Protein 4I6Y (pdb70)

InterPro domains:
  IPR002202 Hydroxymethylglutaryl-CoA reductase, class I/II [PF00368] (16-386)
  IPR002202 Hydroxymethylglutaryl-CoA reductase, class I/II [PS50065] (2-385)
  IPR002202 Hydroxymethylglutaryl-CoA reductase, class I/II [PTHR10572] (40-388)
  IPR004553 Hydroxymethylglutaryl-CoA reductase, bacterial-type [TIGR00532] (4-386)
  IPR004553 Hydroxymethylglutaryl-CoA reductase, bacterial-type [cd00644] (8-426)
  IPR009023 Hydroxymethylglutaryl-CoA reductase, class I/II, NAD/NADP-binding domain superfamily [SSF55035] (111-219)
  IPR009029 Hydroxymethylglutaryl-CoA reductase, class I/II, substrate-binding domain superfamily [SSF56542] (7-427)
  IPR023074 Hydroxymethylglutaryl-CoA reductase, class I/II, catalytic domain superfamily [G3DSA:3.90.770.10] (4-127)
  IPR023074 Hydroxymethylglutaryl-CoA reductase, class I/II, catalytic domain superfamily [G3DSA:3.90.770.10] (128-375)
  IPR023076 Hydroxymethylglutaryl-CoA reductase, class I/II, conserved site [PS00066] (176-190)
  IPR023076 Hydroxymethylglutaryl-CoA reductase, class I/II, conserved site [PS00318] (325-332)
  IPR023076 Hydroxymethylglutaryl-CoA reductase, class I/II, conserved site [PS01192] (371-384)

Foldseek 3Di:
DAFLPPCLVVDDPLVNLVVLCVVLVPDPVLSVCVVDPCLPPPVLVCVQDDPDDDDDAFDWDWATLADEQRRGAIFIFTDHDPPLSVLLNVLSNQQVVVRGKYKDWFFQKWKKKWKWDDDLCQVVLQVLCVVCWVVLQVQLCVQCVPQVVVPKGFDTKHKAWDQDDPVHTMIMMITIIRRWFALCWVSQLSSQVRSQVVSCVRRVTHIDDTTIDLLGVNTKMKMKTKGALVSLDDPPDGSLQLLVLLQVLQVCQAPDVVSVVVLLVLLLSQQLRSCVQQQHDSVSVVVNAQCVCCPVVRRGHQKDWDADPVRMIMMMGMTHFRTHCDDRCSPSRPSSVVSCSSRVDDINSSSSNVSNSRSRSRSVSVSSCVSPDD/DAQLCPPLVPDDPLVNLVVLCVVQVDDPVLSVCPPDPDNAPPVQVCVQDDPDDDDDDFDKDWATQADEQRRGAIFIFTDHDPPLSVLLNVLSNQQVVVRGKYKDWFFQKWKKKKKFDDFPCQVVLQVLCVVCWVVLQCQLAPPCVVCVVVPKGFDTKHKDKDCDDPRGIMIMMITIIRRWFALCWVSQLVSLVRSRVVSCVSRVTHIDDTGIDLLGVNTKMKMKTKGALCRLDDPPGGSLQLLVLLQVLQVVQAPDVVSQVVLQVLLLSQQLRSCVQQQHDSVSVVVNAQCVCCPVVRRGHQKDWDADPVRMIMMMGMTHFRTHCDDRCSPNRSRSVSSCSSRVDDINNVSSNVSNSRSGSRSVSVSSCVSPDDDDD

Solvent-accessible surface area: 26356 Å² total; per-residue (Å²): 108,61,0,133,9,120,60,3,160,119,66,59,24,67,38,10,4,76,70,0,5,148,58,30,57,19,62,145,106,41,25,32,50,10,67,90,57,27,14,3,55,73,116,48,0,52,70,12,5,23,4,0,5,5,18,2,6,13,0,0,0,0,0,7,11,0,28,17,81,55,190,22,17,0,0,0,0,1,0,12,44,75,69,1,0,42,24,0,10,101,2,1,122,18,0,47,77,30,49,6,1,70,12,49,30,32,47,6,37,0,5,0,0,0,0,1,16,66,15,166,62,7,109,91,2,80,109,37,0,51,210,94,64,93,71,0,23,100,39,0,26,153,104,43,117,124,12,48,102,110,35,1,0,5,120,48,4,74,6,69,39,46,51,139,12,129,86,25,35,0,0,0,0,1,0,9,0,3,2,84,46,22,32,3,26,120,30,0,39,48,0,0,36,9,0,0,32,26,0,46,80,24,13,60,10,87,4,37,0,11,19,12,0,2,10,0,32,61,0,26,0,80,1,101,5,83,0,16,19,157,39,2,117,47,122,118,56,56,2,106,48,2,2,54,4,0,13,10,0,47,7,0,0,46,38,3,40,52,4,0,0,13,2,0,18,8,0,0,14,0,0,0,0,0,0,7,0,0,6,7,20,3,0,0,0,0,0,0,0,0,2,18,9,10,151,95,45,77,7,11,25,12,0,46,4,98,101,48,160,119,25,34,0,35,1,47,1,64,0,0,0,2,0,0,19,66,34,80,7,4,122,59,1,36,3,0,66,5,0,20,108,4,9,43,18,172,68,0,19,36,0,0,27,7,0,0,0,0,0,0,0,8,1,0,6,39,0,51,48,31,17,23,93,68,105,58,0,136,12,107,69,5,142,134,44,58,27,79,34,10,14,73,66,0,8,130,67,29,55,21,56,151,108,35,49,44,50,24,70,114,53,31,18,4,54,74,110,54,0,53,68,15,4,44,6,0,4,1,16,2,6,14,0,0,0,0,0,7,10,0,26,17,62,56,168,21,17,0,0,0,2,1,0,12,45,76,67,1,0,15,23,2,10,102,2,1,123,19,0,50,78,29,48,7,1,72,12,50,29,29,48,7,38,0,2,0,0,0,0,0,11,56,7,174,70,16,116,90,3,79,111,40,0,53,216,96,65,113,72,0,25,129,46,4,34,170,145,54,112,124,13,42,88,110,37,5,0,5,118,54,6,55,5,65,41,38,71,127,19,134,80,29,47,0,0,0,0,1,0,12,0,2,3,84,46,21,26,4,26,126,28,0,37,79,7,0,61,17,0,7,82,31,0,65,82,25,11,62,10,106,18,52,0,21,19,13,0,3,10,0,31,63,0,24,0,80,2,102,4,82,0,23,23,155,37,3,115,36,108,125,68,54,2,105,47,3,1,53,3,0,12,14,0,48,8,0,0,38,43,5,41,56,5,0,0,14,3,0,16,9,0,0,14,2,0,0,0,0,0,6,0,0,7,9,21,2,0,0,0,0,0,0,0,0,2,17,10,9,151,95,42,78,8,11,25,13,0,47,4,98,95,47,167,118,23,36,0,37,1,47,0,65,0,0,0,1,0,0,23,62,34,50,5,1,107,64,0,37,2,0,80,5,0,21,96,2,8,43,19,173,65,0,18,35,0,0,28,7,0,0,0,1,0,0,0,7,1,0,6,37,0,54,47,35,14,16,101,37,50,89,272

Radius of gyration: 25.45 Å; Cα contacts (8 Å, |Δi|>4): 1879; chains: 2; bounding box: 66×66×71 Å

Sequence (751 aa):
LDSRLPAFRNLSPAARLDDHIGQLLGLSHDDVSLLANAGALPMMDIANGMMIENVIGTFELPYAVASNFQINGRDVVLVPLVVEEPSSIVAAASYMAKLARANGGFTTSSSAPLMHAQVQIVGIQDPLNARLSLLRRKDEIIELANRKDQLLNSLGGGCRDIEEVHTFADTPRRGPMLLVAHLIVDVRDAMGANNTVNTMAEAVAPLMEAITGGQVRRLRILSNLADLRLARAQVRITPQQLETAEFSGEAVIEGILDAYAFAAVVDPYRAATHNKGIMNGIDPLIVATGNDWRAVEAGAHAYACCRSGHYGSLTTWEKDNNGHLVGTLEMPMPVGLVVGGATTKTTHPLAQLSLRILGVKTAQALAEIAVAVVGLAQNLGAMRALATEGLDSRLPAFRNLSPAARLDHIGQLLGLSHDDVSLLANAGALPMDIANGMMIENVIGTFELPYAVASNFQINGRDVVLVPLVVEEPSSIVAAASYMAKLARANGGFTTSSSSAPLMHAQVQIVGIQDPLNARLSLLRRKDEIIELANRKDQLLNSLGGGCRDIEVHTFADTPRGPMLVAHLIVDVRDAMGANTVNTMAEAVAPLMEAITGGQVRLRILSNLADLRLARAQVRITPQQLETAEFSGEAVIEGILDAYAFAAVVDPYRAATHNKGIMNGIDPLIVATGNDWRAVEAGAHAYACCRSGHYGSLTTWEKDNNGHLVGTLEMPMPVGLVGGATKTHPLAQLSLRILGVKTAQALAEIAVAVVGLAQNLGAMMRALATEGIQR

Secondary structure (DSSP, 8-state):
-----TTGGGS-HHHHHHHHHHHHT--HHHHHHHHSS-SS-HHHHHHHSSSEEEEEEEEEEEE---EETTEE--EEEE-S-TTHHHHHHHHHHHHHTTT-BEEEE---EEEEEEEEES-S-HHHHHHHHHHTHHHHHHHHHHT-HHHHHTT-EEEEEEEEEE---TT--EEEEEEEEE-TTB--HHHHHHHHHHHHHHHHHHHS-EEEEEEE-S--TTSEEEEEEEE-HHHH--SSS-HHHHHHHHHHHHHHHHH-HHHHHHHHHHHHHHHHHHHHHTT--HHHHHHHHHHHHTTTSS---SEEEEE-TTS-EEEEEEEE----SBSTTTTTSHHHHHHHHHHT--SHHHHHHHHHHHHHHHHHHHHHHHHH--/-----TTGGGS-HHHHHHHHHHHHT--HHHHHTTTSS--S-HHHHHHHSSSEEEEEEEEEEEE---EETTEE--EEEE-S-TTHHHHHHHHHHHHHTTT-BEEEE---EEEEEEEEE--S-HHHHHHHHHHTHHHHHHHHTSS-HHHHHTT-EEEEEEEEEE---TT--EEEEEEEEE-TTS--HHHHHHHHHHHHHHHHHHH-SEEEEEEE-S--TTSEEEEEEEE-HHHH--SSS-HHHHHHHHHHHHHHHHH-HHHHHHHHHHHHHHHHHHHHHTT--HHHHHHHHHHHHTTTSS---SEEEEE-TTS-EEEEEEEE----SSSTHHHH-HHHHHHHHHHT-SSHHHHHHHHHHHHHHHHHHHHHHHHHPPPP-

Organism: Pseudomonas mevalonii (NCBI:txid32044)

Structure (mmCIF, N/CA/C/O backbone):
data_4I6Y
#
_entry.id   4I6Y
#
_cell.length_a   225.806
_cell.length_b   225.806
_cell.length_c   225.806
_cell.angle_alpha   90.00
_cell.angle_beta   90.00
_cell.angle_gamma   90.00
#
_symmetry.space_group_name_H-M   'I 41 3 2'
#
loop_
_entity.id
_entity.type
_entity.pdbx_description
1 polymer '3-hydroxy-3-methylglutaryl-coenzyme A reductase'
2 non-polymer (R)-MEVALONATE
3 non-polymer GLYCEROL
4 non-polymer 'SULFATE ION'
5 non-polymer 'NITRITE ION'
6 water water
#
loop_
_atom_site.group_PDB
_atom_site.id
_atom_site.type_symbol
_atom_site.label_atom_id
_atom_site.label_alt_id
_atom_site.label_comp_id
_atom_site.label_asym_id
_atom_site.label_entity_id
_atom_site.label_seq_id
_atom_site.pdbx_PDB_ins_code
_atom_site.Cartn_x
_atom_site.Cartn_y
_atom_site.Cartn_z
_atom_site.occupancy
_atom_site.B_iso_or_equiv
_atom_site.auth_seq_id
_atom_site.auth_comp_id
_atom_site.auth_asym_id
_atom_site.auth_atom_id
_atom_site.pdbx_PDB_model_num
ATOM 1 N N . LEU A 1 3 ? 61.877 112.899 126.895 1.00 38.67 3 LEU A N 1
ATOM 2 C CA . LEU A 1 3 ? 62.038 114.055 125.987 1.00 32.24 3 LEU A CA 1
ATOM 3 C C . LEU A 1 3 ? 62.221 113.618 124.549 1.00 25.91 3 LEU A C 1
ATOM 4 O O . LEU A 1 3 ? 62.879 112.617 124.273 1.00 29.69 3 LEU A O 1
ATOM 9 N N . ASP A 1 4 ? 61.550 114.338 123.666 1.00 25.34 4 ASP A N 1
ATOM 10 C CA . ASP A 1 4 ? 61.669 114.152 122.209 1.00 28.41 4 ASP A CA 1
ATOM 11 C C . ASP A 1 4 ? 62.318 115.395 121.609 1.00 29.23 4 ASP A C 1
ATOM 12 O O . ASP A 1 4 ? 61.760 116.475 121.642 1.00 27.26 4 ASP A O 1
ATOM 17 N N . SER A 1 5 ? 63.557 115.264 121.125 1.00 22.78 5 SER A N 1
ATOM 18 C CA . SER A 1 5 ? 64.251 116.412 120.597 1.00 23.77 5 SER A CA 1
ATOM 19 C C . SER A 1 5 ? 64.039 116.701 119.102 1.00 20.85 5 SER A C 1
ATOM 20 O O . SER A 1 5 ? 64.684 117.588 118.552 1.00 22.15 5 SER A O 1
ATOM 23 N N . ARG A 1 6 ? 63.124 116.000 118.434 1.00 22.96 6 ARG A N 1
ATOM 24 C CA . ARG A 1 6 ? 62.999 116.179 116.967 1.00 26.92 6 ARG A CA 1
ATOM 25 C C . ARG A 1 6 ? 62.580 117.594 116.399 1.00 34.06 6 A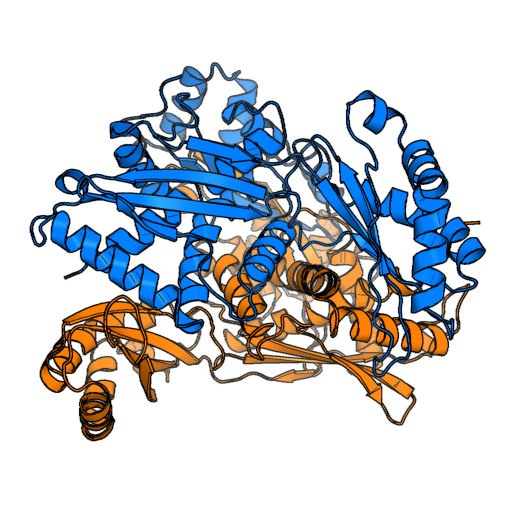RG A C 1
ATOM 26 O O . ARG A 1 6 ? 63.201 118.142 115.443 1.00 38.86 6 ARG A O 1
ATOM 34 N N . LEU A 1 7 ? 61.628 118.214 117.070 1.00 32.10 7 LEU A N 1
ATOM 35 C CA . LEU A 1 7 ? 61.166 119.573 116.757 1.00 29.47 7 LEU A CA 1
ATOM 36 C C . LEU A 1 7 ? 60.921 119.864 115.285 1.00 27.96 7 LEU A C 1
ATOM 37 O O . LEU A 1 7 ? 61.501 120.809 114.746 1.00 25.86 7 LEU A O 1
ATOM 42 N N . PRO A 1 8 ? 59.961 119.157 114.660 1.00 36.03 8 PRO A N 1
ATOM 43 C CA . PRO A 1 8 ? 59.681 119.389 113.229 1.00 38.36 8 PRO A CA 1
ATOM 44 C C . PRO A 1 8 ? 59.212 120.831 112.937 1.00 33.55 8 PRO A C 1
ATOM 45 O O . PRO A 1 8 ? 58.582 121.440 113.788 1.00 35.55 8 PRO A O 1
ATOM 49 N N . ALA A 1 9 ? 59.762 121.433 111.883 1.00 35.71 9 ALA A N 1
ATOM 50 C CA . ALA A 1 9 ? 59.444 122.832 111.520 1.00 39.69 9 ALA A CA 1
ATOM 51 C C . ALA A 1 9 ? 59.936 123.891 112.519 1.00 34.02 9 ALA A C 1
ATOM 52 O O . ALA A 1 9 ? 59.744 125.085 112.300 1.00 27.62 9 ALA A O 1
ATOM 54 N N . PHE A 1 10 ? 60.767 123.475 113.476 1.00 31.53 10 PHE A N 1
ATOM 55 C CA . PHE A 1 10 ? 61.388 124.413 114.413 1.00 30.67 10 PHE A CA 1
ATOM 56 C C . PHE A 1 10 ? 62.107 125.515 113.682 1.00 25.89 10 PHE A C 1
ATOM 57 O O . PHE A 1 10 ? 62.060 126.678 114.086 1.00 24.94 10 PHE A O 1
ATOM 65 N N . ARG A 1 11 ? 62.801 125.180 112.596 1.00 26.42 11 ARG A N 1
ATOM 66 C CA . ARG A 1 11 ? 63.633 126.154 111.954 1.00 26.02 11 ARG A CA 1
ATOM 67 C C . ARG A 1 11 ? 62.805 127.242 111.286 1.00 23.01 11 ARG A C 1
ATOM 68 O O . ARG A 1 11 ? 63.300 128.330 111.070 1.00 23.38 11 ARG A O 1
ATOM 76 N N . ASN A 1 12 ? 61.509 126.965 111.068 1.00 23.63 12 ASN A N 1
ATOM 77 C CA . ASN A 1 12 ? 60.649 127.942 110.435 1.00 22.78 12 ASN A CA 1
ATOM 78 C C . ASN A 1 12 ? 59.691 128.716 111.372 1.00 21.52 12 ASN A C 1
ATOM 79 O O . ASN A 1 12 ? 59.035 129.677 110.947 1.00 19.93 12 ASN A O 1
ATOM 84 N N . LEU A 1 13 ? 59.649 128.328 112.635 1.00 19.69 13 LEU A N 1
ATOM 85 C CA . LEU A 1 13 ? 58.945 129.093 113.651 1.00 20.16 13 LEU A CA 1
ATOM 86 C C . LEU A 1 13 ? 59.641 130.420 113.945 1.00 20.28 13 LEU A C 1
ATOM 87 O O . LEU A 1 13 ? 60.839 130.557 113.700 1.00 20.51 13 LEU A O 1
ATOM 92 N N . SER A 1 14 ? 58.915 131.424 114.452 1.00 18.30 14 SER A N 1
ATOM 93 C CA . SER A 1 14 ? 59.530 132.640 114.955 1.00 17.31 14 SER A CA 1
ATOM 94 C C . SER A 1 14 ? 60.333 132.321 116.213 1.00 16.41 14 SER A C 1
ATOM 95 O O . SER A 1 14 ? 60.086 131.317 116.872 1.00 18.34 14 SER A O 1
ATOM 98 N N . PRO A 1 15 ? 61.249 133.228 116.581 1.00 17.62 15 PRO A N 1
ATOM 99 C CA . PRO A 1 15 ? 61.958 133.053 117.846 1.00 17.36 15 PRO A CA 1
ATOM 100 C C . PRO A 1 15 ? 61.038 132.890 119.067 1.00 16.84 15 PRO A C 1
ATOM 101 O O . PRO A 1 15 ? 61.223 131.992 119.880 1.00 18.64 15 PRO A O 1
ATOM 105 N N . ALA A 1 16 ? 59.972 133.694 119.123 1.00 19.15 16 ALA A N 1
ATOM 106 C CA . ALA A 1 16 ? 59.018 133.563 120.199 1.00 20.52 16 ALA A CA 1
ATOM 107 C C . ALA A 1 16 ? 58.295 132.230 120.229 1.00 18.46 16 ALA A C 1
ATOM 108 O O . ALA A 1 16 ? 58.112 131.635 121.284 1.00 19.56 16 ALA A O 1
ATOM 110 N N . ALA A 1 17 ? 57.889 131.729 119.052 1.00 17.76 17 ALA A N 1
ATOM 111 C CA . ALA A 1 17 ? 57.213 130.434 118.978 1.00 18.00 17 ALA A CA 1
ATOM 112 C C . ALA A 1 17 ? 58.156 129.280 119.298 1.00 17.12 17 ALA A C 1
ATOM 113 O O . ALA A 1 17 ? 57.787 128.298 119.898 1.00 19.26 17 ALA A O 1
ATOM 115 N N . ARG A 1 18 ? 59.401 129.409 118.838 1.00 18.94 18 ARG A N 1
ATOM 116 C CA . ARG A 1 18 ? 60.405 128.385 119.174 1.00 18.76 18 ARG A CA 1
ATOM 117 C C . ARG A 1 18 ? 60.630 128.313 120.688 1.00 17.00 18 ARG A C 1
ATOM 118 O O . ARG A 1 18 ? 60.642 127.238 121.298 1.00 18.02 18 ARG A O 1
ATOM 126 N N . LEU A 1 19 ? 60.727 129.497 121.288 1.00 18.12 19 LEU A N 1
ATOM 127 C CA . LEU A 1 19 ? 60.962 129.569 122.710 1.00 19.54 19 LEU A CA 1
ATOM 128 C C . LEU A 1 19 ? 59.803 129.008 123.507 1.00 18.25 19 LEU A C 1
ATOM 129 O O . LEU A 1 19 ? 59.997 128.244 124.416 1.00 19.49 19 LEU A O 1
ATOM 134 N N A ASP A 1 20 ? 58.590 129.358 123.096 0.50 19.70 20 ASP A N 1
ATOM 135 N N B ASP A 1 20 ? 58.578 129.337 123.108 0.50 20.35 20 ASP A N 1
ATOM 136 C CA A ASP A 1 20 ? 57.406 128.825 123.755 0.50 23.47 20 ASP A CA 1
ATOM 137 C CA B ASP A 1 20 ? 57.413 128.748 123.775 0.50 23.86 20 ASP A CA 1
ATOM 138 C C A ASP A 1 20 ? 57.337 127.287 123.615 0.50 22.97 20 ASP A C 1
ATOM 139 C C B ASP A 1 20 ? 57.437 127.235 123.659 0.50 23.80 20 ASP A C 1
ATOM 140 O O A ASP A 1 20 ? 56.984 126.594 124.556 0.50 23.95 20 ASP A O 1
ATOM 141 O O B ASP A 1 20 ? 57.106 126.510 124.595 0.50 23.90 20 ASP A O 1
ATOM 150 N N . HIS A 1 21 ? 57.759 126.737 122.476 1.00 23.96 21 HIS A N 1
ATOM 151 C CA . HIS A 1 21 ? 57.775 125.303 122.296 1.00 22.09 21 HIS A CA 1
ATOM 152 C C . HIS A 1 21 ? 58.806 124.622 123.216 1.00 24.23 21 HIS A C 1
ATOM 153 O O . HIS A 1 21 ? 58.523 123.629 123.870 1.00 27.07 21 HIS A O 1
ATOM 160 N N . ILE A 1 22 ? 60.022 125.159 123.258 1.00 21.44 22 ILE A N 1
ATOM 161 C CA . ILE A 1 22 ? 61.037 124.677 124.187 1.00 25.36 22 ILE A CA 1
ATOM 162 C C . ILE A 1 22 ? 60.490 124.707 125.615 1.00 23.68 22 ILE A C 1
ATOM 163 O O . ILE A 1 22 ? 60.726 123.794 126.397 1.00 23.61 22 ILE A O 1
ATOM 168 N N . GLY A 1 23 ? 59.924 125.847 125.999 1.00 22.65 23 GLY A N 1
ATOM 169 C CA . GLY A 1 23 ? 59.411 125.994 127.352 1.00 24.92 23 GLY A CA 1
ATOM 170 C C . GLY A 1 23 ? 58.404 124.920 127.707 1.00 27.03 23 GLY A C 1
ATOM 171 O O . GLY A 1 23 ? 58.460 124.340 128.796 1.00 26.00 23 GLY A O 1
ATOM 172 N N . GLN A 1 24 ? 57.516 124.622 126.771 1.00 24.36 24 GLN A N 1
ATOM 173 C CA . GLN A 1 24 ? 56.494 123.602 127.007 1.00 26.69 24 GLN A CA 1
ATOM 174 C C . GLN A 1 24 ? 57.106 122.223 127.051 1.00 27.64 24 GLN A C 1
ATOM 175 O O . GLN A 1 24 ? 56.790 121.410 127.933 1.00 29.05 24 GLN A O 1
ATOM 181 N N . LEU A 1 25 ? 58.035 121.937 126.144 1.00 27.53 25 LEU A N 1
ATOM 182 C CA . LEU A 1 25 ? 58.740 120.644 126.161 1.00 27.40 25 LEU A CA 1
ATOM 183 C C . LEU A 1 25 ? 59.411 120.331 127.490 1.00 27.43 25 LEU A C 1
ATOM 184 O O . LEU A 1 25 ? 59.474 119.184 127.929 1.00 30.57 25 LEU A O 1
ATOM 189 N N . LEU A 1 26 ? 60.086 121.330 128.037 1.00 24.44 26 LEU A N 1
ATOM 190 C CA . LEU A 1 26 ? 60.952 121.140 129.182 1.00 26.40 26 LEU A CA 1
ATOM 191 C C . LEU A 1 26 ? 60.217 121.410 130.496 1.00 24.04 26 LEU A C 1
ATOM 192 O O . LEU A 1 26 ? 60.767 121.210 131.569 1.00 30.73 26 LEU A O 1
ATOM 197 N N . GLY A 1 27 ? 59.024 121.989 130.395 1.00 23.40 27 GLY A N 1
ATOM 198 C CA . GLY A 1 27 ? 58.327 122.497 131.568 1.00 26.38 27 GLY A CA 1
ATOM 199 C C . GLY A 1 27 ? 59.075 123.630 132.231 1.00 27.07 27 GLY A C 1
ATOM 200 O O . GLY A 1 27 ? 59.150 123.702 133.461 1.00 29.54 27 GLY A O 1
ATOM 201 N N . LEU A 1 28 ? 59.612 124.547 131.430 1.00 23.05 28 LEU A N 1
ATOM 202 C CA . LEU A 1 28 ? 60.205 125.744 131.993 1.00 23.53 28 LEU A CA 1
ATOM 203 C C . LEU A 1 28 ? 59.141 126.603 132.651 1.00 24.61 28 LEU A C 1
ATOM 204 O O . LEU A 1 28 ? 58.067 126.803 132.099 1.00 25.98 28 LEU A O 1
ATOM 209 N N . SER A 1 29 ? 59.569 127.316 133.680 1.00 30.66 29 SER A N 1
ATOM 210 C CA . SER A 1 29 ? 58.716 128.276 134.349 1.00 31.17 29 SER A CA 1
ATOM 211 C C . SER A 1 29 ? 58.522 129.497 133.468 1.00 34.66 29 SER A C 1
ATOM 212 O O . SER A 1 29 ? 59.364 129.775 132.596 1.00 26.26 29 SER A O 1
ATOM 215 N N . HIS A 1 30 ? 57.464 130.269 133.729 1.00 30.46 30 HIS A N 1
ATOM 216 C CA . HIS A 1 30 ? 57.292 131.553 133.064 1.00 33.10 30 HIS A CA 1
ATOM 217 C C . HIS A 1 30 ? 58.562 132.401 133.233 1.00 28.30 30 HIS A C 1
ATOM 218 O O . HIS A 1 30 ? 58.995 133.102 132.319 1.00 27.34 30 HIS A O 1
ATOM 225 N N . ASP A 1 31 ? 59.089 132.427 134.447 1.00 30.91 31 ASP A N 1
ATOM 226 C CA . ASP A 1 31 ? 60.211 133.296 134.745 1.00 31.07 31 ASP A CA 1
ATOM 227 C C . ASP A 1 31 ? 61.491 132.841 134.049 1.00 27.81 31 ASP A C 1
ATOM 228 O O . ASP A 1 31 ? 62.279 133.680 133.643 1.00 24.67 31 ASP A O 1
ATOM 233 N N . ASP A 1 32 ? 61.646 131.536 133.840 1.00 23.88 32 ASP A N 1
ATOM 234 C CA . ASP A 1 32 ? 62.755 131.041 133.030 1.00 25.31 32 ASP A CA 1
ATOM 235 C C . ASP A 1 32 ? 62.594 131.487 131.579 1.00 22.45 32 ASP A C 1
ATOM 236 O O . ASP A 1 32 ? 63.568 131.884 130.941 1.00 23.50 32 ASP A O 1
ATOM 241 N N . VAL A 1 33 ? 61.399 131.321 131.015 1.00 21.43 33 VAL A N 1
ATOM 242 C CA . VAL A 1 33 ? 61.163 131.724 129.647 1.00 23.74 33 VAL A CA 1
ATOM 243 C C . VAL A 1 33 ? 61.439 133.222 129.488 1.00 21.59 33 VAL A C 1
ATOM 244 O O . VAL A 1 33 ? 61.974 133.691 128.477 1.00 21.28 33 VAL A O 1
ATOM 248 N N . SER A 1 34 ? 61.052 134.008 130.496 1.00 20.43 34 SER A N 1
ATOM 249 C CA . SER A 1 34 ? 61.258 135.438 130.467 1.00 22.60 34 SER A CA 1
ATOM 250 C C . SER A 1 34 ? 62.735 135.819 130.328 1.00 18.91 34 SER A C 1
ATOM 251 O O . SER A 1 34 ? 63.055 136.851 129.743 1.00 20.52 34 SER A O 1
ATOM 254 N N . LEU A 1 35 ? 63.638 134.936 130.757 1.00 21.12 35 LEU A N 1
ATOM 255 C CA . LEU A 1 35 ? 65.073 135.212 130.612 1.00 21.53 35 LEU A CA 1
ATOM 256 C C . LEU A 1 35 ? 65.573 135.208 129.182 1.00 20.49 35 LEU A C 1
ATOM 257 O O . LEU A 1 35 ? 66.543 135.866 128.882 1.00 21.61 35 LEU A O 1
ATOM 262 N N . LEU A 1 36 ? 64.854 134.521 128.294 1.00 21.25 36 LEU A N 1
ATOM 263 C CA . LEU A 1 36 ? 65.155 134.554 126.880 1.00 20.66 36 LEU A CA 1
ATOM 264 C C . LEU A 1 36 ? 64.185 135.421 126.067 1.00 20.52 36 LEU A C 1
ATOM 265 O O . LEU A 1 36 ? 64.591 135.987 125.059 1.00 22.09 36 LEU A O 1
ATOM 270 N N . ALA A 1 37 ? 62.972 135.647 126.589 1.00 21.91 37 ALA A N 1
ATOM 271 C CA . ALA A 1 37 ? 61.966 136.414 125.859 1.00 24.18 37 ALA A CA 1
ATOM 272 C C . ALA A 1 37 ? 62.218 137.928 125.936 1.00 25.95 37 ALA A C 1
ATOM 273 O O . ALA A 1 37 ? 61.705 138.713 125.132 1.00 27.40 37 ALA A O 1
ATOM 275 N N . ASN A 1 38 ? 63.086 138.341 126.848 1.00 20.81 38 ASN A N 1
ATOM 276 C CA . ASN A 1 38 ? 63.420 139.723 127.036 1.00 19.00 38 ASN A CA 1
ATOM 277 C C . ASN A 1 38 ? 64.923 139.871 126.969 1.00 21.24 38 ASN A C 1
ATOM 278 O O . ASN A 1 38 ? 65.619 139.021 127.529 1.00 28.70 38 ASN A O 1
ATOM 283 N N . ALA A 1 39 ? 65.415 140.985 126.482 1.00 20.38 39 ALA A N 1
ATOM 284 C CA . ALA A 1 39 ? 66.839 141.282 126.520 1.00 24.23 39 ALA A CA 1
ATOM 285 C C . ALA A 1 39 ? 67.283 141.590 127.952 1.00 26.00 39 ALA A C 1
ATOM 286 O O . ALA A 1 39 ? 66.469 141.965 128.824 1.00 22.65 39 ALA A O 1
ATOM 288 N N . GLY A 1 40 ? 68.569 141.377 128.229 1.00 21.87 40 GLY A N 1
ATOM 289 C CA . GLY A 1 40 ? 69.158 141.816 129.486 1.00 18.89 40 GLY A CA 1
ATOM 290 C C . GLY A 1 40 ? 69.158 140.839 130.648 1.00 20.75 40 GLY A C 1
ATOM 291 O O . GLY A 1 40 ? 69.258 141.247 131.811 1.00 22.45 40 GLY A O 1
ATOM 292 N N . ALA A 1 41 ? 69.214 139.552 130.352 1.00 20.27 41 ALA A N 1
ATOM 293 C CA . ALA A 1 41 ? 69.356 138.546 131.380 1.00 19.65 41 ALA A CA 1
ATOM 294 C C . ALA A 1 41 ? 70.660 138.606 132.169 1.00 19.65 41 ALA A C 1
ATOM 295 O O . ALA A 1 41 ? 70.739 138.016 133.247 1.00 22.65 41 ALA A O 1
ATOM 297 N N . LEU A 1 42 ? 71.668 139.265 131.602 1.00 18.34 42 LEU A N 1
ATOM 298 C CA . LEU A 1 42 ? 72.885 139.536 132.328 1.00 16.94 42 LEU A CA 1
ATOM 299 C C . LEU A 1 42 ? 72.916 140.977 132.797 1.00 19.49 42 LEU A C 1
ATOM 300 O O . LEU A 1 42 ? 73.339 141.873 132.083 1.00 20.35 42 LEU A O 1
ATOM 305 N N . PRO A 1 43 ? 72.496 141.197 134.035 1.00 23.39 43 PRO A N 1
ATOM 306 C CA . PRO A 1 43 ? 72.416 142.603 134.397 1.00 25.52 43 PRO A CA 1
ATOM 307 C C . PRO A 1 43 ? 73.768 143.237 134.610 1.00 22.87 43 PRO A C 1
ATOM 308 O O . PRO A 1 43 ? 74.775 142.537 134.900 1.00 18.73 43 PRO A O 1
ATOM 312 N N . MET A 1 44 ? 73.803 144.551 134.523 1.00 21.21 44 MET A N 1
ATOM 313 C CA A MET A 1 44 ? 75.061 145.278 134.527 0.50 17.18 44 MET A CA 1
ATOM 314 C CA B MET A 1 44 ? 75.070 145.270 134.511 0.50 18.88 44 MET A CA 1
ATOM 315 C C . MET A 1 44 ? 75.853 145.083 135.809 1.00 21.18 44 MET A C 1
ATOM 316 O O . MET A 1 44 ? 77.080 145.056 135.800 1.00 22.33 44 MET A O 1
ATOM 325 N N . ASP A 1 45 ? 75.189 144.929 136.945 1.00 21.42 45 ASP A N 1
ATOM 326 C CA . ASP A 1 45 ? 75.989 144.757 138.155 1.00 22.85 45 ASP A CA 1
ATOM 327 C C . ASP A 1 45 ? 76.723 143.400 138.144 1.00 23.14 45 ASP A C 1
ATOM 328 O O . ASP A 1 45 ? 77.867 143.341 138.594 1.00 23.67 45 ASP A O 1
ATOM 333 N N . ILE A 1 46 ? 76.145 142.410 137.468 1.00 20.15 46 ILE A N 1
ATOM 334 C CA . ILE A 1 46 ? 76.855 141.121 137.281 1.00 18.32 46 ILE A CA 1
ATOM 335 C C . ILE A 1 46 ? 77.948 141.274 136.220 1.00 18.53 46 ILE A C 1
ATOM 336 O O . ILE A 1 46 ? 79.098 140.872 136.454 1.00 18.72 46 ILE A O 1
ATOM 341 N N . ALA A 1 47 ? 77.599 141.838 135.066 1.00 17.67 47 ALA A N 1
ATOM 342 C CA . ALA A 1 47 ? 78.595 142.030 134.005 1.00 17.89 47 ALA A CA 1
ATOM 343 C C . ALA A 1 47 ? 79.777 142.819 134.491 1.00 18.63 47 ALA A C 1
ATOM 344 O O . ALA A 1 47 ? 80.926 142.505 134.198 1.00 17.12 47 ALA A O 1
ATOM 346 N N . ASN A 1 48 ? 79.532 143.904 135.232 1.00 15.76 48 ASN A N 1
ATOM 347 C CA . ASN A 1 48 ? 80.604 144.748 135.717 1.00 15.79 48 ASN A CA 1
ATOM 348 C C . ASN A 1 48 ? 81.536 144.061 136.718 1.00 16.55 48 ASN A C 1
ATOM 349 O O . ASN A 1 48 ? 82.702 144.451 136.898 1.00 19.93 48 ASN A O 1
ATOM 354 N N . GLY A 1 49 ? 80.999 143.055 137.382 1.00 16.88 49 GLY A N 1
ATOM 355 C CA . GLY A 1 49 ? 81.810 142.296 138.314 1.00 18.29 49 GLY A CA 1
ATOM 356 C C . GLY A 1 49 ? 82.518 141.110 137.667 1.00 19.40 49 GLY A C 1
ATOM 357 O O . GLY A 1 49 ? 83.261 140.422 138.350 1.00 23.10 49 GLY A O 1
ATOM 358 N N A MET A 1 50 ? 82.201 140.823 136.400 0.50 18.78 50 MET A N 1
ATOM 359 N N B MET A 1 50 ? 82.184 140.765 136.440 0.50 16.73 50 MET A N 1
ATOM 360 C CA A MET A 1 50 ? 82.685 139.609 135.684 0.50 19.50 50 MET A CA 1
ATOM 361 C CA B MET A 1 50 ? 82.834 139.608 135.837 0.50 15.30 50 MET A CA 1
ATOM 362 C C A MET A 1 50 ? 84.067 139.844 135.061 0.50 20.31 50 MET A C 1
ATOM 363 C C B MET A 1 50 ? 84.203 139.983 135.295 0.50 17.86 50 MET A C 1
ATOM 364 O O A MET A 1 50 ? 84.932 138.944 135.050 0.50 16.86 50 MET A O 1
ATOM 365 O O B MET A 1 50 ? 85.196 139.258 135.524 0.50 16.34 50 MET A O 1
ATOM 374 N N . ILE A 1 51 ? 84.246 141.025 134.474 1.00 16.68 51 ILE A N 1
ATOM 375 C CA . ILE A 1 51 ? 85.490 141.449 133.850 1.00 17.16 51 ILE A CA 1
ATOM 376 C C . ILE A 1 51 ? 85.713 142.904 134.158 1.00 18.29 51 ILE A C 1
ATOM 377 O O . ILE A 1 51 ? 84.850 143.560 134.779 1.00 17.28 51 ILE A O 1
ATOM 382 N N . GLU A 1 52 ? 86.851 143.438 133.777 1.00 15.78 52 GLU A N 1
ATOM 383 C CA . GLU A 1 52 ? 87.238 144.801 134.120 1.00 15.71 52 GLU A CA 1
ATOM 384 C C . GLU A 1 52 ? 86.903 145.764 132.961 1.00 16.35 52 GLU A C 1
ATOM 385 O O . GLU A 1 52 ? 86.775 145.340 131.800 1.00 15.42 52 GLU A O 1
ATOM 391 N N . ASN A 1 53 ? 86.778 147.053 133.304 1.00 16.47 53 ASN A N 1
ATOM 392 C CA . ASN A 1 53 ? 86.585 148.124 132.338 1.00 14.96 53 ASN A CA 1
ATOM 393 C C . ASN A 1 53 ? 85.335 147.954 131.483 1.00 14.17 53 ASN A C 1
ATOM 394 O O . ASN A 1 53 ? 85.300 148.343 130.332 1.00 16.16 53 ASN A O 1
ATOM 399 N N . VAL A 1 54 ? 84.239 147.444 132.079 1.00 14.21 54 VAL A N 1
ATOM 400 C CA . VAL A 1 54 ? 83.000 147.191 131.386 1.00 14.54 54 VAL A CA 1
ATOM 401 C C . VAL A 1 54 ? 82.270 148.484 131.051 1.00 17.35 54 VAL A C 1
ATOM 402 O O . VAL A 1 54 ? 82.136 149.367 131.924 1.00 18.18 54 VAL A O 1
ATOM 406 N N . ILE A 1 55 ? 81.739 148.537 129.842 1.00 15.43 55 ILE A N 1
ATOM 407 C CA . ILE A 1 55 ? 80.926 149.655 129.367 1.00 15.50 55 ILE A CA 1
ATOM 408 C C . ILE A 1 55 ? 79.557 149.271 128.918 1.00 18.93 55 ILE A C 1
ATOM 409 O O . ILE A 1 55 ? 78.724 150.151 128.654 1.00 20.54 55 ILE A O 1
ATOM 414 N N . GLY A 1 56 ? 79.224 148.001 128.934 1.00 17.30 56 GLY A N 1
ATOM 415 C CA . GLY A 1 56 ? 77.975 147.498 128.425 1.00 17.11 56 GLY A CA 1
ATOM 416 C C . GLY A 1 56 ? 78.062 145.981 128.285 1.00 16.27 56 GLY A C 1
ATOM 417 O O . GLY A 1 56 ? 78.862 145.338 128.959 1.00 17.40 56 GLY A O 1
ATOM 418 N N . THR A 1 57 ? 77.092 145.434 127.574 1.00 16.74 57 THR A N 1
ATOM 419 C CA . THR A 1 57 ? 77.083 144.034 127.195 1.00 17.69 57 THR A CA 1
ATOM 420 C C . THR A 1 57 ? 77.032 143.914 125.691 1.00 19.59 57 THR A C 1
ATOM 421 O O . THR A 1 57 ? 76.627 144.839 124.974 1.00 18.65 57 THR A O 1
ATOM 425 N N . PHE A 1 58 ? 77.300 142.699 125.198 1.00 17.74 58 PHE A N 1
ATOM 426 C CA . PHE A 1 58 ? 77.323 142.399 123.777 1.00 17.78 58 PHE A CA 1
ATOM 427 C C . PHE A 1 58 ? 76.622 141.087 123.559 1.00 15.64 58 PHE A C 1
ATOM 428 O O . PHE A 1 58 ? 76.972 140.089 124.187 1.00 15.87 58 PHE A O 1
ATOM 436 N N . GLU A 1 59 ? 75.592 141.052 122.734 1.00 17.15 59 GLU A N 1
ATOM 437 C CA . GLU A 1 59 ? 74.799 139.890 122.490 1.00 14.75 59 GLU A CA 1
ATOM 438 C C . GLU A 1 59 ? 75.332 139.101 121.303 1.00 14.99 59 GLU A C 1
ATOM 439 O O . GLU A 1 59 ? 75.657 139.686 120.245 1.00 16.49 59 GLU A O 1
ATOM 445 N N . LEU A 1 60 ? 75.225 137.772 121.403 1.00 15.79 60 LEU A N 1
ATOM 446 C CA . LEU A 1 60 ? 75.117 136.921 120.242 1.00 16.17 60 LEU A CA 1
ATOM 447 C C . LEU A 1 60 ? 73.804 136.169 120.238 1.00 17.15 60 LEU A C 1
ATOM 448 O O . LEU A 1 60 ? 73.240 135.908 121.313 1.00 17.31 60 LEU A O 1
ATOM 453 N N . PRO A 1 61 ? 73.388 135.645 119.085 1.00 15.94 61 PRO A N 1
ATOM 454 C CA . PRO A 1 61 ? 72.190 134.822 119.077 1.00 16.36 61 PRO A CA 1
ATOM 455 C C . PRO A 1 61 ? 72.313 133.573 119.930 1.00 16.70 61 PRO A C 1
ATOM 456 O O . PRO A 1 61 ? 73.419 133.003 120.019 1.00 16.38 61 PRO A O 1
ATOM 460 N N . TYR A 1 62 ? 71.222 133.172 120.566 1.00 16.97 62 TYR A N 1
ATOM 461 C CA . TYR A 1 62 ? 71.087 131.967 121.367 1.00 16.31 62 TYR A CA 1
ATOM 462 C C . TYR A 1 62 ? 70.108 131.035 120.669 1.00 18.05 62 TYR A C 1
ATOM 463 O O . TYR A 1 62 ? 68.927 131.382 120.457 1.00 18.87 62 TYR A O 1
ATOM 472 N N . ALA A 1 63 ? 70.615 129.932 120.164 1.00 15.57 63 ALA A N 1
ATOM 473 C CA . ALA A 1 63 ? 69.877 128.960 119.404 1.00 16.19 63 ALA A CA 1
ATOM 474 C C . ALA A 1 63 ? 69.801 127.631 120.073 1.00 16.35 63 ALA A C 1
ATOM 475 O O . ALA A 1 63 ? 70.601 127.369 120.988 1.00 16.19 63 ALA A O 1
ATOM 477 N N . VAL A 1 64 ? 68.924 126.746 119.609 1.00 16.65 64 VAL A N 1
ATOM 478 C CA . VAL A 1 64 ? 68.855 125.367 120.060 1.00 17.05 64 VAL A CA 1
ATOM 479 C C . VAL A 1 64 ? 68.862 124.403 118.886 1.00 19.25 64 VAL A C 1
ATOM 480 O O . VAL A 1 64 ? 68.088 124.557 117.945 1.00 19.78 64 VAL A O 1
ATOM 484 N N . ALA A 1 65 ? 69.890 123.569 118.800 1.00 16.69 65 ALA A N 1
ATOM 485 C CA . ALA A 1 65 ? 69.919 122.491 117.843 1.00 16.78 65 ALA A CA 1
ATOM 486 C C . ALA A 1 65 ? 68.967 121.375 118.235 1.00 17.58 65 ALA A C 1
ATOM 487 O O . ALA A 1 65 ? 68.907 120.973 119.385 1.00 18.00 65 ALA A O 1
ATOM 489 N N . SER A 1 66 ? 68.314 120.795 117.226 1.00 18.23 66 SER A N 1
ATOM 490 C CA . SER A 1 66 ? 67.371 119.729 117.418 1.00 19.50 66 SER A CA 1
ATOM 491 C C . SER A 1 66 ? 67.931 118.366 117.047 1.00 20.33 66 SER A C 1
ATOM 492 O O . SER A 1 66 ? 69.044 118.279 116.561 1.00 19.74 66 SER A O 1
ATOM 495 N N . ASN A 1 67 ? 67.238 117.322 117.468 1.00 19.82 67 ASN A N 1
ATOM 496 C CA . ASN A 1 67 ? 67.436 115.921 117.015 1.00 19.18 67 ASN A CA 1
ATOM 497 C C . ASN A 1 67 ? 68.513 115.140 117.747 1.00 18.29 67 ASN A C 1
ATOM 498 O O . ASN A 1 67 ? 68.604 113.943 117.554 1.00 19.29 67 ASN A O 1
ATOM 503 N N . PHE A 1 68 ? 69.318 115.805 118.574 1.00 17.87 68 PHE A N 1
ATOM 504 C CA . PHE A 1 68 ? 70.405 115.104 119.260 1.00 15.62 68 PHE A CA 1
ATOM 505 C C . PHE A 1 68 ? 69.909 114.018 120.171 1.00 19.31 68 PHE A C 1
ATOM 506 O O . PHE A 1 68 ? 68.930 114.205 120.903 1.00 18.36 68 PHE A O 1
ATOM 514 N N . GLN A 1 69 ? 70.635 112.916 120.170 1.00 20.00 69 GLN A N 1
ATOM 515 C CA . GLN A 1 69 ? 70.387 111.787 121.037 1.00 21.44 69 GLN A CA 1
ATOM 516 C C . GLN A 1 69 ? 71.735 111.244 121.471 1.00 21.90 69 GLN A C 1
ATOM 517 O O . GLN A 1 69 ? 72.637 111.063 120.633 1.00 19.92 69 GLN A O 1
ATOM 523 N N . ILE A 1 70 ? 71.903 111.068 122.771 1.00 19.69 70 ILE A N 1
ATOM 524 C CA . ILE A 1 70 ? 73.184 110.711 123.382 1.00 19.27 70 ILE A CA 1
ATOM 525 C C . ILE A 1 70 ? 72.944 109.472 124.253 1.00 20.67 70 ILE A C 1
ATOM 526 O O . ILE A 1 70 ? 72.139 109.526 125.175 1.00 20.31 70 ILE A O 1
ATOM 531 N N . ASN A 1 71 ? 73.578 108.362 123.920 1.00 19.38 71 ASN A N 1
ATOM 532 C CA . ASN A 1 71 ? 73.381 107.079 124.606 1.00 19.92 71 ASN A CA 1
ATOM 533 C C . ASN A 1 71 ? 71.902 106.774 124.804 1.00 22.02 71 ASN A C 1
ATOM 534 O O . ASN A 1 71 ? 71.487 106.298 125.853 1.00 24.31 71 ASN A O 1
ATOM 539 N N . GLY A 1 72 ? 71.139 107.056 123.764 1.00 21.07 72 GLY A N 1
ATOM 540 C CA . GLY A 1 72 ? 69.719 106.693 123.679 1.00 22.24 72 GLY A CA 1
ATOM 541 C C . GLY A 1 72 ? 68.743 107.705 124.244 1.00 27.04 72 GLY A C 1
ATOM 542 O O . GLY A 1 72 ? 67.528 107.481 124.163 1.00 28.26 72 GLY A O 1
ATOM 543 N N . ARG A 1 73 ? 69.257 108.821 124.771 1.00 20.87 73 ARG A N 1
ATOM 544 C CA . ARG A 1 73 ? 68.435 109.847 125.440 1.00 22.08 73 ARG A CA 1
ATOM 545 C C . ARG A 1 73 ? 68.473 111.129 124.632 1.00 22.37 73 ARG A C 1
ATOM 546 O O . ARG A 1 73 ? 69.569 111.647 124.306 1.00 21.39 73 ARG A O 1
ATOM 554 N N . ASP A 1 74 ? 67.315 111.615 124.217 1.00 21.24 74 ASP A N 1
ATOM 555 C CA . ASP A 1 74 ? 67.226 112.846 123.467 1.00 21.79 74 ASP A CA 1
ATOM 556 C C . ASP A 1 74 ? 67.683 114.016 124.324 1.00 24.60 74 ASP A C 1
ATOM 557 O O . ASP A 1 74 ? 67.391 114.083 125.523 1.00 22.61 74 ASP A O 1
ATOM 562 N N A VAL A 1 75 ? 68.482 114.901 123.743 0.50 19.54 75 VAL A N 1
ATOM 563 N N B VAL A 1 75 ? 68.360 114.968 123.690 0.50 18.23 75 VAL A N 1
ATOM 564 C CA A VAL A 1 75 ? 68.849 116.142 124.420 0.50 19.80 75 VAL A CA 1
ATOM 565 C CA B VAL A 1 75 ? 68.901 116.134 124.385 0.50 17.87 75 VAL A CA 1
ATOM 566 C C A VAL A 1 75 ? 68.640 117.323 123.489 0.50 18.92 75 VAL A C 1
ATOM 567 C C B VAL A 1 75 ? 68.743 117.358 123.493 0.50 18.21 75 VAL A C 1
ATOM 568 O O A VAL A 1 75 ? 68.726 117.178 122.271 0.50 21.42 75 VAL A O 1
ATOM 569 O O B VAL A 1 75 ? 69.108 117.319 122.318 0.50 20.03 75 VAL A O 1
ATOM 576 N N . LEU A 1 76 ? 68.322 118.474 124.074 1.00 19.03 76 LEU A N 1
ATOM 577 C CA . LEU A 1 76 ? 68.328 119.766 123.360 1.00 19.09 76 LEU A CA 1
ATOM 578 C C . LEU A 1 76 ? 69.614 120.538 123.677 1.00 17.87 76 LEU A C 1
ATOM 579 O O . LEU A 1 76 ? 70.060 120.598 124.832 1.00 19.35 76 LEU A O 1
ATOM 584 N N . VAL A 1 77 ? 70.226 121.106 122.631 1.00 18.28 77 VAL A N 1
ATOM 585 C CA . VAL A 1 77 ? 71.545 121.702 122.732 1.00 17.38 77 VAL A CA 1
ATOM 586 C C . VAL A 1 77 ? 71.553 123.200 122.437 1.00 16.50 77 VAL A C 1
ATOM 587 O O . VAL A 1 77 ? 71.452 123.619 121.280 1.00 17.48 77 VAL A O 1
ATOM 591 N N . PRO A 1 78 ? 71.772 124.025 123.460 1.00 15.02 78 PRO A N 1
ATOM 592 C CA . PRO A 1 78 ? 71.913 125.439 123.233 1.00 14.46 78 PRO A CA 1
ATOM 593 C C . PRO A 1 78 ? 73.243 125.779 122.611 1.00 17.14 78 PRO A C 1
ATOM 594 O O . PRO A 1 78 ? 74.278 125.190 123.021 1.00 17.03 78 PRO A O 1
ATOM 598 N N . LEU A 1 79 ? 73.267 126.816 121.794 1.00 15.34 79 LEU A N 1
ATOM 599 C CA . LEU A 1 79 ? 74.413 127.184 121.007 1.00 13.59 79 LEU A CA 1
ATOM 600 C C . LEU A 1 79 ? 74.434 128.678 120.801 1.00 16.67 79 LEU A C 1
ATOM 601 O O . LEU A 1 79 ? 73.389 129.275 120.451 1.00 17.06 79 LEU A O 1
ATOM 606 N N . VAL A 1 80 ? 75.545 129.336 121.083 1.00 15.34 80 VAL A N 1
ATOM 607 C CA . VAL A 1 80 ? 75.698 130.756 120.959 1.00 14.47 80 VAL A CA 1
ATOM 608 C C . VAL A 1 80 ? 76.871 131.063 119.990 1.00 16.55 80 VAL A C 1
ATOM 609 O O . VAL A 1 80 ? 78.012 130.700 120.294 1.00 14.77 80 VAL A O 1
ATOM 613 N N . VAL A 1 81 ? 76.594 131.650 118.828 1.00 14.47 81 VAL A N 1
ATOM 614 C CA . VAL A 1 81 ? 77.603 131.872 117.788 1.00 14.71 81 VAL A CA 1
ATOM 615 C C . VAL A 1 81 ? 77.064 132.889 116.802 1.00 16.94 81 VAL A C 1
ATOM 616 O O . VAL A 1 81 ? 75.840 133.157 116.772 1.00 17.39 81 VAL A O 1
ATOM 620 N N . GLU A 1 82 ? 77.937 133.400 115.950 1.00 15.13 82 GLU A N 1
ATOM 621 C CA . GLU A 1 82 ? 77.584 134.446 114.978 1.00 14.96 82 GLU A CA 1
ATOM 622 C C . GLU A 1 82 ? 77.418 133.899 113.558 1.00 17.22 82 GLU A C 1
ATOM 623 O O . GLU A 1 82 ? 76.943 134.628 112.693 1.00 19.00 82 GLU A O 1
ATOM 629 N N . GLU A 1 83 ? 77.853 132.664 113.285 1.00 16.27 83 GLU A N 1
ATOM 630 C CA . GLU A 1 83 ? 78.032 132.197 111.921 1.00 16.54 83 GLU A CA 1
ATOM 631 C C . GLU A 1 83 ? 76.872 131.333 111.461 1.00 15.16 83 GLU A C 1
ATOM 632 O O . GLU A 1 83 ? 76.463 130.384 112.128 1.00 16.01 83 GLU A O 1
ATOM 638 N N . PRO A 1 84 ? 76.302 131.663 110.275 1.00 16.60 84 PRO A N 1
ATOM 639 C CA . PRO A 1 84 ? 75.263 130.811 109.734 1.00 17.54 84 PRO A CA 1
ATOM 640 C C . PRO A 1 84 ? 75.677 129.390 109.345 1.00 18.40 84 PRO A C 1
ATOM 641 O O . PRO A 1 84 ? 76.877 129.109 109.240 1.00 18.27 84 PRO A O 1
ATOM 645 N N A SER A 1 85 ? 74.699 128.494 109.245 0.50 19.50 85 SER A N 1
ATOM 646 N N B SER A 1 85 ? 74.688 128.500 109.281 0.50 19.47 85 SER A N 1
ATOM 647 C CA A SER A 1 85 ? 74.856 127.106 108.794 0.50 19.03 85 SER A CA 1
ATOM 648 C CA B SER A 1 85 ? 74.794 127.107 108.827 0.50 17.96 85 SER A CA 1
ATOM 649 C C A SER A 1 85 ? 75.235 126.102 109.884 0.50 18.05 85 SER A C 1
ATOM 650 C C B SER A 1 85 ? 75.192 126.104 109.911 0.50 17.67 85 SER A C 1
ATOM 651 O O A SER A 1 85 ? 74.885 124.933 109.784 0.50 19.58 85 SER A O 1
ATOM 652 O O B SER A 1 85 ? 74.852 124.933 109.816 0.50 19.47 85 SER A O 1
ATOM 657 N N . ILE A 1 86 ? 75.851 126.588 110.953 1.00 16.73 86 ILE A N 1
ATOM 658 C CA . ILE A 1 86 ? 76.279 125.727 112.055 1.00 16.26 86 ILE A CA 1
ATOM 659 C C . ILE A 1 86 ? 75.094 124.992 112.683 1.00 16.12 86 ILE A C 1
ATOM 660 O O . ILE A 1 86 ? 75.092 123.794 112.878 1.00 17.14 86 ILE A O 1
ATOM 665 N N . VAL A 1 87 ? 74.102 125.754 113.129 1.00 16.93 87 VAL A N 1
ATOM 666 C CA . VAL A 1 87 ? 73.031 125.151 113.919 1.00 15.42 87 VAL A CA 1
ATOM 667 C C . VAL A 1 87 ? 72.217 124.210 113.039 1.00 15.00 87 VAL A C 1
ATOM 668 O O . VAL A 1 87 ? 71.837 123.082 113.420 1.00 18.84 87 VAL A O 1
ATOM 672 N N . ALA A 1 88 ? 71.958 124.649 111.808 1.00 18.92 88 ALA A N 1
ATOM 673 C CA . ALA A 1 88 ? 71.251 123.781 110.844 1.00 18.42 88 ALA A CA 1
ATOM 674 C C . ALA A 1 88 ? 71.981 122.471 110.532 1.00 17.98 88 ALA A C 1
ATOM 675 O O . ALA A 1 88 ? 71.378 121.393 110.523 1.00 19.98 88 ALA A O 1
ATOM 677 N N . ALA A 1 89 ? 73.293 122.563 110.364 1.00 19.31 89 ALA A N 1
ATOM 678 C CA . ALA A 1 89 ? 74.083 121.376 110.069 1.00 19.94 89 ALA A CA 1
ATOM 679 C C . ALA A 1 89 ? 74.127 120.413 111.250 1.00 18.75 89 ALA A C 1
ATOM 680 O O . ALA A 1 89 ? 73.994 119.209 111.094 1.00 20.47 89 ALA A O 1
ATOM 682 N N . ALA A 1 90 ? 74.257 120.969 112.457 1.00 18.30 90 ALA A N 1
ATOM 683 C CA . ALA A 1 90 ? 74.229 120.178 113.663 1.00 19.02 90 ALA A CA 1
ATOM 684 C C . ALA A 1 90 ? 72.921 119.432 113.758 1.00 18.52 90 ALA A C 1
ATOM 685 O O . ALA A 1 90 ? 72.910 118.230 113.961 1.00 19.15 90 ALA A O 1
ATOM 687 N N . SER A 1 91 ? 71.818 120.147 113.517 1.00 18.25 91 SER A N 1
ATOM 688 C CA . SER A 1 91 ? 70.503 119.541 113.644 1.00 20.14 91 SER A CA 1
ATOM 689 C C . SER A 1 91 ? 70.247 118.457 112.582 1.00 16.36 91 SER A C 1
ATOM 690 O O . SER A 1 91 ? 69.662 117.413 112.876 1.00 19.47 91 SER A O 1
ATOM 693 N N . TYR A 1 92 ? 70.652 118.741 111.354 1.00 17.72 92 TYR A N 1
ATOM 694 C CA . TYR A 1 92 ? 70.445 117.804 110.258 1.00 19.57 92 TYR A CA 1
ATOM 695 C C . TYR A 1 92 ? 71.299 116.543 110.403 1.00 19.84 92 TYR A C 1
ATOM 696 O O . TYR A 1 92 ? 70.795 115.412 110.301 1.00 19.33 92 TYR A O 1
ATOM 705 N N . MET A 1 93 ? 72.548 116.692 110.840 1.00 19.16 93 MET A N 1
ATOM 706 C CA . MET A 1 93 ? 73.368 115.508 111.059 1.00 20.21 93 MET A CA 1
ATOM 707 C C . MET A 1 93 ? 72.911 114.708 112.257 1.00 19.20 93 MET A C 1
ATOM 708 O O . MET A 1 93 ? 72.940 113.483 112.232 1.00 19.09 93 MET A O 1
ATOM 713 N N . ALA A 1 94 ? 72.411 115.380 113.297 1.00 17.91 94 ALA A N 1
ATOM 714 C CA . ALA A 1 94 ? 71.807 114.668 114.381 1.00 17.99 94 ALA A CA 1
ATOM 715 C C . ALA A 1 94 ? 70.600 113.865 113.921 1.00 18.70 94 ALA A C 1
ATOM 716 O O . ALA A 1 94 ? 70.352 112.789 114.430 1.00 19.71 94 ALA A O 1
ATOM 718 N N . LYS A 1 95 ? 69.782 114.473 113.059 1.00 19.49 95 LYS A N 1
ATOM 719 C CA . LYS A 1 95 ? 68.637 113.755 112.480 1.00 20.17 95 LYS A CA 1
ATOM 720 C C . LYS A 1 95 ? 69.046 112.447 111.817 1.00 20.41 95 LYS A C 1
ATOM 721 O O . LYS A 1 95 ? 68.497 111.392 112.104 1.00 23.48 95 LYS A O 1
ATOM 727 N N . LEU A 1 96 ? 70.062 112.503 110.967 1.00 20.89 96 LEU A N 1
ATOM 728 C CA . LEU A 1 96 ? 70.548 111.279 110.325 1.00 19.48 96 LEU A CA 1
ATOM 729 C C . LEU A 1 96 ? 71.108 110.281 111.341 1.00 18.20 96 LEU A C 1
ATOM 730 O O . LEU A 1 96 ? 70.845 109.100 111.298 1.00 21.25 96 LEU A O 1
ATOM 735 N N . ALA A 1 97 ? 71.858 110.771 112.333 1.00 18.91 97 ALA A N 1
ATOM 736 C CA . ALA A 1 97 ? 72.396 109.879 113.341 1.00 19.25 97 ALA A CA 1
ATOM 737 C C . ALA A 1 97 ? 71.328 109.080 114.092 1.00 18.40 97 ALA A C 1
ATOM 738 O O . ALA A 1 97 ? 71.575 107.956 114.469 1.00 21.74 97 ALA A O 1
ATOM 740 N N . ARG A 1 98 ? 70.221 109.756 114.411 1.00 21.02 98 ARG A N 1
ATOM 741 C CA . ARG A 1 98 ? 69.139 109.152 115.218 1.00 22.76 98 ARG A CA 1
ATOM 742 C C . ARG A 1 98 ? 68.685 107.840 114.625 1.00 23.15 98 ARG A C 1
ATOM 743 O O . ARG A 1 98 ? 68.173 106.974 115.353 1.00 24.46 98 ARG A O 1
ATOM 751 N N . ALA A 1 99 ? 68.623 107.798 113.298 1.00 22.55 99 ALA A N 1
ATOM 752 C CA . ALA A 1 99 ? 68.136 106.611 112.567 1.00 24.30 99 ALA A CA 1
ATOM 753 C C . ALA A 1 99 ? 68.954 105.362 112.831 1.00 26.37 99 ALA A C 1
ATOM 754 O O . ALA A 1 99 ? 68.440 104.253 112.718 1.00 29.51 99 ALA A O 1
ATOM 756 N N . ASN A 1 100 ? 70.187 105.541 113.319 1.00 23.88 100 ASN A N 1
ATOM 757 C CA . ASN A 1 100 ? 71.101 104.457 113.542 1.00 24.36 100 ASN A CA 1
ATOM 758 C C . ASN A 1 100 ? 71.571 104.391 114.983 1.00 25.90 100 ASN A C 1
ATOM 759 O O . ASN A 1 100 ? 72.700 104.005 115.239 1.00 28.99 100 ASN A O 1
ATOM 764 N N . GLY A 1 101 ? 70.741 104.871 115.914 1.00 25.14 101 GLY A N 1
ATOM 765 C CA . GLY A 1 101 ? 71.053 104.741 117.323 1.00 24.77 101 GLY A CA 1
ATOM 766 C C . GLY A 1 101 ? 71.559 106.023 117.969 1.00 24.73 101 GLY A C 1
ATOM 767 O O . GLY A 1 101 ? 71.855 106.038 119.166 1.00 24.79 101 GLY A O 1
ATOM 768 N N . GLY A 1 102 ? 71.644 107.103 117.185 1.00 20.87 102 GLY A N 1
ATOM 769 C CA . GLY A 1 102 ? 72.137 108.391 117.701 1.00 20.96 102 GLY A CA 1
ATOM 770 C C . GLY A 1 102 ? 73.628 108.376 117.960 1.00 22.30 102 GLY A C 1
ATOM 771 O O . GLY A 1 102 ? 74.347 107.570 117.394 1.00 22.07 102 GLY A O 1
ATOM 772 N N . PHE A 1 103 ? 74.080 109.238 118.858 1.00 18.00 103 PHE A N 1
ATOM 773 C CA . PHE A 1 103 ? 75.516 109.324 119.207 1.00 18.84 103 PHE A CA 1
ATOM 774 C C . PHE A 1 103 ? 75.794 108.495 120.433 1.00 20.11 103 PHE A C 1
ATOM 775 O O . PHE A 1 103 ? 74.984 108.491 121.379 1.00 21.57 103 PHE A O 1
ATOM 783 N N . THR A 1 104 ? 76.871 107.725 120.409 1.00 17.73 104 THR A N 1
ATOM 784 C CA . THR A 1 104 ? 77.287 106.922 121.550 1.00 18.12 104 THR A CA 1
ATOM 785 C C . THR A 1 104 ? 78.537 107.564 122.133 1.00 18.18 104 THR A C 1
ATOM 786 O O . THR A 1 104 ? 79.502 107.850 121.392 1.00 18.54 104 THR A O 1
ATOM 790 N N . THR A 1 105 ? 78.515 107.858 123.422 1.00 18.83 105 THR A N 1
ATOM 791 C CA . THR A 1 105 ? 79.579 108.617 124.037 1.00 18.57 105 THR A CA 1
ATOM 792 C C . THR A 1 105 ? 80.126 107.948 125.280 1.00 20.41 105 THR A C 1
ATOM 793 O O . THR A 1 105 ? 79.443 107.148 125.937 1.00 19.98 105 THR A O 1
ATOM 797 N N . SER A 1 106 ? 81.354 108.312 125.639 1.00 18.38 106 SER A N 1
ATOM 798 C CA . SER A 1 106 ? 81.987 107.911 126.906 1.00 17.21 106 SER A CA 1
ATOM 799 C C . SER A 1 106 ? 82.975 109.016 127.258 1.00 17.60 106 SER A C 1
ATOM 800 O O . SER A 1 106 ? 83.265 109.902 126.439 1.00 17.75 106 SER A O 1
ATOM 803 N N . SER A 1 107 ? 83.551 108.943 128.455 1.00 18.56 107 SER A N 1
ATOM 804 C CA . SER A 1 107 ? 84.537 109.889 128.851 1.00 16.34 107 SER A CA 1
ATOM 805 C C . SER A 1 107 ? 85.386 109.359 129.979 1.00 18.25 107 SER A C 1
ATOM 806 O O . SER A 1 107 ? 84.960 108.471 130.740 1.00 20.46 107 SER A O 1
ATOM 809 N N . SER A 1 108 ? 86.582 109.923 130.103 1.00 17.79 108 SER A N 1
ATOM 810 C CA . SER A 1 108 ? 87.409 109.625 131.247 1.00 19.05 108 SER A CA 1
ATOM 811 C C . SER A 1 108 ? 86.941 110.365 132.501 1.00 16.70 108 SER A C 1
ATOM 812 O O . SER A 1 108 ? 86.044 111.189 132.473 1.00 18.18 108 SER A O 1
ATOM 815 N N . ALA A 1 109 ? 87.524 110.043 133.640 1.00 15.89 109 ALA A N 1
ATOM 816 C CA . ALA A 1 109 ? 87.418 110.868 134.810 1.00 15.09 109 ALA A CA 1
ATOM 817 C C . ALA A 1 109 ? 87.920 112.268 134.492 1.00 15.88 109 ALA A C 1
ATOM 818 O O . ALA A 1 109 ? 88.716 112.466 133.556 1.00 16.74 109 ALA A O 1
ATOM 820 N N . PRO A 1 110 ? 87.429 113.277 135.224 1.00 16.43 110 PRO A N 1
ATOM 821 C CA . PRO A 1 110 ? 87.765 114.647 134.938 1.00 17.02 110 PRO A CA 1
ATOM 822 C C . PRO A 1 110 ? 89.112 114.971 135.559 1.00 15.53 110 PRO A C 1
ATOM 823 O O . PRO A 1 110 ? 89.231 115.750 136.494 1.00 16.09 110 PRO A O 1
ATOM 827 N N . LEU A 1 111 ? 90.180 114.467 134.935 1.00 16.39 111 LEU A N 1
ATOM 828 C CA . LEU A 1 111 ? 91.543 114.629 135.468 1.00 15.42 111 LEU A CA 1
ATOM 829 C C . LEU A 1 111 ? 92.243 115.771 134.760 1.00 16.15 111 LEU A C 1
ATOM 830 O O . LEU A 1 111 ? 92.308 115.779 133.529 1.00 16.78 111 LEU A O 1
ATOM 835 N N . MET A 1 112 ? 92.805 116.674 135.540 1.00 14.53 112 MET A N 1
ATOM 836 C CA . MET A 1 112 ? 93.576 117.800 135.054 1.00 15.24 112 MET A CA 1
ATOM 837 C C . MET A 1 112 ? 94.986 117.807 135.590 1.00 15.85 112 MET A C 1
ATOM 838 O O . MET A 1 112 ? 95.255 117.292 136.689 1.00 16.78 112 MET A O 1
ATOM 843 N N . HIS A 1 113 ? 95.900 118.320 134.783 1.00 14.92 113 HIS A N 1
ATOM 844 C CA . HIS A 1 113 ? 97.298 118.498 135.165 1.00 14.47 113 HIS A CA 1
ATOM 845 C C . HIS A 1 113 ? 97.519 119.813 135.823 1.00 16.03 113 HIS A C 1
ATOM 846 O O . HIS A 1 113 ? 97.110 120.845 135.279 1.00 15.23 113 HIS A O 1
ATOM 853 N N . ALA A 1 114 ? 98.260 119.846 136.915 1.00 14.30 114 ALA A N 1
ATOM 854 C CA . ALA A 1 114 ? 98.813 121.052 137.488 1.00 15.82 114 ALA A CA 1
ATOM 855 C C . ALA A 1 114 ? 100.319 120.963 137.355 1.00 17.81 114 ALA A C 1
ATOM 856 O O . ALA A 1 114 ? 100.924 120.102 138.015 1.00 17.84 114 ALA A O 1
ATOM 858 N N . GLN A 1 115 ? 100.934 121.895 136.637 1.00 14.66 115 GLN A N 1
ATOM 859 C CA . GLN A 1 115 ? 102.381 121.900 136.471 1.00 14.69 115 GLN A CA 1
ATOM 860 C C . GLN A 1 115 ? 103.027 122.689 137.578 1.00 16.73 115 GLN A C 1
ATOM 861 O O . GLN A 1 115 ? 102.586 123.782 137.918 1.00 16.06 115 GLN A O 1
ATOM 867 N N . VAL A 1 116 ? 104.158 122.192 138.068 1.00 15.42 116 VAL A N 1
ATOM 868 C CA . VAL A 1 116 ? 105.017 122.909 138.983 1.00 16.29 116 VAL A CA 1
ATOM 869 C C . VAL A 1 116 ? 106.444 122.838 138.461 1.00 18.01 116 VAL A C 1
ATOM 870 O O . VAL A 1 116 ? 107.046 121.748 138.467 1.00 17.57 116 VAL A O 1
ATOM 874 N N . GLN A 1 117 ? 106.934 123.946 137.930 1.00 15.47 117 GLN A N 1
ATOM 875 C CA . GLN A 1 117 ? 108.223 124.042 137.259 1.00 16.06 117 GLN A CA 1
ATOM 876 C C . GLN A 1 117 ? 109.277 124.348 138.327 1.00 18.01 117 GLN A C 1
ATOM 877 O O . GLN A 1 117 ? 109.137 125.306 139.101 1.00 17.79 117 GLN A O 1
ATOM 883 N N . ILE A 1 118 ? 110.389 123.600 138.305 1.00 17.25 118 ILE A N 1
ATOM 884 C CA . ILE A 1 118 ? 111.472 123.737 139.274 1.00 17.38 118 ILE A CA 1
ATOM 885 C C . ILE A 1 118 ? 112.769 123.951 138.501 1.00 17.53 118 ILE A C 1
ATOM 886 O O . ILE A 1 118 ? 113.095 123.255 137.547 1.00 17.99 118 ILE A O 1
ATOM 891 N N . VAL A 1 119 ? 113.480 124.987 138.947 1.00 21.29 119 VAL A N 1
ATOM 892 C CA . VAL A 1 119 ? 114.790 125.353 138.428 1.00 23.54 119 VAL A CA 1
ATOM 893 C C . VAL A 1 119 ? 115.813 125.509 139.587 1.00 16.31 119 VAL A C 1
ATOM 894 O O . VAL A 1 119 ? 115.558 125.200 140.751 1.00 20.09 119 VAL A O 1
ATOM 898 N N . GLY A 1 120 ? 117.056 125.779 139.176 1.00 24.33 120 GLY A N 1
ATOM 899 C CA . GLY A 1 120 ? 118.117 126.099 140.117 1.00 25.00 120 GLY A CA 1
ATOM 900 C C . GLY A 1 120 ? 118.874 124.914 140.683 1.00 23.90 120 GLY A C 1
ATOM 901 O O . GLY A 1 120 ? 119.443 125.016 141.767 1.00 29.54 120 GLY A O 1
ATOM 902 N N . ILE A 1 121 ? 118.600 123.737 140.139 1.00 26.70 121 ILE A N 1
ATOM 903 C CA . ILE A 1 121 ? 119.362 122.579 140.574 1.00 23.84 121 ILE A CA 1
ATOM 904 C C . ILE A 1 121 ? 120.107 121.928 139.444 1.00 19.50 121 ILE A C 1
ATOM 905 O O . ILE A 1 121 ? 119.683 121.866 138.299 1.00 20.59 121 ILE A O 1
ATOM 910 N N . GLN A 1 122 ? 121.293 121.440 139.803 1.00 21.04 122 GLN A N 1
ATOM 911 C CA . GLN A 1 122 ? 122.198 120.877 138.826 1.00 22.18 122 GLN A CA 1
ATOM 912 C C . GLN A 1 122 ? 121.895 119.400 138.619 1.00 17.71 122 GLN A C 1
ATOM 913 O O . GLN A 1 122 ? 122.345 118.821 137.641 1.00 19.21 122 GLN A O 1
ATOM 919 N N . ASP A 1 123 ? 120.981 118.855 139.431 1.00 17.91 123 ASP A N 1
ATOM 920 C CA . ASP A 1 123 ? 120.633 117.428 139.374 1.00 18.07 123 ASP A CA 1
ATOM 921 C C . ASP A 1 123 ? 119.139 117.182 139.177 1.00 14.60 123 ASP A C 1
ATOM 922 O O . ASP A 1 123 ? 118.501 116.486 139.943 1.00 15.67 123 ASP A O 1
ATOM 927 N N . PRO A 1 124 ? 118.560 117.704 138.085 1.00 15.70 124 PRO A N 1
ATOM 928 C CA . PRO A 1 124 ? 117.128 117.512 137.895 1.00 17.14 124 PRO A CA 1
ATOM 929 C C . PRO A 1 124 ? 116.650 116.052 137.772 1.00 15.29 124 PRO A C 1
ATOM 930 O O . PRO A 1 124 ? 115.556 115.713 138.187 1.00 16.02 124 PRO A O 1
ATOM 934 N N . LEU A 1 125 ? 117.464 115.180 137.157 1.00 14.88 125 LEU A N 1
ATOM 935 C CA . LEU A 1 125 ? 117.059 113.806 136.976 1.00 15.02 125 LEU A CA 1
ATOM 936 C C . LEU A 1 125 ? 116.983 113.077 138.338 1.00 14.91 125 LEU A C 1
ATOM 937 O O . LEU A 1 125 ? 116.045 112.326 138.618 1.00 16.35 125 LEU A O 1
ATOM 942 N N . ASN A 1 126 ? 117.973 113.354 139.188 1.00 16.92 126 ASN A N 1
ATOM 943 C CA . ASN A 1 126 ? 117.961 112.860 140.570 1.00 16.33 126 ASN A CA 1
ATOM 944 C C . ASN A 1 126 ? 116.814 113.424 141.372 1.00 14.06 126 ASN A C 1
ATOM 945 O O . ASN A 1 126 ? 116.085 112.699 142.041 1.00 16.19 126 ASN A O 1
ATOM 950 N N . ALA A 1 127 ? 116.586 114.741 141.223 1.00 14.31 127 ALA A N 1
ATOM 951 C CA . ALA A 1 127 ? 115.531 115.379 141.990 1.00 15.16 127 ALA A CA 1
ATOM 952 C C . ALA A 1 127 ? 114.149 114.825 141.614 1.00 15.65 127 ALA A C 1
ATOM 953 O O . ALA A 1 127 ? 113.273 114.708 142.464 1.00 15.08 127 ALA A O 1
ATOM 955 N N . ARG A 1 128 ? 113.982 114.398 140.375 1.00 15.42 128 ARG A N 1
ATOM 956 C CA . ARG A 1 128 ? 112.757 113.758 139.956 1.00 15.36 128 ARG A CA 1
ATOM 957 C C . ARG A 1 128 ? 112.479 112.535 140.843 1.00 15.17 128 ARG A C 1
ATOM 958 O O . ARG A 1 128 ? 111.350 112.249 141.233 1.00 15.84 128 ARG A O 1
ATOM 966 N N . LEU A 1 129 ? 113.500 111.675 140.986 1.00 14.94 129 LEU A N 1
ATOM 967 C CA . LEU A 1 129 ? 113.308 110.483 141.779 1.00 15.86 129 LEU A CA 1
ATOM 968 C C . LEU A 1 129 ? 113.047 110.801 143.254 1.00 13.56 129 LEU A C 1
ATOM 969 O O . LEU A 1 129 ? 112.310 110.103 143.932 1.00 16.06 129 LEU A O 1
ATOM 974 N N . SER A 1 130 ? 113.639 111.876 143.742 1.00 14.45 130 SER A N 1
ATOM 975 C CA . SER A 1 130 ? 113.332 112.332 145.111 1.00 15.98 130 SER A CA 1
ATOM 976 C C . SER A 1 130 ? 111.863 112.672 145.293 1.00 16.94 130 SER A C 1
ATOM 977 O O . SER A 1 130 ? 111.252 112.305 146.287 1.00 18.36 130 SER A O 1
ATOM 980 N N . LEU A 1 131 ? 111.292 113.340 144.279 1.00 16.93 131 LEU A N 1
ATOM 981 C CA . LEU A 1 131 ? 109.871 113.647 144.299 1.00 17.06 131 LEU A CA 1
ATOM 982 C C . LEU A 1 131 ? 109.050 112.404 144.243 1.00 16.58 131 LEU A C 1
ATOM 983 O O . LEU A 1 131 ? 108.071 112.250 144.960 1.00 16.76 131 LEU A O 1
ATOM 988 N N . LEU A 1 132 ? 109.358 111.522 143.297 1.00 15.35 132 LEU A N 1
ATOM 989 C CA . LEU A 1 132 ? 108.591 110.291 143.188 1.00 15.41 132 LEU A CA 1
ATOM 990 C C . LEU A 1 132 ? 108.625 109.435 144.470 1.00 15.83 132 LEU A C 1
ATOM 991 O O . LEU A 1 132 ? 107.631 108.790 144.839 1.00 17.28 132 LEU A O 1
ATOM 996 N N . ARG A 1 133 ? 109.791 109.398 145.116 1.00 16.71 133 ARG A N 1
ATOM 997 C CA . ARG A 1 133 ? 109.926 108.641 146.382 1.00 16.44 133 ARG A CA 1
ATOM 998 C C . ARG A 1 133 ? 108.962 109.192 147.456 1.00 18.39 133 ARG A C 1
ATOM 999 O O . ARG A 1 133 ? 108.359 108.406 148.194 1.00 19.94 133 ARG A O 1
ATOM 1007 N N . ARG A 1 134 ? 108.674 110.491 147.395 1.00 17.96 134 ARG A N 1
ATOM 1008 C CA . ARG A 1 134 ? 107.823 111.154 148.396 1.00 18.03 134 ARG A CA 1
ATOM 1009 C C . ARG A 1 134 ? 106.485 111.565 147.782 1.00 17.35 134 ARG A C 1
ATOM 1010 O O . ARG A 1 134 ? 105.806 112.453 148.310 1.00 17.39 134 ARG A O 1
ATOM 1018 N N . LYS A 1 135 ? 106.008 110.802 146.817 1.00 16.71 135 LYS A N 1
ATOM 1019 C CA . LYS A 1 135 ? 104.811 111.221 146.118 1.00 17.75 135 LYS A CA 1
ATOM 1020 C C . LYS A 1 135 ? 103.601 111.206 147.059 1.00 19.28 135 LYS A C 1
ATOM 1021 O O . LYS A 1 135 ? 102.741 112.078 146.944 1.00 19.61 135 LYS A O 1
ATOM 1027 N N . ASP A 1 136 ? 103.490 110.235 147.961 1.00 19.62 136 ASP A N 1
ATOM 1028 C CA . ASP A 1 136 ? 102.313 110.176 148.831 1.00 21.87 136 ASP A CA 1
ATOM 1029 C C . ASP A 1 136 ? 102.225 111.391 149.727 1.00 21.40 136 ASP A C 1
ATOM 1030 O O . ASP A 1 136 ? 101.131 111.950 149.937 1.00 20.19 136 ASP A O 1
ATOM 1035 N N . GLU A 1 137 ? 103.342 111.867 150.222 1.00 19.83 137 GLU A N 1
ATOM 1036 C CA . GLU A 1 137 ? 103.400 113.082 151.007 1.00 21.63 137 GLU A CA 1
ATOM 1037 C C . GLU A 1 137 ? 102.931 114.318 150.210 1.00 23.33 137 GLU A C 1
ATOM 1038 O O . GLU A 1 137 ? 102.186 115.166 150.690 1.00 22.22 137 GLU A O 1
ATOM 1044 N N . ILE A 1 138 ? 103.341 114.394 148.968 1.00 18.18 138 ILE A N 1
ATOM 1045 C CA . ILE A 1 138 ? 102.933 115.474 148.088 1.00 19.53 138 ILE A CA 1
ATOM 1046 C C . ILE A 1 138 ? 101.448 115.416 147.800 1.00 18.89 138 ILE A C 1
ATOM 1047 O O . ILE A 1 138 ? 100.748 116.437 147.878 1.00 17.21 138 ILE A O 1
ATOM 1052 N N . ILE A 1 139 ? 100.957 114.233 147.475 1.00 17.29 139 ILE A N 1
ATOM 1053 C CA . ILE A 1 139 ? 99.541 114.023 147.176 1.00 17.61 139 ILE A CA 1
ATOM 1054 C C . ILE A 1 139 ? 98.714 114.399 148.423 1.00 18.19 139 ILE A C 1
ATOM 1055 O O . ILE A 1 139 ? 97.680 115.096 148.303 1.00 18.88 139 ILE A O 1
ATOM 1060 N N . GLU A 1 140 ? 99.119 113.938 149.597 1.00 18.76 140 GLU A N 1
ATOM 1061 C CA . GLU A 1 140 ? 98.337 114.230 150.803 1.00 19.11 140 GLU A CA 1
ATOM 1062 C C . GLU A 1 140 ? 98.325 115.734 151.063 1.00 20.05 140 GLU A C 1
ATOM 1063 O O . GLU A 1 140 ? 97.294 116.298 151.462 1.00 20.85 140 GLU A O 1
ATOM 1069 N N . LEU A 1 141 ? 99.417 116.426 150.810 1.00 17.25 141 LEU A N 1
ATOM 1070 C CA . LEU A 1 141 ? 99.457 117.873 151.017 1.00 18.55 141 LEU A CA 1
ATOM 1071 C C . LEU A 1 141 ? 98.525 118.609 150.032 1.00 21.81 141 LEU A C 1
ATOM 1072 O O . LEU A 1 141 ? 97.711 119.437 150.415 1.00 21.38 141 LEU A O 1
ATOM 1077 N N . ALA A 1 142 ? 98.517 118.163 148.783 1.00 19.76 142 ALA A N 1
ATOM 1078 C CA . ALA A 1 142 ? 97.613 118.706 147.801 1.00 20.21 142 ALA A CA 1
ATOM 1079 C C . ALA A 1 142 ? 96.160 118.551 148.239 1.00 21.32 142 ALA A C 1
ATOM 1080 O O . ALA A 1 142 ? 95.368 119.503 148.141 1.00 19.21 142 ALA A O 1
ATOM 1082 N N . ASN A 1 143 ? 95.827 117.399 148.782 1.00 18.10 143 ASN A N 1
ATOM 1083 C CA . ASN A 1 143 ? 94.469 117.070 149.202 1.00 17.94 143 ASN A CA 1
ATOM 1084 C C . ASN A 1 143 ? 94.056 117.687 150.532 1.00 20.27 143 ASN A C 1
ATOM 1085 O O . ASN A 1 143 ? 92.873 117.862 150.697 1.00 23.93 143 ASN A O 1
ATOM 1090 N N . ARG A 1 144 ? 94.984 118.287 151.261 1.00 22.71 144 ARG A N 1
ATOM 1091 C CA . ARG A 1 144 ? 94.623 118.950 152.538 1.00 24.03 144 ARG A CA 1
ATOM 1092 C C . ARG A 1 144 ? 93.981 120.267 152.240 1.00 26.88 144 ARG A C 1
ATOM 1093 O O . ARG A 1 144 ? 93.137 120.719 152.996 1.00 31.48 144 ARG A O 1
ATOM 1101 N N . LYS A 1 145 ? 94.277 120.774 151.048 1.00 32.32 145 LYS A N 1
ATOM 1102 C CA . LYS A 1 145 ? 93.951 122.101 150.607 1.00 36.40 145 LYS A CA 1
ATOM 1103 C C . LYS A 1 145 ? 92.520 122.196 150.050 1.00 40.00 145 LYS A C 1
ATOM 1104 O O . LYS A 1 145 ? 92.002 123.302 149.900 1.00 43.36 145 LYS A O 1
ATOM 1110 N N . ASP A 1 146 ? 91.859 121.056 149.802 1.00 27.88 146 ASP A N 1
ATOM 1111 C CA . ASP A 1 146 ? 90.488 121.044 149.304 1.00 28.11 146 ASP A CA 1
ATOM 1112 C C . ASP A 1 146 ? 89.747 119.785 149.803 1.00 23.19 146 ASP A C 1
ATOM 1113 O O . ASP A 1 146 ? 89.569 118.800 149.071 1.00 24.79 146 ASP A O 1
ATOM 1118 N N . GLN A 1 147 ? 89.401 119.812 151.084 1.00 26.95 147 GLN A N 1
ATOM 1119 C CA . GLN A 1 147 ? 88.678 118.721 151.720 1.00 28.87 147 GLN A CA 1
ATOM 1120 C C . GLN A 1 147 ? 87.329 118.517 151.094 1.00 22.08 147 GLN A C 1
ATOM 1121 O O . GLN A 1 147 ? 86.859 117.397 150.935 1.00 21.93 147 GLN A O 1
ATOM 1127 N N . LEU A 1 148 ? 86.648 119.613 150.755 1.00 21.99 148 LEU A N 1
ATOM 1128 C CA . LEU A 1 148 ? 85.369 119.484 150.100 1.00 20.19 148 LEU A CA 1
ATOM 1129 C C . LEU A 1 148 ? 85.465 118.689 148.808 1.00 20.10 148 LEU A C 1
ATOM 1130 O O . LEU A 1 148 ? 84.633 117.857 148.514 1.00 17.79 148 LEU A O 1
ATOM 1135 N N . LEU A 1 149 ? 86.420 119.061 147.955 1.00 19.89 149 LEU A N 1
ATOM 1136 C CA . LEU A 1 149 ? 86.607 118.325 146.712 1.00 19.27 149 LEU A CA 1
ATOM 1137 C C . LEU A 1 149 ? 86.810 116.836 146.943 1.00 16.48 149 LEU A C 1
ATOM 1138 O O . LEU A 1 149 ? 86.224 116.019 146.253 1.00 16.53 149 LEU A O 1
ATOM 1143 N N . ASN A 1 150 ? 87.587 116.501 147.963 1.00 18.22 150 ASN A N 1
ATOM 1144 C CA . ASN A 1 150 ? 87.799 115.089 148.262 1.00 18.19 150 ASN A CA 1
ATOM 1145 C C . ASN A 1 150 ? 86.546 114.387 148.744 1.00 20.23 150 ASN A C 1
ATOM 1146 O O . ASN A 1 150 ? 86.197 113.361 148.214 1.00 18.91 150 ASN A O 1
ATOM 1151 N N . SER A 1 151 ? 85.702 115.100 149.486 1.00 18.21 151 SER A N 1
ATOM 1152 C CA . SER A 1 151 ? 84.426 114.540 149.864 1.00 20.47 151 SER A CA 1
ATOM 1153 C C . SER A 1 151 ? 83.419 114.419 148.731 1.00 20.12 151 SER A C 1
ATOM 1154 O O . SER A 1 151 ? 82.568 113.511 148.718 1.00 22.40 151 SER A O 1
ATOM 1157 N N . LEU A 1 152 ? 83.579 115.275 147.709 1.00 20.05 152 LEU A N 1
ATOM 1158 C CA . LEU A 1 152 ? 82.755 115.196 146.497 1.00 21.94 152 LEU A CA 1
ATOM 1159 C C . LEU A 1 152 ? 83.234 114.114 145.530 1.00 22.38 152 LEU A C 1
ATOM 1160 O O . LEU A 1 152 ? 82.570 113.839 144.535 1.00 23.77 152 LEU A O 1
ATOM 1165 N N . GLY A 1 153 ? 84.351 113.450 145.859 1.00 18.65 153 GLY A N 1
ATOM 1166 C CA . GLY A 1 153 ? 84.847 112.350 145.056 1.00 20.03 153 GLY A CA 1
ATOM 1167 C C . GLY A 1 153 ? 85.948 112.759 144.082 1.00 19.70 153 GLY A C 1
ATOM 1168 O O . GLY A 1 153 ? 86.328 111.962 143.216 1.00 23.57 153 GLY A O 1
ATOM 1169 N N . GLY A 1 154 ? 86.532 113.920 144.289 1.00 18.28 154 GLY A N 1
ATOM 1170 C CA . GLY A 1 154 ? 87.693 114.342 143.519 1.00 19.12 154 GLY A CA 1
ATOM 1171 C C . GLY A 1 154 ? 88.937 114.342 144.363 1.00 17.26 154 GLY A C 1
ATOM 1172 O O . GLY A 1 154 ? 88.991 113.692 145.426 1.00 20.58 154 GLY A O 1
ATOM 1173 N N . GLY A 1 155 ? 89.954 115.035 143.885 1.00 17.57 155 GLY A N 1
ATOM 1174 C CA . GLY A 1 155 ? 91.210 115.238 144.592 1.00 16.96 155 GLY A CA 1
ATOM 1175 C C . GLY A 1 155 ? 92.410 114.822 143.744 1.00 15.89 155 GLY A C 1
ATOM 1176 O O . GLY A 1 155 ? 92.282 114.241 142.663 1.00 15.01 155 GLY A O 1
ATOM 1177 N N . CYS A 1 156 ? 93.576 115.143 144.269 1.00 16.13 156 CYS A N 1
ATOM 1178 C CA . CYS A 1 156 ? 94.827 114.741 143.653 1.00 14.82 156 CYS A CA 1
ATOM 1179 C C . CYS A 1 156 ? 95.004 113.216 143.756 1.00 16.73 156 CYS A C 1
ATOM 1180 O O . CYS A 1 156 ? 94.840 112.625 144.859 1.00 17.21 156 CYS A O 1
ATOM 1183 N N . ARG A 1 157 ? 95.127 112.547 142.598 1.00 16.19 157 ARG A N 1
ATOM 1184 C CA . ARG A 1 157 ? 95.215 111.119 142.496 1.00 17.79 157 ARG A CA 1
ATOM 1185 C C . ARG A 1 157 ? 96.645 110.625 142.411 1.00 18.55 157 ARG A C 1
ATOM 1186 O O . ARG A 1 157 ? 96.892 109.470 142.707 1.00 19.05 157 ARG A O 1
ATOM 1194 N N . ASP A 1 158 ? 97.504 111.394 141.772 1.00 17.02 158 ASP A N 1
ATOM 1195 C CA . ASP A 1 158 ? 98.841 110.906 141.396 1.00 17.60 158 ASP A CA 1
ATOM 1196 C C . ASP A 1 158 ? 99.709 112.091 141.053 1.00 19.05 158 ASP A C 1
ATOM 1197 O O . ASP A 1 158 ? 99.226 113.234 140.946 1.00 17.20 158 ASP A O 1
ATOM 1202 N N . ILE A 1 159 ? 100.996 111.845 140.904 1.00 16.56 159 ILE A N 1
ATOM 1203 C CA . ILE A 1 159 ? 101.916 112.793 140.305 1.00 15.01 159 ILE A CA 1
ATOM 1204 C C . ILE A 1 159 ? 102.721 112.114 139.217 1.00 18.14 159 ILE A C 1
ATOM 1205 O O . ILE A 1 159 ? 102.912 110.895 139.217 1.00 22.49 159 ILE A O 1
ATOM 1210 N N . GLU A 1 160 ? 103.117 112.902 138.248 1.00 15.65 160 GLU A N 1
ATOM 1211 C CA A GLU A 1 160 ? 104.091 112.486 137.241 0.50 16.60 160 GLU A CA 1
ATOM 1212 C CA B GLU A 1 160 ? 104.139 112.463 137.309 0.50 16.05 160 GLU A CA 1
ATOM 1213 C C . GLU A 1 160 ? 105.156 113.584 137.205 1.00 18.85 160 GLU A C 1
ATOM 1214 O O . GLU A 1 160 ? 104.916 114.714 137.665 1.00 19.16 160 GLU A O 1
ATOM 1225 N N . VAL A 1 161 ? 106.391 113.240 136.859 1.00 14.35 161 VAL A N 1
ATOM 1226 C CA . VAL A 1 161 ? 107.420 114.210 136.831 1.00 13.75 161 VAL A CA 1
ATOM 1227 C C . VAL A 1 161 ? 108.227 114.099 135.557 1.00 15.64 161 VAL A C 1
ATOM 1228 O O . VAL A 1 161 ? 108.595 112.999 135.146 1.00 16.89 161 VAL A O 1
ATOM 1232 N N . HIS A 1 162 ? 108.478 115.239 134.911 1.00 14.86 162 HIS A N 1
ATOM 1233 C CA . HIS A 1 162 ? 109.180 115.275 133.645 1.00 14.59 162 HIS A CA 1
ATOM 1234 C C . HIS A 1 162 ? 110.382 116.162 133.753 1.00 16.27 162 HIS A C 1
ATOM 1235 O O . HIS A 1 162 ? 110.395 117.094 134.520 1.00 17.80 162 HIS A O 1
ATOM 1242 N N . THR A 1 163 ? 111.438 115.858 132.998 1.00 16.88 163 THR A N 1
ATOM 1243 C CA . THR A 1 163 ? 112.656 116.644 133.054 1.00 17.23 163 THR A CA 1
ATOM 1244 C C . THR A 1 163 ? 113.002 117.208 131.679 1.00 18.59 163 THR A C 1
ATOM 1245 O O . THR A 1 163 ? 112.728 116.590 130.668 1.00 18.63 163 THR A O 1
ATOM 1249 N N . PHE A 1 164 ? 113.669 118.365 131.708 1.00 20.75 164 PHE A N 1
ATOM 1250 C CA . PHE A 1 164 ? 114.226 119.004 130.533 1.00 25.01 164 PHE A CA 1
ATOM 1251 C C . PHE A 1 164 ? 115.656 119.452 130.946 1.00 24.44 164 PHE A C 1
ATOM 1252 O O . PHE A 1 164 ? 115.861 120.551 131.445 1.00 25.19 164 PHE A O 1
ATOM 1260 N N . ALA A 1 165 ? 116.582 118.480 131.005 1.00 24.16 165 ALA A N 1
ATOM 1261 C CA . ALA A 1 165 ? 117.944 118.698 131.557 1.00 22.99 165 ALA A CA 1
ATOM 1262 C C . ALA A 1 165 ? 118.780 119.676 130.730 1.00 25.41 165 ALA A C 1
ATOM 1263 O O . ALA A 1 165 ? 119.680 120.323 131.272 1.00 31.27 165 ALA A O 1
ATOM 1265 N N . ASP A 1 166 ? 118.456 119.822 129.447 1.00 25.65 166 ASP A N 1
ATOM 1266 C CA . ASP A 1 166 ? 119.231 120.670 128.561 1.00 29.23 166 ASP A CA 1
ATOM 1267 C C . ASP A 1 166 ? 118.279 121.621 127.828 1.00 35.77 166 ASP A C 1
ATOM 1268 O O . ASP A 1 166 ? 117.551 121.177 126.943 1.00 38.23 166 ASP A O 1
ATOM 1273 N N . THR A 1 167 ? 118.088 122.824 128.382 1.00 31.35 167 THR A N 1
ATOM 1274 C CA . THR A 1 167 ? 117.366 123.916 127.659 1.00 27.43 167 THR A CA 1
ATOM 1275 C C . THR A 1 167 ? 118.343 125.068 127.492 1.00 24.93 167 THR A C 1
ATOM 1276 O O . THR A 1 167 ? 119.297 125.150 128.233 1.00 24.87 167 THR A O 1
ATOM 1280 N N . PRO A 1 168 ? 117.994 126.074 126.664 1.00 24.18 168 PRO A N 1
ATOM 1281 C CA . PRO A 1 168 ? 118.928 127.200 126.595 1.00 27.30 168 PRO A CA 1
ATOM 1282 C C . PRO A 1 168 ? 118.911 128.061 127.855 1.00 26.64 168 PRO A C 1
ATOM 1283 O O . PRO A 1 168 ? 119.768 128.935 128.029 1.00 26.70 168 PRO A O 1
ATOM 1287 N N A ARG A 1 169 ? 117.997 127.764 128.772 0.50 23.11 169 ARG A N 1
ATOM 1288 N N B ARG A 1 169 ? 118.024 127.731 128.785 0.50 27.87 169 ARG A N 1
ATOM 1289 C CA A ARG A 1 169 ? 117.908 128.486 130.036 0.50 18.18 169 ARG A CA 1
ATOM 1290 C CA B ARG A 1 169 ? 117.893 128.479 130.028 0.50 25.77 169 ARG A CA 1
ATOM 1291 C C A ARG A 1 169 ? 118.216 127.565 131.216 0.50 23.26 169 ARG A C 1
ATOM 1292 C C B ARG A 1 169 ? 118.370 127.650 131.217 0.50 28.96 169 ARG A C 1
ATOM 1293 O O A ARG A 1 169 ? 117.848 127.840 132.346 0.50 23.35 169 ARG A O 1
ATOM 1294 O O B ARG A 1 169 ? 118.288 128.085 132.364 0.50 24.67 169 ARG A O 1
ATOM 1309 N N . GLY A 1 170 ? 118.893 126.464 130.930 1.00 23.22 170 GLY A N 1
ATOM 1310 C CA . GLY A 1 170 ? 119.397 125.612 131.977 1.00 24.52 170 GLY A CA 1
ATOM 1311 C C . GLY A 1 170 ? 118.421 124.506 132.337 1.00 24.56 170 GLY A C 1
ATOM 1312 O O . GLY A 1 170 ? 117.384 124.320 131.662 1.00 24.31 170 GLY A O 1
ATOM 1313 N N . PRO A 1 171 ? 118.851 123.648 133.278 1.00 24.80 171 PRO A N 1
ATOM 1314 C CA . PRO A 1 171 ? 118.052 122.472 133.575 1.00 23.94 171 PRO A CA 1
ATOM 1315 C C . PRO A 1 171 ? 116.727 122.814 134.255 1.00 18.12 171 PRO A C 1
ATOM 1316 O O . PRO A 1 171 ? 116.659 123.694 135.090 1.00 22.14 171 PRO A O 1
ATOM 1320 N N . MET A 1 172 ? 115.696 122.073 133.873 1.00 22.10 172 MET A N 1
ATOM 1321 C CA . MET A 1 172 ? 114.350 122.232 134.481 1.00 21.51 172 MET A CA 1
ATOM 1322 C C . MET A 1 172 ? 113.793 120.877 134.814 1.00 20.17 172 MET A C 1
ATOM 1323 O O . MET A 1 172 ? 113.980 119.903 134.091 1.00 23.09 172 MET A O 1
ATOM 1328 N N . LEU A 1 173 ? 112.934 120.872 135.803 1.00 16.48 173 LEU A N 1
ATOM 1329 C CA A LEU A 1 173 ? 112.152 119.747 136.198 0.50 16.41 173 LEU A CA 1
ATOM 1330 C CA B LEU A 1 173 ? 112.046 119.756 135.895 0.50 17.39 173 LEU A CA 1
ATOM 1331 C C . LEU A 1 173 ? 110.672 120.232 136.264 1.00 16.18 173 LEU A C 1
ATOM 1332 O O . LEU A 1 173 ? 110.483 121.358 136.752 1.00 17.91 173 LEU A O 1
ATOM 1341 N N . VAL A 1 174 ? 109.713 119.432 135.857 1.00 15.06 174 VAL A N 1
ATOM 1342 C CA . VAL A 1 174 ? 108.309 119.850 135.910 1.00 15.73 174 VAL A CA 1
ATOM 1343 C C . VAL A 1 174 ? 107.503 118.723 136.509 1.00 14.61 174 VAL A C 1
ATOM 1344 O O . VAL A 1 174 ? 107.368 117.659 135.911 1.00 15.80 174 VAL A O 1
ATOM 1348 N N . ALA A 1 175 ? 106.949 118.961 137.675 1.00 14.83 175 ALA A N 1
ATOM 1349 C CA . ALA A 1 175 ? 106.058 118.001 138.290 1.00 15.24 175 ALA A CA 1
ATOM 1350 C C . ALA A 1 175 ? 104.662 118.274 137.791 1.00 16.08 175 ALA A C 1
ATOM 1351 O O . ALA A 1 175 ? 104.309 119.446 137.589 1.00 18.41 175 ALA A O 1
ATOM 1353 N N . HIS A 1 176 ? 103.872 117.234 137.633 1.00 15.01 176 HIS A N 1
ATOM 1354 C CA . HIS A 1 176 ? 102.437 117.385 137.333 1.00 14.12 176 HIS A CA 1
ATOM 1355 C C . HIS A 1 176 ? 101.680 116.744 138.461 1.00 16.63 176 HIS A C 1
ATOM 1356 O O . HIS A 1 176 ? 101.818 115.538 138.704 1.00 17.33 176 HIS A O 1
ATOM 1363 N N . LEU A 1 177 ? 100.821 117.499 139.130 1.00 15.57 177 LEU A N 1
ATOM 1364 C CA . LEU A 1 177 ? 99.773 116.881 139.907 1.00 14.74 177 LEU A CA 1
ATOM 1365 C C . LEU A 1 177 ? 98.668 116.425 138.973 1.00 15.02 177 LEU A C 1
ATOM 1366 O O . LEU A 1 177 ? 98.298 117.135 138.018 1.00 15.98 177 LEU A O 1
ATOM 1371 N N . ILE A 1 178 ? 98.110 115.272 139.212 1.00 15.17 178 ILE A N 1
ATOM 1372 C CA . ILE A 1 178 ? 97.020 114.743 138.447 1.00 15.47 178 ILE A CA 1
ATOM 1373 C C . ILE A 1 178 ? 95.797 114.784 139.349 1.00 17.47 178 ILE A C 1
ATOM 1374 O O . ILE A 1 178 ? 95.743 114.103 140.382 1.00 16.68 178 ILE A O 1
ATOM 1379 N N . VAL A 1 179 ? 94.822 115.625 139.021 1.00 15.41 179 VAL A N 1
ATOM 1380 C CA . VAL A 1 179 ? 93.759 115.986 139.949 1.00 14.14 179 VAL A CA 1
ATOM 1381 C C . VAL A 1 179 ? 92.402 115.742 139.327 1.00 14.70 179 VAL A C 1
ATOM 1382 O O . VAL A 1 179 ? 92.102 116.271 138.229 1.00 16.26 179 VAL A O 1
ATOM 1386 N N . ASP A 1 180 ? 91.552 114.977 140.007 1.00 15.78 180 ASP A N 1
ATOM 1387 C CA . ASP A 1 180 ? 90.142 114.840 139.645 1.00 15.43 180 ASP A CA 1
ATOM 1388 C C . ASP A 1 180 ? 89.357 116.038 140.176 1.00 17.14 180 ASP A C 1
ATOM 1389 O O . ASP A 1 180 ? 89.397 116.347 141.364 1.00 16.51 180 ASP A O 1
ATOM 1394 N N . VAL A 1 181 ? 88.831 116.835 139.241 1.00 15.37 181 VAL A N 1
ATOM 1395 C CA . VAL A 1 181 ? 88.214 118.101 139.574 1.00 16.23 181 VAL A CA 1
ATOM 1396 C C . VAL A 1 181 ? 86.679 118.052 139.526 1.00 16.48 181 VAL A C 1
ATOM 1397 O O . VAL A 1 181 ? 86.042 119.120 139.588 1.00 17.53 181 VAL A O 1
ATOM 1401 N N . ARG A 1 182 ? 86.116 116.859 139.469 1.00 15.98 182 ARG A N 1
ATOM 1402 C CA . ARG A 1 182 ? 84.671 116.654 139.520 1.00 17.28 182 ARG A CA 1
ATOM 1403 C C . ARG A 1 182 ? 83.954 117.527 138.483 1.00 17.53 182 ARG A C 1
ATOM 1404 O O . ARG A 1 182 ? 84.132 117.304 137.306 1.00 18.26 182 ARG A O 1
ATOM 1412 N N . ASP A 1 183 ? 83.118 118.468 138.917 1.00 16.65 183 ASP A N 1
ATOM 1413 C CA . ASP A 1 183 ? 82.290 119.230 137.987 1.00 15.41 183 ASP A CA 1
ATOM 1414 C C . ASP A 1 183 ? 82.834 120.599 137.605 1.00 15.86 183 ASP A C 1
ATOM 1415 O O . ASP A 1 183 ? 82.123 121.380 136.959 1.00 17.46 183 ASP A O 1
ATOM 1420 N N . ALA A 1 184 ? 84.081 120.930 137.928 1.00 16.72 184 ALA A N 1
ATOM 1421 C CA . ALA A 1 184 ? 84.748 122.130 137.501 1.00 15.58 184 ALA A CA 1
ATOM 1422 C C . ALA A 1 184 ? 85.566 121.915 136.258 1.00 17.24 184 ALA A C 1
ATOM 1423 O O . ALA A 1 184 ? 85.979 120.793 135.989 1.00 17.17 184 ALA A O 1
ATOM 1425 N N . MET A 1 185 ? 85.843 123.000 135.539 1.00 15.36 185 MET A N 1
ATOM 1426 C CA . MET A 1 185 ? 86.848 122.990 134.490 1.00 16.54 185 MET A CA 1
ATOM 1427 C C . MET A 1 185 ? 88.144 122.557 135.159 1.00 15.18 185 MET A C 1
ATOM 1428 O O . MET A 1 185 ? 88.767 121.576 134.753 1.00 16.08 185 MET A O 1
ATOM 1433 N N . GLY A 1 186 ? 88.535 123.286 136.202 1.00 18.44 186 GLY A N 1
ATOM 1434 C CA . GLY A 1 186 ? 89.596 122.822 137.097 1.00 16.25 186 GLY A CA 1
ATOM 1435 C C . GLY A 1 186 ? 90.735 123.790 137.291 1.00 19.59 186 GLY A C 1
ATOM 1436 O O . GLY A 1 186 ? 91.585 123.518 138.102 1.00 18.41 186 GLY A O 1
ATOM 1437 N N . ALA A 1 187 ? 90.795 124.912 136.583 1.00 16.33 187 ALA A N 1
ATOM 1438 C CA . ALA A 1 187 ? 91.933 125.821 136.679 1.00 16.90 187 ALA A CA 1
ATOM 1439 C C . ALA A 1 187 ? 92.191 126.277 138.093 1.00 17.96 187 ALA A C 1
ATOM 1440 O O . ALA A 1 187 ? 93.300 126.127 138.624 1.00 18.59 187 ALA A O 1
ATOM 1442 N N A ASN A 1 188 ? 91.208 126.903 138.721 0.50 18.16 188 ASN A N 1
ATOM 1443 N N B ASN A 1 188 ? 91.228 126.939 138.725 0.50 16.50 188 ASN A N 1
ATOM 1444 C CA A ASN A 1 188 ? 91.456 127.430 140.033 0.50 21.30 188 ASN A CA 1
ATOM 1445 C CA B ASN A 1 188 ? 91.504 127.468 140.043 0.50 17.13 188 ASN A CA 1
ATOM 1446 C C A ASN A 1 188 ? 91.752 126.312 141.010 0.50 19.63 188 ASN A C 1
ATOM 1447 C C B ASN A 1 188 ? 91.736 126.325 141.038 0.50 17.80 188 ASN A C 1
ATOM 1448 O O A ASN A 1 188 ? 92.617 126.454 141.855 0.50 18.03 188 ASN A O 1
ATOM 1449 O O B ASN A 1 188 ? 92.590 126.447 141.897 0.50 17.62 188 ASN A O 1
ATOM 1458 N N . THR A 1 189 ? 91.022 125.214 140.877 1.00 20.23 189 THR A N 1
ATOM 1459 C CA . THR A 1 189 ? 91.190 124.061 141.746 1.00 22.81 189 THR A CA 1
ATOM 1460 C C . THR A 1 189 ? 92.649 123.554 141.709 1.00 20.47 189 THR A C 1
ATOM 1461 O O . THR A 1 189 ? 93.296 123.332 142.744 1.00 22.26 189 THR A O 1
ATOM 1465 N N . VAL A 1 190 ? 93.180 123.309 140.521 1.00 18.59 190 VAL A N 1
ATOM 1466 C CA . VAL A 1 190 ? 94.507 122.741 140.434 1.00 17.74 190 VAL A CA 1
ATOM 1467 C C . VAL A 1 190 ? 95.601 123.748 140.665 1.00 17.99 190 VAL A C 1
ATOM 1468 O O . VAL A 1 190 ? 96.659 123.431 141.246 1.00 19.46 190 VAL A O 1
ATOM 1472 N N . ASN A 1 191 ? 95.364 125.019 140.340 1.00 17.00 191 ASN A N 1
ATOM 1473 C CA . ASN A 1 191 ? 96.343 126.035 140.583 1.00 16.07 191 ASN A CA 1
ATOM 1474 C C . ASN A 1 191 ? 96.617 126.127 142.090 1.00 15.69 191 ASN A C 1
ATOM 1475 O O . ASN A 1 191 ? 97.732 126.381 142.527 1.00 16.50 191 ASN A O 1
ATOM 1480 N N . THR A 1 192 ? 95.529 126.111 142.868 1.00 17.65 192 THR A N 1
ATOM 1481 C CA . THR A 1 192 ? 95.610 126.159 144.299 1.00 17.63 192 THR A CA 1
ATOM 1482 C C . THR A 1 192 ? 96.434 125.020 144.901 1.00 16.28 192 THR A C 1
ATOM 1483 O O . THR A 1 192 ? 97.285 125.267 145.773 1.00 18.18 192 THR A O 1
ATOM 1487 N N . MET A 1 193 ? 96.282 123.836 144.325 1.00 16.07 193 MET A N 1
ATOM 1488 C CA . MET A 1 193 ? 97.104 122.687 144.772 1.00 16.73 193 MET A CA 1
ATOM 1489 C C . MET A 1 193 ? 98.563 122.849 144.395 1.00 19.22 193 MET A C 1
ATOM 1490 O O . MET A 1 193 ? 99.481 122.480 145.167 1.00 18.24 193 MET A O 1
ATOM 1495 N N . ALA A 1 194 ? 98.824 123.368 143.211 1.00 15.87 194 ALA A N 1
ATOM 1496 C CA . ALA A 1 194 ? 100.151 123.611 142.761 1.00 16.24 194 ALA A CA 1
ATOM 1497 C C . ALA A 1 194 ? 100.872 124.582 143.650 1.00 18.57 194 ALA A C 1
ATOM 1498 O O . ALA A 1 194 ? 102.005 124.352 144.066 1.00 17.97 194 ALA A O 1
ATOM 1500 N N . GLU A 1 195 ? 100.155 125.612 144.105 1.00 16.46 195 GLU A N 1
ATOM 1501 C CA . GLU A 1 195 ? 100.749 126.536 145.045 1.00 17.79 195 GLU A CA 1
ATOM 1502 C C . GLU A 1 195 ? 101.070 125.904 146.381 1.00 16.85 195 GLU A C 1
ATOM 1503 O O . GLU A 1 195 ? 102.109 126.204 146.985 1.00 17.59 195 GLU A O 1
ATOM 1509 N N . ALA A 1 196 ? 100.157 125.078 146.857 1.00 16.89 196 ALA A N 1
ATOM 1510 C CA . ALA A 1 196 ? 100.282 124.460 148.155 1.00 19.07 196 ALA A CA 1
ATOM 1511 C C . ALA A 1 196 ? 101.483 123.510 148.212 1.00 20.42 196 ALA A C 1
ATOM 1512 O O . ALA A 1 196 ? 102.188 123.442 149.220 1.00 20.21 196 ALA A O 1
ATOM 1514 N N . VAL A 1 197 ? 101.755 122.791 147.116 1.00 18.21 197 VAL A N 1
ATOM 1515 C CA . VAL A 1 197 ? 102.819 121.770 147.190 1.00 17.61 197 VAL A CA 1
ATOM 1516 C C . VAL A 1 197 ? 104.178 122.376 146.897 1.00 18.21 197 VAL A C 1
ATOM 1517 O O . VAL A 1 197 ? 105.207 121.728 147.127 1.00 18.62 197 VAL A O 1
ATOM 1521 N N . ALA A 1 198 ? 104.240 123.585 146.358 1.00 17.21 198 ALA A N 1
ATOM 1522 C CA . ALA A 1 198 ? 105.471 124.190 145.914 1.00 17.39 198 ALA A CA 1
ATOM 1523 C C . ALA A 1 198 ? 106.560 124.257 147.016 1.00 20.48 198 ALA A C 1
ATOM 1524 O O . ALA A 1 198 ? 107.701 123.821 146.808 1.00 20.42 198 ALA A O 1
ATOM 1526 N N . PRO A 1 199 ? 106.202 124.641 148.254 1.00 19.30 199 PRO A N 1
ATOM 1527 C CA . PRO A 1 199 ? 107.284 124.679 149.246 1.00 19.36 199 PRO A CA 1
ATOM 1528 C C . PRO A 1 199 ? 107.844 123.298 149.547 1.00 20.59 199 PRO A C 1
ATOM 1529 O O . PRO A 1 199 ? 109.041 123.190 149.807 1.00 21.69 199 PRO A O 1
ATOM 1533 N N . LEU A 1 200 ? 106.981 122.290 149.589 1.00 19.46 200 LEU A N 1
ATOM 1534 C CA . LEU A 1 200 ? 107.447 120.942 149.831 1.00 17.06 200 LEU A CA 1
ATOM 1535 C C . LEU A 1 200 ? 108.347 120.429 148.692 1.00 22.33 200 LEU A C 1
ATOM 1536 O O . LEU A 1 200 ? 109.389 119.788 148.935 1.00 18.74 200 LEU A O 1
ATOM 1541 N N . MET A 1 201 ? 107.983 120.746 147.454 1.00 18.79 201 MET A N 1
ATOM 1542 C CA . MET A 1 201 ? 108.827 120.361 146.334 1.00 16.16 201 MET A CA 1
ATOM 1543 C C . MET A 1 201 ? 110.167 121.075 146.379 1.00 20.06 201 MET A C 1
ATOM 1544 O O . MET A 1 201 ? 111.177 120.475 146.039 1.00 19.72 201 MET A O 1
ATOM 1549 N N . GLU A 1 202 ? 110.235 122.315 146.857 1.00 19.42 202 GLU A N 1
ATOM 1550 C CA . GLU A 1 202 ? 111.518 123.011 147.036 1.00 19.91 202 GLU A CA 1
ATOM 1551 C C . GLU A 1 202 ? 112.337 122.281 148.083 1.00 20.69 202 GLU A C 1
ATOM 1552 O O . GLU A 1 202 ? 113.535 122.083 147.873 1.00 23.66 202 GLU A O 1
ATOM 1558 N N . ALA A 1 203 ? 111.696 121.844 149.163 1.00 21.21 203 ALA A N 1
ATOM 1559 C CA . ALA A 1 203 ? 112.411 121.211 150.288 1.00 23.48 203 ALA A CA 1
ATOM 1560 C C . ALA A 1 203 ? 113.001 119.877 149.816 1.00 28.95 203 ALA A C 1
ATOM 1561 O O . ALA A 1 203 ? 114.144 119.548 150.125 1.00 28.39 203 ALA A O 1
ATOM 1563 N N . ILE A 1 204 ? 112.250 119.158 148.991 1.00 21.67 204 ILE A N 1
ATOM 1564 C CA . ILE A 1 204 ? 112.662 117.845 148.524 1.00 22.82 204 ILE A CA 1
ATOM 1565 C C . ILE A 1 204 ? 113.805 117.935 147.524 1.00 26.00 204 ILE A C 1
ATOM 1566 O O . ILE A 1 204 ? 114.706 117.074 147.543 1.00 26.47 204 ILE A O 1
ATOM 1571 N N . THR A 1 205 ? 113.720 118.861 146.578 1.00 20.94 205 THR A N 1
ATOM 1572 C CA . THR A 1 205 ? 114.627 118.933 145.446 1.00 21.89 205 THR A CA 1
ATOM 1573 C C . THR A 1 205 ? 115.845 119.830 145.703 1.00 26.00 205 THR A C 1
ATOM 1574 O O . THR A 1 205 ? 116.873 119.716 145.019 1.00 26.45 205 THR A O 1
ATOM 1578 N N . GLY A 1 206 ? 115.705 120.774 146.626 1.00 21.80 206 GLY A N 1
ATOM 1579 C CA . GLY A 1 206 ? 116.674 121.830 146.767 1.00 24.27 206 GLY A CA 1
ATOM 1580 C C . GLY A 1 206 ? 116.598 122.915 145.738 1.00 22.90 206 GLY A C 1
ATOM 1581 O O . GLY A 1 206 ? 117.452 123.793 145.679 1.00 25.00 206 GLY A O 1
ATOM 1582 N N . GLY A 1 207 ? 115.560 122.859 144.893 1.00 24.41 207 GLY A N 1
ATOM 1583 C CA . GLY A 1 207 ? 115.415 123.779 143.802 1.00 22.50 207 GLY A CA 1
ATOM 1584 C C . GLY A 1 207 ? 114.433 124.911 144.122 1.00 21.40 207 GLY A C 1
ATOM 1585 O O . GLY A 1 207 ? 113.885 124.976 145.219 1.00 23.98 207 GLY A O 1
ATOM 1586 N N . GLN A 1 208 ? 114.283 125.785 143.148 1.00 20.40 208 GLN A N 1
ATOM 1587 C CA . GLN A 1 208 ? 113.374 126.962 143.194 1.00 22.51 208 GLN A CA 1
ATOM 1588 C C . GLN A 1 208 ? 112.186 126.710 142.259 1.00 20.90 208 GLN A C 1
ATOM 1589 O O . GLN A 1 208 ? 112.322 126.556 141.036 1.00 21.31 208 GLN A O 1
ATOM 1595 N N . VAL A 1 209 ? 111.009 126.776 142.857 1.00 19.32 209 VAL A N 1
ATOM 1596 C CA . VAL A 1 209 ? 109.766 126.722 142.080 1.00 18.00 209 VAL A CA 1
ATOM 1597 C C . VAL A 1 209 ? 109.488 128.026 141.352 1.00 18.49 209 VAL A C 1
ATOM 1598 O O . VAL A 1 209 ? 109.738 129.098 141.906 1.00 19.88 209 VAL A O 1
ATOM 1602 N N A ARG A 1 210 ? 109.248 127.926 140.047 0.50 18.70 210 ARG A N 1
ATOM 1603 N N B ARG A 1 210 ? 109.181 127.922 140.079 0.50 15.79 210 ARG A N 1
ATOM 1604 C CA A ARG A 1 210 ? 108.865 129.064 139.208 0.50 19.76 210 ARG A CA 1
ATOM 1605 C CA B ARG A 1 210 ? 108.790 129.060 139.290 0.50 15.09 210 ARG A CA 1
ATOM 1606 C C A ARG A 1 210 ? 107.364 129.016 138.923 0.50 19.74 210 ARG A C 1
ATOM 1607 C C B ARG A 1 210 ? 107.308 128.869 138.978 0.50 16.59 210 ARG A C 1
ATOM 1608 O O A ARG A 1 210 ? 106.577 129.442 139.772 0.50 19.24 210 ARG A O 1
ATOM 1609 O O B ARG A 1 210 ? 106.463 128.979 139.892 0.50 13.42 210 ARG A O 1
ATOM 1624 N N . LEU A 1 211 ? 106.956 128.530 137.750 1.00 16.96 211 LEU A N 1
ATOM 1625 C CA . LEU A 1 211 ? 105.542 128.437 137.402 1.00 16.73 211 LEU A CA 1
ATOM 1626 C C . LEU A 1 211 ? 104.780 127.376 138.171 1.00 15.90 211 LEU A C 1
ATOM 1627 O O . LEU A 1 211 ? 105.211 126.211 138.283 1.00 16.00 211 LEU A O 1
ATOM 1632 N N . ARG A 1 212 ? 103.614 127.766 138.677 1.00 14.82 212 ARG A N 1
ATOM 1633 C CA . ARG A 1 212 ? 102.627 126.838 139.222 1.00 15.82 212 ARG A CA 1
ATOM 1634 C C . ARG A 1 212 ? 101.338 127.128 138.467 1.00 14.28 212 ARG A C 1
ATOM 1635 O O . ARG A 1 212 ? 100.791 128.225 138.578 1.00 17.06 212 ARG A O 1
ATOM 1643 N N . ILE A 1 213 ? 100.860 126.170 137.676 1.00 14.46 213 ILE A N 1
ATOM 1644 C CA . ILE A 1 213 ? 99.860 126.503 136.661 1.00 14.57 213 ILE A CA 1
ATOM 1645 C C . ILE A 1 213 ? 99.295 125.258 136.024 1.00 15.35 213 ILE A C 1
ATOM 1646 O O . ILE A 1 213 ? 100.040 124.304 135.724 1.00 14.12 213 ILE A O 1
ATOM 1651 N N . LEU A 1 214 ? 97.991 125.196 135.784 1.00 14.49 214 LEU A N 1
ATOM 1652 C CA . LEU A 1 214 ? 97.393 124.115 135.046 1.00 14.78 214 LEU A CA 1
ATOM 1653 C C . LEU A 1 214 ? 98.025 123.996 133.679 1.00 13.45 214 LEU A C 1
ATOM 1654 O O . LEU A 1 214 ? 98.565 124.956 133.154 1.00 14.32 214 LEU A O 1
ATOM 1659 N N . SER A 1 215 ? 97.882 122.832 133.066 1.00 13.86 215 SER A N 1
ATOM 1660 C CA . SER A 1 215 ? 98.045 122.692 131.647 1.00 14.20 215 SER A CA 1
ATOM 1661 C C . SER A 1 215 ? 96.684 122.634 130.953 1.00 13.77 215 SER A C 1
ATOM 1662 O O . SER A 1 215 ? 95.811 121.859 131.340 1.00 14.49 215 SER A O 1
ATOM 1665 N N . ASN A 1 216 ? 96.537 123.414 129.882 1.00 14.67 216 ASN A N 1
ATOM 1666 C CA . ASN A 1 216 ? 95.414 123.290 129.018 1.00 14.90 216 ASN A CA 1
ATOM 1667 C C . ASN A 1 216 ? 95.454 122.090 128.081 1.00 15.34 216 ASN A C 1
ATOM 1668 O O . ASN A 1 216 ? 94.493 121.793 127.361 1.00 16.36 216 ASN A O 1
ATOM 1673 N N . LEU A 1 217 ? 96.595 121.409 128.017 1.00 14.89 217 LEU A N 1
ATOM 1674 C CA . LEU A 1 217 ? 96.664 120.200 127.185 1.00 16.35 217 LEU A CA 1
ATOM 1675 C C . LEU A 1 217 ? 96.126 119.044 128.020 1.00 14.75 217 LEU A C 1
ATOM 1676 O O . LEU A 1 217 ? 96.873 118.274 128.625 1.00 16.13 217 LEU A O 1
ATOM 1681 N N . ALA A 1 218 ? 94.808 118.961 128.111 1.00 15.15 218 ALA A N 1
ATOM 1682 C CA . ALA A 1 218 ? 94.110 118.169 129.118 1.00 14.65 218 ALA A CA 1
ATOM 1683 C C . ALA A 1 218 ? 93.860 116.762 128.638 1.00 15.12 218 ALA A C 1
ATOM 1684 O O . ALA A 1 218 ? 92.727 116.281 128.484 1.00 15.06 218 ALA A O 1
ATOM 1686 N N . ASP A 1 219 ? 94.994 116.082 128.342 1.00 14.84 219 ASP A N 1
ATOM 1687 C CA . ASP A 1 219 ? 94.928 114.811 127.676 1.00 14.75 219 ASP A CA 1
ATOM 1688 C C . ASP A 1 219 ? 94.651 113.605 128.578 1.00 14.48 219 ASP A C 1
ATOM 1689 O O . ASP A 1 219 ? 94.508 112.507 128.055 1.00 15.99 219 ASP A O 1
ATOM 1694 N N . LEU A 1 220 ? 94.329 113.889 129.844 1.00 14.32 220 LEU A N 1
ATOM 1695 C CA . LEU A 1 220 ? 93.767 112.904 130.754 1.00 15.08 220 LEU A CA 1
ATOM 1696 C C . LEU A 1 220 ? 92.295 113.193 131.056 1.00 17.08 220 LEU A C 1
ATOM 1697 O O . LEU A 1 220 ? 91.664 112.490 131.832 1.00 17.27 220 LEU A O 1
ATOM 1702 N N . ARG A 1 221 ? 91.713 114.144 130.325 1.00 15.12 221 ARG A N 1
ATOM 1703 C CA . ARG A 1 221 ? 90.301 114.467 130.473 1.00 16.53 221 ARG A CA 1
ATOM 1704 C C . ARG A 1 221 ? 89.618 114.341 129.106 1.00 15.27 221 ARG A C 1
ATOM 1705 O O . ARG A 1 221 ? 89.237 115.327 128.454 1.00 15.65 221 ARG A O 1
ATOM 1713 N N . LEU A 1 222 ? 89.541 113.125 128.596 1.00 16.02 222 LEU A N 1
ATOM 1714 C CA . LEU A 1 222 ? 89.066 112.881 127.250 1.00 15.77 222 LEU A CA 1
ATOM 1715 C C . LEU A 1 222 ? 87.584 112.598 127.215 1.00 17.94 222 LEU A C 1
ATOM 1716 O O . LEU A 1 222 ? 87.061 111.924 128.073 1.00 19.37 222 LEU A O 1
ATOM 1721 N N . ALA A 1 223 ? 86.910 113.086 126.183 1.00 15.56 223 ALA A N 1
ATOM 1722 C CA . ALA A 1 223 ? 85.542 112.686 125.901 1.00 15.91 223 ALA A CA 1
ATOM 1723 C C . ALA A 1 223 ? 85.499 112.124 124.510 1.00 15.80 223 ALA A C 1
ATOM 1724 O O . ALA A 1 223 ? 86.289 112.508 123.641 1.00 16.02 223 ALA A O 1
ATOM 1726 N N . ARG A 1 224 ? 84.609 111.157 124.326 1.00 15.54 224 ARG A N 1
ATOM 1727 C CA . ARG A 1 224 ? 84.559 110.361 123.118 1.00 16.74 224 ARG A CA 1
ATOM 1728 C C . ARG A 1 224 ? 83.136 110.331 122.575 1.00 16.90 224 ARG A C 1
ATOM 1729 O O . ARG A 1 224 ? 82.174 110.127 123.327 1.00 17.84 224 ARG A O 1
ATOM 1737 N N . ALA A 1 225 ? 82.994 110.426 121.258 1.00 15.42 225 ALA A N 1
ATOM 1738 C CA . ALA A 1 225 ? 81.726 110.200 120.571 1.00 16.43 225 ALA A CA 1
ATOM 1739 C C . ALA A 1 225 ? 81.898 109.333 119.324 1.00 16.64 225 ALA A C 1
ATOM 1740 O O . ALA A 1 225 ? 82.927 109.419 118.636 1.00 16.52 225 ALA A O 1
ATOM 1742 N N . GLN A 1 226 ? 80.865 108.550 119.041 1.00 17.11 226 GLN A N 1
ATOM 1743 C CA . GLN A 1 226 ? 80.725 107.740 117.838 1.00 16.63 226 GLN A CA 1
ATOM 1744 C C . GLN A 1 226 ? 79.426 108.066 117.131 1.00 18.03 226 GLN A C 1
ATOM 1745 O O . GLN A 1 226 ? 78.392 108.329 117.794 1.00 17.11 226 GLN A O 1
ATOM 1751 N N . VAL A 1 227 ? 79.460 107.992 115.811 1.00 17.74 227 VAL A N 1
ATOM 1752 C CA . VAL A 1 227 ? 78.270 108.120 114.959 1.00 17.47 227 VAL A CA 1
ATOM 1753 C C . VAL A 1 227 ? 78.341 107.128 113.802 1.00 19.25 227 VAL A C 1
ATOM 1754 O O . VAL A 1 227 ? 79.427 106.718 113.387 1.00 18.04 227 VAL A O 1
ATOM 1758 N N . ARG A 1 228 ? 77.188 106.759 113.280 1.00 19.19 228 ARG A N 1
ATOM 1759 C CA . ARG A 1 228 ? 77.078 105.869 112.126 1.00 18.27 228 ARG A CA 1
ATOM 1760 C C . ARG A 1 228 ? 76.021 106.423 111.185 1.00 19.69 228 ARG A C 1
ATOM 1761 O O . ARG A 1 228 ? 74.937 106.854 111.618 1.00 20.80 228 ARG A O 1
ATOM 1769 N N . ILE A 1 229 ? 76.314 106.337 109.905 1.00 19.80 229 ILE A N 1
ATOM 1770 C CA . ILE A 1 229 ? 75.481 106.846 108.841 1.00 18.50 229 ILE A CA 1
ATOM 1771 C C . ILE A 1 229 ? 75.507 105.813 107.712 1.00 23.03 229 ILE A C 1
ATOM 1772 O O . ILE A 1 229 ? 76.557 105.284 107.378 1.00 22.67 229 ILE A O 1
ATOM 1777 N N . THR A 1 230 ? 74.349 105.523 107.129 1.00 23.11 230 THR A N 1
ATOM 1778 C CA . THR A 1 230 ? 74.268 104.555 106.029 1.00 24.44 230 THR A CA 1
ATOM 1779 C C . THR A 1 230 ? 74.274 105.243 104.675 1.00 23.20 230 THR A C 1
ATOM 1780 O O . THR A 1 230 ? 73.895 106.400 104.548 1.00 21.76 230 THR A O 1
ATOM 1784 N N . PRO A 1 231 ? 74.560 104.477 103.612 1.00 24.72 231 PRO A N 1
ATOM 1785 C CA . PRO A 1 231 ? 74.648 105.142 102.323 1.00 27.34 231 PRO A CA 1
ATOM 1786 C C . PRO A 1 231 ? 73.298 105.654 101.833 1.00 24.75 231 PRO A C 1
ATOM 1787 O O . PRO A 1 231 ? 73.233 106.704 101.229 1.00 26.50 231 PRO A O 1
ATOM 1791 N N . GLN A 1 232 ? 72.209 104.963 102.164 1.00 27.46 232 GLN A N 1
ATOM 1792 C CA . GLN A 1 232 ? 70.891 105.431 101.761 1.00 28.56 232 GLN A CA 1
ATOM 1793 C C . GLN A 1 232 ? 70.614 106.835 102.276 1.00 28.26 232 GLN A C 1
ATOM 1794 O O . GLN A 1 232 ? 69.965 107.634 101.606 1.00 30.44 232 GLN A O 1
ATOM 1800 N N . GLN A 1 233 ? 71.163 107.174 103.447 1.00 24.95 233 GLN A N 1
ATOM 1801 C CA . GLN A 1 233 ? 70.900 108.490 104.034 1.00 23.62 233 GLN A CA 1
ATOM 1802 C C . GLN A 1 233 ? 71.629 109.624 103.334 1.00 24.59 233 GLN A C 1
ATOM 1803 O O . GLN A 1 233 ? 71.240 110.799 103.469 1.00 26.47 233 GLN A O 1
ATOM 1809 N N . LEU A 1 234 ? 72.708 109.276 102.633 1.00 24.45 234 LEU A N 1
ATOM 1810 C CA . LEU A 1 234 ? 73.609 110.253 102.039 1.00 25.47 234 LEU A CA 1
ATOM 1811 C C . LEU A 1 234 ? 73.411 110.415 100.533 1.00 25.92 234 LEU A C 1
ATOM 1812 O O . LEU A 1 234 ? 74.033 111.271 99.907 1.00 27.16 234 LEU A O 1
ATOM 1817 N N . GLU A 1 235 ? 72.567 109.562 99.955 1.00 26.58 235 GLU A N 1
ATOM 1818 C CA . GLU A 1 235 ? 72.224 109.655 98.541 1.00 31.85 235 GLU A CA 1
ATOM 1819 C C . GLU A 1 235 ? 71.657 111.026 98.226 1.00 30.69 235 GLU A C 1
ATOM 1820 O O . GLU A 1 235 ? 70.811 111.535 98.951 1.00 32.69 235 GLU A O 1
ATOM 1826 N N . THR A 1 236 ? 72.138 111.614 97.126 1.00 29.53 236 THR A N 1
ATOM 1827 C CA . THR A 1 236 ? 71.565 112.818 96.549 1.00 31.57 236 THR A CA 1
ATOM 1828 C C . THR A 1 236 ? 71.080 112.554 95.113 1.00 37.65 236 THR A C 1
ATOM 1829 O O . THR A 1 236 ? 71.147 111.423 94.627 1.00 35.23 236 THR A O 1
ATOM 1833 N N . ALA A 1 237 ? 70.504 113.578 94.497 1.00 39.09 237 ALA A N 1
ATOM 1834 C CA . ALA A 1 237 ? 70.026 113.469 93.126 1.00 51.51 237 ALA A CA 1
ATOM 1835 C C . ALA A 1 237 ? 71.205 113.288 92.179 1.00 48.22 237 ALA A C 1
ATOM 1836 O O . ALA A 1 237 ? 71.122 112.500 91.234 1.00 46.53 237 ALA A O 1
ATOM 1838 N N . GLU A 1 238 ? 72.337 113.905 92.520 1.00 36.47 238 GLU A N 1
ATOM 1839 C CA . GLU A 1 238 ? 73.557 113.766 91.730 1.00 35.18 238 GLU A CA 1
ATOM 1840 C C . GLU A 1 238 ? 74.411 112.544 92.121 1.00 40.52 238 GLU A C 1
ATOM 1841 O O . GLU A 1 238 ? 75.085 111.958 91.268 1.00 40.73 238 GLU A O 1
ATOM 1847 N N . PHE A 1 239 ? 74.361 112.115 93.386 1.00 33.17 239 PHE A N 1
ATOM 1848 C CA . PHE A 1 239 ? 75.337 111.142 93.883 1.00 32.42 239 PHE A CA 1
ATOM 1849 C C . PHE A 1 239 ? 74.708 109.978 94.621 1.00 31.90 239 PHE A C 1
ATOM 1850 O O . PHE A 1 239 ? 73.858 110.176 95.485 1.00 36.46 239 PHE A O 1
ATOM 1858 N N . SER A 1 240 ? 75.194 108.776 94.351 1.00 29.81 240 SER A N 1
ATOM 1859 C CA . SER A 1 240 ? 74.833 107.628 95.167 1.00 30.72 240 SER A CA 1
ATOM 1860 C C . SER A 1 240 ? 75.393 107.840 96.567 1.00 36.12 240 SER A C 1
ATOM 1861 O O . SER A 1 240 ? 76.366 108.552 96.733 1.00 28.16 240 SER A O 1
ATOM 1864 N N . GLY A 1 241 ? 74.761 107.255 97.574 1.00 29.09 241 GLY A N 1
ATOM 1865 C CA . GLY A 1 241 ? 75.239 107.440 98.962 1.00 30.90 241 GLY A CA 1
ATOM 1866 C C . GLY A 1 241 ? 76.572 106.738 99.166 1.00 30.20 241 GLY A C 1
ATOM 1867 O O . GLY A 1 241 ? 77.442 107.186 99.918 1.00 27.24 241 GLY A O 1
ATOM 1868 N N . GLU A 1 242 ? 76.799 105.686 98.396 1.00 28.27 242 GLU A N 1
ATOM 1869 C CA . GLU A 1 242 ? 78.074 104.992 98.419 1.00 28.18 242 GLU A CA 1
ATOM 1870 C C . GLU A 1 242 ? 79.186 105.899 97.918 1.00 27.27 242 GLU A C 1
ATOM 1871 O O . GLU A 1 242 ? 80.239 105.982 98.542 1.00 27.51 242 GLU A O 1
ATOM 1877 N N . ALA A 1 243 ? 78.861 106.719 96.926 1.00 28.63 243 ALA A N 1
ATOM 1878 C CA . ALA A 1 243 ? 79.836 107.625 96.315 1.00 30.76 243 ALA A CA 1
ATOM 1879 C C . ALA A 1 243 ? 80.135 108.746 97.303 1.00 32.13 243 ALA A C 1
ATOM 1880 O O . ALA A 1 243 ? 81.260 109.208 97.420 1.00 31.00 243 ALA A O 1
ATOM 1882 N N . VAL A 1 244 ? 79.101 109.224 97.974 1.00 26.73 244 VAL A N 1
ATOM 1883 C CA . VAL A 1 244 ? 79.302 110.233 99.005 1.00 27.35 244 VAL A CA 1
ATOM 1884 C C . VAL A 1 244 ? 80.187 109.712 100.140 1.00 26.63 244 VAL A C 1
ATOM 1885 O O . VAL A 1 244 ? 81.103 110.419 100.581 1.00 25.46 244 VAL A O 1
ATOM 1889 N N . ILE A 1 245 ? 79.932 108.511 100.629 1.00 24.14 245 ILE A N 1
ATOM 1890 C CA . ILE A 1 245 ? 80.783 107.916 101.643 1.00 22.04 245 ILE A CA 1
ATOM 1891 C C . ILE A 1 245 ? 82.252 107.861 101.197 1.00 28.31 245 ILE A C 1
ATOM 1892 O O . ILE A 1 245 ? 83.144 108.301 101.906 1.00 25.01 245 ILE A O 1
ATOM 1897 N N . GLU A 1 246 ? 82.507 107.400 99.977 1.00 26.71 246 GLU A N 1
ATOM 1898 C CA . GLU A 1 246 ? 83.873 107.431 99.474 1.00 26.56 246 GLU A CA 1
ATOM 1899 C C . GLU A 1 246 ? 84.463 108.850 99.433 1.00 26.01 246 GLU A C 1
ATOM 1900 O O . GLU A 1 246 ? 85.647 109.032 99.686 1.00 26.57 246 GLU A O 1
ATOM 1906 N N . GLY A 1 247 ? 83.670 109.814 99.000 1.00 25.52 247 GLY A N 1
ATOM 1907 C CA . GLY A 1 247 ? 84.052 111.217 98.975 1.00 25.36 247 GLY A CA 1
ATOM 1908 C C . GLY A 1 247 ? 84.398 111.780 100.354 1.00 27.97 247 GLY A C 1
ATOM 1909 O O . GLY A 1 247 ? 85.413 112.433 100.527 1.00 25.99 247 GLY A O 1
ATOM 1910 N N . ILE A 1 248 ? 83.635 111.385 101.365 1.00 23.41 248 ILE A N 1
ATOM 1911 C CA . ILE A 1 248 ? 83.955 111.770 102.746 1.00 22.19 248 ILE A CA 1
ATOM 1912 C C . ILE A 1 248 ? 85.248 111.115 103.243 1.00 22.63 248 ILE A C 1
ATOM 1913 O O . ILE A 1 248 ? 86.082 111.764 103.882 1.00 22.69 248 ILE A O 1
ATOM 1918 N N . LEU A 1 249 ? 85.477 109.849 102.897 1.00 21.95 249 LEU A N 1
ATOM 1919 C CA . LEU A 1 249 ? 86.717 109.159 103.241 1.00 20.89 249 LEU A CA 1
ATOM 1920 C C . LEU A 1 249 ? 87.942 109.823 102.566 1.00 21.62 249 LEU A C 1
ATOM 1921 O O . LEU A 1 249 ? 88.988 109.988 103.204 1.00 24.52 249 LEU A O 1
ATOM 1926 N N . ASP A 1 250 ? 87.744 110.306 101.344 1.00 24.57 250 ASP A N 1
ATOM 1927 C CA . ASP A 1 250 ? 88.791 111.042 100.617 1.00 26.71 250 ASP A CA 1
ATOM 1928 C C . ASP A 1 250 ? 89.092 112.348 101.335 1.00 24.90 250 ASP A C 1
ATOM 1929 O O . ASP A 1 250 ? 90.240 112.740 101.463 1.00 25.39 250 ASP A O 1
ATOM 1934 N N . ALA A 1 251 ? 88.045 113.033 101.756 1.00 22.39 251 ALA A N 1
ATOM 1935 C CA . ALA A 1 251 ? 88.182 114.288 102.485 1.00 22.69 251 ALA A CA 1
ATOM 1936 C C . ALA A 1 251 ? 88.917 114.078 103.803 1.00 19.50 251 ALA A C 1
ATOM 1937 O O . ALA A 1 251 ? 89.773 114.874 104.207 1.00 18.75 251 ALA A O 1
ATOM 1939 N N . TYR A 1 252 ? 88.592 112.990 104.486 1.00 21.39 252 TYR A N 1
ATOM 1940 C CA . TYR A 1 252 ? 89.282 112.661 105.714 1.00 18.02 252 TYR A CA 1
ATOM 1941 C C . TYR A 1 252 ? 90.772 112.413 105.530 1.00 18.97 252 TYR A C 1
ATOM 1942 O O . TYR A 1 252 ? 91.599 112.903 106.283 1.00 19.64 252 TYR A O 1
ATOM 1951 N N . ALA A 1 253 ? 91.108 111.564 104.557 1.00 20.13 253 ALA A N 1
ATOM 1952 C CA . ALA A 1 253 ? 92.496 111.271 104.261 1.00 18.73 253 ALA A CA 1
ATOM 1953 C C . ALA A 1 253 ? 93.293 112.523 103.913 1.00 17.55 253 ALA A C 1
ATOM 1954 O O . ALA A 1 253 ? 94.426 112.670 104.307 1.00 18.41 253 ALA A O 1
ATOM 1956 N N . PHE A 1 254 ? 92.649 113.449 103.221 1.00 19.89 254 PHE A N 1
ATOM 1957 C CA . PHE A 1 254 ? 93.238 114.748 102.905 1.00 18.82 254 PHE A CA 1
ATOM 1958 C C . PHE A 1 254 ? 93.547 115.528 104.188 1.00 19.66 254 PHE A C 1
ATOM 1959 O O . PHE A 1 254 ? 94.666 115.987 104.391 1.00 17.67 254 PHE A O 1
ATOM 1967 N N . ALA A 1 255 ? 92.596 115.560 105.127 1.00 17.32 255 ALA A N 1
ATOM 1968 C CA . ALA A 1 255 ? 92.863 116.200 106.416 1.00 16.98 255 ALA A CA 1
ATOM 1969 C C . ALA A 1 255 ? 93.999 115.515 107.171 1.00 17.63 255 ALA A C 1
ATOM 1970 O O . ALA A 1 255 ? 94.774 116.150 107.855 1.00 17.58 255 ALA A O 1
ATOM 1972 N N . ALA A 1 256 ? 94.088 114.198 107.046 1.00 16.00 256 ALA A N 1
ATOM 1973 C CA . ALA A 1 256 ? 95.073 113.449 107.809 1.00 19.44 256 ALA A CA 1
ATOM 1974 C C . ALA A 1 256 ? 96.523 113.670 107.341 1.00 17.12 256 ALA A C 1
ATOM 1975 O O . ALA A 1 256 ? 97.442 113.526 108.138 1.00 19.59 256 ALA A O 1
ATOM 1977 N N A VAL A 1 257 ? 96.684 114.074 106.073 0.50 17.38 257 VAL A N 1
ATOM 1978 N N B VAL A 1 257 ? 96.713 114.090 106.092 0.50 17.73 257 VAL A N 1
ATOM 1979 C CA A VAL A 1 257 ? 98.008 114.243 105.468 0.50 18.23 257 VAL A CA 1
ATOM 1980 C CA B VAL A 1 257 ? 98.066 114.282 105.594 0.50 18.49 257 VAL A CA 1
ATOM 1981 C C A VAL A 1 257 ? 98.447 115.703 105.325 0.50 19.05 257 VAL A C 1
ATOM 1982 C C B VAL A 1 257 ? 98.479 115.743 105.458 0.50 19.43 257 VAL A C 1
ATOM 1983 O O A VAL A 1 257 ? 99.628 115.986 105.257 0.50 19.47 257 VAL A O 1
ATOM 1984 O O B VAL A 1 257 ? 99.641 116.077 105.743 0.50 17.86 257 VAL A O 1
ATOM 1991 N N . ASP A 1 258 ? 97.492 116.626 105.245 1.00 16.83 258 ASP A N 1
ATOM 1992 C CA . ASP A 1 258 ? 97.810 118.001 104.946 1.00 16.60 258 ASP A CA 1
ATOM 1993 C C . ASP A 1 258 ? 97.340 118.946 106.057 1.00 16.07 258 ASP A C 1
ATOM 1994 O O . ASP A 1 258 ? 96.111 119.155 106.174 1.00 14.99 258 ASP A O 1
ATOM 1999 N N . PRO A 1 259 ? 98.254 119.541 106.806 1.00 15.72 259 PRO A N 1
ATOM 2000 C CA . PRO A 1 259 ? 97.855 120.460 107.879 1.00 16.51 259 PRO A CA 1
ATOM 2001 C C . PRO A 1 259 ? 97.025 121.623 107.370 1.00 15.56 259 PRO A C 1
ATOM 2002 O O . PRO A 1 259 ? 96.193 122.163 108.132 1.00 14.97 259 PRO A O 1
ATOM 2006 N N . TYR A 1 260 ? 97.206 122.055 106.135 1.00 15.65 260 TYR A N 1
ATOM 2007 C CA . TYR A 1 260 ? 96.384 123.164 105.592 1.00 15.43 260 TYR A CA 1
ATOM 2008 C C . TYR A 1 260 ? 94.938 122.765 105.585 1.00 17.86 260 TYR A C 1
ATOM 2009 O O . TYR A 1 260 ? 94.055 123.619 105.751 1.00 17.60 260 TYR A O 1
ATOM 2018 N N . ARG A 1 261 ? 94.692 121.473 105.391 1.00 15.99 261 ARG A N 1
ATOM 2019 C CA . ARG A 1 261 ? 93.340 120.936 105.371 1.00 15.15 261 ARG A CA 1
ATOM 2020 C C . ARG A 1 261 ? 92.878 120.580 106.778 1.00 16.86 261 ARG A C 1
ATOM 2021 O O . ARG A 1 261 ? 91.725 120.821 107.138 1.00 15.77 261 ARG A O 1
ATOM 2029 N N . ALA A 1 262 ? 93.776 120.008 107.575 1.00 16.14 262 ALA A N 1
ATOM 2030 C CA . ALA A 1 262 ? 93.424 119.645 108.951 1.00 16.34 262 ALA A CA 1
ATOM 2031 C C . ALA A 1 262 ? 92.981 120.855 109.775 1.00 14.57 262 ALA A C 1
ATOM 2032 O O . ALA A 1 262 ? 92.073 120.707 110.586 1.00 14.67 262 ALA A O 1
ATOM 2034 N N . ALA A 1 263 ? 93.653 121.993 109.633 1.00 14.67 263 ALA A N 1
ATOM 2035 C CA . ALA A 1 263 ? 93.308 123.194 110.419 1.00 14.20 263 ALA A CA 1
ATOM 2036 C C . ALA A 1 263 ? 91.845 123.558 110.149 1.00 15.97 263 ALA A C 1
ATOM 2037 O O . ALA A 1 263 ? 91.093 123.841 111.109 1.00 15.88 263 ALA A O 1
ATOM 2039 N N . THR A 1 264 ? 91.431 123.492 108.904 1.00 16.25 264 THR A N 1
ATOM 2040 C CA . THR A 1 264 ? 90.074 123.851 108.489 1.00 15.64 264 THR A CA 1
ATOM 2041 C C . THR A 1 264 ? 89.050 122.817 108.920 1.00 16.13 264 THR A C 1
ATOM 2042 O O . THR A 1 264 ? 87.927 123.135 109.387 1.00 15.81 264 THR A O 1
ATOM 2046 N N . HIS A 1 265 ? 89.403 121.563 108.760 1.00 15.32 265 HIS A N 1
ATOM 2047 C CA . HIS A 1 265 ? 88.624 120.432 109.170 1.00 13.59 265 HIS A CA 1
ATOM 2048 C C . HIS A 1 265 ? 88.351 120.501 110.683 1.00 16.18 265 HIS A C 1
ATOM 2049 O O . HIS A 1 265 ? 87.191 120.366 111.141 1.00 15.50 265 HIS A O 1
ATOM 2056 N N . ASN A 1 266 ? 89.386 120.750 111.460 1.00 14.28 266 ASN A N 1
ATOM 2057 C CA . ASN A 1 266 ? 89.224 120.893 112.892 1.00 15.78 266 ASN A CA 1
ATOM 2058 C C . ASN A 1 266 ? 88.483 122.163 113.285 1.00 14.49 266 ASN A C 1
ATOM 2059 O O . ASN A 1 266 ? 87.685 122.132 114.231 1.00 14.00 266 ASN A O 1
ATOM 2064 N N . LYS A 1 267 ? 88.641 123.209 112.502 1.00 13.08 267 LYS A N 1
ATOM 2065 C CA . LYS A 1 267 ? 87.857 124.440 112.711 1.00 13.74 267 LYS A CA 1
ATOM 2066 C C . LYS A 1 267 ? 86.377 124.091 112.636 1.00 14.33 267 LYS A C 1
ATOM 2067 O O . LYS A 1 267 ? 85.587 124.588 113.466 1.00 15.13 267 LYS A O 1
ATOM 2073 N N . GLY A 1 268 ? 85.943 123.244 111.708 1.00 14.66 268 GLY A N 1
ATOM 2074 C CA . GLY A 1 268 ? 84.552 122.852 111.587 1.00 15.35 268 GLY A CA 1
ATOM 2075 C C . GLY A 1 268 ? 84.081 122.131 112.810 1.00 17.50 268 GLY A C 1
ATOM 2076 O O . GLY A 1 268 ? 82.958 122.342 113.278 1.00 15.97 268 GLY A O 1
ATOM 2077 N N . ILE A 1 269 ? 84.938 121.330 113.431 1.00 14.60 269 ILE A N 1
ATOM 2078 C CA . ILE A 1 269 ? 84.584 120.662 114.677 1.00 14.63 269 ILE A CA 1
ATOM 2079 C C . ILE A 1 269 ? 84.328 121.706 115.773 1.00 13.59 269 ILE A C 1
ATOM 2080 O O . ILE A 1 269 ? 83.306 121.616 116.491 1.00 14.10 269 ILE A O 1
ATOM 2085 N N . MET A 1 270 ? 85.186 122.702 115.867 1.00 13.43 270 MET A N 1
ATOM 2086 C CA . MET A 1 270 ? 85.063 123.721 116.879 1.00 12.85 270 MET A CA 1
ATOM 2087 C C . MET A 1 270 ? 83.897 124.659 116.621 1.00 14.90 270 MET A C 1
ATOM 2088 O O . MET A 1 270 ? 83.354 125.210 117.591 1.00 14.92 270 MET A O 1
ATOM 2093 N N . ASN A 1 271 ? 83.463 124.800 115.374 1.00 14.99 271 ASN A N 1
ATOM 2094 C CA . ASN A 1 271 ? 82.172 125.486 115.102 1.00 14.06 271 ASN A CA 1
ATOM 2095 C C . ASN A 1 271 ? 81.056 124.814 115.871 1.00 15.69 271 ASN A C 1
ATOM 2096 O O . ASN A 1 271 ? 80.080 125.476 116.234 1.00 16.41 271 ASN A O 1
ATOM 2101 N N . GLY A 1 272 ? 81.084 123.512 116.015 1.00 13.77 272 GLY A N 1
ATOM 2102 C CA . GLY A 1 272 ? 80.048 122.815 116.740 1.00 16.53 272 GLY A CA 1
ATOM 2103 C C . GLY A 1 272 ? 80.230 122.899 118.225 1.00 18.01 272 GLY A C 1
ATOM 2104 O O . GLY A 1 272 ? 79.245 123.089 118.973 1.00 17.07 272 GLY A O 1
ATOM 2105 N N . ILE A 1 273 ? 81.476 122.810 118.690 1.00 15.01 273 ILE A N 1
ATOM 2106 C CA . ILE A 1 273 ? 81.762 122.772 120.118 1.00 14.75 273 ILE A CA 1
ATOM 2107 C C . ILE A 1 273 ? 81.737 124.125 120.808 1.00 13.28 273 ILE A C 1
ATOM 2108 O O . ILE A 1 273 ? 81.067 124.278 121.819 1.00 14.33 273 ILE A O 1
ATOM 2113 N N . ASP A 1 274 ? 82.440 125.130 120.289 1.00 14.03 274 ASP A N 1
ATOM 2114 C CA . ASP A 1 274 ? 82.635 126.375 121.012 1.00 13.12 274 ASP A CA 1
ATOM 2115 C C . ASP A 1 274 ? 81.267 127.039 121.336 1.00 14.72 274 ASP A C 1
ATOM 2116 O O . ASP A 1 274 ? 81.139 127.595 122.410 1.00 14.86 274 ASP A O 1
ATOM 2121 N N . PRO A 1 275 ? 80.284 126.959 120.427 1.00 14.63 275 PRO A N 1
ATOM 2122 C CA . PRO A 1 275 ? 79.012 127.642 120.786 1.00 14.39 275 PRO A CA 1
ATOM 2123 C C . PRO A 1 275 ? 78.328 127.037 121.992 1.00 13.72 275 PRO A C 1
ATOM 2124 O O . PRO A 1 275 ? 77.607 127.777 122.719 1.00 14.74 275 PRO A O 1
ATOM 2128 N N . LEU A 1 276 ? 78.503 125.753 122.265 1.00 13.88 276 LEU A N 1
ATOM 2129 C CA . LEU A 1 276 ? 77.952 125.111 123.458 1.00 13.46 276 LEU A CA 1
ATOM 2130 C C . LEU A 1 276 ? 78.763 125.533 124.685 1.00 16.44 276 LEU A C 1
ATOM 2131 O O . LEU A 1 276 ? 78.207 125.730 125.792 1.00 14.54 276 LEU A O 1
ATOM 2136 N N . ILE A 1 277 ? 80.080 125.713 124.518 1.00 13.98 277 ILE A N 1
ATOM 2137 C CA . ILE A 1 277 ? 80.936 126.201 125.577 1.00 14.04 277 ILE A CA 1
ATOM 2138 C C . ILE A 1 277 ? 80.527 127.617 125.971 1.00 14.10 277 ILE A C 1
ATOM 2139 O O . ILE A 1 277 ? 80.330 127.900 127.144 1.00 14.69 277 ILE A O 1
ATOM 2144 N N . VAL A 1 278 ? 80.305 128.494 124.991 1.00 14.48 278 VAL A N 1
ATOM 2145 C CA . VAL A 1 278 ? 79.800 129.840 125.291 1.00 13.83 278 VAL A CA 1
ATOM 2146 C C . VAL A 1 278 ? 78.429 129.786 125.965 1.00 12.92 278 VAL A C 1
ATOM 2147 O O . VAL A 1 278 ? 78.232 130.478 126.974 1.00 14.66 278 VAL A O 1
ATOM 2151 N N . ALA A 1 279 ? 77.527 128.956 125.439 1.00 15.19 279 ALA A N 1
ATOM 2152 C CA . ALA A 1 279 ? 76.157 128.908 125.974 1.00 14.65 279 ALA A CA 1
ATOM 2153 C C . ALA A 1 279 ? 76.129 128.519 127.436 1.00 16.96 279 ALA A C 1
ATOM 2154 O O . ALA A 1 279 ? 75.178 128.803 128.177 1.00 15.95 279 ALA A O 1
ATOM 2156 N N . THR A 1 280 ? 77.130 127.769 127.887 1.00 15.13 280 THR A N 1
ATOM 2157 C CA . THR A 1 280 ? 77.217 127.270 129.250 1.00 14.74 280 THR A CA 1
ATOM 2158 C C . THR A 1 280 ? 78.165 128.060 130.139 1.00 14.42 280 THR A C 1
ATOM 2159 O O . THR A 1 280 ? 78.512 127.579 131.224 1.00 16.15 280 THR A O 1
ATOM 2163 N N . GLY A 1 281 ? 78.603 129.219 129.677 1.00 15.21 281 GLY A N 1
ATOM 2164 C CA . GLY A 1 281 ? 79.437 130.086 130.461 1.00 15.59 281 GLY A CA 1
ATOM 2165 C C . GLY A 1 281 ? 80.859 129.558 130.677 1.00 15.20 281 GLY A C 1
ATOM 2166 O O . GLY A 1 281 ? 81.582 130.038 131.580 1.00 18.60 281 GLY A O 1
ATOM 2167 N N . ASN A 1 282 ? 81.257 128.622 129.830 1.00 14.54 282 ASN A N 1
ATOM 2168 C CA . ASN A 1 282 ? 82.591 128.023 129.938 1.00 15.24 282 ASN A CA 1
ATOM 2169 C C . ASN A 1 282 ? 83.615 128.793 129.099 1.00 14.55 282 ASN A C 1
ATOM 2170 O O . ASN A 1 282 ? 83.293 129.575 128.217 1.00 14.29 282 ASN A O 1
ATOM 2175 N N . ASP A 1 283 ? 84.874 128.501 129.363 1.00 13.98 283 ASP A N 1
ATOM 2176 C CA . ASP A 1 283 ? 86.028 129.180 128.745 1.00 12.64 283 ASP A CA 1
ATOM 2177 C C . ASP A 1 283 ? 86.390 128.490 127.424 1.00 13.70 283 ASP A C 1
ATOM 2178 O O . ASP A 1 283 ? 86.911 127.357 127.394 1.00 14.74 283 ASP A O 1
ATOM 2183 N N . TRP A 1 284 ? 86.065 129.140 126.306 1.00 13.38 284 TRP A N 1
ATOM 2184 C CA . TRP A 1 284 ? 86.241 128.550 125.002 1.00 14.38 284 TRP A CA 1
ATOM 2185 C C . TRP A 1 284 ? 87.717 128.630 124.580 1.00 11.90 284 TRP A C 1
ATOM 2186 O O . TRP A 1 284 ? 88.136 127.822 123.733 1.00 13.00 284 TRP A O 1
ATOM 2197 N N . ARG A 1 285 ? 88.512 129.533 125.129 1.00 12.85 285 ARG A N 1
ATOM 2198 C CA . ARG A 1 285 ? 89.954 129.558 124.763 1.00 13.18 285 ARG A CA 1
ATOM 2199 C C . ARG A 1 285 ? 90.596 128.292 125.299 1.00 13.74 285 ARG A C 1
ATOM 2200 O O . ARG A 1 285 ? 91.438 127.673 124.624 1.00 14.17 285 ARG A O 1
ATOM 2208 N N . ALA A 1 286 ? 90.176 127.829 126.470 1.00 12.75 286 ALA A N 1
ATOM 2209 C CA . ALA A 1 286 ? 90.787 126.632 127.075 1.00 13.76 286 ALA A CA 1
ATOM 2210 C C . ALA A 1 286 ? 90.447 125.443 126.225 1.00 14.18 286 ALA A C 1
ATOM 2211 O O . ALA A 1 286 ? 91.285 124.582 125.966 1.00 14.50 286 ALA A O 1
ATOM 2213 N N . VAL A 1 287 ? 89.216 125.324 125.765 1.00 12.16 287 VAL A N 1
ATOM 2214 C CA . VAL A 1 287 ? 88.779 124.193 124.977 1.00 12.12 287 VAL A CA 1
ATOM 2215 C C . VAL A 1 287 ? 89.514 124.183 123.648 1.00 14.02 287 VAL A C 1
ATOM 2216 O O . VAL A 1 287 ? 89.958 123.121 123.157 1.00 14.38 287 VAL A O 1
ATOM 2220 N N . GLU A 1 288 ? 89.662 125.341 123.023 1.00 12.91 288 GLU A N 1
ATOM 2221 C CA . GLU A 1 288 ? 90.360 125.460 121.762 1.00 14.42 288 GLU A CA 1
ATOM 2222 C C . GLU A 1 288 ? 91.807 125.026 121.915 1.00 13.68 288 GLU A C 1
ATOM 2223 O O . GLU A 1 288 ? 92.314 124.328 121.022 1.00 14.11 288 GLU A O 1
ATOM 2229 N N . ALA A 1 289 ? 92.493 125.507 122.925 1.00 14.37 289 ALA A N 1
ATOM 2230 C CA . ALA A 1 289 ? 93.903 125.184 123.106 1.00 14.13 289 ALA A CA 1
ATOM 2231 C C . ALA A 1 289 ? 94.078 123.678 123.284 1.00 15.76 289 ALA A C 1
ATOM 2232 O O . ALA A 1 289 ? 94.990 123.075 122.678 1.00 15.68 289 ALA A O 1
ATOM 2234 N N . GLY A 1 290 ? 93.257 123.058 124.114 1.00 15.24 290 GLY A N 1
ATOM 2235 C CA . GLY A 1 290 ? 93.346 121.616 124.329 1.00 14.76 290 GLY A CA 1
ATOM 2236 C C . GLY A 1 290 ? 93.092 120.846 123.075 1.00 15.47 290 GLY A C 1
ATOM 2237 O O . GLY A 1 290 ? 93.816 119.876 122.774 1.00 16.11 290 GLY A O 1
ATOM 2238 N N . ALA A 1 291 ? 92.165 121.308 122.246 1.00 14.54 291 ALA A N 1
ATOM 2239 C CA . ALA A 1 291 ? 91.759 120.600 121.056 1.00 14.43 291 ALA A CA 1
ATOM 2240 C C . ALA A 1 291 ? 92.907 120.623 120.052 1.00 14.90 291 ALA A C 1
ATOM 2241 O O . ALA A 1 291 ? 93.360 119.563 119.567 1.00 14.47 291 ALA A O 1
ATOM 2243 N N . HIS A 1 292 ? 93.412 121.808 119.735 1.00 13.76 292 HIS A N 1
ATOM 2244 C CA . HIS A 1 292 ? 94.402 121.933 118.668 1.00 13.44 292 HIS A CA 1
ATOM 2245 C C . HIS A 1 292 ? 95.771 121.393 119.116 1.00 15.95 292 HIS A C 1
ATOM 2246 O O . HIS A 1 292 ? 96.483 120.768 118.310 1.00 14.75 292 HIS A O 1
ATOM 2253 N N . ALA A 1 293 ? 96.130 121.574 120.375 1.00 14.41 293 ALA A N 1
ATOM 2254 C CA . ALA A 1 293 ? 97.405 120.997 120.863 1.00 14.46 293 ALA A CA 1
ATOM 2255 C C . ALA A 1 293 ? 97.326 119.464 120.844 1.00 15.25 293 ALA A C 1
ATOM 2256 O O . ALA A 1 293 ? 98.283 118.789 120.401 1.00 17.13 293 ALA A O 1
ATOM 2258 N N . TYR A 1 294 ? 96.181 118.871 121.161 1.00 14.86 294 TYR A N 1
ATOM 2259 C CA . TYR A 1 294 ? 96.013 117.447 121.079 1.00 15.28 294 TYR A CA 1
ATOM 2260 C C . TYR A 1 294 ? 96.116 116.922 119.652 1.00 16.86 294 TYR A C 1
ATOM 2261 O O . TYR A 1 294 ? 96.704 115.843 119.393 1.00 16.67 294 TYR A O 1
ATOM 2270 N N . ALA A 1 295 ? 95.649 117.696 118.691 1.00 14.72 295 ALA A N 1
ATOM 2271 C CA . ALA A 1 295 ? 95.643 117.273 117.317 1.00 15.20 295 ALA A CA 1
ATOM 2272 C C . ALA A 1 295 ? 97.077 117.117 116.797 1.00 15.25 295 ALA A C 1
ATOM 2273 O O . ALA A 1 295 ? 97.266 116.439 115.782 1.00 17.15 295 ALA A O 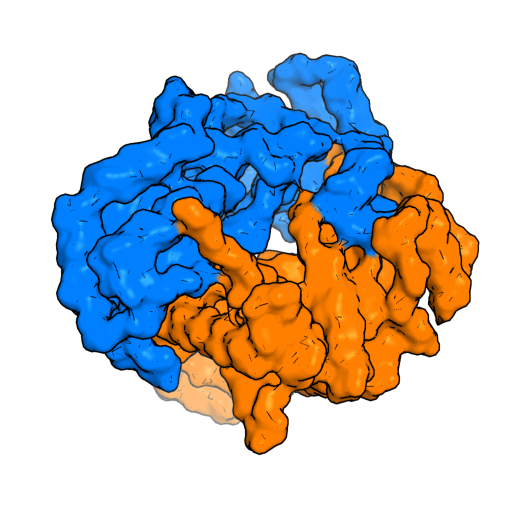1
ATOM 2275 N N . CYS A 1 296 ? 98.061 117.747 117.460 1.00 16.04 296 CYS A N 1
ATOM 2276 C CA A CYS A 1 296 ? 99.444 117.644 116.979 0.50 19.39 296 CYS A CA 1
ATOM 2277 C CA B CYS A 1 296 ? 99.491 117.715 117.015 0.50 19.62 296 CYS A CA 1
ATOM 2278 C C . CYS A 1 296 ? 100.365 116.926 117.953 1.00 25.06 296 CYS A C 1
ATOM 2279 O O . CYS A 1 296 ? 101.594 116.889 117.779 1.00 27.40 296 CYS A O 1
ATOM 2284 N N . ARG A 1 297 ? 99.787 116.087 118.781 1.00 21.86 297 ARG A N 1
ATOM 2285 C CA . ARG A 1 297 ? 100.653 115.428 119.738 1.00 23.26 297 ARG A CA 1
ATOM 2286 C C . ARG A 1 297 ? 101.538 114.344 119.092 1.00 28.99 297 ARG A C 1
ATOM 2287 O O . ARG A 1 297 ? 102.420 113.803 119.790 1.00 34.18 297 ARG A O 1
ATOM 2295 N N . SER A 1 298 ? 101.154 113.844 117.914 1.00 25.03 298 SER A N 1
ATOM 2296 C CA . SER A 1 298 ? 101.938 112.781 117.191 1.00 29.44 298 SER A CA 1
ATOM 2297 C C . SER A 1 298 ? 103.249 113.277 116.609 1.00 38.36 298 SER A C 1
ATOM 2298 O O . SER A 1 298 ? 104.006 112.481 116.021 1.00 31.57 298 SER A O 1
ATOM 2301 N N . GLY A 1 299 ? 103.415 114.589 116.564 1.00 26.90 299 GLY A N 1
ATOM 2302 C CA . GLY A 1 299 ? 104.431 115.223 115.727 1.00 34.74 299 GLY A CA 1
ATOM 2303 C C . GLY A 1 299 ? 103.947 115.738 114.379 1.00 31.90 299 GLY A C 1
ATOM 2304 O O . GLY A 1 299 ? 104.736 116.156 113.556 1.00 28.78 299 GLY A O 1
ATOM 2305 N N . HIS A 1 300 ? 102.647 115.673 114.135 1.00 25.39 300 HIS A N 1
ATOM 2306 C CA . HIS A 1 300 ? 102.063 116.069 112.870 1.00 21.98 300 HIS A CA 1
ATOM 2307 C C . HIS A 1 300 ? 100.645 116.542 113.197 1.00 19.74 300 HIS A C 1
ATOM 2308 O O . HIS A 1 300 ? 99.883 115.843 113.874 1.00 20.36 300 HIS A O 1
ATOM 2315 N N . TYR A 1 301 ? 100.306 117.721 112.733 1.00 17.93 301 TYR A N 1
ATOM 2316 C CA . TYR A 1 301 ? 98.960 118.298 113.040 1.00 17.68 301 TYR A CA 1
ATOM 2317 C C . TYR A 1 301 ? 97.931 117.659 112.128 1.00 17.10 301 TYR A C 1
ATOM 2318 O O . TYR A 1 301 ? 97.939 117.860 110.900 1.00 17.06 301 TYR A O 1
ATOM 2327 N N . GLY A 1 302 ? 97.035 116.855 112.718 1.00 15.08 302 GLY A N 1
ATOM 2328 C CA . GLY A 1 302 ? 96.093 116.042 111.986 1.00 16.02 302 GLY A CA 1
ATOM 2329 C C . GLY A 1 302 ? 94.648 116.310 112.389 1.00 16.76 302 GLY A C 1
ATOM 2330 O O . GLY A 1 302 ? 94.346 117.298 113.086 1.00 16.69 302 GLY A O 1
ATOM 2331 N N . SER A 1 303 ? 93.790 115.410 111.971 1.00 16.46 303 SER A N 1
ATOM 2332 C CA . SER A 1 303 ? 92.363 115.515 112.223 1.00 16.12 303 SER A CA 1
ATOM 2333 C C . SER A 1 303 ? 92.029 114.977 113.595 1.00 16.95 303 SER A C 1
ATOM 2334 O O . SER A 1 303 ? 92.382 113.824 113.952 1.00 17.16 303 SER A O 1
ATOM 2337 N N . LEU A 1 304 ? 91.165 115.710 114.310 1.00 14.76 304 LEU A N 1
ATOM 2338 C CA . LEU A 1 304 ? 90.642 115.205 115.561 1.00 15.32 304 LEU A CA 1
ATOM 2339 C C . LEU A 1 304 ? 89.647 114.081 115.404 1.00 14.39 304 LEU A C 1
ATOM 2340 O O . LEU A 1 304 ? 89.589 113.219 116.265 1.00 16.52 304 LEU A O 1
ATOM 2345 N N . THR A 1 305 ? 88.825 114.109 114.367 1.00 14.62 305 THR A N 1
ATOM 2346 C CA . THR A 1 305 ? 87.891 113.047 114.104 1.00 15.15 305 THR A CA 1
ATOM 2347 C C . THR A 1 305 ? 88.565 111.907 113.329 1.00 17.56 305 THR A C 1
ATOM 2348 O O . THR A 1 305 ? 89.652 112.110 112.735 1.00 17.39 305 THR A O 1
ATOM 2352 N N . THR A 1 306 ? 87.884 110.764 113.265 1.00 17.37 306 THR A N 1
ATOM 2353 C CA . THR A 1 306 ? 88.202 109.712 112.289 1.00 17.03 306 THR A CA 1
ATOM 2354 C C . THR A 1 306 ? 86.949 109.340 111.534 1.00 18.11 306 THR A C 1
ATOM 2355 O O . THR A 1 306 ? 85.844 109.436 112.062 1.00 18.61 306 THR A O 1
ATOM 2359 N N . TRP A 1 307 ? 87.127 108.912 110.286 1.00 17.20 307 TRP A N 1
ATOM 2360 C CA . TRP A 1 307 ? 86.049 108.468 109.427 1.00 16.88 307 TRP A CA 1
ATOM 2361 C C . TRP A 1 307 ? 86.499 107.236 108.702 1.00 19.59 307 TRP A C 1
ATOM 2362 O O . TRP A 1 307 ? 87.564 107.201 108.127 1.00 21.71 307 TRP A O 1
ATOM 2373 N N . GLU A 1 308 ? 85.628 106.244 108.716 1.00 18.60 308 GLU A N 1
ATOM 2374 C CA . GLU A 1 308 ? 85.924 104.907 108.193 1.00 19.76 308 GLU A CA 1
ATOM 2375 C C . GLU A 1 308 ? 84.642 104.310 107.659 1.00 20.65 308 GLU A C 1
ATOM 2376 O O . GLU A 1 308 ? 83.547 104.819 107.869 1.00 19.76 308 GLU A O 1
ATOM 2382 N N . LYS A 1 309 ? 84.767 103.193 106.941 1.00 23.17 309 LYS A N 1
ATOM 2383 C CA . LYS A 1 309 ? 83.612 102.436 106.493 1.00 24.14 309 LYS A CA 1
ATOM 2384 C C . LYS A 1 309 ? 83.674 101.093 107.196 1.00 25.26 309 LYS A C 1
ATOM 2385 O O . LYS A 1 309 ? 84.765 100.527 107.312 1.00 30.87 309 LYS A O 1
ATOM 2391 N N . ASP A 1 310 ? 82.597 100.697 107.876 1.00 24.36 310 ASP A N 1
ATOM 2392 C CA . ASP A 1 310 ? 82.590 99.422 108.586 1.00 24.80 310 ASP A CA 1
ATOM 2393 C C . ASP A 1 310 ? 82.295 98.267 107.608 1.00 28.12 310 ASP A C 1
ATOM 2394 O O . ASP A 1 310 ? 82.236 98.465 106.401 1.00 29.70 310 ASP A O 1
ATOM 2399 N N . ASN A 1 311 ? 82.136 97.075 108.160 1.00 34.92 311 ASN A N 1
ATOM 2400 C CA . ASN A 1 311 ? 82.056 95.875 107.337 1.00 36.53 311 ASN A CA 1
ATOM 2401 C C . ASN A 1 311 ? 80.668 95.698 106.753 1.00 43.92 311 ASN A C 1
ATOM 2402 O O . ASN A 1 311 ? 80.437 94.768 105.993 1.00 37.46 311 ASN A O 1
ATOM 2407 N N . ASN A 1 312 ? 79.756 96.616 107.058 1.00 32.33 312 ASN A N 1
ATOM 2408 C CA . ASN A 1 312 ? 78.494 96.702 106.343 1.00 31.87 312 ASN A CA 1
ATOM 2409 C C . ASN A 1 312 ? 78.445 97.795 105.279 1.00 29.75 312 ASN A C 1
ATOM 2410 O O . ASN A 1 312 ? 77.380 98.048 104.711 1.00 30.04 312 ASN A O 1
ATOM 2415 N N . GLY A 1 313 ? 79.542 98.543 105.108 1.00 27.39 313 GLY A N 1
ATOM 2416 C CA . GLY A 1 313 ? 79.538 99.659 104.182 1.00 25.00 313 GLY A CA 1
ATOM 2417 C C . GLY A 1 313 ? 79.054 100.977 104.785 1.00 24.52 313 GLY A C 1
ATOM 2418 O O . GLY A 1 313 ? 78.855 101.948 104.063 1.00 26.35 313 GLY A O 1
ATOM 2419 N N . HIS A 1 314 ? 78.819 100.983 106.096 1.00 27.53 314 HIS A N 1
ATOM 2420 C CA . HIS A 1 314 ? 78.359 102.189 106.760 1.00 25.04 314 HIS A CA 1
ATOM 2421 C C . HIS A 1 314 ? 79.527 103.088 107.101 1.00 19.83 314 HIS A C 1
ATOM 2422 O O . HIS A 1 314 ? 80.603 102.637 107.470 1.00 22.51 314 HIS A O 1
ATOM 2429 N N . LEU A 1 315 ? 79.233 104.372 107.045 1.00 19.79 315 LEU A N 1
ATOM 2430 C CA . LEU A 1 315 ? 80.161 105.419 107.468 1.00 19.86 315 LEU A CA 1
ATOM 2431 C C . LEU A 1 315 ? 80.148 105.573 108.993 1.00 22.08 315 LEU A C 1
ATOM 2432 O O . LEU A 1 315 ? 79.080 105.712 109.620 1.00 21.30 315 LEU A O 1
ATOM 2437 N N . VAL A 1 316 ? 81.304 105.378 109.594 1.00 18.56 316 VAL A N 1
ATOM 2438 C CA . VAL A 1 316 ? 81.465 105.471 111.049 1.00 18.46 316 VAL A CA 1
ATOM 2439 C C . VAL A 1 316 ? 82.505 106.509 111.414 1.00 17.85 316 VAL A C 1
ATOM 2440 O O . VAL A 1 316 ? 83.602 106.545 110.852 1.00 18.04 316 VAL A O 1
ATOM 2444 N N . GLY A 1 317 ? 82.106 107.404 112.305 1.00 17.83 317 GLY A N 1
ATOM 2445 C CA . GLY A 1 317 ? 82.957 108.494 112.733 1.00 18.47 317 GLY A CA 1
ATOM 2446 C C . GLY A 1 317 ? 83.210 108.469 114.223 1.00 16.92 317 GLY A C 1
ATOM 2447 O O . GLY A 1 317 ? 82.365 108.019 115.021 1.00 16.70 317 GLY A O 1
ATOM 2448 N N . THR A 1 318 ? 84.387 108.944 114.595 1.00 15.96 318 THR A N 1
ATOM 2449 C CA . THR A 1 318 ? 84.743 109.153 115.992 1.00 16.27 318 THR A CA 1
ATOM 2450 C C . THR A 1 318 ? 85.274 110.545 116.254 1.00 15.23 318 THR A C 1
ATOM 2451 O O . THR A 1 318 ? 85.838 111.183 115.379 1.00 15.98 318 THR A O 1
ATOM 2455 N N . LEU A 1 319 ? 85.145 110.976 117.496 1.00 16.25 319 LEU A N 1
ATOM 2456 C CA . LEU A 1 319 ? 85.844 112.118 118.017 1.00 14.79 319 LEU A CA 1
ATOM 2457 C C . LEU A 1 319 ? 86.242 111.797 119.445 1.00 16.74 319 LEU A C 1
ATOM 2458 O O . LEU A 1 319 ? 85.381 111.662 120.325 1.00 18.11 319 LEU A O 1
ATOM 2463 N N . GLU A 1 320 ? 87.538 111.783 119.707 1.00 16.23 320 GLU A N 1
ATOM 2464 C CA . GLU A 1 320 ? 88.086 111.683 121.037 1.00 15.59 320 GLU A CA 1
ATOM 2465 C C . GLU A 1 320 ? 89.027 112.838 121.236 1.00 16.06 320 GLU A C 1
ATOM 2466 O O . GLU A 1 320 ? 89.925 113.083 120.420 1.00 16.08 320 GLU A O 1
ATOM 2472 N N . MET A 1 321 ? 88.817 113.625 122.282 1.00 15.88 321 MET A N 1
ATOM 2473 C CA . MET A 1 321 ? 89.652 114.803 122.499 1.00 15.28 321 MET A CA 1
ATOM 2474 C C . MET A 1 321 ? 89.571 115.292 123.926 1.00 14.24 321 MET A C 1
ATOM 2475 O O . MET A 1 321 ? 88.614 114.932 124.645 1.00 14.69 321 MET A O 1
ATOM 2480 N N . PRO A 1 322 ? 90.511 116.132 124.352 1.00 13.79 322 PRO A N 1
ATOM 2481 C CA . PRO A 1 322 ? 90.373 116.802 125.625 1.00 12.57 322 PRO A CA 1
ATOM 2482 C C . PRO A 1 322 ? 89.125 117.638 125.671 1.00 14.77 322 PRO A C 1
ATOM 2483 O O . PRO A 1 322 ? 88.791 118.322 124.693 1.00 14.86 322 PRO A O 1
ATOM 2487 N N . MET A 1 323 ? 88.433 117.600 126.802 1.00 13.77 323 MET A N 1
ATOM 2488 C CA . MET A 1 323 ? 87.210 118.400 126.954 1.00 14.70 323 MET A CA 1
ATOM 2489 C C . MET A 1 323 ? 86.985 118.868 128.385 1.00 13.68 323 MET A C 1
ATOM 2490 O O . MET A 1 323 ? 86.168 118.298 129.147 1.00 16.53 323 MET A O 1
ATOM 2495 N N . PRO A 1 324 ? 87.749 119.875 128.818 1.00 13.63 324 PRO A N 1
ATOM 2496 C CA . PRO A 1 324 ? 87.635 120.432 130.153 1.00 14.74 324 PRO A CA 1
ATOM 2497 C C . PRO A 1 324 ? 86.528 121.474 130.204 1.00 16.09 324 PRO A C 1
ATOM 2498 O O . PRO A 1 324 ? 86.680 122.543 129.637 1.00 18.55 324 PRO A O 1
ATOM 2502 N N . VAL A 1 325 ? 85.435 121.132 130.895 1.00 15.56 325 VAL A N 1
ATOM 2503 C CA . VAL A 1 325 ? 84.311 122.068 131.030 1.00 15.83 325 VAL A CA 1
ATOM 2504 C C . VAL A 1 325 ? 83.745 121.924 132.438 1.00 17.51 325 VAL A C 1
ATOM 2505 O O . VAL A 1 325 ? 84.074 120.976 133.168 1.00 17.43 325 VAL A O 1
ATOM 2509 N N . GLY A 1 326 ? 82.971 122.917 132.874 1.00 16.60 326 GLY A N 1
ATOM 2510 C CA . GLY A 1 326 ? 82.401 122.871 134.203 1.00 16.04 326 GLY A CA 1
ATOM 2511 C C . GLY A 1 326 ? 80.907 123.076 134.210 1.00 16.61 326 GLY A C 1
ATOM 2512 O O . GLY A 1 326 ? 80.323 123.665 133.294 1.00 16.17 326 GLY A O 1
ATOM 2513 N N . LEU A 1 327 ? 80.296 122.568 135.278 1.00 15.83 327 LEU A N 1
ATOM 2514 C CA . LEU A 1 327 ? 78.961 123.028 135.741 1.00 15.21 327 LEU A CA 1
ATOM 2515 C C . LEU A 1 327 ? 79.051 124.076 136.819 1.00 19.49 327 LEU A C 1
ATOM 2516 O O . LEU A 1 327 ? 78.001 124.638 137.234 1.00 20.25 327 LEU A O 1
ATOM 2521 N N . VAL A 1 328 ? 80.243 124.217 137.389 1.00 17.36 328 VAL A N 1
ATOM 2522 C CA A VAL A 1 328 ? 80.520 125.098 138.512 0.50 21.41 328 VAL A CA 1
ATOM 2523 C CA B VAL A 1 328 ? 80.519 125.135 138.475 0.50 19.37 328 VAL A CA 1
ATOM 2524 C C . VAL A 1 328 ? 81.857 125.727 138.172 1.00 24.53 328 VAL A C 1
ATOM 2525 O O . VAL A 1 328 ? 82.660 125.120 137.406 1.00 23.93 328 VAL A O 1
ATOM 2532 N N . GLY A 1 329 ? 82.124 126.864 138.781 1.00 23.02 329 GLY A N 1
ATOM 2533 C CA . GLY A 1 329 ? 83.356 127.579 138.542 1.00 26.43 329 GLY A CA 1
ATOM 2534 C C . GLY A 1 329 ? 83.253 128.626 137.472 1.00 22.54 329 GLY A C 1
ATOM 2535 O O . GLY A 1 329 ? 82.398 128.559 136.556 1.00 23.04 329 GLY A O 1
ATOM 2536 N N . GLY A 1 330 ? 84.274 129.482 137.461 0.50 21.42 330 GLY A N 1
ATOM 2537 C CA . GLY A 1 330 ? 84.350 130.542 136.460 1.00 28.18 330 GLY A CA 1
ATOM 2538 C C . GLY A 1 330 ? 83.027 131.289 136.401 1.00 25.36 330 GLY A C 1
ATOM 2539 O O . GLY A 1 330 ? 82.505 131.585 137.449 1.00 30.18 330 GLY A O 1
ATOM 2540 N N . ALA A 1 331 ? 82.404 131.358 135.204 1.00 26.03 331 ALA A N 1
ATOM 2541 C CA . ALA A 1 331 ? 81.137 132.122 134.917 1.00 21.56 331 ALA A CA 1
ATOM 2542 C C . ALA A 1 331 ? 79.873 131.208 134.684 1.00 24.72 331 ALA A C 1
ATOM 2543 O O . ALA A 1 331 ? 78.774 131.636 134.287 1.00 26.20 331 ALA A O 1
ATOM 2545 N N . THR A 1 332 ? 80.077 129.924 134.873 1.00 26.20 332 THR A N 1
ATOM 2546 C CA A THR A 1 332 ? 79.077 128.853 134.648 0.50 22.90 332 THR A CA 1
ATOM 2547 C CA B THR A 1 332 ? 79.032 129.020 134.518 0.50 21.90 332 THR A CA 1
ATOM 2548 C C . THR A 1 332 ? 77.890 129.095 135.553 1.00 20.41 332 THR A C 1
ATOM 2549 O O . THR A 1 332 ? 76.722 128.783 135.218 1.00 18.81 332 THR A O 1
ATOM 2556 N N . LYS A 1 333 ? 78.192 129.630 136.724 1.00 21.02 333 LYS A N 1
ATOM 2557 C CA . LYS A 1 333 ? 77.174 129.853 137.729 1.00 21.01 333 LYS A CA 1
ATOM 2558 C C . LYS A 1 333 ? 76.698 131.294 137.762 1.00 19.52 333 LYS A C 1
ATOM 2559 O O . LYS A 1 333 ? 75.550 131.543 138.088 1.00 24.26 333 LYS A O 1
ATOM 2565 N N . THR A 1 334 ? 77.526 132.231 137.328 1.00 19.07 334 THR A N 1
ATOM 2566 C CA A THR A 1 334 ? 77.286 133.662 137.410 0.50 19.98 334 THR A CA 1
ATOM 2567 C CA B THR A 1 334 ? 77.119 133.638 137.480 0.50 18.38 334 THR A CA 1
ATOM 2568 C C . THR A 1 334 ? 76.265 134.138 136.344 1.00 19.87 334 THR A C 1
ATOM 2569 O O . THR A 1 334 ? 75.478 135.079 136.542 1.00 20.62 334 THR A O 1
ATOM 2576 N N . HIS A 1 335 ? 76.334 133.553 135.167 1.00 17.40 335 HIS A N 1
ATOM 2577 C CA . HIS A 1 335 ? 75.494 134.017 134.070 1.00 15.53 335 HIS A CA 1
ATOM 2578 C C . HIS A 1 335 ? 74.174 133.309 134.117 1.00 16.63 335 HIS A C 1
ATOM 2579 O O . HIS A 1 335 ? 74.091 132.085 134.005 1.00 17.14 335 HIS A O 1
ATOM 2586 N N . PRO A 1 336 ? 73.069 134.086 134.267 1.00 16.81 336 PRO A N 1
ATOM 2587 C CA . PRO A 1 336 ? 71.808 133.370 134.367 1.00 17.55 336 PRO A CA 1
ATOM 2588 C C . PRO A 1 336 ? 71.438 132.446 133.185 1.00 15.51 336 PRO A C 1
ATOM 2589 O O . PRO A 1 336 ? 70.714 131.457 133.348 1.00 18.60 336 PRO A O 1
ATOM 2593 N N . LEU A 1 337 ? 71.893 132.812 131.974 1.00 16.28 337 LEU A N 1
ATOM 2594 C CA . LEU A 1 337 ? 71.614 132.007 130.806 1.00 15.92 337 LEU A CA 1
ATOM 2595 C C . LEU A 1 337 ? 72.564 130.814 130.696 1.00 17.40 337 LEU A C 1
ATOM 2596 O O . LEU A 1 337 ? 72.178 129.809 130.114 1.00 16.50 337 LEU A O 1
ATOM 2601 N N . ALA A 1 338 ? 73.733 130.858 131.356 1.00 17.87 338 ALA A N 1
ATOM 2602 C CA . ALA A 1 338 ? 74.514 129.640 131.466 1.00 17.16 338 ALA A CA 1
ATOM 2603 C C . ALA A 1 338 ? 73.801 128.573 132.302 1.00 15.58 338 ALA A C 1
ATOM 2604 O O . ALA A 1 338 ? 73.696 127.394 131.951 1.00 16.29 338 ALA A O 1
ATOM 2606 N N . GLN A 1 339 ? 73.204 129.050 133.399 1.00 18.58 339 GLN A N 1
ATOM 2607 C CA . GLN A 1 339 ? 72.413 128.158 134.232 1.00 18.14 339 GLN A CA 1
ATOM 2608 C C . GLN A 1 339 ? 71.174 127.641 133.494 1.00 17.65 339 GLN A C 1
ATOM 2609 O O . GLN A 1 339 ? 70.848 126.476 133.574 1.00 18.17 339 GLN A O 1
ATOM 2615 N N . LEU A 1 340 ? 70.511 128.510 132.736 1.00 16.15 340 LEU A N 1
ATOM 2616 C CA . LEU A 1 340 ? 69.404 128.023 131.946 1.00 18.02 340 LEU A CA 1
ATOM 2617 C C . LEU A 1 340 ? 69.849 126.984 130.921 1.00 14.83 340 LEU A C 1
ATOM 2618 O O . LEU A 1 340 ? 69.166 126.004 130.690 1.00 17.20 340 LEU A O 1
ATOM 2623 N N . SER A 1 341 ? 70.979 127.245 130.248 1.00 15.97 341 SER A N 1
ATOM 2624 C CA . SER A 1 341 ? 71.502 126.268 129.280 1.00 15.46 341 SER A CA 1
ATOM 2625 C C . SER A 1 341 ? 71.681 124.909 129.917 1.00 15.51 341 SER A C 1
ATOM 2626 O O . SER A 1 341 ? 71.340 123.883 129.305 1.00 17.27 341 SER A O 1
ATOM 2629 N N . LEU A 1 342 ? 72.247 124.883 131.122 1.00 15.81 342 LEU A N 1
ATOM 2630 C CA . LEU A 1 342 ? 72.440 123.612 131.791 1.00 18.51 342 LEU A CA 1
ATOM 2631 C C . LEU A 1 342 ? 71.109 122.934 132.105 1.00 17.88 342 LEU A C 1
ATOM 2632 O O . LEU A 1 342 ? 70.982 121.733 132.035 1.00 21.15 342 LEU A O 1
ATOM 2637 N N . ARG A 1 343 ? 70.101 123.748 132.444 1.00 18.87 343 ARG A N 1
ATOM 2638 C CA . ARG A 1 343 ? 68.776 123.217 132.701 1.00 20.91 343 ARG A CA 1
ATOM 2639 C C . ARG A 1 343 ? 68.156 122.617 131.422 1.00 20.55 343 ARG A C 1
ATOM 2640 O O . ARG A 1 343 ? 67.613 121.514 131.441 1.00 23.88 343 ARG A O 1
ATOM 2648 N N . ILE A 1 344 ? 68.351 123.295 130.303 1.00 19.42 344 ILE A N 1
ATOM 2649 C CA . ILE A 1 344 ? 67.906 122.794 129.002 1.00 19.28 344 ILE A CA 1
ATOM 2650 C C . ILE A 1 344 ? 68.574 121.457 128.632 1.00 19.43 344 ILE A C 1
ATOM 2651 O O . ILE A 1 344 ? 67.909 120.530 128.132 1.00 22.29 344 ILE A O 1
ATOM 2656 N N . LEU A 1 345 ? 69.889 121.381 128.879 1.00 19.38 345 LEU A N 1
ATOM 2657 C CA . LEU A 1 345 ? 70.689 120.192 128.564 1.00 20.35 345 LEU A CA 1
ATOM 2658 C C . LEU A 1 345 ? 70.363 118.989 129.454 1.00 20.85 345 LEU A C 1
ATOM 2659 O O . LEU A 1 345 ? 70.474 117.842 129.040 1.00 21.96 345 LEU A O 1
ATOM 2664 N N . GLY A 1 346 ? 70.054 119.269 130.713 1.00 20.66 346 GLY A N 1
ATOM 2665 C CA . GLY A 1 346 ? 69.758 118.222 131.683 1.00 22.17 346 GLY A CA 1
ATOM 2666 C C . GLY A 1 346 ? 70.962 117.520 132.260 1.00 22.95 346 GLY A C 1
ATOM 2667 O O . GLY A 1 346 ? 70.817 116.521 132.975 1.00 24.70 346 GLY A O 1
ATOM 2668 N N . VAL A 1 347 ? 72.129 118.118 132.096 1.00 19.70 347 VAL A N 1
ATOM 2669 C CA . VAL A 1 347 ? 73.372 117.447 132.459 1.00 21.47 347 VAL A CA 1
ATOM 2670 C C . VAL A 1 347 ? 73.524 117.509 133.977 1.00 20.50 347 VAL A C 1
ATOM 2671 O O . VAL A 1 347 ? 73.252 118.552 134.581 1.00 23.72 347 VAL A O 1
ATOM 2675 N N . LYS A 1 348 ? 74.000 116.410 134.558 1.00 22.23 348 LYS A N 1
ATOM 2676 C CA . LYS A 1 348 ? 74.223 116.315 135.986 1.00 26.03 348 LYS A CA 1
ATOM 2677 C C . LYS A 1 348 ? 75.659 116.203 136.429 1.00 23.36 348 LYS A C 1
ATOM 2678 O O . LYS A 1 348 ? 75.945 116.495 137.587 1.00 23.11 348 LYS A O 1
ATOM 2684 N N . THR A 1 349 ? 76.591 116.087 135.468 1.00 20.08 349 THR A N 1
ATOM 2685 C CA . THR A 1 349 ? 78.010 116.124 135.755 1.00 19.74 349 THR A CA 1
ATOM 2686 C C . THR A 1 349 ? 78.682 116.886 134.616 1.00 17.02 349 THR A C 1
ATOM 2687 O O . THR A 1 349 ? 78.149 116.977 133.495 1.00 18.68 349 THR A O 1
ATOM 2691 N N . ALA A 1 350 ? 79.879 117.366 134.893 1.00 16.31 350 ALA A N 1
ATOM 2692 C CA . ALA A 1 350 ? 80.650 118.065 133.852 1.00 16.31 350 ALA A CA 1
ATOM 2693 C C . ALA A 1 350 ? 81.029 117.102 132.724 1.00 17.40 350 ALA A C 1
ATOM 2694 O O . ALA A 1 350 ? 81.039 117.479 131.559 1.00 16.73 350 ALA A O 1
ATOM 2696 N N . GLN A 1 351 ? 81.356 115.868 133.072 1.00 16.65 351 GLN A N 1
ATOM 2697 C CA . GLN A 1 351 ? 81.700 114.911 132.014 1.00 18.82 351 GLN A CA 1
ATOM 2698 C C . GLN A 1 351 ? 80.518 114.600 131.065 1.00 19.97 351 GLN A C 1
ATOM 2699 O O . GLN A 1 351 ? 80.708 114.382 129.855 1.00 18.29 351 GLN A O 1
ATOM 2705 N N . ALA A 1 352 ? 79.282 114.658 131.568 1.00 17.92 352 ALA A N 1
ATOM 2706 C CA . ALA A 1 352 ? 78.129 114.514 130.706 1.00 17.95 352 ALA A CA 1
ATOM 2707 C C . ALA A 1 352 ? 78.038 115.650 129.693 1.00 18.59 352 ALA A C 1
ATOM 2708 O O . ALA A 1 352 ? 77.705 115.447 128.534 1.00 18.18 352 ALA A O 1
ATOM 2710 N N . LEU A 1 353 ? 78.320 116.867 130.138 1.00 16.61 353 LEU A N 1
ATOM 2711 C CA . LEU A 1 353 ? 78.400 118.008 129.246 1.00 14.76 353 LEU A CA 1
ATOM 2712 C C . LEU A 1 353 ? 79.504 117.795 128.209 1.00 14.33 353 LEU A C 1
ATOM 2713 O O . LEU A 1 353 ? 79.308 118.088 127.039 1.00 16.17 353 LEU A O 1
ATOM 2718 N N . ALA A 1 354 ? 80.673 117.366 128.674 1.00 15.59 354 ALA A N 1
ATOM 2719 C CA . ALA A 1 354 ? 81.774 117.065 127.748 1.00 16.34 354 ALA A CA 1
ATOM 2720 C C . ALA A 1 354 ? 81.380 116.083 126.670 1.00 16.32 354 ALA A C 1
ATOM 2721 O O . ALA A 1 354 ? 81.801 116.217 125.513 1.00 15.96 354 ALA A O 1
ATOM 2723 N N . GLU A 1 355 ? 80.606 115.070 127.025 1.00 15.56 355 GLU A N 1
ATOM 2724 C CA . GLU A 1 355 ? 80.172 114.077 126.081 1.00 14.66 355 GLU A CA 1
ATOM 2725 C C . GLU A 1 355 ? 79.238 114.686 125.012 1.00 16.46 355 GLU A C 1
ATOM 2726 O O . GLU A 1 355 ? 79.311 114.318 123.843 1.00 16.39 355 GLU A O 1
ATOM 2732 N N . ILE A 1 356 ? 78.308 115.548 125.428 1.00 16.55 356 ILE A N 1
ATOM 2733 C CA . ILE A 1 356 ? 77.494 116.266 124.467 1.00 15.00 356 ILE A CA 1
ATOM 2734 C C . ILE A 1 356 ? 78.361 117.111 123.552 1.00 16.28 356 ILE A C 1
ATOM 2735 O O . ILE A 1 356 ? 78.117 117.177 122.367 1.00 17.30 356 ILE A O 1
ATOM 2740 N N . ALA A 1 357 ? 79.342 117.790 124.107 1.00 14.21 357 ALA A N 1
ATOM 2741 C CA . ALA A 1 357 ? 80.215 118.646 123.322 1.00 14.80 357 ALA A CA 1
ATOM 2742 C C . ALA A 1 357 ? 80.871 117.844 122.186 1.00 14.44 357 ALA A C 1
ATOM 2743 O O . ALA A 1 357 ? 80.895 118.300 121.048 1.00 14.98 357 ALA A O 1
ATOM 2745 N N . VAL A 1 358 ? 81.472 116.695 122.497 1.00 15.85 358 VAL A N 1
ATOM 2746 C CA . VAL A 1 358 ? 82.099 115.922 121.419 1.00 15.15 358 VAL A CA 1
ATOM 2747 C C . VAL A 1 358 ? 81.083 115.389 120.422 1.00 16.05 358 VAL A C 1
ATOM 2748 O O . VAL A 1 358 ? 81.388 115.252 119.234 1.00 16.80 358 VAL A O 1
ATOM 2752 N N . ALA A 1 359 ? 79.889 115.029 120.881 1.00 16.08 359 ALA A N 1
ATOM 2753 C CA . ALA A 1 359 ? 78.856 114.611 119.921 1.00 14.39 359 ALA A CA 1
ATOM 2754 C C . ALA A 1 359 ? 78.549 115.742 118.922 1.00 16.19 359 ALA A C 1
ATOM 2755 O O . ALA A 1 359 ? 78.421 115.503 117.712 1.00 16.31 359 ALA A O 1
ATOM 2757 N N . VAL A 1 360 ? 78.390 116.972 119.407 1.00 13.89 360 VAL A N 1
ATOM 2758 C CA A VAL A 1 360 ? 78.073 118.113 118.566 0.50 16.24 360 VAL A CA 1
ATOM 2759 C CA B VAL A 1 360 ? 78.058 118.054 118.507 0.50 16.05 360 VAL A CA 1
ATOM 2760 C C . VAL A 1 360 ? 79.245 118.425 117.617 1.00 15.47 360 VAL A C 1
ATOM 2761 O O . VAL A 1 360 ? 79.051 118.755 116.444 1.00 16.52 360 VAL A O 1
ATOM 2768 N N . GLY A 1 361 ? 80.478 118.346 118.134 1.00 14.65 361 GLY A N 1
ATOM 2769 C CA . GLY A 1 361 ? 81.649 118.523 117.268 1.00 14.76 361 GLY A CA 1
ATOM 2770 C C . GLY A 1 361 ? 81.750 117.509 116.135 1.00 14.42 361 GLY A C 1
ATOM 2771 O O . GLY A 1 361 ? 82.016 117.889 114.981 1.00 15.02 361 GLY A O 1
ATOM 2772 N N . LEU A 1 362 ? 81.459 116.262 116.461 1.00 14.99 362 LEU A N 1
ATOM 2773 C CA . LEU A 1 362 ? 81.429 115.171 115.475 1.00 14.84 362 LEU A CA 1
ATOM 2774 C C . LEU A 1 362 ? 80.342 115.388 114.424 1.00 17.23 362 LEU A C 1
ATOM 2775 O O . LEU A 1 362 ? 80.618 115.303 113.222 1.00 16.83 362 LEU A O 1
ATOM 2780 N N . ALA A 1 363 ? 79.132 115.744 114.870 1.00 16.12 363 ALA A N 1
ATOM 2781 C CA . ALA A 1 363 ? 78.057 116.103 113.953 1.00 16.59 363 ALA A CA 1
ATOM 2782 C C . ALA A 1 363 ? 78.430 117.252 113.047 1.00 16.19 363 ALA A C 1
ATOM 2783 O O . ALA A 1 363 ? 78.091 117.237 111.863 1.00 16.44 363 ALA A O 1
ATOM 2785 N N . GLN A 1 364 ? 79.074 118.299 113.590 1.00 15.76 364 GLN A N 1
ATOM 2786 C CA . GLN A 1 364 ? 79.401 119.453 112.782 1.00 16.39 364 GLN A CA 1
ATOM 2787 C C . GLN A 1 364 ? 80.386 119.093 111.660 1.00 16.16 364 GLN A C 1
ATOM 2788 O O . GLN A 1 364 ? 80.257 119.519 110.520 1.00 16.93 364 GLN A O 1
ATOM 2794 N N . ASN A 1 365 ? 81.426 118.360 112.030 1.00 15.66 365 ASN A N 1
ATOM 2795 C CA . ASN A 1 365 ? 82.427 117.910 111.039 1.00 15.46 365 ASN A CA 1
ATOM 2796 C C . ASN A 1 365 ? 81.772 117.041 109.961 1.00 16.38 365 ASN A C 1
ATOM 2797 O O . ASN A 1 365 ? 82.019 117.251 108.781 1.00 17.86 365 ASN A O 1
ATOM 2802 N N . LEU A 1 366 ? 80.892 116.148 110.368 1.00 16.02 366 LEU A N 1
ATOM 2803 C CA . LEU A 1 366 ? 80.145 115.369 109.395 1.00 17.93 366 LEU A CA 1
ATOM 2804 C C . LEU A 1 366 ? 79.375 116.265 108.437 1.00 18.34 366 LEU A C 1
ATOM 2805 O O . LEU A 1 366 ? 79.400 116.091 107.217 1.00 19.40 366 LEU A O 1
ATOM 2810 N N . GLY A 1 367 ? 78.699 117.257 108.982 1.00 17.26 367 GLY A N 1
ATOM 2811 C CA . GLY A 1 367 ? 77.881 118.131 108.154 1.00 18.15 367 GLY A CA 1
ATOM 2812 C C . GLY A 1 367 ? 78.736 118.878 107.158 1.00 18.51 367 GLY A C 1
ATOM 2813 O O . GLY A 1 367 ? 78.366 119.035 106.008 1.00 19.49 367 GLY A O 1
ATOM 2814 N N . ALA A 1 368 ? 79.870 119.429 107.610 1.00 16.19 368 ALA A N 1
ATOM 2815 C CA . ALA A 1 368 ? 80.788 120.142 106.748 1.00 16.70 368 ALA A CA 1
ATOM 2816 C C . ALA A 1 368 ? 81.305 119.247 105.634 1.00 17.89 368 ALA A C 1
ATOM 2817 O O . ALA A 1 368 ? 81.256 119.631 104.458 1.00 19.72 368 ALA A O 1
ATOM 2819 N N . MET A 1 369 ? 81.771 118.065 105.988 1.00 19.39 369 MET A N 1
ATOM 2820 C CA . MET A 1 369 ? 82.345 117.153 104.985 1.00 19.94 369 MET A CA 1
ATOM 2821 C C . MET A 1 369 ? 81.278 116.698 103.993 1.00 22.21 369 MET A C 1
ATOM 2822 O O . MET A 1 369 ? 81.563 116.608 102.799 1.00 24.45 369 MET A O 1
ATOM 2827 N N . ARG A 1 370 ? 80.066 116.447 104.474 1.00 20.21 370 ARG A N 1
ATOM 2828 C CA . ARG A 1 370 ? 78.979 115.984 103.596 1.00 21.62 370 ARG A CA 1
ATOM 2829 C C . ARG A 1 370 ? 78.680 117.047 102.548 1.00 24.35 370 ARG A C 1
ATOM 2830 O O . ARG A 1 370 ? 78.511 116.731 101.367 1.00 23.39 370 ARG A O 1
ATOM 2838 N N . ALA A 1 371 ? 78.638 118.309 102.959 1.00 21.99 371 ALA A N 1
ATOM 2839 C CA . ALA A 1 371 ? 78.370 119.417 102.044 1.00 21.22 371 ALA A CA 1
ATOM 2840 C C . ALA A 1 371 ? 79.513 119.546 101.029 1.00 24.83 371 ALA A C 1
ATOM 2841 O O . ALA A 1 371 ? 79.293 119.615 99.815 1.00 23.44 371 ALA A O 1
ATOM 2843 N N . LEU A 1 372 ? 80.743 119.436 101.513 1.00 20.90 372 LEU A N 1
ATOM 2844 C CA . LEU A 1 372 ? 81.919 119.538 100.635 1.00 23.05 372 LEU A CA 1
ATOM 2845 C C . LEU A 1 372 ? 82.027 118.340 99.662 1.00 24.13 372 LEU A C 1
ATOM 2846 O O . LEU A 1 372 ? 82.498 118.499 98.528 1.00 30.18 372 LEU A O 1
ATOM 2851 N N . ALA A 1 373 ? 81.516 117.189 100.062 1.00 24.64 373 ALA A N 1
ATOM 2852 C CA . ALA A 1 373 ? 81.601 115.972 99.237 1.00 26.50 373 ALA A CA 1
ATOM 2853 C C . ALA A 1 373 ? 80.465 115.879 98.213 1.00 33.75 373 ALA A C 1
ATOM 2854 O O . ALA A 1 373 ? 80.459 114.961 97.397 1.00 35.80 373 ALA A O 1
ATOM 2856 N N . THR A 1 374 ? 79.442 116.713 98.347 1.00 28.60 374 THR A N 1
ATOM 2857 C CA . THR A 1 374 ? 78.243 116.573 97.526 1.00 29.82 374 THR A CA 1
ATOM 2858 C C . THR A 1 374 ? 77.989 117.815 96.685 1.00 35.62 374 THR A C 1
ATOM 2859 O O . THR A 1 374 ? 76.938 117.948 96.058 1.00 45.79 374 THR A O 1
ATOM 2863 N N . GLU A 1 375 ? 78.907 118.763 96.717 1.00 37.98 375 GLU A N 1
ATOM 2864 C CA . GLU A 1 375 ? 78.741 119.967 95.932 1.00 42.09 375 GLU A CA 1
ATOM 2865 C C . GLU A 1 375 ? 79.211 119.698 94.488 1.00 49.31 375 GLU A C 1
ATOM 2866 O O . GLU A 1 375 ? 80.362 119.336 94.258 1.00 52.31 375 GLU A O 1
ATOM 2872 N N . GLY A 1 376 ? 78.281 119.748 93.537 1.00 51.10 376 GLY A N 1
ATOM 2873 C CA . GLY A 1 376 ? 78.607 119.457 92.137 1.00 49.66 376 GLY A CA 1
ATOM 2874 C C . GLY A 1 376 ? 79.774 120.296 91.649 1.00 44.39 376 GLY A C 1
ATOM 2875 O O . GLY A 1 376 ? 79.860 121.485 91.978 1.00 46.09 376 GLY A O 1
ATOM 2876 N N . LEU B 1 3 ? 94.101 161.246 119.739 1.00 37.52 503 LEU B N 1
ATOM 2877 C CA . LEU B 1 3 ? 93.428 160.430 120.789 1.00 32.87 503 LEU B CA 1
ATOM 2878 C C . LEU B 1 3 ? 94.426 160.056 121.876 1.00 25.89 503 LEU B C 1
ATOM 2879 O O . LEU B 1 3 ? 95.574 159.715 121.587 1.00 27.36 503 LEU B O 1
ATOM 2884 N N . ASP B 1 4 ? 93.981 160.131 123.124 1.00 25.89 504 ASP B N 1
ATOM 2885 C CA . ASP B 1 4 ? 94.772 159.744 124.284 1.00 24.76 504 ASP B CA 1
ATOM 2886 C C . ASP B 1 4 ? 94.072 158.548 124.917 1.00 26.40 504 ASP B C 1
ATOM 2887 O O . ASP B 1 4 ? 92.938 158.662 125.370 1.00 24.46 504 ASP B O 1
ATOM 2892 N N . SER B 1 5 ? 94.704 157.369 124.854 1.00 23.86 505 SER B N 1
ATOM 2893 C CA . SER B 1 5 ? 94.060 156.147 125.336 1.00 22.85 505 SER B CA 1
ATOM 2894 C C . SER B 1 5 ? 94.331 155.840 126.807 1.00 18.65 505 SER B C 1
ATOM 2895 O O . SER B 1 5 ? 93.964 154.759 127.270 1.00 20.29 505 SER B O 1
ATOM 2898 N N . ARG B 1 6 ? 95.005 156.729 127.535 1.00 19.40 506 ARG B N 1
ATOM 2899 C CA . ARG B 1 6 ? 95.426 156.407 128.916 1.00 22.08 506 ARG B CA 1
ATOM 2900 C C . ARG B 1 6 ? 94.263 156.141 129.903 1.00 23.92 506 ARG B C 1
ATOM 2901 O O . ARG B 1 6 ? 94.333 155.244 130.776 1.00 25.66 506 ARG B O 1
ATOM 2909 N N . LEU B 1 7 ? 93.156 156.839 129.696 1.00 24.78 507 LEU B N 1
ATOM 2910 C CA . LEU B 1 7 ? 91.929 156.626 130.506 1.00 23.28 507 LEU B CA 1
ATOM 2911 C C . LEU B 1 7 ? 92.226 156.494 131.994 1.00 22.57 507 LEU B C 1
ATOM 2912 O O . LEU B 1 7 ? 91.915 155.456 132.611 1.00 24.48 507 LEU B O 1
ATOM 2917 N N . PRO B 1 8 ? 92.685 157.595 132.614 1.00 26.06 508 PRO B N 1
ATOM 2918 C CA . PRO B 1 8 ? 92.975 157.592 134.038 1.00 29.97 508 PRO B CA 1
ATOM 2919 C C . PRO B 1 8 ? 91.765 157.201 134.872 1.00 30.25 508 PRO B C 1
ATOM 2920 O O . PRO B 1 8 ? 90.622 157.568 134.546 1.00 29.46 508 PRO B O 1
ATOM 2924 N N . ALA B 1 9 ? 92.010 156.248 135.754 1.00 25.78 509 ALA B N 1
ATOM 2925 C CA . ALA B 1 9 ? 91.013 155.823 136.725 1.00 31.03 509 ALA B CA 1
ATOM 2926 C C . ALA B 1 9 ? 89.891 154.976 136.145 1.00 29.93 509 ALA B C 1
ATOM 2927 O O . ALA B 1 9 ? 88.960 154.631 136.861 1.00 27.27 509 ALA B O 1
ATOM 2929 N N . PHE B 1 10 ? 90.054 154.500 134.909 1.00 25.92 510 PHE B N 1
ATOM 2930 C CA . PHE B 1 10 ? 88.960 153.866 134.165 1.00 24.36 510 PHE B CA 1
ATOM 2931 C C . PHE B 1 10 ? 88.421 152.657 134.925 1.00 22.43 510 PHE B C 1
ATOM 2932 O O . PHE B 1 10 ? 87.218 152.448 135.039 1.00 22.97 510 PHE B O 1
ATOM 2940 N N . ARG B 1 11 ? 89.317 151.846 135.458 1.00 23.27 511 ARG B N 1
ATOM 2941 C CA . ARG B 1 11 ? 88.938 150.597 136.067 1.00 23.65 511 ARG B CA 1
ATOM 2942 C C . ARG B 1 11 ? 87.983 150.835 137.243 1.00 21.43 511 ARG B C 1
ATOM 2943 O O . ARG B 1 11 ? 87.172 149.970 137.523 1.00 22.02 511 ARG B O 1
ATOM 2951 N N . ASN B 1 12 ? 88.045 152.019 137.853 1.00 24.38 512 ASN B N 1
ATOM 2952 C CA . ASN B 1 12 ? 87.241 152.319 139.038 1.00 26.23 512 ASN B CA 1
ATOM 2953 C C . ASN B 1 12 ? 86.019 153.228 138.824 1.00 26.25 512 ASN B C 1
ATOM 2954 O O . ASN B 1 12 ? 85.241 153.447 139.755 1.00 24.46 512 ASN B O 1
ATOM 2959 N N . LEU B 1 13 ? 85.790 153.654 137.590 1.00 21.08 513 LEU B N 1
ATOM 2960 C CA . LEU B 1 13 ? 84.598 154.402 137.208 1.00 20.34 513 LEU B CA 1
ATOM 2961 C C . LEU B 1 13 ? 83.418 153.474 137.035 1.00 20.38 513 LEU B C 1
ATOM 2962 O O . LEU B 1 13 ? 83.579 152.275 136.807 1.00 20.95 513 LEU B O 1
ATOM 2967 N N . SER B 1 14 ? 82.199 154.004 137.103 1.00 18.05 514 SER B N 1
ATOM 2968 C CA . SER B 1 14 ? 81.010 153.249 136.750 1.00 17.69 514 SER B CA 1
ATOM 2969 C C . SER B 1 14 ? 81.022 152.880 135.267 1.00 16.19 514 SER B C 1
ATOM 2970 O O . SER B 1 14 ? 81.610 153.620 134.474 1.00 17.00 514 SER B O 1
ATOM 2973 N N . PRO B 1 15 ? 80.220 151.887 134.876 1.00 17.92 515 PRO B N 1
ATOM 2974 C CA . PRO B 1 15 ? 80.070 151.643 133.442 1.00 20.39 515 PRO B CA 1
ATOM 2975 C C . PRO B 1 15 ? 79.532 152.813 132.642 1.00 20.58 515 PRO B C 1
ATOM 2976 O O . PRO B 1 15 ? 80.092 153.148 131.611 1.00 20.51 515 PRO B O 1
ATOM 2980 N N . ALA B 1 16 ? 78.637 153.605 133.257 1.00 19.67 516 ALA B N 1
ATOM 2981 C CA . ALA B 1 16 ? 78.120 154.809 132.596 1.00 20.71 516 ALA B CA 1
ATOM 2982 C C . ALA B 1 16 ? 79.188 155.861 132.432 1.00 18.87 516 ALA B C 1
ATOM 2983 O O . ALA B 1 16 ? 79.289 156.481 131.358 1.00 22.48 516 ALA B O 1
ATOM 2985 N N . ALA B 1 17 ? 80.000 156.089 133.469 1.00 18.77 517 ALA B N 1
ATOM 2986 C CA . ALA B 1 17 ? 81.079 157.045 133.375 1.00 18.91 517 ALA B CA 1
ATOM 2987 C C . ALA B 1 17 ? 82.164 156.646 132.399 1.00 20.91 517 ALA B C 1
ATOM 2988 O O . ALA B 1 17 ? 82.756 157.486 131.708 1.00 22.91 517 ALA B O 1
ATOM 2990 N N . ARG B 1 18 ? 82.469 155.352 132.377 1.00 20.10 518 ARG B N 1
ATOM 2991 C CA . ARG B 1 18 ? 83.429 154.843 131.424 1.00 20.29 518 ARG B CA 1
ATOM 2992 C C . ARG B 1 18 ? 82.946 155.115 129.997 1.00 19.70 518 ARG B C 1
ATOM 2993 O O . ARG B 1 18 ? 83.711 155.615 129.179 1.00 23.16 518 ARG B O 1
ATOM 3001 N N . LEU B 1 19 ? 81.694 154.807 129.731 1.00 21.07 519 LEU B N 1
ATOM 3002 C CA . LEU B 1 19 ? 81.113 155.036 128.421 1.00 22.30 519 LEU B CA 1
ATOM 3003 C C . LEU B 1 19 ? 81.097 156.521 128.055 1.00 26.60 519 LEU B C 1
ATOM 3004 O O . LEU B 1 19 ? 81.412 156.883 126.939 1.00 26.24 519 LEU B O 1
ATOM 3009 N N . ASP B 1 20 ? 80.786 157.400 129.011 1.00 24.60 520 ASP B N 1
ATOM 3010 C CA . ASP B 1 20 ? 81.008 158.849 128.797 1.00 25.57 520 ASP B CA 1
ATOM 3011 C C . ASP B 1 20 ? 82.417 159.231 128.395 1.00 26.23 520 ASP B C 1
ATOM 3012 O O . ASP B 1 20 ? 82.596 160.081 127.520 1.00 28.31 520 ASP B O 1
ATOM 3017 N N . HIS B 1 21 ? 83.414 158.779 129.146 1.00 23.56 521 HIS B N 1
ATOM 3018 C CA . HIS B 1 21 ? 84.776 159.186 128.929 1.00 24.04 521 HIS B CA 1
ATOM 3019 C C . HIS B 1 21 ? 85.207 158.702 127.530 1.00 29.37 521 HIS B C 1
ATOM 3020 O O . HIS B 1 21 ? 85.876 159.451 126.832 1.00 29.42 521 HIS B O 1
ATOM 3027 N N . ILE B 1 22 ? 84.778 157.497 127.129 1.00 25.23 522 ILE B N 1
ATOM 3028 C CA . ILE B 1 22 ? 85.010 156.955 125.753 1.00 29.67 522 ILE B CA 1
ATOM 3029 C C . ILE B 1 22 ? 84.362 157.875 124.700 1.00 29.59 522 ILE B C 1
ATOM 3030 O O . ILE B 1 22 ? 84.985 158.236 123.687 1.00 26.54 522 ILE B O 1
ATOM 3035 N N . GLY B 1 23 ? 83.073 158.138 124.883 1.00 28.78 523 GLY B N 1
ATOM 3036 C CA . GLY B 1 23 ? 82.334 159.075 124.031 1.00 31.07 523 GLY B CA 1
ATOM 3037 C C . GLY B 1 23 ? 83.060 160.393 123.817 1.00 28.16 523 GLY B C 1
ATOM 3038 O O . GLY B 1 23 ? 83.115 160.882 122.687 1.00 29.97 523 GLY B O 1
ATOM 3039 N N . GLN B 1 24 ? 83.505 161.048 124.888 1.00 31.88 524 GLN B N 1
ATOM 3040 C CA . GLN B 1 24 ? 84.250 162.311 124.753 1.00 30.87 524 GLN B CA 1
ATOM 3041 C C . GLN B 1 24 ? 85.498 162.169 123.907 1.00 31.00 524 GLN B C 1
ATOM 3042 O O . GLN B 1 24 ? 85.791 163.034 123.089 1.00 34.44 524 GLN B O 1
ATOM 3048 N N . LEU B 1 25 ? 86.325 161.170 124.201 1.00 26.17 525 LEU B N 1
ATOM 3049 C CA . LEU B 1 25 ? 87.594 161.037 123.505 1.00 32.15 525 LEU B CA 1
ATOM 3050 C C . LEU B 1 25 ? 87.349 160.895 122.016 1.00 24.70 525 LEU B C 1
ATOM 3051 O O . LEU B 1 25 ? 88.186 161.310 121.225 1.00 30.82 525 LEU B O 1
ATOM 3056 N N . LEU B 1 26 ? 86.361 160.066 121.680 1.00 24.44 526 LEU B N 1
ATOM 3057 C CA . LEU B 1 26 ? 86.094 159.644 120.295 1.00 24.50 526 LEU B CA 1
ATOM 3058 C C . LEU B 1 26 ? 85.193 160.628 119.542 1.00 30.13 526 LEU B C 1
ATOM 3059 O O . LEU B 1 26 ? 85.046 160.532 118.319 1.00 29.60 526 LEU B O 1
ATOM 3064 N N . GLY B 1 27 ? 84.427 161.437 120.268 1.00 28.71 527 GLY B N 1
ATOM 3065 C CA . GLY B 1 27 ? 83.348 162.169 119.615 1.00 26.59 527 GLY B CA 1
ATOM 3066 C C . GLY B 1 27 ? 82.232 161.266 119.144 1.00 29.01 527 GLY B C 1
ATOM 3067 O O . GLY B 1 27 ? 81.683 161.438 118.068 1.00 30.33 527 GLY B O 1
ATOM 3068 N N . LEU B 1 28 ? 81.879 160.268 119.943 1.00 24.98 528 LEU B N 1
ATOM 3069 C CA . LEU B 1 28 ? 80.789 159.395 119.576 1.00 26.08 528 LEU B CA 1
ATOM 3070 C C . LEU B 1 28 ? 79.490 160.171 119.510 1.00 28.09 528 LEU B C 1
ATOM 3071 O O . LEU B 1 28 ? 79.212 161.017 120.358 1.00 29.86 528 LEU B O 1
ATOM 3076 N N . SER B 1 29 ? 78.660 159.795 118.557 1.00 24.91 529 SER B N 1
ATOM 3077 C CA . SER B 1 29 ? 77.335 160.372 118.411 1.00 31.27 529 SER B CA 1
ATOM 3078 C C . SER B 1 29 ? 76.393 159.921 119.521 1.00 36.18 529 SER B C 1
ATOM 3079 O O . SER B 1 29 ? 76.623 158.921 120.222 1.00 30.43 529 SER B O 1
ATOM 3082 N N . HIS B 1 30 ? 75.311 160.663 119.690 1.00 31.29 530 HIS B N 1
ATOM 3083 C CA . HIS B 1 30 ? 74.264 160.252 120.608 1.00 31.36 530 HIS B CA 1
ATOM 3084 C C . HIS B 1 30 ? 73.770 158.827 120.320 1.00 31.91 530 HIS B C 1
ATOM 3085 O O . HIS B 1 30 ? 73.533 158.022 121.226 1.00 33.32 530 HIS B O 1
ATOM 3092 N N . ASP B 1 31 ? 73.504 158.556 119.054 1.00 30.18 531 ASP B N 1
ATOM 3093 C CA . ASP B 1 31 ? 73.012 157.262 118.634 1.00 29.69 531 ASP B CA 1
ATOM 3094 C C . ASP B 1 31 ? 74.032 156.166 119.024 1.00 24.75 531 ASP B C 1
ATOM 3095 O O . ASP B 1 31 ? 73.642 155.101 119.508 1.00 27.58 531 ASP B O 1
ATOM 3100 N N . ASP B 1 32 ? 75.308 156.456 118.806 1.00 26.63 532 ASP B N 1
ATOM 3101 C CA . ASP B 1 32 ? 76.357 155.457 119.112 1.00 26.66 532 ASP B CA 1
ATOM 3102 C C . ASP B 1 32 ? 76.411 155.104 120.589 1.00 28.24 532 ASP B C 1
ATOM 3103 O O . ASP B 1 32 ? 76.297 153.927 120.967 1.00 26.11 532 ASP B O 1
ATOM 3108 N N . VAL B 1 33 ? 76.371 156.127 121.440 1.00 25.97 533 VAL B N 1
ATOM 3109 C CA . VAL B 1 33 ? 76.331 155.909 122.872 1.00 27.21 533 VAL B CA 1
ATOM 3110 C C . VAL B 1 33 ? 75.073 155.178 123.294 1.00 27.01 533 VAL B C 1
ATOM 3111 O O . VAL B 1 33 ? 75.106 154.335 124.206 1.00 27.13 533 VAL B O 1
ATOM 3115 N N . SER B 1 34 ? 73.953 155.494 122.650 1.00 27.72 534 SER B N 1
ATOM 3116 C CA . SER B 1 34 ? 72.676 154.891 123.010 1.00 31.21 534 SER B CA 1
ATOM 3117 C C . SER B 1 34 ? 72.613 153.393 122.755 1.00 32.69 534 SER B C 1
ATOM 3118 O O . SER B 1 34 ? 71.817 152.691 123.381 1.00 34.32 534 SER B O 1
ATOM 3121 N N . LEU B 1 35 ? 73.491 152.880 121.891 1.00 25.81 535 LEU B N 1
ATOM 3122 C CA . LEU B 1 35 ? 73.554 151.453 121.664 1.00 26.50 535 LEU B CA 1
ATOM 3123 C C . LEU B 1 35 ? 73.863 150.703 122.955 1.00 32.39 535 LEU B C 1
ATOM 3124 O O . LEU B 1 35 ? 73.444 149.557 123.103 1.00 32.85 535 LEU B O 1
ATOM 3129 N N . LEU B 1 36 ? 74.415 151.428 123.934 1.00 34.39 536 LEU B N 1
ATOM 3130 C CA . LEU B 1 36 ? 74.700 150.899 125.294 1.00 35.29 536 LEU B CA 1
ATOM 3131 C C . LEU B 1 36 ? 73.926 151.611 126.410 1.00 33.38 536 LEU B C 1
ATOM 3132 O O . LEU B 1 36 ? 74.192 151.425 127.612 1.00 37.61 536 LEU B O 1
ATOM 3137 N N . ALA B 1 37 ? 72.834 152.262 126.062 1.00 41.49 537 ALA B N 1
ATOM 3138 C CA . ALA B 1 37 ? 72.000 152.820 127.099 1.00 43.10 537 ALA B CA 1
ATOM 3139 C C . ALA B 1 37 ? 71.235 151.670 127.716 1.00 45.87 537 ALA B C 1
ATOM 3140 O O . ALA B 1 37 ? 71.011 151.634 128.928 1.00 49.62 537 ALA B O 1
ATOM 3142 N N . ASN B 1 38 ? 70.839 150.722 126.874 1.00 32.50 538 ASN B N 1
ATOM 3143 C CA . ASN B 1 38 ? 69.982 149.645 127.330 1.00 34.97 538 ASN B CA 1
ATOM 3144 C C . ASN B 1 38 ? 70.388 148.310 126.696 1.00 24.00 538 ASN B C 1
ATOM 3145 O O . ASN B 1 38 ? 70.890 148.287 125.578 1.00 29.04 538 ASN B O 1
ATOM 3150 N N . ALA B 1 39 ? 69.931 147.237 127.328 1.00 30.72 539 ALA B N 1
ATOM 3151 C CA . ALA B 1 39 ? 70.127 145.914 126.802 1.00 24.06 539 ALA B CA 1
ATOM 3152 C C . ALA B 1 39 ? 69.375 145.782 125.494 1.00 30.44 539 ALA B C 1
ATOM 3153 O O . ALA B 1 39 ? 68.383 146.489 125.246 1.00 26.95 539 ALA B O 1
ATOM 3155 N N . GLY B 1 40 ? 69.846 144.897 124.637 1.00 22.94 540 GLY B N 1
ATOM 3156 C CA . GLY B 1 40 ? 69.138 144.550 123.438 1.00 20.25 540 GLY B CA 1
ATOM 3157 C C . GLY B 1 40 ? 69.513 145.361 122.215 1.00 21.89 540 GLY B C 1
ATOM 3158 O O . GLY B 1 40 ? 68.702 145.466 121.297 1.00 26.21 540 GLY B O 1
ATOM 3159 N N . ALA B 1 41 ? 70.804 145.674 122.062 1.00 23.17 541 ALA B N 1
ATOM 3160 C CA . ALA B 1 41 ? 71.304 146.369 120.881 1.00 21.79 541 ALA B CA 1
ATOM 3161 C C . ALA B 1 41 ? 71.267 145.526 119.597 1.00 20.69 541 ALA B C 1
ATOM 3162 O O . ALA B 1 41 ? 71.392 146.072 118.496 1.00 24.45 541 ALA B O 1
ATOM 3164 N N . LEU B 1 42 ? 71.260 144.204 119.736 1.00 19.29 542 LEU B N 1
ATOM 3165 C CA . LEU B 1 42 ? 71.109 143.331 118.593 1.00 19.53 542 LEU B CA 1
ATOM 3166 C C . LEU B 1 42 ? 69.622 143.028 118.414 1.00 19.56 542 LEU B C 1
ATOM 3167 O O . LEU B 1 42 ? 69.054 142.218 119.125 1.00 21.06 542 LEU B O 1
ATOM 3172 N N . PRO B 1 43 ? 69.006 143.653 117.385 1.00 22.74 543 PRO B N 1
ATOM 3173 C CA . PRO B 1 43 ? 67.593 143.369 117.178 1.00 24.18 543 PRO B CA 1
ATOM 3174 C C . PRO B 1 43 ? 67.346 141.915 116.911 1.00 24.20 543 PRO B C 1
ATOM 3175 O O . PRO B 1 43 ? 68.081 141.283 116.149 1.00 22.92 543 PRO B O 1
ATOM 3179 N N . MET B 1 44 ? 66.247 141.409 117.424 1.00 21.65 544 MET B N 1
ATOM 3180 C CA . MET B 1 44 ? 65.888 1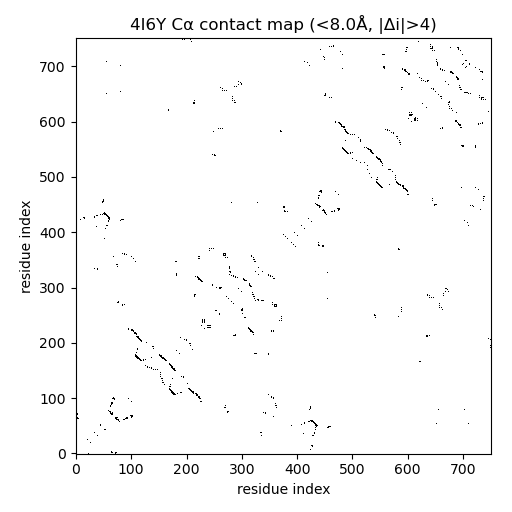40.021 117.219 1.00 24.19 544 MET B CA 1
ATOM 3181 C C . MET B 1 44 ? 65.733 139.662 115.752 1.00 23.92 544 MET B C 1
ATOM 3182 O O . MET B 1 44 ? 66.021 138.540 115.371 1.00 23.50 544 MET B O 1
ATOM 3187 N N . ASP B 1 45 ? 65.262 140.587 114.913 1.00 24.49 545 ASP B N 1
ATOM 3188 C CA . ASP B 1 45 ? 65.168 140.302 113.491 1.00 25.87 545 ASP B CA 1
ATOM 3189 C C . ASP B 1 45 ? 66.544 140.087 112.855 1.00 22.83 545 ASP B C 1
ATOM 3190 O O . ASP B 1 45 ? 66.722 139.164 112.049 1.00 25.79 545 ASP B O 1
ATOM 3195 N N . ILE B 1 46 ? 67.545 140.738 113.416 1.00 22.45 546 ILE B N 1
ATOM 3196 C CA . ILE B 1 46 ? 68.908 140.554 112.914 1.00 25.55 546 ILE B CA 1
ATOM 3197 C C . ILE B 1 46 ? 69.511 139.268 113.495 1.00 19.98 546 ILE B C 1
ATOM 3198 O O . ILE B 1 46 ? 69.981 138.410 112.752 1.00 20.28 546 ILE B O 1
ATOM 3203 N N . ALA B 1 47 ? 69.281 139.032 114.779 1.00 20.53 547 ALA B N 1
ATOM 3204 C CA . ALA B 1 47 ? 69.740 137.784 115.416 1.00 18.67 547 ALA B CA 1
ATOM 3205 C C . ALA B 1 47 ? 69.132 136.593 114.717 1.00 20.06 547 ALA B C 1
ATOM 3206 O O . ALA B 1 47 ? 69.811 135.593 114.397 1.00 19.31 547 ALA B O 1
ATOM 3208 N N . ASN B 1 48 ? 67.821 136.659 114.443 1.00 18.32 548 ASN B N 1
ATOM 3209 C CA . ASN B 1 48 ? 67.153 135.571 113.777 1.00 18.11 548 ASN B CA 1
ATOM 3210 C C . ASN B 1 48 ? 67.624 135.282 112.347 1.00 17.32 548 ASN B C 1
ATOM 3211 O O . ASN B 1 48 ? 67.533 134.153 111.894 1.00 22.27 548 ASN B O 1
ATOM 3216 N N . GLY B 1 49 ? 68.144 136.308 111.690 1.00 21.19 549 GLY B N 1
ATOM 3217 C CA . GLY B 1 49 ? 68.718 136.168 110.360 1.00 22.90 549 GLY B CA 1
ATOM 3218 C C . GLY B 1 49 ? 70.171 135.742 110.368 1.00 22.98 549 GLY B C 1
ATOM 3219 O O . GLY B 1 49 ? 70.720 135.405 109.316 1.00 24.99 549 GLY B O 1
ATOM 3220 N N A MET B 1 50 ? 70.831 135.845 111.514 0.50 22.53 550 MET B N 1
ATOM 3221 N N B MET B 1 50 ? 70.780 135.770 111.549 0.50 20.06 550 MET B N 1
ATOM 3222 C CA A MET B 1 50 ? 72.255 135.508 111.579 0.50 21.83 550 MET B CA 1
ATOM 3223 C CA B MET B 1 50 ? 72.225 135.601 111.653 0.50 18.34 550 MET B CA 1
ATOM 3224 C C A MET B 1 50 ? 72.504 134.005 111.585 0.50 23.32 550 MET B C 1
ATOM 3225 C C B MET B 1 50 ? 72.649 134.135 111.776 0.50 17.37 550 MET B C 1
ATOM 3226 O O A MET B 1 50 ? 73.328 133.473 110.814 0.50 20.47 550 MET B O 1
ATOM 3227 O O B MET B 1 50 ? 73.606 133.745 111.093 0.50 18.40 550 MET B O 1
ATOM 3236 N N . ILE B 1 51 ? 71.894 133.328 112.544 1.00 18.72 551 ILE B N 1
ATOM 3237 C CA . ILE B 1 51 ? 72.037 131.880 112.652 1.00 17.60 551 ILE B CA 1
ATOM 3238 C C . ILE B 1 51 ? 70.663 131.222 112.717 1.00 20.02 551 ILE B C 1
ATOM 3239 O O . ILE B 1 51 ? 69.663 131.950 112.679 1.00 19.43 551 ILE B O 1
ATOM 3244 N N . GLU B 1 52 ? 70.598 129.909 112.691 1.00 16.78 552 GLU B N 1
ATOM 3245 C CA . GLU B 1 52 ? 69.345 129.170 112.648 1.00 16.85 552 GLU B CA 1
ATOM 3246 C C . GLU B 1 52 ? 68.832 128.796 114.031 1.00 19.55 552 GLU B C 1
ATOM 3247 O O . GLU B 1 52 ? 69.599 128.729 115.003 1.00 17.51 552 GLU B O 1
ATOM 3253 N N . ASN B 1 53 ? 67.516 128.578 114.146 1.00 17.58 553 ASN B N 1
ATOM 3254 C CA . ASN B 1 53 ? 66.890 128.056 115.343 1.00 16.29 553 ASN B CA 1
ATOM 3255 C C . ASN B 1 53 ? 67.060 128.994 116.548 1.00 15.83 553 ASN B C 1
ATOM 3256 O O . ASN B 1 53 ? 67.174 128.520 117.698 1.00 16.30 553 ASN B O 1
ATOM 3261 N N . VAL B 1 54 ? 67.032 130.301 116.292 1.00 15.75 554 VAL B N 1
ATOM 3262 C CA . VAL B 1 54 ? 67.220 131.311 117.312 1.00 15.41 554 VAL B CA 1
ATOM 3263 C C . VAL B 1 54 ? 66.044 131.388 118.268 1.00 16.44 554 VAL B C 1
ATOM 3264 O O . VAL B 1 54 ? 64.875 131.489 117.820 1.00 18.20 554 VAL B O 1
ATOM 3268 N N . ILE B 1 55 ? 66.320 131.441 119.552 1.00 16.38 555 ILE B N 1
ATOM 3269 C CA . ILE B 1 55 ? 65.247 131.601 120.559 1.00 17.19 555 ILE B CA 1
ATOM 3270 C C . ILE B 1 55 ? 65.441 132.788 121.466 1.00 18.96 555 ILE B C 1
ATOM 3271 O O . ILE B 1 55 ? 64.571 133.091 122.290 1.00 20.34 555 ILE B O 1
ATOM 3276 N N . GLY B 1 56 ? 66.497 133.545 121.259 1.00 17.59 556 GLY B N 1
ATOM 3277 C CA . GLY B 1 56 ? 66.847 134.646 122.088 1.00 18.48 556 GLY B CA 1
ATOM 3278 C C . GLY B 1 56 ? 68.273 135.086 121.811 1.00 17.77 556 GLY B C 1
ATOM 3279 O O . GLY B 1 56 ? 68.823 134.822 120.726 1.00 17.74 556 GLY B O 1
ATOM 3280 N N . THR B 1 57 ? 68.822 135.875 122.720 1.00 17.63 557 THR B N 1
ATOM 3281 C CA . THR B 1 57 ? 70.197 136.302 122.642 1.00 18.83 557 THR B CA 1
ATOM 3282 C C . THR B 1 57 ? 70.895 135.981 123.949 1.00 18.86 557 THR B C 1
ATOM 3283 O O . THR B 1 57 ? 70.256 135.699 124.956 1.00 17.46 557 THR B O 1
ATOM 3287 N N . PHE B 1 58 ? 72.231 136.024 123.895 1.00 17.82 558 PHE B N 1
ATOM 3288 C CA . PHE B 1 58 ? 73.092 135.739 125.050 1.00 15.71 558 PHE B CA 1
ATOM 3289 C C . PHE B 1 58 ? 74.146 136.830 125.168 1.00 15.71 558 PHE B C 1
ATOM 3290 O O . PHE B 1 58 ? 74.889 137.098 124.210 1.00 15.97 558 PHE B O 1
ATOM 3298 N N . GLU B 1 59 ? 74.223 137.493 126.308 1.00 15.46 559 GLU B N 1
ATOM 3299 C CA . GLU B 1 59 ? 75.131 138.584 126.529 1.00 15.03 559 GLU B CA 1
ATOM 3300 C C . GLU B 1 59 ? 76.449 138.132 127.156 1.00 13.37 559 GLU B C 1
ATOM 3301 O O . GLU B 1 59 ? 76.467 137.309 128.059 1.00 15.28 559 GLU B O 1
ATOM 3307 N N . LEU B 1 60 ? 77.535 138.753 126.727 1.00 14.16 560 LEU B N 1
ATOM 3308 C CA . LEU B 1 60 ? 78.759 138.811 127.522 1.00 15.27 560 LEU B CA 1
ATOM 3309 C C . LEU B 1 60 ? 79.146 140.228 127.809 1.00 16.67 560 LEU B C 1
ATOM 3310 O O . LEU B 1 60 ? 78.763 141.141 127.055 1.00 16.70 560 LEU B O 1
ATOM 3315 N N . PRO B 1 61 ? 79.934 140.458 128.845 1.00 15.01 561 PRO B N 1
ATOM 3316 C CA . PRO B 1 61 ? 80.377 141.824 129.100 1.00 17.26 561 PRO B CA 1
ATOM 3317 C C . PRO B 1 61 ? 81.183 142.428 127.986 1.00 17.68 561 PRO B C 1
ATOM 3318 O O . PRO B 1 61 ? 81.894 141.685 127.269 1.00 16.57 561 PRO B O 1
ATOM 3322 N N . TYR B 1 62 ? 81.006 143.730 127.787 1.00 17.67 562 TYR B N 1
ATOM 3323 C CA . TYR B 1 62 ? 81.672 144.474 126.732 1.00 15.38 562 TYR B CA 1
ATOM 3324 C C . TYR B 1 62 ? 82.525 145.539 127.392 1.00 18.97 562 TYR B C 1
ATOM 3325 O O . TYR B 1 62 ? 82.016 146.433 128.068 1.00 18.14 562 TYR B O 1
ATOM 3334 N N . ALA B 1 63 ? 83.830 145.426 127.200 1.00 16.20 563 ALA B N 1
ATOM 3335 C CA . ALA B 1 63 ? 84.776 146.230 127.912 1.00 14.07 563 ALA B CA 1
ATOM 3336 C C . ALA B 1 63 ? 85.698 146.960 126.941 1.00 13.95 563 ALA B C 1
ATOM 3337 O O . ALA B 1 63 ? 85.761 146.577 125.765 1.00 16.09 563 ALA B O 1
ATOM 3339 N N . VAL B 1 64 ? 86.481 147.880 127.449 1.00 16.04 564 VAL B N 1
ATOM 3340 C CA . VAL B 1 64 ? 87.525 148.555 126.665 1.00 15.66 564 VAL B CA 1
ATOM 3341 C C . VAL B 1 64 ? 88.823 148.571 127.419 1.00 17.17 564 VAL B C 1
ATOM 3342 O O . VAL B 1 64 ? 88.907 148.990 128.586 1.00 18.39 564 VAL B O 1
ATOM 3346 N N . ALA B 1 65 ? 89.868 147.987 126.802 1.00 14.78 565 ALA B N 1
ATOM 3347 C CA . ALA B 1 65 ? 91.179 148.047 127.358 1.00 15.55 565 ALA B CA 1
ATOM 3348 C C . ALA B 1 65 ? 91.797 149.397 127.038 1.00 16.15 565 ALA B C 1
ATOM 3349 O O . ALA B 1 65 ? 91.614 149.913 125.922 1.00 17.16 565 ALA B O 1
ATOM 3351 N N . SER B 1 66 ? 92.519 149.928 128.010 1.00 16.94 566 SER B N 1
ATOM 3352 C CA . SER B 1 66 ? 93.146 151.209 127.906 1.00 17.22 566 SER B CA 1
ATOM 3353 C C . SER B 1 66 ? 94.609 151.099 127.560 1.00 18.88 566 SER B C 1
ATOM 3354 O O . SER B 1 66 ? 95.192 150.021 127.643 1.00 17.82 566 SER B O 1
ATOM 3357 N N . ASN B 1 67 ? 95.208 152.250 127.257 1.00 17.24 567 ASN B N 1
ATOM 3358 C CA . ASN B 1 67 ? 96.662 152.449 127.115 1.00 17.36 567 ASN B CA 1
ATOM 3359 C C . ASN B 1 67 ? 97.326 151.955 125.831 1.00 15.99 567 ASN B C 1
ATOM 3360 O O . ASN B 1 67 ? 98.466 152.337 125.597 1.00 17.61 567 ASN B O 1
ATOM 3365 N N . PHE B 1 68 ? 96.591 151.285 124.971 1.00 15.54 568 PHE B N 1
ATOM 3366 C CA . PHE B 1 68 ? 97.214 150.742 123.767 1.00 16.16 568 PHE B CA 1
ATOM 3367 C C . PHE B 1 68 ? 97.702 151.865 122.888 1.00 19.17 568 PHE B C 1
ATOM 3368 O O . PHE B 1 68 ? 97.011 152.874 122.665 1.00 18.54 568 PHE B O 1
ATOM 3376 N N . GLN B 1 69 ? 98.844 151.605 122.257 1.00 18.36 569 GLN B N 1
ATOM 3377 C CA . GLN B 1 69 ? 99.449 152.505 121.263 1.00 17.97 569 GLN B CA 1
ATOM 3378 C C . GLN B 1 69 ? 100.089 151.613 120.187 1.00 19.28 569 GLN B C 1
ATOM 3379 O O . GLN B 1 69 ? 100.760 150.605 120.515 1.00 19.59 569 GLN B O 1
ATOM 3385 N N . ILE B 1 70 ? 99.730 151.872 118.937 1.00 16.43 570 ILE B N 1
ATOM 3386 C CA . ILE B 1 70 ? 100.141 151.082 117.748 1.00 17.42 570 ILE B CA 1
ATOM 3387 C C . ILE B 1 70 ? 100.880 152.011 116.793 1.00 18.72 570 ILE B C 1
ATOM 3388 O O . ILE B 1 70 ? 100.296 152.987 116.290 1.00 18.18 570 ILE B O 1
ATOM 3393 N N . ASN B 1 71 ? 102.172 151.769 116.616 1.00 18.81 571 ASN B N 1
ATOM 3394 C CA . ASN B 1 71 ? 103.035 152.573 115.708 1.00 18.48 571 ASN B CA 1
ATOM 3395 C C . ASN B 1 71 ? 102.865 154.048 116.019 1.00 21.57 571 ASN B C 1
ATOM 3396 O O . ASN B 1 71 ? 102.741 154.877 115.111 1.00 21.62 571 ASN B O 1
ATOM 3401 N N . GLY B 1 72 ? 102.826 154.340 117.309 1.00 21.18 572 GLY B N 1
ATOM 3402 C CA . GLY B 1 72 ? 102.804 155.717 117.827 1.00 19.90 572 GLY B CA 1
ATOM 3403 C C . GLY B 1 72 ? 101.432 156.313 118.041 1.00 22.50 572 GLY B C 1
ATOM 3404 O O . GLY B 1 72 ? 101.350 157.473 118.474 1.00 27.72 572 GLY B O 1
ATOM 3405 N N . ARG B 1 73 ? 100.388 155.639 117.582 1.00 19.99 573 ARG B N 1
ATOM 3406 C CA . ARG B 1 73 ? 99.012 156.187 117.626 1.00 20.55 573 ARG B CA 1
ATOM 3407 C C . ARG B 1 73 ? 98.216 155.445 118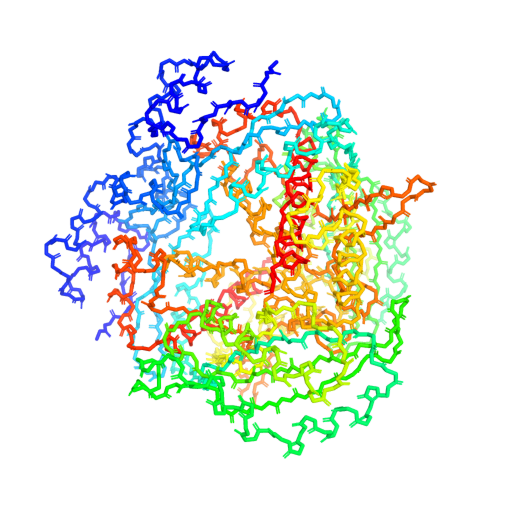.701 1.00 22.33 573 ARG B C 1
ATOM 3408 O O . ARG B 1 73 ? 98.136 154.196 118.711 1.00 21.39 573 ARG B O 1
ATOM 3416 N N . ASP B 1 74 ? 97.607 156.201 119.616 1.00 20.09 574 ASP B N 1
ATOM 3417 C CA . ASP B 1 74 ? 96.782 155.591 120.647 1.00 19.46 574 ASP B CA 1
ATOM 3418 C C . ASP B 1 74 ? 95.529 155.001 120.051 1.00 18.94 574 ASP B C 1
ATOM 3419 O O . ASP B 1 74 ? 94.927 155.554 119.125 1.00 21.35 574 ASP B O 1
ATOM 3424 N N . VAL B 1 75 ? 95.116 153.855 120.592 1.00 17.05 575 VAL B N 1
ATOM 3425 C CA A VAL B 1 75 ? 93.892 153.224 120.175 0.50 16.17 575 VAL B CA 1
ATOM 3426 C CA B VAL B 1 75 ? 93.949 153.148 120.146 0.50 16.69 575 VAL B CA 1
ATOM 3427 C C . VAL B 1 75 ? 93.171 152.654 121.384 1.00 19.00 575 VAL B C 1
ATOM 3428 O O . VAL B 1 75 ? 93.791 152.295 122.360 1.00 22.05 575 VAL B O 1
ATOM 3435 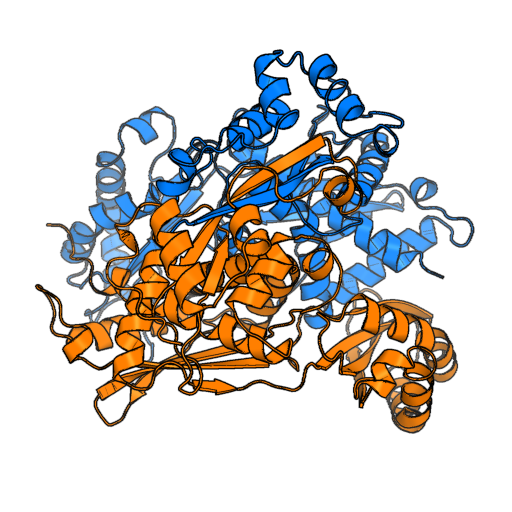N N . LEU B 1 76 ? 91.845 152.634 121.304 1.00 18.68 576 LEU B N 1
ATOM 3436 C CA . LEU B 1 76 ? 90.995 152.026 122.329 1.00 18.15 576 LEU B CA 1
ATOM 3437 C C . LEU B 1 76 ? 90.530 150.673 121.817 1.00 16.79 576 LEU B C 1
ATOM 3438 O O . LEU B 1 76 ? 90.111 150.536 120.677 1.00 17.92 576 LEU B O 1
ATOM 3443 N N . VAL B 1 77 ? 90.596 149.644 122.681 1.00 16.39 577 VAL B N 1
ATOM 3444 C CA . VAL B 1 77 ? 90.323 148.295 122.233 1.00 16.91 577 VAL B CA 1
ATOM 3445 C C . VAL B 1 77 ? 89.102 147.652 122.907 1.00 14.76 577 VAL B C 1
ATOM 3446 O O . VAL B 1 77 ? 89.169 147.317 124.103 1.00 16.44 577 VAL B O 1
ATOM 3450 N N . PRO B 1 78 ? 88.024 147.429 122.145 1.00 14.98 578 PRO B N 1
ATOM 3451 C CA . PRO B 1 78 ? 86.857 146.769 122.705 1.00 16.05 578 PRO B CA 1
ATOM 3452 C C . PRO B 1 78 ? 87.135 145.258 122.835 1.00 16.44 578 PRO B C 1
ATOM 3453 O O . PRO B 1 78 ? 87.705 144.660 121.910 1.00 16.11 578 PRO B O 1
ATOM 3457 N N . LEU B 1 79 ? 86.524 144.618 123.831 1.00 15.20 579 LEU B N 1
ATOM 3458 C CA . LEU B 1 79 ? 86.784 143.226 124.197 1.00 14.98 579 LEU B CA 1
ATOM 3459 C C . LEU B 1 79 ? 85.520 142.639 124.769 1.00 16.09 579 LEU B C 1
ATOM 3460 O O . LEU B 1 79 ? 84.895 143.271 125.634 1.00 16.48 579 LEU B O 1
ATOM 3465 N N . VAL B 1 80 ? 85.137 141.461 124.353 1.00 14.19 580 VAL B N 1
ATOM 3466 C CA . VAL B 1 80 ? 84.002 140.723 124.862 1.00 15.03 580 VAL B CA 1
ATOM 3467 C C . VAL B 1 80 ? 84.415 139.335 125.350 1.00 16.02 580 VAL B C 1
ATOM 3468 O O . VAL B 1 80 ? 84.913 138.528 124.545 1.00 14.62 580 VAL B O 1
ATOM 3472 N N . VAL B 1 81 ? 84.285 139.061 126.641 1.00 14.83 581 VAL B N 1
ATOM 3473 C CA . VAL B 1 81 ? 84.754 137.789 127.221 1.00 13.45 581 VAL B CA 1
ATOM 3474 C C . VAL B 1 81 ? 84.082 137.643 128.594 1.00 15.49 581 VAL B C 1
ATOM 3475 O O . VAL B 1 81 ? 83.641 138.643 129.176 1.00 15.36 581 VAL B O 1
ATOM 3479 N N . GLU B 1 82 ? 84.179 136.449 129.172 1.00 15.40 582 GLU B N 1
ATOM 3480 C CA . GLU B 1 82 ? 83.557 136.123 130.455 1.00 14.89 582 GLU B CA 1
ATOM 3481 C C . GLU B 1 82 ? 84.538 136.069 131.632 1.00 17.39 582 GLU B C 1
ATOM 3482 O O . GLU B 1 82 ? 84.115 136.006 132.777 1.00 17.69 582 GLU B O 1
ATOM 3488 N N . GLU B 1 83 ? 85.838 136.041 131.345 1.00 15.30 583 GLU B N 1
ATOM 3489 C CA . GLU B 1 83 ? 86.845 135.693 132.351 1.00 14.50 583 GLU B CA 1
ATOM 3490 C C . GLU B 1 83 ? 87.505 136.941 132.930 1.00 13.06 583 GLU B C 1
ATOM 3491 O O . GLU B 1 83 ? 87.988 137.804 132.185 1.00 14.46 583 GLU B O 1
ATOM 3497 N N . PRO B 1 84 ? 87.674 137.009 134.245 1.00 14.76 584 PRO B N 1
ATOM 3498 C CA . PRO B 1 84 ? 88.353 138.124 134.873 1.00 15.86 584 PRO B CA 1
ATOM 3499 C C . PRO B 1 84 ? 89.835 138.183 134.596 1.00 15.66 584 PRO B C 1
ATOM 3500 O O . PRO B 1 84 ? 90.414 137.179 134.106 1.00 17.33 584 PRO B O 1
ATOM 3504 N N A SER B 1 85 ? 90.443 139.312 134.915 0.50 16.56 585 SER B N 1
ATOM 3505 N N B SER B 1 85 ? 90.425 139.333 134.892 0.50 16.90 585 SER B N 1
ATOM 3506 C CA A SER B 1 85 ? 91.884 139.559 134.835 0.50 16.00 585 SER B CA 1
ATOM 3507 C CA B SER B 1 85 ? 91.864 139.640 134.817 0.50 15.22 585 SER B CA 1
ATOM 3508 C C A SER B 1 85 ? 92.380 139.940 133.429 0.50 16.09 585 SER B C 1
ATOM 3509 C C B SER B 1 85 ? 92.408 139.906 133.419 0.50 15.77 585 SER B C 1
ATOM 3510 O O A SER B 1 85 ? 93.305 140.745 133.304 0.50 19.30 585 SER B O 1
ATOM 3511 O O B SER B 1 85 ? 93.494 140.457 133.287 0.50 17.15 585 SER B O 1
ATOM 3516 N N . ILE B 1 86 ? 91.715 139.463 132.385 1.00 14.77 586 ILE B N 1
ATOM 3517 C CA . ILE B 1 86 ? 92.175 139.670 131.003 1.00 15.61 586 ILE B CA 1
ATOM 3518 C C . ILE B 1 86 ? 92.241 141.149 130.641 1.00 15.58 586 ILE B C 1
ATOM 3519 O O . ILE B 1 86 ? 93.238 141.664 130.165 1.00 14.89 586 ILE B O 1
ATOM 3524 N N . VAL B 1 87 ? 91.146 141.892 130.839 1.00 15.53 587 VAL B N 1
ATOM 3525 C CA . VAL B 1 87 ? 91.125 143.263 130.382 1.00 15.63 587 VAL B CA 1
ATOM 3526 C C . VAL B 1 87 ? 92.056 144.125 131.208 1.00 15.40 587 VAL B C 1
ATOM 3527 O O . VAL B 1 87 ? 92.793 144.967 130.663 1.00 17.06 587 VAL B O 1
ATOM 3531 N N . ALA B 1 88 ? 92.141 143.875 132.520 1.00 16.74 588 ALA B N 1
ATOM 3532 C CA . ALA B 1 88 ? 93.105 144.556 133.374 1.00 16.39 588 ALA B CA 1
ATOM 3533 C C . ALA B 1 88 ? 94.539 144.327 132.885 1.00 18.10 588 ALA B C 1
ATOM 3534 O O . ALA B 1 88 ? 95.381 145.235 132.926 1.00 18.40 588 ALA B O 1
ATOM 3536 N N . ALA B 1 89 ? 94.866 143.068 132.691 1.00 17.72 589 ALA B N 1
ATOM 3537 C CA . ALA B 1 89 ? 96.242 142.712 132.320 1.00 18.48 589 ALA B CA 1
ATOM 3538 C C . ALA B 1 89 ? 96.634 143.375 131.011 1.00 18.27 589 ALA B C 1
ATOM 3539 O O . ALA B 1 89 ? 97.731 143.887 130.876 1.00 19.26 589 ALA B O 1
ATOM 3541 N N . ALA B 1 90 ? 95.720 143.362 130.054 1.00 15.72 590 ALA B N 1
ATOM 3542 C CA . ALA B 1 90 ? 95.960 143.982 128.777 1.00 17.14 590 ALA B CA 1
ATOM 3543 C C . ALA B 1 90 ? 96.262 145.469 128.971 1.00 19.47 590 ALA B C 1
ATOM 3544 O O . ALA B 1 90 ? 97.254 145.989 128.460 1.00 17.64 590 ALA B O 1
ATOM 3546 N N . SER B 1 91 ? 95.425 146.129 129.777 1.00 16.56 591 SER B N 1
ATOM 3547 C CA . SER B 1 91 ? 95.541 147.537 130.014 1.00 17.35 591 SER B CA 1
ATOM 3548 C C . SER B 1 91 ? 96.825 147.919 130.723 1.00 15.48 591 SER B C 1
ATOM 3549 O O . SER B 1 91 ? 97.468 148.884 130.365 1.00 17.77 591 SER B O 1
ATOM 3552 N N . TYR B 1 92 ? 97.206 147.138 131.740 1.00 16.01 592 TYR B N 1
ATOM 3553 C CA . TYR B 1 92 ? 98.387 147.403 132.510 1.00 17.93 592 TYR B CA 1
ATOM 3554 C C . TYR B 1 92 ? 99.653 147.158 131.671 1.00 18.05 592 TYR B C 1
ATOM 3555 O O . TYR B 1 92 ? 100.582 147.972 131.700 1.00 18.18 592 TYR B O 1
ATOM 3564 N N . MET B 1 93 ? 99.715 146.029 130.974 1.00 17.43 593 MET B N 1
ATOM 3565 C CA . MET B 1 93 ? 100.880 145.804 130.107 1.00 15.96 593 MET B CA 1
ATOM 3566 C C . MET B 1 93 ? 100.963 146.871 129.010 1.00 16.10 593 MET B C 1
ATOM 3567 O O . MET B 1 93 ? 102.069 147.312 128.666 1.00 16.46 593 MET B O 1
ATOM 3572 N N . ALA B 1 94 ? 99.832 147.286 128.429 1.00 15.21 594 ALA B N 1
ATOM 3573 C CA . ALA B 1 94 ? 99.878 148.385 127.466 1.00 15.99 594 ALA B CA 1
ATOM 3574 C C . ALA B 1 94 ? 100.444 149.676 128.090 1.00 17.87 594 ALA B C 1
ATOM 3575 O O . ALA B 1 94 ? 101.185 150.441 127.448 1.00 17.22 594 ALA B O 1
ATOM 3577 N N . LYS B 1 95 ? 100.055 149.944 129.340 1.00 16.04 595 LYS B N 1
ATOM 3578 C CA . LYS B 1 95 ? 100.574 151.088 130.072 1.00 16.95 595 LYS B CA 1
ATOM 3579 C C . LYS B 1 95 ? 102.100 151.029 130.131 1.00 18.11 595 LYS B C 1
ATOM 3580 O O . LYS B 1 95 ? 102.792 152.001 129.862 1.00 18.69 595 LYS B O 1
ATOM 3586 N N . LEU B 1 96 ? 102.654 149.876 130.479 1.00 17.93 596 LEU B N 1
ATOM 3587 C CA . LEU B 1 96 ? 104.090 149.766 130.580 1.00 17.81 596 LEU B CA 1
ATOM 3588 C C . LEU B 1 96 ? 104.717 149.930 129.196 1.00 16.77 596 LEU B C 1
ATOM 3589 O O . LEU B 1 96 ? 105.731 150.613 129.061 1.00 18.99 596 LEU B O 1
ATOM 3594 N N . ALA B 1 97 ? 104.103 149.328 128.187 1.00 17.83 597 ALA B N 1
ATOM 3595 C CA . ALA B 1 97 ? 104.618 149.394 126.828 1.00 18.92 597 ALA B CA 1
ATOM 3596 C C . ALA B 1 97 ? 104.775 150.806 126.319 1.00 20.88 597 ALA B C 1
ATOM 3597 O O . ALA B 1 97 ? 105.723 151.109 125.597 1.00 19.96 597 ALA B O 1
ATOM 3599 N N . ARG B 1 98 ? 103.845 151.686 126.710 1.00 19.07 598 ARG B N 1
ATOM 3600 C CA . ARG B 1 98 ? 103.815 153.082 126.237 1.00 19.81 598 ARG B CA 1
ATOM 3601 C C . ARG B 1 98 ? 105.095 153.793 126.526 1.00 22.72 598 ARG B C 1
ATOM 3602 O O . ARG B 1 98 ? 105.428 154.744 125.818 1.00 23.98 598 ARG B O 1
ATOM 3610 N N . ALA B 1 99 ? 105.703 153.487 127.663 1.00 20.18 599 ALA B N 1
ATOM 3611 C CA . ALA B 1 99 ? 106.867 154.222 128.117 1.00 23.78 599 ALA B CA 1
ATOM 3612 C C . ALA B 1 99 ? 108.025 154.010 127.174 1.00 24.40 599 ALA B C 1
ATOM 3613 O O . ALA B 1 99 ? 108.975 154.787 127.183 1.00 25.23 599 ALA B O 1
ATOM 3615 N N . ASN B 1 100 ? 107.996 152.905 126.424 1.00 23.04 600 ASN B N 1
ATOM 3616 C CA . ASN B 1 100 ? 109.065 152.554 125.505 1.00 23.45 600 ASN B CA 1
ATOM 3617 C C . ASN B 1 100 ? 108.647 152.545 124.038 1.00 22.82 600 ASN B C 1
ATOM 3618 O O . ASN B 1 100 ? 109.221 151.812 123.221 1.00 28.51 600 ASN B O 1
ATOM 3623 N N . GLY B 1 101 ? 107.653 153.361 123.686 1.00 23.35 601 GLY B N 1
ATOM 3624 C CA . GLY B 1 101 ? 107.265 153.498 122.286 1.00 25.30 601 GLY B CA 1
ATOM 3625 C C . GLY B 1 101 ? 105.999 152.759 121.887 1.00 21.22 601 GLY B C 1
ATOM 3626 O O . GLY B 1 101 ? 105.561 152.853 120.750 1.00 23.10 601 GLY B O 1
ATOM 3627 N N . GLY B 1 102 ? 105.357 152.123 122.862 1.00 19.11 602 GLY B N 1
ATOM 3628 C CA . GLY B 1 102 ? 104.179 151.338 122.627 1.00 18.01 602 GLY B CA 1
ATOM 3629 C C . GLY B 1 102 ? 104.457 150.098 121.801 1.00 17.17 602 GLY B C 1
ATOM 3630 O O . GLY B 1 102 ? 105.564 149.590 121.816 1.00 21.63 602 GLY B O 1
ATOM 3631 N N . PHE B 1 103 ? 103.445 149.607 121.132 1.00 16.42 603 PHE B N 1
ATOM 3632 C CA . PHE B 1 103 ? 103.567 148.412 120.279 1.00 17.69 603 PHE B CA 1
ATOM 3633 C C . PHE B 1 103 ? 103.927 148.822 118.858 1.00 18.99 603 PHE B C 1
ATOM 3634 O O . PHE B 1 103 ? 103.392 149.793 118.328 1.00 18.63 603 PHE B O 1
ATOM 3642 N N . THR B 1 104 ? 104.850 148.098 118.231 1.00 16.28 604 THR B N 1
ATOM 3643 C CA . THR B 1 104 ? 105.173 148.332 116.810 1.00 15.87 604 THR B CA 1
ATOM 3644 C C . THR B 1 104 ? 104.689 147.144 116.008 1.00 16.06 604 THR B C 1
ATOM 3645 O O . THR B 1 104 ? 104.892 145.999 116.437 1.00 18.00 604 THR B O 1
ATOM 3649 N N . THR B 1 105 ? 103.957 147.369 114.936 1.00 15.48 605 THR B N 1
ATOM 3650 C CA . THR B 1 105 ? 103.262 146.334 114.254 1.00 16.64 605 THR B CA 1
ATOM 3651 C C . THR B 1 105 ? 103.492 146.429 112.754 1.00 18.43 605 THR B C 1
ATOM 3652 O O . THR B 1 105 ? 103.776 147.503 112.206 1.00 18.08 605 THR B O 1
ATOM 3656 N N . SER B 1 106 ? 103.359 145.295 112.101 1.00 17.04 606 SER B N 1
ATOM 3657 C CA . SER B 1 106 ? 103.311 145.202 110.647 1.00 17.10 606 SER B CA 1
ATOM 3658 C C . SER B 1 106 ? 102.503 144.009 110.244 1.00 16.18 606 SER B C 1
ATOM 3659 O O . SER B 1 106 ? 102.065 143.213 111.109 1.00 16.16 606 SER B O 1
ATOM 3662 N N . SER B 1 107 ? 102.189 143.862 108.981 1.00 15.79 607 SER B N 1
ATOM 3663 C CA . SER B 1 107 ? 101.427 142.745 108.529 1.00 16.61 607 SER B CA 1
ATOM 3664 C C . SER B 1 107 ? 101.638 142.504 107.050 1.00 19.23 607 SER B C 1
ATOM 3665 O O . SER B 1 107 ? 102.007 143.423 106.305 1.00 18.68 607 SER B O 1
ATOM 3668 N N A SER B 1 108 ? 101.457 141.250 106.651 0.50 17.66 608 SER B N 1
ATOM 3669 N N B SER B 1 108 ? 101.292 141.313 106.614 0.50 17.86 608 SER B N 1
ATOM 3670 C CA A SER B 1 108 ? 101.298 140.828 105.242 0.50 18.30 608 SER B CA 1
ATOM 3671 C CA B SER B 1 108 ? 101.327 141.021 105.205 0.50 19.66 608 SER B CA 1
ATOM 3672 C C A SER B 1 108 ? 100.179 141.597 104.536 0.50 16.87 608 SER B C 1
ATOM 3673 C C B SER B 1 108 ? 100.041 141.468 104.512 0.50 16.96 608 SER B C 1
ATOM 3674 O O A SER B 1 108 ? 99.443 142.318 105.200 0.50 17.76 608 SER B O 1
ATOM 3675 O O B SER B 1 108 ? 99.002 141.774 105.113 0.50 14.74 608 SER B O 1
ATOM 3680 N N . ALA B 1 109 ? 100.081 141.450 103.196 1.00 18.39 609 ALA B N 1
ATOM 3681 C CA . ALA B 1 109 ? 98.847 141.575 102.469 1.00 17.82 609 ALA B CA 1
ATOM 3682 C C . ALA B 1 109 ? 97.829 140.533 102.932 1.00 18.40 609 ALA B C 1
ATOM 3683 O O . ALA B 1 109 ? 98.191 139.484 103.486 1.00 20.00 609 ALA B O 1
ATOM 3685 N N . PRO B 1 110 ? 96.537 140.806 102.729 1.00 17.78 610 PRO B N 1
ATOM 3686 C CA . PRO B 1 110 ? 95.494 139.890 103.192 1.00 19.12 610 PRO B CA 1
ATOM 3687 C C . PRO B 1 110 ? 95.310 138.713 102.266 1.00 17.87 610 PRO B C 1
ATOM 3688 O O . PRO B 1 110 ? 94.298 138.583 101.563 1.00 19.92 610 PRO B O 1
ATOM 3692 N N . LEU B 1 111 ? 96.313 137.835 102.257 1.00 18.19 611 LEU B N 1
ATOM 3693 C CA . LEU B 1 111 ? 96.334 136.703 101.348 1.00 17.97 611 LEU B CA 1
ATOM 3694 C C . LEU B 1 111 ? 95.787 135.446 102.016 1.00 16.11 611 LEU B C 1
ATOM 3695 O O . LEU B 1 111 ? 96.327 135.000 103.049 1.00 19.91 611 LEU B O 1
ATOM 3700 N N . MET B 1 112 ? 94.865 134.788 101.347 1.00 18.10 612 MET B N 1
ATOM 3701 C CA . MET B 1 112 ? 94.270 133.553 101.786 1.00 17.03 612 MET B CA 1
ATOM 3702 C C . MET B 1 112 ? 94.454 132.454 100.764 1.00 22.44 612 MET B C 1
ATOM 3703 O O . MET B 1 112 ? 94.498 132.710 99.558 1.00 20.73 612 MET B O 1
ATOM 3708 N N . HIS B 1 113 ? 94.560 131.214 101.238 1.00 18.19 613 HIS B N 1
ATOM 3709 C CA . HIS B 1 113 ? 94.627 130.029 100.397 1.00 18.32 613 HIS B CA 1
ATOM 3710 C C . HIS B 1 113 ? 93.242 129.517 100.127 1.00 18.17 613 HIS B C 1
ATOM 3711 O O . HIS B 1 113 ? 92.483 129.258 101.057 1.00 17.90 613 HIS B O 1
ATOM 3718 N N . ALA B 1 114 ? 92.981 129.129 98.883 1.00 18.98 614 ALA B N 1
ATOM 3719 C CA . ALA B 1 114 ? 91.894 128.285 98.536 1.00 20.41 614 ALA B CA 1
ATOM 3720 C C . ALA B 1 114 ? 92.446 126.964 98.024 1.00 20.05 614 ALA B C 1
ATOM 3721 O O . ALA B 1 114 ? 93.136 126.969 96.987 1.00 21.43 614 ALA B O 1
ATOM 3723 N N . GLN B 1 115 ? 92.015 125.857 98.622 1.00 17.33 615 GLN B N 1
ATOM 3724 C CA . GLN B 1 115 ? 92.465 124.532 98.225 1.00 17.29 615 GLN B CA 1
ATOM 3725 C C . GLN B 1 115 ? 91.508 123.919 97.254 1.00 19.37 615 GLN B C 1
ATOM 3726 O O . GLN B 1 115 ? 90.276 123.971 97.423 1.00 21.53 615 GLN B O 1
ATOM 3732 N N . VAL B 1 116 ? 92.069 123.268 96.233 1.00 17.53 616 VAL B N 1
ATOM 3733 C CA . VAL B 1 116 ? 91.323 122.407 95.338 1.00 21.48 616 VAL B CA 1
ATOM 3734 C C . VAL B 1 116 ? 92.007 121.055 95.316 1.00 19.76 616 VAL B C 1
ATOM 3735 O O . VAL B 1 116 ? 93.131 120.918 94.810 1.00 21.87 616 VAL B O 1
ATOM 3739 N N . GLN B 1 117 ? 91.314 120.053 95.837 1.00 19.36 617 GLN B N 1
ATOM 3740 C CA . GLN B 1 117 ? 91.823 118.701 96.011 1.00 20.12 617 GLN B CA 1
ATOM 3741 C C . GLN B 1 117 ? 91.408 117.894 94.794 1.00 22.36 617 GLN B C 1
ATOM 3742 O O . GLN B 1 117 ? 90.238 117.870 94.411 1.00 22.23 617 GLN B O 1
ATOM 3748 N N . ILE B 1 118 ? 92.354 117.146 94.245 1.00 21.18 618 ILE B N 1
ATOM 3749 C CA . ILE B 1 118 ? 92.086 116.370 93.035 1.00 24.63 618 ILE B CA 1
ATOM 3750 C C . ILE B 1 118 ? 92.599 114.976 93.229 1.00 23.60 618 ILE B C 1
ATOM 3751 O O . ILE B 1 118 ? 93.777 114.785 93.508 1.00 21.36 618 ILE B O 1
ATOM 3756 N N . VAL B 1 119 ? 91.682 114.024 93.198 1.00 26.41 619 VAL B N 1
ATOM 3757 C CA . VAL B 1 119 ? 91.999 112.617 93.333 1.00 28.58 619 VAL B CA 1
ATOM 3758 C C . VAL B 1 119 ? 91.965 111.878 92.003 1.00 28.19 619 VAL B C 1
ATOM 3759 O O . VAL B 1 119 ? 91.537 112.411 90.998 1.00 24.46 619 VAL B O 1
ATOM 3763 N N . GLY B 1 120 ? 92.471 110.651 92.023 1.00 28.83 620 GLY B N 1
ATOM 3764 C CA . GLY B 1 120 ? 92.334 109.742 90.892 1.00 33.42 620 GLY B CA 1
ATOM 3765 C C . GLY B 1 120 ? 93.175 110.083 89.673 1.00 33.63 620 GLY B C 1
ATOM 3766 O O . GLY B 1 120 ? 92.891 109.645 88.576 1.00 31.46 620 GLY B O 1
ATOM 3767 N N . ILE B 1 121 ? 94.215 110.880 89.861 1.00 25.82 621 ILE B N 1
ATOM 3768 C CA . ILE B 1 121 ? 95.127 111.186 88.767 1.00 25.51 621 ILE B CA 1
ATOM 3769 C C . ILE B 1 121 ? 96.185 110.083 88.776 1.00 20.34 621 ILE B C 1
ATOM 3770 O O . ILE B 1 121 ? 96.792 109.844 89.796 1.00 20.37 621 ILE B O 1
ATOM 3775 N N . GLN B 1 122 ? 96.479 109.467 87.626 1.00 21.84 622 GLN B N 1
ATOM 3776 C CA . GLN B 1 122 ? 97.527 108.464 87.531 1.00 26.16 622 GLN B CA 1
ATOM 3777 C C . GLN B 1 122 ? 98.945 109.046 87.607 1.00 23.85 622 GLN B C 1
ATOM 3778 O O . GLN B 1 122 ? 99.868 108.436 88.145 1.00 23.15 622 GLN B O 1
ATOM 3784 N N . ASP B 1 123 ? 99.064 110.285 87.140 1.00 19.64 623 ASP B N 1
ATOM 3785 C CA . ASP B 1 123 ? 100.359 110.968 87.025 1.00 18.62 623 ASP B CA 1
ATOM 3786 C C . ASP B 1 123 ? 100.308 112.337 87.688 1.00 19.07 623 ASP B C 1
ATOM 3787 O O . ASP B 1 123 ? 100.392 113.359 87.021 1.00 18.97 623 ASP B O 1
ATOM 3792 N N . PRO B 1 124 ? 100.120 112.373 89.028 1.00 19.16 624 PRO B N 1
ATOM 3793 C CA . PRO B 1 124 ? 99.922 113.625 89.736 1.00 17.05 624 PRO B CA 1
ATOM 3794 C C . PRO B 1 124 ? 101.110 114.604 89.648 1.00 18.79 624 PRO B C 1
ATOM 3795 O O . PRO B 1 124 ? 100.915 115.810 89.609 1.00 18.55 624 PRO B O 1
ATOM 3799 N N . LEU B 1 125 ? 102.323 114.073 89.613 1.00 18.82 625 LEU B N 1
ATOM 3800 C CA . LEU B 1 125 ? 103.521 114.927 89.625 1.00 17.69 625 LEU B CA 1
ATOM 3801 C C . LEU B 1 125 ? 103.640 115.634 88.263 1.00 17.07 625 LEU B C 1
ATOM 3802 O O . LEU B 1 125 ? 103.910 116.836 88.202 1.00 19.04 625 LEU B O 1
ATOM 3807 N N . ASN B 1 126 ? 103.321 114.896 87.212 1.00 17.78 626 ASN B N 1
ATOM 3808 C CA . ASN B 1 126 ? 103.249 115.476 85.863 1.00 16.98 626 ASN B CA 1
ATOM 3809 C C . ASN B 1 126 ? 102.094 116.464 85.721 1.00 16.63 626 ASN B C 1
ATOM 3810 O O . ASN B 1 126 ? 102.244 117.580 85.233 1.00 18.14 626 ASN B O 1
ATOM 3815 N N . ALA B 1 127 ? 100.948 116.111 86.289 1.00 17.50 627 ALA B N 1
ATOM 3816 C CA . ALA B 1 127 ? 99.801 116.985 86.226 1.00 16.41 627 ALA B CA 1
ATOM 3817 C C . ALA B 1 127 ? 100.053 118.322 86.927 1.00 16.94 627 ALA B C 1
ATOM 3818 O O . ALA B 1 127 ? 99.490 119.341 86.548 1.00 18.38 627 ALA B O 1
ATOM 3820 N N . ARG B 1 128 ? 100.803 118.286 88.038 1.00 16.51 628 ARG B N 1
ATOM 3821 C CA . ARG B 1 128 ? 101.172 119.480 88.738 1.00 17.09 628 ARG B CA 1
ATOM 3822 C C . ARG B 1 128 ? 101.893 120.474 87.793 1.00 16.69 628 ARG B C 1
ATOM 3823 O O . ARG B 1 128 ? 101.555 121.638 87.752 1.00 18.26 628 ARG B O 1
ATOM 3831 N N . LEU B 1 129 ? 102.816 119.959 86.979 1.00 17.42 629 LEU B N 1
ATOM 3832 C CA . LEU B 1 129 ? 103.507 120.831 86.027 1.00 17.27 629 LEU B CA 1
ATOM 3833 C C . LEU B 1 129 ? 102.579 121.318 84.923 1.00 17.92 629 LEU B C 1
ATOM 3834 O O . LEU B 1 129 ? 102.741 122.440 84.466 1.00 19.27 629 LEU B O 1
ATOM 3839 N N . SER B 1 130 ? 101.637 120.492 84.515 1.00 17.45 630 SER B N 1
ATOM 3840 C CA . SER B 1 130 ? 100.627 120.948 83.551 1.00 18.56 630 SER B CA 1
ATOM 3841 C C . SER B 1 130 ? 99.797 122.091 84.097 1.00 22.80 630 SER B C 1
ATOM 3842 O O . SER B 1 130 ? 99.528 123.055 83.391 1.00 21.83 630 SER B O 1
ATOM 3845 N N . LEU B 1 131 ? 99.452 122.055 85.383 1.00 18.27 631 LEU B N 1
ATOM 3846 C CA . LEU B 1 131 ? 98.776 123.197 86.000 1.00 21.23 631 LEU B CA 1
ATOM 3847 C C . LEU B 1 131 ? 99.652 124.421 86.082 1.00 21.53 631 LEU B C 1
ATOM 3848 O O . LEU B 1 131 ? 99.204 125.534 85.774 1.00 23.51 631 LEU B O 1
ATOM 3853 N N . LEU B 1 132 ? 100.881 124.266 86.553 1.00 20.22 632 LEU B N 1
ATOM 3854 C CA . LEU B 1 132 ? 101.797 125.377 86.666 1.00 21.79 632 LEU B CA 1
ATOM 3855 C C . LEU B 1 132 ? 102.113 126.038 85.309 1.00 24.13 632 LEU B C 1
ATOM 3856 O O . LEU B 1 132 ? 102.202 127.260 85.227 1.00 25.32 632 LEU B O 1
ATOM 3861 N N . ARG B 1 133 ? 102.216 125.241 84.255 1.00 24.12 633 ARG B N 1
ATOM 3862 C CA . ARG B 1 133 ? 102.362 125.805 82.915 1.00 23.09 633 ARG B CA 1
ATOM 3863 C C . ARG B 1 133 ? 101.164 126.680 82.560 1.00 23.84 633 ARG B C 1
ATOM 3864 O O . ARG B 1 133 ? 101.328 127.721 81.892 1.00 27.45 633 ARG B O 1
ATOM 3872 N N . ARG B 1 134 ? 99.986 126.319 83.042 1.00 22.77 634 ARG B N 1
ATOM 3873 C CA . ARG B 1 134 ? 98.764 127.036 82.693 1.00 24.60 634 ARG B CA 1
ATOM 3874 C C . ARG B 1 134 ? 98.261 127.972 83.808 1.00 22.58 634 ARG B C 1
ATOM 3875 O O . ARG B 1 134 ? 97.115 128.333 83.836 1.00 25.29 634 ARG B O 1
ATOM 3883 N N . LYS B 1 135 ? 99.181 128.439 84.636 1.00 25.49 635 LYS B N 1
ATOM 3884 C CA . LYS B 1 135 ? 98.844 129.234 85.819 1.00 28.45 635 LYS B CA 1
ATOM 3885 C C . LYS B 1 135 ? 98.059 130.514 85.488 1.00 32.53 635 LYS B C 1
ATOM 3886 O O . LYS B 1 135 ? 97.046 130.805 86.117 1.00 27.06 635 LYS B O 1
ATOM 3892 N N . ASP B 1 136 ? 98.504 131.241 84.461 1.00 29.32 636 ASP B N 1
ATOM 3893 C CA . ASP B 1 136 ? 97.878 132.514 84.101 1.00 30.26 636 ASP B CA 1
ATOM 3894 C C . ASP B 1 136 ? 96.438 132.355 83.671 1.00 27.55 636 ASP B C 1
ATOM 3895 O O . ASP B 1 136 ? 95.570 133.114 84.068 1.00 30.43 636 ASP B O 1
ATOM 3900 N N . GLU B 1 137 ? 96.146 131.266 82.990 1.00 25.68 637 GLU B N 1
ATOM 3901 C CA . GLU B 1 137 ? 94.796 130.942 82.613 1.00 28.19 637 GLU B CA 1
ATOM 3902 C C . GLU B 1 137 ? 93.908 130.657 83.826 1.00 30.65 637 GLU B C 1
ATOM 3903 O O . GLU B 1 137 ? 92.744 131.055 83.876 1.00 28.07 637 GLU B O 1
ATOM 3909 N N . ILE B 1 138 ? 94.456 129.941 84.800 1.00 30.18 638 ILE B N 1
ATOM 3910 C CA . ILE B 1 138 ? 93.696 129.599 86.007 1.00 27.45 638 ILE B CA 1
ATOM 3911 C C . ILE B 1 138 ? 93.379 130.864 86.839 1.00 23.13 638 ILE B C 1
ATOM 3912 O O . ILE B 1 138 ? 92.255 131.075 87.272 1.00 25.54 638 ILE B O 1
ATOM 3917 N N . ILE B 1 139 ? 94.367 131.727 86.963 1.00 23.12 639 ILE B N 1
ATOM 3918 C CA . ILE B 1 139 ? 94.245 132.955 87.753 1.00 26.00 639 ILE B CA 1
ATOM 3919 C C . ILE B 1 139 ? 93.247 133.909 87.078 1.00 31.93 639 ILE B C 1
ATOM 3920 O O . ILE B 1 139 ? 92.296 134.399 87.701 1.00 27.18 639 ILE B O 1
ATOM 3925 N N . GLU B 1 140 ? 93.281 133.937 85.749 1.00 29.43 640 GLU B N 1
ATOM 3926 C CA . GLU B 1 140 ? 92.305 134.758 85.020 1.00 28.83 640 GLU B CA 1
ATOM 3927 C C . GLU B 1 140 ? 90.888 134.291 85.243 1.00 29.23 640 GLU B C 1
ATOM 3928 O O . GLU B 1 140 ? 89.976 135.102 85.427 1.00 33.21 640 GLU B O 1
ATOM 3934 N N . LEU B 1 141 ? 90.680 132.984 85.192 1.00 27.84 641 LEU B N 1
ATOM 3935 C CA . LEU B 1 141 ? 89.381 132.418 85.442 1.00 25.80 641 LEU B CA 1
ATOM 3936 C C . LEU B 1 141 ? 88.929 132.747 86.869 1.00 34.90 641 LEU B C 1
ATOM 3937 O O . LEU B 1 141 ? 87.763 133.092 87.096 1.00 32.02 641 LEU B O 1
ATOM 3942 N N . ALA B 1 142 ? 89.838 132.579 87.826 1.00 28.80 642 ALA B N 1
ATOM 3943 C CA . ALA B 1 142 ? 89.527 132.864 89.224 1.00 28.62 642 ALA B CA 1
ATOM 3944 C C . ALA B 1 142 ? 89.023 134.292 89.374 1.00 28.87 642 ALA B C 1
ATOM 3945 O O . ALA B 1 142 ? 88.129 134.547 90.180 1.00 26.84 642 ALA B O 1
ATOM 3947 N N . ASN B 1 143 ? 89.579 135.196 88.564 1.00 27.67 643 ASN B N 1
ATOM 3948 C CA . ASN B 1 143 ? 89.334 136.635 88.703 1.00 27.25 643 ASN B CA 1
ATOM 3949 C C . ASN B 1 143 ? 88.226 137.175 87.788 1.00 31.32 643 ASN B C 1
ATOM 3950 O O . ASN B 1 143 ? 87.931 138.381 87.841 1.00 31.08 643 ASN B O 1
ATOM 3955 N N . ARG B 1 144 ? 87.467 136.273 87.171 1.00 32.23 644 ARG B N 1
ATOM 3956 C CA . ARG B 1 144 ? 86.446 136.668 86.182 1.00 35.38 644 ARG B CA 1
ATOM 3957 C C . ARG B 1 144 ? 85.300 137.385 86.887 1.00 45.94 644 ARG B C 1
ATOM 3958 O O . ARG B 1 144 ? 84.829 138.439 86.438 1.00 40.37 644 ARG B O 1
ATOM 3966 N N . LYS B 1 145 ? 84.795 136.770 87.950 1.00 38.89 645 LYS B N 1
ATOM 3967 C CA . LYS B 1 145 ? 83.446 137.055 88.400 1.00 35.47 645 LYS B CA 1
ATOM 3968 C C . LYS B 1 145 ? 83.360 138.214 89.389 1.00 46.94 645 LYS B C 1
ATOM 3969 O O . LYS B 1 145 ? 82.432 139.018 89.318 1.00 35.88 645 LYS B O 1
ATOM 3975 N N . ASP B 1 146 ? 84.264 138.259 90.364 1.00 36.33 646 ASP B N 1
ATOM 3976 C CA . ASP B 1 146 ? 84.128 139.211 91.480 1.00 40.37 646 ASP B CA 1
ATOM 3977 C C . ASP B 1 146 ? 84.726 140.560 91.100 1.00 38.42 646 ASP B C 1
ATOM 3978 O O . ASP B 1 146 ? 85.861 140.874 91.444 1.00 31.74 646 ASP B O 1
ATOM 3983 N N . GLN B 1 147 ? 83.960 141.396 90.401 1.00 39.10 647 GLN B N 1
ATOM 3984 C CA . GLN B 1 147 ? 84.562 142.602 89.846 1.00 40.41 647 GLN B CA 1
ATOM 3985 C C . GLN B 1 147 ? 84.743 143.703 90.901 1.00 28.28 647 GLN B C 1
ATOM 3986 O O . GLN B 1 147 ? 85.688 144.488 90.820 1.00 32.50 647 GLN B O 1
ATOM 3992 N N . LEU B 1 148 ? 83.933 143.651 91.951 1.00 34.04 648 LEU B N 1
ATOM 3993 C CA . LEU B 1 148 ? 84.101 144.566 93.093 1.00 36.73 648 LEU B CA 1
ATOM 3994 C C . LEU B 1 148 ? 85.448 144.341 93.824 1.00 26.85 648 LEU B C 1
ATOM 3995 O O . LEU B 1 148 ? 86.293 145.271 93.913 1.00 32.27 648 LEU B O 1
ATOM 4000 N N . LEU B 1 149 ? 85.732 143.072 94.124 1.00 34.64 649 LEU B N 1
ATOM 4001 C CA . LEU B 1 149 ? 87.038 142.697 94.685 1.00 32.30 649 LEU B CA 1
ATOM 4002 C C . LEU B 1 149 ? 88.180 143.166 93.793 1.00 27.21 649 LEU B C 1
ATOM 4003 O O . LEU B 1 149 ? 89.123 143.807 94.247 1.00 28.10 649 LEU B O 1
ATOM 4008 N N . ASN B 1 150 ? 88.090 142.886 92.496 1.00 28.27 650 ASN B N 1
ATOM 4009 C CA . ASN B 1 150 ? 89.151 143.325 91.587 1.00 30.87 650 ASN B CA 1
ATOM 4010 C C . ASN B 1 150 ? 89.287 144.862 91.566 1.00 33.30 650 ASN B C 1
ATOM 4011 O O . ASN B 1 150 ? 90.395 145.399 91.661 1.00 32.85 650 ASN B O 1
ATOM 4016 N N . SER B 1 151 ? 88.143 145.540 91.617 1.00 40.54 651 SER B N 1
ATOM 4017 C CA . SER B 1 151 ? 88.096 146.997 91.511 1.00 45.64 651 SER B CA 1
ATOM 4018 C C . SER B 1 151 ? 88.663 147.618 92.771 1.00 49.19 651 SER B C 1
ATOM 4019 O O . SER B 1 151 ? 89.336 148.644 92.710 1.00 46.26 651 SER B O 1
ATOM 4022 N N . LEU B 1 152 ? 88.564 146.878 93.875 1.00 35.40 652 LEU B N 1
ATOM 4023 C CA . LEU B 1 152 ? 89.128 147.333 95.144 1.00 40.09 652 LEU B CA 1
ATOM 4024 C C . LEU B 1 152 ? 90.607 146.966 95.346 1.00 40.66 652 LEU B C 1
ATOM 4025 O O . LEU B 1 152 ? 91.188 147.310 96.371 1.00 37.94 652 LEU B O 1
ATOM 4030 N N . GLY B 1 153 ? 91.205 146.264 94.383 1.00 31.60 653 GLY B N 1
ATOM 4031 C CA . GLY B 1 153 ? 92.642 145.966 94.406 1.00 30.38 653 GLY B CA 1
ATOM 4032 C C . GLY B 1 153 ? 92.956 144.584 94.999 1.00 27.27 653 GLY B C 1
ATOM 4033 O O . GLY B 1 153 ? 94.053 144.355 95.472 1.00 32.04 653 GLY B O 1
ATOM 4034 N N . GLY B 1 154 ? 91.954 143.724 95.061 1.00 25.29 654 GLY B N 1
ATOM 4035 C CA . GLY B 1 154 ? 92.183 142.340 95.491 1.00 25.74 654 GLY B CA 1
ATOM 4036 C C . GLY B 1 154 ? 92.170 141.361 94.334 1.00 30.01 654 GLY B C 1
ATOM 4037 O O . GLY B 1 154 ? 92.151 141.763 93.150 1.00 28.97 654 GLY B O 1
ATOM 4038 N N . GLY B 1 155 ? 92.035 140.081 94.664 1.00 25.65 655 GLY B N 1
ATOM 4039 C CA . GLY B 1 155 ? 91.887 139.048 93.656 1.00 23.04 655 GLY B CA 1
ATOM 4040 C C . GLY B 1 155 ? 92.940 137.973 93.805 1.00 22.05 655 GLY B C 1
ATOM 4041 O O . GLY B 1 155 ? 93.910 138.101 94.565 1.00 23.01 655 GLY B O 1
ATOM 4042 N N . CYS B 1 156 ? 92.799 136.963 92.957 1.00 23.36 656 CYS B N 1
ATOM 4043 C CA . CYS B 1 156 ? 93.771 135.880 92.883 1.00 22.84 656 CYS B CA 1
ATOM 4044 C C . CYS B 1 156 ? 95.073 136.368 92.296 1.00 25.85 656 CYS B C 1
ATOM 4045 O O . CYS B 1 156 ? 95.084 137.036 91.245 1.00 26.59 656 CYS B O 1
ATOM 4048 N N . ARG B 1 157 ? 96.152 136.177 93.036 1.00 23.99 657 ARG B N 1
ATOM 4049 C CA . ARG B 1 157 ? 97.455 136.666 92.663 1.00 24.31 657 ARG B CA 1
ATOM 4050 C C . ARG B 1 157 ? 98.322 135.575 92.007 1.00 25.34 657 ARG B C 1
ATOM 4051 O O . ARG B 1 157 ? 99.373 135.902 91.425 1.00 25.73 657 ARG B O 1
ATOM 4059 N N . ASP B 1 158 ? 98.140 134.337 92.483 1.00 22.92 658 ASP B N 1
ATOM 4060 C CA . ASP B 1 158 ? 99.100 133.273 92.207 1.00 22.48 658 ASP B CA 1
ATOM 4061 C C . ASP B 1 158 ? 98.473 131.919 92.503 1.00 20.67 658 ASP B C 1
ATOM 4062 O O . ASP B 1 158 ? 97.376 131.840 93.071 1.00 21.21 658 ASP B O 1
ATOM 4067 N N . ILE B 1 159 ? 99.130 130.857 92.053 1.00 21.00 659 ILE B N 1
ATOM 4068 C CA . ILE B 1 159 ? 98.769 129.510 92.463 1.00 22.40 659 ILE B CA 1
ATOM 4069 C C . ILE B 1 159 ? 100.023 128.759 92.889 1.00 25.58 659 ILE B C 1
ATOM 4070 O O . ILE B 1 159 ? 101.126 129.008 92.406 1.00 26.08 659 ILE B O 1
ATOM 4075 N N . GLU B 1 160 ? 99.866 127.874 93.845 1.00 20.82 660 GLU B N 1
ATOM 4076 C CA . GLU B 1 160 ? 100.865 126.867 94.086 1.00 19.93 660 GLU B CA 1
ATOM 4077 C C . GLU B 1 160 ? 100.171 125.520 94.056 1.00 19.14 660 GLU B C 1
ATOM 4078 O O . GLU B 1 160 ? 98.940 125.407 94.056 1.00 20.61 660 GLU B O 1
ATOM 4084 N N . VAL B 1 161 ? 100.954 124.487 93.789 1.00 18.92 661 VAL B N 1
ATOM 4085 C CA . VAL B 1 161 ? 100.401 123.155 93.694 1.00 18.28 661 VAL B CA 1
ATOM 4086 C C . VAL B 1 161 ? 101.270 122.206 94.516 1.00 16.15 661 VAL B C 1
ATOM 4087 O O . VAL B 1 161 ? 102.498 122.207 94.395 1.00 18.42 661 VAL B O 1
ATOM 4091 N N . HIS B 1 162 ? 100.609 121.422 95.362 1.00 17.35 662 HIS B N 1
ATOM 4092 C CA . HIS B 1 162 ? 101.266 120.451 96.219 1.00 17.14 662 HIS B CA 1
ATOM 4093 C C . HIS B 1 162 ? 100.767 119.053 95.888 1.00 18.71 662 HIS B C 1
ATOM 4094 O O . HIS B 1 162 ? 99.636 118.886 95.474 1.00 20.87 662 HIS B O 1
ATOM 4101 N N . THR B 1 163 ? 101.612 118.045 96.085 1.00 20.91 663 THR B N 1
ATOM 4102 C CA . THR B 1 163 ? 101.185 116.661 95.920 1.00 23.29 663 THR B CA 1
ATOM 4103 C C . THR B 1 163 ? 101.472 115.845 97.179 1.00 19.22 663 THR B C 1
ATOM 4104 O O . THR B 1 163 ? 102.390 116.129 97.940 1.00 21.32 663 THR B O 1
ATOM 4108 N N . PHE B 1 164 ? 100.609 114.869 97.400 1.00 22.95 664 PHE B N 1
ATOM 4109 C CA . PHE B 1 164 ? 100.694 114.024 98.576 1.00 28.21 664 PHE B CA 1
ATOM 4110 C C . PHE B 1 164 ? 100.643 112.625 98.058 1.00 28.47 664 PHE B C 1
ATOM 4111 O O . PHE B 1 164 ? 99.617 112.157 97.533 1.00 27.72 664 PHE B O 1
ATOM 4119 N N . ALA B 1 165 ? 101.842 112.062 97.983 1.00 35.31 665 ALA B N 1
ATOM 4120 C CA . ALA B 1 165 ? 102.060 110.872 97.186 1.00 41.34 665 ALA B CA 1
ATOM 4121 C C . ALA B 1 165 ? 101.460 109.705 97.934 1.00 31.81 665 ALA B C 1
ATOM 4122 O O . ALA B 1 165 ? 100.987 108.763 97.328 1.00 30.63 665 ALA B O 1
ATOM 4124 N N . ASP B 1 166 ? 101.449 109.823 99.265 1.00 42.58 666 ASP B N 1
ATOM 4125 C CA . ASP B 1 166 ? 101.384 108.695 100.179 1.00 44.88 666 ASP B CA 1
ATOM 4126 C C . ASP B 1 166 ? 100.155 108.854 101.029 1.00 49.00 666 ASP B C 1
ATOM 4127 O O . ASP B 1 166 ? 100.165 109.495 102.097 1.00 45.26 666 ASP B O 1
ATOM 4132 N N . THR B 1 167 ? 99.098 108.230 100.549 1.00 45.17 667 THR B N 1
ATOM 4133 C CA . THR B 1 167 ? 97.795 108.433 101.078 1.00 33.03 667 THR B CA 1
ATOM 4134 C C . THR B 1 167 ? 97.103 107.082 100.950 1.00 37.20 667 THR B C 1
ATOM 4135 O O . THR B 1 167 ? 97.160 106.434 99.902 1.00 30.12 667 THR B O 1
ATOM 4139 N N . PRO B 1 168 ? 96.463 106.635 102.023 1.00 34.13 668 PRO B N 1
ATOM 4140 C CA . PRO B 1 168 ? 95.687 105.411 101.921 1.00 31.04 668 PRO B CA 1
ATOM 4141 C C . PRO B 1 168 ? 94.598 105.461 100.868 1.00 32.55 668 PRO B C 1
ATOM 4142 O O . PRO B 1 168 ? 94.036 104.430 100.512 1.00 36.25 668 PRO B O 1
ATOM 4146 N N . ARG B 1 169 ? 94.269 106.659 100.400 1.00 28.78 669 ARG B N 1
ATOM 4147 C CA . ARG B 1 169 ? 93.237 106.834 99.406 1.00 24.98 669 ARG B CA 1
ATOM 4148 C C . ARG B 1 169 ? 93.783 107.231 98.021 1.00 28.30 669 ARG B C 1
ATOM 4149 O O . ARG B 1 169 ? 93.014 107.572 97.119 1.00 30.84 669 ARG B O 1
ATOM 4157 N N . GLY B 1 170 ? 95.040 106.884 97.787 1.00 25.05 670 GLY B N 1
ATOM 4158 C CA . GLY B 1 170 ? 95.723 107.148 96.507 1.00 26.74 670 GLY B CA 1
ATOM 4159 C C . GLY B 1 170 ? 96.406 108.497 96.509 1.00 30.58 670 GLY B C 1
ATOM 4160 O O . GLY B 1 170 ? 96.310 109.250 97.462 1.00 27.12 670 GLY B O 1
ATOM 4161 N N . PRO B 1 171 ? 97.185 108.787 95.463 1.00 33.64 671 PRO B N 1
ATOM 4162 C CA . PRO B 1 171 ? 97.840 110.088 95.466 1.00 27.50 671 PRO B CA 1
ATOM 4163 C C . PRO B 1 171 ? 96.843 111.223 95.254 1.00 26.97 671 PRO B C 1
ATOM 4164 O O . PRO B 1 171 ? 95.807 111.050 94.611 1.00 24.24 671 PRO B O 1
ATOM 4168 N N . MET B 1 172 ? 97.149 112.356 95.874 1.00 24.27 672 MET B N 1
ATOM 4169 C CA . MET B 1 172 ? 96.309 113.524 95.746 1.00 25.57 672 MET B CA 1
ATOM 4170 C C . MET B 1 172 ? 97.155 114.666 95.250 1.00 22.29 672 MET B C 1
ATOM 4171 O O . MET B 1 172 ? 98.309 114.823 95.645 1.00 25.31 672 MET B O 1
ATOM 4176 N N . LEU B 1 173 ? 96.523 115.520 94.464 1.00 18.90 673 LEU B N 1
ATOM 4177 C CA . LEU B 1 173 ? 97.104 116.774 94.109 1.00 17.49 673 LEU B CA 1
ATOM 4178 C C . LEU B 1 173 ? 96.223 117.876 94.702 1.00 18.69 673 LEU B C 1
ATOM 4179 O O . LEU B 1 173 ? 95.004 117.738 94.704 1.00 20.71 673 LEU B O 1
ATOM 4184 N N . VAL B 1 174 ? 96.867 118.888 95.267 1.00 17.72 674 VAL B N 1
ATOM 4185 C CA . VAL B 1 174 ? 96.156 119.973 95.929 1.00 20.01 674 VAL B CA 1
ATOM 4186 C C . VAL B 1 174 ? 96.668 121.292 95.387 1.00 18.54 674 VAL B C 1
ATOM 4187 O O . VAL B 1 174 ? 97.774 121.733 95.715 1.00 18.24 674 VAL B O 1
ATOM 4191 N N . ALA B 1 175 ? 95.824 121.975 94.623 1.00 18.38 675 ALA B N 1
ATOM 4192 C CA . ALA B 1 175 ? 96.162 123.305 94.151 1.00 18.93 675 ALA B CA 1
ATOM 4193 C C . ALA B 1 175 ? 95.729 124.322 95.189 1.00 21.38 675 ALA B C 1
ATOM 4194 O O . ALA B 1 175 ? 94.710 124.102 95.844 1.00 23.01 675 ALA B O 1
ATOM 4196 N N . HIS B 1 176 ? 96.534 125.351 95.406 1.00 18.65 676 HIS B N 1
ATOM 4197 C CA . HIS B 1 176 ? 96.146 126.490 96.225 1.00 18.56 676 HIS B CA 1
ATOM 4198 C C . HIS B 1 176 ? 96.062 127.723 95.336 1.00 19.92 676 HIS B C 1
ATOM 4199 O O . HIS B 1 176 ? 97.063 128.142 94.781 1.00 21.51 676 HIS B O 1
ATOM 4206 N N . LEU B 1 177 ? 94.909 128.359 95.318 1.00 19.69 677 LEU B N 1
ATOM 4207 C CA . LEU B 1 177 ? 94.819 129.719 94.820 1.00 20.68 677 LEU B CA 1
ATOM 4208 C C . LEU B 1 177 ? 95.223 130.634 95.941 1.00 19.34 677 LEU B C 1
ATOM 4209 O O . LEU B 1 177 ? 94.824 130.405 97.098 1.00 20.10 677 LEU B O 1
ATOM 4214 N N . ILE B 1 178 ? 96.070 131.601 95.644 1.00 17.81 678 ILE B N 1
ATOM 4215 C CA . ILE B 1 178 ? 96.516 132.598 96.602 1.00 17.01 678 ILE B CA 1
ATOM 4216 C C . ILE B 1 178 ? 95.759 133.868 96.284 1.00 21.37 678 ILE B C 1
ATOM 4217 O O . ILE B 1 178 ? 95.979 134.467 95.226 1.00 22.30 678 ILE B O 1
ATOM 4222 N N . VAL B 1 179 ? 94.930 134.336 97.202 1.00 19.20 679 VAL B N 1
ATOM 4223 C CA . VAL B 1 179 ? 93.916 135.360 96.890 1.00 18.64 679 VAL B CA 1
ATOM 4224 C C . VAL B 1 179 ? 94.042 136.502 97.883 1.00 22.82 679 VAL B C 1
ATOM 4225 O O . VAL B 1 179 ? 93.980 136.309 99.134 1.00 19.73 679 VAL B O 1
ATOM 4229 N N . ASP B 1 180 ? 94.082 137.723 97.354 1.00 21.65 680 ASP B N 1
ATOM 4230 C CA . ASP B 1 180 ? 94.047 138.898 98.201 1.00 19.41 680 ASP B CA 1
ATOM 4231 C C . ASP B 1 180 ? 92.613 139.309 98.403 1.00 22.55 680 ASP B C 1
ATOM 4232 O O . ASP B 1 180 ? 91.856 139.463 97.431 1.00 20.67 680 ASP B O 1
ATOM 4237 N N . VAL B 1 181 ? 92.154 139.210 99.659 1.00 19.07 681 VAL B N 1
ATOM 4238 C CA . VAL B 1 181 ? 90.752 139.359 99.970 1.00 19.99 681 VAL B CA 1
ATOM 4239 C C . VAL B 1 181 ? 90.401 140.730 100.576 1.00 19.70 681 VAL B C 1
ATOM 4240 O O . VAL B 1 181 ? 89.284 140.905 101.096 1.00 20.92 681 VAL B O 1
ATOM 4244 N N . ARG B 1 182 ? 91.350 141.647 100.546 1.00 19.00 682 ARG B N 1
ATOM 4245 C CA . ARG B 1 182 ? 91.135 143.026 100.971 1.00 21.89 682 ARG B CA 1
ATOM 4246 C C . ARG B 1 182 ? 90.597 143.057 102.402 1.00 20.83 682 ARG B C 1
ATOM 4247 O O . ARG B 1 182 ? 91.330 142.661 103.303 1.00 20.17 682 ARG B O 1
ATOM 4255 N N . ASP B 1 183 ? 89.391 143.570 102.649 1.00 20.14 683 ASP B N 1
ATOM 4256 C CA . ASP B 1 183 ? 88.936 143.758 104.022 1.00 17.91 683 ASP B CA 1
ATOM 4257 C C . ASP B 1 183 ? 88.025 142.668 104.561 1.00 19.89 683 ASP B C 1
ATOM 4258 O O . ASP B 1 183 ? 87.395 142.844 105.612 1.00 20.45 683 ASP B O 1
ATOM 4263 N N . ALA B 1 184 ? 87.937 141.552 103.855 1.00 19.25 684 ALA B N 1
ATOM 4264 C CA . ALA B 1 184 ? 87.161 140.420 104.275 1.00 18.93 684 ALA B CA 1
ATOM 4265 C C . ALA B 1 184 ? 88.052 139.391 105.007 1.00 18.15 684 ALA B C 1
ATOM 4266 O O . ALA B 1 184 ? 89.243 139.366 104.782 1.00 19.35 684 ALA B O 1
ATOM 4268 N N . MET B 1 185 ? 87.431 138.540 105.818 1.00 18.30 685 MET B N 1
ATOM 4269 C CA . MET B 1 185 ? 88.102 137.371 106.361 1.00 18.50 685 MET B CA 1
ATOM 4270 C C . MET B 1 185 ? 88.550 136.531 105.173 1.00 20.87 685 MET B C 1
ATOM 4271 O O . MET B 1 185 ? 89.714 136.139 105.080 1.00 21.30 685 MET B O 1
ATOM 4276 N N . GLY B 1 186 ? 87.621 136.273 104.256 1.00 19.88 686 GLY B N 1
ATOM 4277 C CA . GLY B 1 186 ? 87.972 135.649 102.951 1.00 19.03 686 GLY B CA 1
ATOM 4278 C C . GLY B 1 186 ? 87.241 134.408 102.535 1.00 19.86 686 GLY B C 1
ATOM 4279 O O . GLY B 1 186 ? 87.411 133.933 101.403 1.00 20.69 686 GLY B O 1
ATOM 4280 N N . ALA B 1 187 ? 86.587 133.727 103.469 1.00 18.89 687 ALA B N 1
ATOM 4281 C CA . ALA B 1 187 ? 86.026 132.401 103.209 1.00 21.94 687 ALA B CA 1
ATOM 4282 C C . ALA B 1 187 ? 85.106 132.338 101.992 1.00 26.50 687 ALA B C 1
ATOM 4283 O O . ALA B 1 187 ? 85.346 131.585 101.047 1.00 24.11 687 ALA B O 1
ATOM 4285 N N . ASN B 1 188 ? 84.105 133.196 101.938 1.00 24.45 688 ASN B N 1
ATOM 4286 C CA . ASN B 1 188 ? 83.210 133.136 100.810 1.00 25.58 688 ASN B CA 1
ATOM 4287 C C . ASN B 1 188 ? 83.902 133.544 99.518 1.00 21.32 688 ASN B C 1
ATOM 4288 O O . ASN B 1 188 ? 83.687 132.910 98.473 1.00 24.24 688 ASN B O 1
ATOM 4293 N N . THR B 1 189 ? 84.775 134.541 99.586 1.00 21.89 689 THR B N 1
ATOM 4294 C CA . THR B 1 189 ? 85.507 134.967 98.433 1.00 24.97 689 THR B CA 1
ATOM 4295 C C . THR B 1 189 ? 86.286 133.790 97.816 1.00 28.78 689 THR B C 1
ATOM 4296 O O . THR B 1 189 ? 86.197 133.521 96.605 1.00 28.45 689 THR B O 1
ATOM 4300 N N . VAL B 1 190 ? 87.128 133.140 98.623 1.00 23.14 690 VAL B N 1
ATOM 4301 C CA . VAL B 1 190 ? 88.019 132.140 98.046 1.00 22.46 690 VAL B CA 1
ATOM 4302 C C . VAL B 1 190 ? 87.330 130.829 97.752 1.00 23.95 690 VAL B C 1
ATOM 4303 O O . VAL B 1 190 ? 87.696 130.151 96.792 1.00 22.27 690 VAL B O 1
ATOM 4307 N N . ASN B 1 191 ? 86.301 130.481 98.501 1.00 19.24 691 ASN B N 1
ATOM 4308 C CA . ASN B 1 191 ? 85.532 129.293 98.210 1.00 19.94 691 ASN B CA 1
ATOM 4309 C C . ASN B 1 191 ? 84.900 129.408 96.806 1.00 21.67 691 ASN B C 1
ATOM 4310 O O . ASN B 1 191 ? 84.775 128.422 96.078 1.00 23.88 691 ASN B O 1
ATOM 4315 N N . THR B 1 192 ? 84.331 130.574 96.547 1.00 25.06 692 THR B N 1
ATOM 4316 C CA . THR B 1 192 ? 83.704 130.851 95.258 1.00 25.14 692 THR B CA 1
ATOM 4317 C C . THR B 1 192 ? 84.687 130.709 94.108 1.00 22.47 692 THR B C 1
ATOM 4318 O O . THR B 1 192 ? 84.423 129.984 93.132 1.00 24.87 692 THR B O 1
ATOM 4322 N N . MET B 1 193 ? 85.873 131.266 94.266 1.00 22.96 693 MET B N 1
ATOM 4323 C CA . MET B 1 193 ? 86.946 131.034 93.295 1.00 24.92 693 MET B CA 1
ATOM 4324 C C . MET B 1 193 ? 87.336 129.577 93.125 1.00 26.92 693 MET B C 1
ATOM 4325 O O . MET B 1 193 ? 87.569 129.101 91.992 1.00 23.81 693 MET B O 1
ATOM 4330 N N . ALA B 1 194 ? 87.492 128.861 94.231 1.00 23.00 694 ALA B N 1
ATOM 4331 C CA . ALA B 1 194 ? 87.886 127.471 94.151 1.00 23.13 694 ALA B CA 1
ATOM 4332 C C . ALA B 1 194 ? 86.859 126.697 93.317 1.00 27.63 694 ALA B C 1
ATOM 4333 O O . ALA B 1 194 ? 87.187 125.823 92.517 1.00 22.20 694 ALA B O 1
ATOM 4335 N N . GLU B 1 195 ? 85.592 126.948 93.589 1.00 23.71 695 GLU B N 1
ATOM 4336 C CA . GLU B 1 195 ? 84.514 126.375 92.786 1.00 27.52 695 GLU B CA 1
ATOM 4337 C C . GLU B 1 195 ? 84.669 126.680 91.306 1.00 27.12 695 GLU B C 1
ATOM 4338 O O . GLU B 1 195 ? 84.385 125.819 90.452 1.00 30.38 695 GLU B O 1
ATOM 4344 N N . ALA B 1 196 ? 85.011 127.920 90.983 1.00 26.35 696 ALA B N 1
ATOM 4345 C CA . ALA B 1 196 ? 84.963 128.363 89.595 1.00 31.59 696 ALA B CA 1
ATOM 4346 C C . ALA B 1 196 ? 86.064 127.689 88.796 1.00 35.69 696 ALA B C 1
ATOM 4347 O O . ALA B 1 196 ? 85.931 127.506 87.592 1.00 28.35 696 ALA B O 1
ATOM 4349 N N . VAL B 1 197 ? 87.239 127.577 89.399 1.00 26.63 697 VAL B N 1
ATOM 4350 C CA . VAL B 1 197 ? 88.377 127.029 88.686 1.00 24.70 697 VAL B CA 1
ATOM 4351 C C . VAL B 1 197 ? 88.374 125.505 88.620 1.00 22.65 697 VAL B C 1
ATOM 4352 O O . VAL B 1 197 ? 89.144 124.912 87.852 1.00 25.11 697 VAL B O 1
ATOM 4356 N N . ALA B 1 198 ? 87.558 124.831 89.408 1.00 24.18 698 ALA B N 1
ATOM 4357 C CA . ALA B 1 198 ? 87.657 123.388 89.519 1.00 27.07 698 ALA B CA 1
ATOM 4358 C C . ALA B 1 198 ? 87.498 122.661 88.171 1.00 30.22 698 ALA B C 1
ATOM 4359 O O . ALA B 1 198 ? 88.233 121.718 87.910 1.00 26.99 698 ALA B O 1
ATOM 4361 N N . PRO B 1 199 ? 86.456 122.994 87.390 1.00 29.02 699 PRO B N 1
ATOM 4362 C CA . PRO B 1 199 ? 86.294 122.303 86.102 1.00 29.79 699 PRO B CA 1
ATOM 4363 C C . PRO B 1 199 ? 87.531 122.393 85.220 1.00 27.61 699 PRO B C 1
ATOM 4364 O O . PRO B 1 199 ? 87.887 121.391 84.566 1.00 27.42 699 PRO B O 1
ATOM 4368 N N . LEU B 1 200 ? 88.128 123.578 85.135 1.00 24.13 700 LEU B N 1
ATOM 4369 C CA . LEU B 1 200 ? 89.343 123.774 84.355 1.00 25.76 700 LEU B CA 1
ATOM 4370 C C . LEU B 1 200 ? 90.483 122.926 84.891 1.00 25.44 700 LEU B C 1
ATOM 4371 O O . LEU B 1 200 ? 91.257 122.345 84.119 1.00 25.50 700 LEU B O 1
ATOM 4376 N N . MET B 1 201 ? 90.661 122.906 86.206 1.00 25.48 701 MET B N 1
ATOM 4377 C CA . MET B 1 201 ? 91.712 122.055 86.769 1.00 24.86 701 MET B CA 1
ATOM 4378 C C . MET B 1 201 ? 91.485 120.601 86.402 1.00 24.65 701 MET B C 1
ATOM 4379 O O . MET B 1 201 ? 92.433 119.891 86.097 1.00 24.13 701 MET B O 1
ATOM 4384 N N . GLU B 1 202 ? 90.242 120.145 86.481 1.00 26.88 702 GLU B N 1
ATOM 4385 C CA . GLU B 1 202 ? 89.885 118.763 86.142 1.00 30.06 702 GLU B CA 1
ATOM 4386 C C . GLU B 1 202 ? 90.271 118.435 84.705 1.00 30.05 702 GLU B C 1
ATOM 4387 O O . GLU B 1 202 ? 90.754 117.337 84.403 1.00 28.65 702 GLU B O 1
ATOM 4393 N N . ALA B 1 203 ? 90.022 119.395 83.823 1.00 28.21 703 ALA B N 1
ATOM 4394 C CA . ALA B 1 203 ? 90.325 119.242 82.412 1.00 33.99 703 ALA B CA 1
ATOM 4395 C C . ALA B 1 203 ? 91.815 119.066 82.236 1.00 35.33 703 ALA B C 1
ATOM 4396 O O . ALA B 1 203 ? 92.250 118.301 81.400 1.00 30.59 703 ALA B O 1
ATOM 4398 N N . ILE B 1 204 ? 92.597 119.872 82.945 1.00 28.83 704 ILE B N 1
ATOM 4399 C CA . ILE B 1 204 ? 94.040 119.889 82.762 1.00 28.73 704 ILE B CA 1
ATOM 4400 C C . ILE B 1 204 ? 94.667 118.642 83.351 1.00 25.84 704 ILE B C 1
ATOM 4401 O O . ILE B 1 204 ? 95.550 118.017 82.730 1.00 27.81 704 ILE B O 1
ATOM 4406 N N . THR B 1 205 ? 94.149 118.173 84.477 1.00 27.88 705 THR B N 1
ATOM 4407 C CA . THR B 1 205 ? 94.792 117.075 85.191 1.00 25.95 705 THR B CA 1
ATOM 4408 C C . THR B 1 205 ? 94.218 115.697 84.860 1.00 29.37 705 THR B C 1
ATOM 4409 O O . THR B 1 205 ? 94.855 114.681 85.137 1.00 28.26 705 THR B O 1
ATOM 4413 N N . GLY B 1 206 ? 92.939 115.670 84.501 1.00 35.46 706 GLY B N 1
ATOM 4414 C CA . GLY B 1 206 ? 92.203 114.432 84.317 1.00 32.33 706 GLY B CA 1
ATOM 4415 C C . GLY B 1 206 ? 91.821 113.728 85.595 1.00 42.17 706 GLY B C 1
ATOM 4416 O O . GLY B 1 206 ? 91.352 112.589 85.550 1.00 42.56 706 GLY B O 1
ATOM 4417 N N . GLY B 1 207 ? 91.901 114.428 86.725 1.00 28.13 707 GLY B N 1
ATOM 4418 C CA . GLY B 1 207 ? 91.488 113.841 87.995 1.00 41.62 707 GLY B CA 1
ATOM 4419 C C . GLY B 1 207 ? 90.048 114.201 88.321 1.00 35.46 707 GLY B C 1
ATOM 4420 O O . GLY B 1 207 ? 89.411 114.923 87.555 1.00 36.03 707 GLY B O 1
ATOM 4421 N N . GLN B 1 208 ? 89.548 113.718 89.465 1.00 31.31 708 GLN B N 1
ATOM 4422 C CA . GLN B 1 208 ? 88.272 114.210 89.977 1.00 30.70 708 GLN B CA 1
ATOM 4423 C C . GLN B 1 208 ? 88.573 115.284 91.043 1.00 25.00 708 GLN B C 1
ATOM 4424 O O . GLN B 1 208 ? 89.125 114.965 92.102 1.00 29.49 708 GLN B O 1
ATOM 4430 N N . VAL B 1 209 ? 87.974 116.452 90.876 1.00 32.12 709 VAL B N 1
ATOM 4431 C CA . VAL B 1 209 ? 88.001 117.437 91.959 1.00 30.02 709 VAL B CA 1
ATOM 4432 C C . VAL B 1 209 ? 87.078 117.020 93.110 1.00 31.84 709 VAL B C 1
ATOM 4433 O O . VAL B 1 209 ? 85.988 116.503 92.891 1.00 30.85 709 VAL B O 1
ATOM 4437 N N . ARG B 1 210 ? 87.602 117.064 94.321 1.00 25.35 710 ARG B N 1
ATOM 4438 C CA . ARG B 1 210 ? 86.804 116.789 95.497 1.00 24.04 710 ARG B CA 1
ATOM 4439 C C . ARG B 1 210 ? 86.613 118.120 96.249 1.00 23.91 710 ARG B C 1
ATOM 4440 O O . ARG B 1 210 ? 85.862 118.989 95.790 1.00 24.53 710 ARG B O 1
ATOM 4448 N N . LEU B 1 211 ? 87.384 118.340 97.316 1.00 21.81 711 LEU B N 1
ATOM 4449 C CA . LEU B 1 211 ? 87.166 119.532 98.133 1.00 20.48 711 LEU B CA 1
ATOM 4450 C C . LEU B 1 211 ? 87.591 120.791 97.411 1.00 20.90 711 LEU B C 1
ATOM 4451 O O . LEU B 1 211 ? 88.681 120.862 96.808 1.00 20.84 711 LEU B O 1
ATOM 4456 N N . ARG B 1 212 ? 86.739 121.814 97.520 1.00 20.67 712 ARG B N 1
ATOM 4457 C CA . ARG B 1 212 ? 87.022 123.162 97.091 1.00 19.49 712 ARG B CA 1
ATOM 4458 C C . ARG B 1 212 ? 86.768 124.105 98.260 1.00 20.96 712 ARG B C 1
ATOM 4459 O O . ARG B 1 212 ? 85.606 124.234 98.669 1.00 21.21 712 ARG B O 1
ATOM 4467 N N . ILE B 1 213 ? 87.825 124.550 98.945 1.00 19.26 713 ILE B N 1
ATOM 4468 C CA . ILE B 1 213 ? 87.641 125.081 100.303 1.00 19.93 713 ILE B CA 1
ATOM 4469 C C . ILE B 1 213 ? 88.830 125.902 100.753 1.00 19.07 713 ILE B C 1
ATOM 4470 O O . ILE B 1 213 ? 89.979 125.535 100.503 1.00 18.04 713 ILE B O 1
ATOM 4475 N N . LEU B 1 214 ? 88.605 126.997 101.464 1.00 16.07 714 LEU B N 1
ATOM 4476 C CA . LEU B 1 214 ? 89.684 127.740 102.045 1.00 16.67 714 LEU B CA 1
ATOM 4477 C C . LEU B 1 214 ? 90.551 126.857 102.982 1.00 16.39 714 LEU B C 1
ATOM 4478 O O . LEU B 1 214 ? 90.040 125.882 103.546 1.00 17.50 714 LEU B O 1
ATOM 4483 N N . SER B 1 215 ? 91.776 127.306 103.251 1.00 16.25 715 SER B N 1
ATOM 4484 C CA . SER B 1 215 ? 92.529 126.836 104.422 1.00 16.08 715 SER B CA 1
ATOM 4485 C C . SER B 1 215 ? 92.503 127.888 105.518 1.00 17.13 715 SER B C 1
ATOM 4486 O O . SER B 1 215 ? 92.830 129.065 105.313 1.00 16.47 715 SER B O 1
ATOM 4489 N N . ASN B 1 216 ? 92.205 127.418 106.729 1.00 16.33 716 ASN B N 1
ATOM 4490 C CA . ASN B 1 216 ? 92.369 128.252 107.889 1.00 16.20 716 ASN B CA 1
ATOM 4491 C C . ASN B 1 216 ? 93.791 128.404 108.384 1.00 16.40 716 ASN B C 1
ATOM 4492 O O . ASN B 1 216 ? 94.058 129.163 109.298 1.00 17.80 716 ASN B O 1
ATOM 4497 N N . LEU B 1 217 ? 94.737 127.633 107.815 1.00 16.30 717 LEU B N 1
ATOM 4498 C CA . LEU B 1 217 ? 96.111 127.825 108.163 1.00 16.89 717 LEU B CA 1
ATOM 4499 C C . LEU B 1 217 ? 96.633 128.970 107.286 1.00 17.07 717 LEU B C 1
ATOM 4500 O O . LEU B 1 217 ? 97.304 128.760 106.268 1.00 16.29 717 LEU B O 1
ATOM 4505 N N . ALA B 1 218 ? 96.320 130.187 107.714 1.00 16.06 718 ALA B N 1
ATOM 4506 C CA . ALA B 1 218 ? 96.434 131.365 106.867 1.00 15.65 718 ALA B CA 1
ATOM 4507 C C . ALA B 1 218 ? 97.815 131.983 107.029 1.00 16.19 718 ALA B C 1
ATOM 4508 O O . ALA B 1 218 ? 98.035 133.095 107.456 1.00 16.04 718 ALA B O 1
ATOM 4510 N N . ASP B 1 219 ? 98.817 131.191 106.642 1.00 14.50 719 ASP B N 1
ATOM 4511 C CA . ASP B 1 219 ? 100.199 131.570 106.837 1.00 14.41 719 ASP B CA 1
ATOM 4512 C C . ASP B 1 219 ? 100.840 132.512 105.813 1.00 13.79 719 ASP B C 1
ATOM 4513 O O . ASP B 1 219 ? 101.984 132.934 106.010 1.00 17.16 719 ASP B O 1
ATOM 4518 N N . LEU B 1 220 ? 99.997 132.999 104.899 1.00 15.73 720 LEU B N 1
ATOM 4519 C CA . LEU B 1 220 ? 100.370 134.134 104.064 1.00 17.28 720 LEU B CA 1
ATOM 4520 C C . LEU B 1 220 ? 99.661 135.395 104.524 1.00 18.67 720 LEU B C 1
ATOM 4521 O O . LEU B 1 220 ? 99.743 136.429 103.854 1.00 19.79 720 LEU B O 1
ATOM 4526 N N . ARG B 1 221 ? 98.895 135.287 105.619 1.00 17.49 721 ARG B N 1
ATOM 4527 C CA . ARG B 1 221 ? 98.183 136.458 106.178 1.00 16.86 721 ARG B CA 1
ATOM 4528 C C . ARG B 1 221 ? 98.644 136.701 107.607 1.00 16.68 721 ARG B C 1
ATOM 4529 O O . ARG B 1 221 ? 97.871 136.555 108.560 1.00 18.19 721 ARG B O 1
ATOM 4537 N N . LEU B 1 222 ? 99.902 137.054 107.739 1.00 16.94 722 LEU B N 1
ATOM 4538 C CA . LEU B 1 222 ? 100.536 137.167 109.013 1.00 16.62 722 LEU B CA 1
ATOM 4539 C C . LEU B 1 222 ? 100.391 138.588 109.526 1.00 18.06 722 LEU B C 1
ATOM 4540 O O . LEU B 1 222 ? 100.519 139.577 108.771 1.00 19.06 722 LEU B O 1
ATOM 4545 N N . ALA B 1 223 ? 100.252 138.720 110.831 1.00 16.64 723 ALA B N 1
ATOM 4546 C CA . ALA B 1 223 ? 100.389 140.012 111.489 1.00 14.08 723 ALA B CA 1
ATOM 4547 C C . ALA B 1 223 ? 101.421 139.889 112.590 1.00 13.94 723 ALA B C 1
ATOM 4548 O O . ALA B 1 223 ? 101.605 138.781 113.162 1.00 15.27 723 ALA B O 1
ATOM 4550 N N . ARG B 1 224 ? 102.098 140.989 112.882 1.00 14.67 724 ARG B N 1
ATOM 4551 C CA . ARG B 1 224 ? 103.285 141.042 113.698 1.00 13.39 724 ARG B CA 1
ATOM 4552 C C . ARG B 1 224 ? 103.204 142.174 114.716 1.00 15.39 724 ARG B C 1
ATOM 4553 O O . ARG B 1 224 ? 102.841 143.284 114.345 1.00 16.12 724 ARG B O 1
ATOM 4561 N N . ALA B 1 225 ? 103.614 141.887 115.949 1.00 15.81 725 ALA B N 1
ATOM 4562 C CA . ALA B 1 225 ? 103.745 142.877 116.981 1.00 15.19 725 ALA B CA 1
ATOM 4563 C C . ALA B 1 225 ? 105.012 142.715 117.749 1.00 14.02 725 ALA B C 1
ATOM 4564 O O . ALA B 1 225 ? 105.438 141.574 118.010 1.00 15.48 725 ALA B O 1
ATOM 4566 N N . GLN B 1 226 ? 105.546 143.837 118.226 1.00 13.91 726 GLN B N 1
ATOM 4567 C CA . GLN B 1 226 ? 106.687 143.967 119.106 1.00 13.84 726 GLN B CA 1
ATOM 4568 C C . GLN B 1 226 ? 106.350 144.805 120.329 1.00 14.94 726 GLN B C 1
ATOM 4569 O O . GLN B 1 226 ? 105.633 145.815 120.208 1.00 17.03 726 GLN B O 1
ATOM 4575 N N . VAL B 1 227 ? 107.004 144.482 121.437 1.00 14.81 727 VAL B N 1
ATOM 4576 C CA . VAL B 1 227 ? 106.884 145.237 122.692 1.00 14.72 727 VAL B CA 1
ATOM 4577 C C . VAL B 1 227 ? 108.237 145.224 123.369 1.00 18.77 727 VAL B C 1
ATOM 4578 O O . VAL B 1 227 ? 109.013 144.273 123.243 1.00 17.07 727 VAL B O 1
ATOM 4582 N N . ARG B 1 228 ? 108.511 146.265 124.137 1.00 16.26 728 ARG B N 1
ATOM 4583 C CA . ARG B 1 228 ? 109.676 146.388 124.952 1.00 16.80 728 ARG B CA 1
ATOM 4584 C C . ARG B 1 228 ? 109.341 146.913 126.347 1.00 16.74 728 ARG B C 1
ATOM 4585 O O . ARG B 1 228 ? 108.529 147.861 126.498 1.00 17.66 728 ARG B O 1
ATOM 4593 N N . ILE B 1 229 ? 109.990 146.307 127.332 1.00 17.77 729 ILE B N 1
ATOM 4594 C CA . ILE B 1 229 ? 109.751 146.580 128.749 1.00 17.29 729 ILE B CA 1
ATOM 4595 C C . ILE B 1 229 ? 111.115 146.652 129.404 1.00 19.41 729 ILE B C 1
ATOM 4596 O O . ILE B 1 229 ? 111.966 145.827 129.133 1.00 19.01 729 ILE B O 1
ATOM 4601 N N . THR B 1 230 ? 111.319 147.632 130.282 1.00 18.35 730 THR B N 1
ATOM 4602 C CA . THR B 1 230 ? 112.590 147.772 130.998 1.00 20.85 730 THR B CA 1
ATOM 4603 C C . THR B 1 230 ? 112.552 147.195 132.416 1.00 20.62 730 THR B C 1
ATOM 4604 O O . THR B 1 230 ? 111.468 146.960 132.980 1.00 20.29 730 THR B O 1
ATOM 4608 N N . PRO B 1 231 ? 113.711 146.802 132.954 1.00 20.20 731 PRO B N 1
ATOM 4609 C CA . PRO B 1 231 ? 113.683 146.143 134.269 1.00 18.40 731 PRO B CA 1
ATOM 4610 C C . PRO B 1 231 ? 113.078 147.033 135.348 1.00 21.36 731 PRO B C 1
ATOM 4611 O O . PRO B 1 231 ? 112.323 146.530 136.179 1.00 20.60 731 PRO B O 1
ATOM 4615 N N . GLN B 1 232 ? 113.279 148.349 135.262 1.00 23.23 732 GLN B N 1
ATOM 4616 C CA . GLN B 1 232 ? 112.747 149.241 136.278 1.00 23.71 732 GLN B CA 1
ATOM 4617 C C . GLN B 1 232 ? 111.223 149.115 136.345 1.00 22.00 732 GLN B C 1
ATOM 4618 O O . GLN B 1 232 ? 110.629 149.114 137.426 1.00 24.57 732 GLN B O 1
ATOM 4624 N N . GLN B 1 233 ? 110.595 148.842 135.209 1.00 19.85 733 GLN B N 1
ATOM 4625 C CA . GLN B 1 233 ? 109.146 148.747 135.145 1.00 20.42 733 GLN B CA 1
ATOM 4626 C C . GLN B 1 233 ? 108.623 147.473 135.774 1.00 20.72 733 GLN B C 1
ATOM 4627 O O . GLN B 1 233 ? 107.464 147.404 136.132 1.00 22.90 733 GLN B O 1
ATOM 4633 N N . LEU B 1 234 ? 109.475 146.473 135.904 1.00 19.69 734 LEU B N 1
ATOM 4634 C CA . LEU B 1 234 ? 109.047 145.151 136.349 1.00 20.12 734 LEU B CA 1
ATOM 4635 C C . LEU B 1 234 ? 109.424 144.822 137.781 1.00 20.48 734 LEU B C 1
ATOM 4636 O O . LEU B 1 234 ? 109.049 143.762 138.298 1.00 21.01 734 LEU B O 1
ATOM 4641 N N . GLU B 1 235 ? 110.140 145.729 138.443 1.00 22.79 735 GLU B N 1
ATOM 4642 C CA . GLU B 1 235 ? 110.513 145.518 139.842 1.00 23.32 735 GLU B CA 1
ATOM 4643 C C . GLU B 1 235 ? 109.253 145.330 140.692 1.00 21.83 735 GLU B C 1
ATOM 4644 O O . GLU B 1 235 ? 108.261 146.035 140.518 1.00 24.23 735 GLU B O 1
ATOM 4650 N N . THR B 1 236 ? 109.312 144.389 141.630 1.00 22.51 736 THR B N 1
ATOM 4651 C CA . THR B 1 236 ? 108.246 144.205 142.642 1.00 21.10 736 THR B CA 1
ATOM 4652 C C . THR B 1 236 ? 108.808 144.342 144.054 1.00 22.75 736 THR B C 1
ATOM 4653 O O . THR B 1 236 ? 109.976 144.598 144.214 1.00 24.90 736 THR B O 1
ATOM 4657 N N . ALA B 1 237 ? 107.935 144.230 145.066 1.00 26.55 737 ALA B N 1
ATOM 4658 C CA . ALA B 1 237 ? 108.378 144.316 146.454 1.00 29.32 737 ALA B CA 1
ATOM 4659 C C . ALA B 1 237 ? 109.397 143.220 146.748 1.00 30.61 737 ALA B C 1
ATOM 4660 O O . ALA B 1 237 ? 110.277 143.394 147.597 1.00 32.34 737 ALA B O 1
ATOM 4662 N N . GLU B 1 238 ? 109.249 142.073 146.089 1.00 26.06 738 GLU B N 1
ATOM 4663 C CA . GLU B 1 238 ? 110.155 140.950 146.317 1.00 26.23 738 GLU B CA 1
ATOM 4664 C C . GLU B 1 238 ? 111.353 140.865 145.372 1.00 32.66 738 GLU B C 1
ATOM 4665 O O . GLU B 1 238 ? 112.385 140.324 145.760 1.00 30.21 738 GLU B O 1
ATOM 4671 N N . PHE B 1 239 ? 111.195 141.271 144.110 1.00 24.73 739 PHE B N 1
ATOM 4672 C CA . PHE B 1 239 ? 112.171 140.899 143.079 1.00 26.03 739 PHE B CA 1
ATOM 4673 C C . PHE B 1 239 ? 112.654 142.136 142.355 1.00 24.07 739 PHE B C 1
ATOM 4674 O O . PHE B 1 239 ? 111.854 143.010 142.020 1.00 24.53 739 PHE B O 1
ATOM 4682 N N . SER B 1 240 ? 113.926 142.162 141.988 1.00 24.94 740 SER B N 1
ATOM 4683 C CA . SER B 1 240 ? 114.415 143.203 141.075 1.00 23.06 740 SER B CA 1
ATOM 4684 C C . SER B 1 240 ? 113.765 143.025 139.705 1.00 21.40 740 SER B C 1
ATOM 4685 O O . SER B 1 240 ? 113.349 141.930 139.349 1.00 22.93 740 SER B O 1
ATOM 4688 N N . GLY B 1 241 ? 113.644 144.099 138.942 1.00 22.16 741 GLY B N 1
ATOM 4689 C CA . GLY B 1 241 ? 113.142 143.953 137.580 1.00 19.92 741 GLY B CA 1
ATOM 4690 C C . GLY B 1 241 ? 114.029 143.062 136.742 1.00 20.61 741 GLY B C 1
ATOM 4691 O O . GLY B 1 241 ? 113.551 142.379 135.859 1.00 19.61 741 GLY B O 1
ATOM 4692 N N . GLU B 1 242 ? 115.330 143.099 136.981 1.00 23.63 742 GLU B N 1
ATOM 4693 C CA . GLU B 1 242 ? 116.239 142.219 136.276 1.00 20.74 742 GLU B CA 1
ATOM 4694 C C . GLU B 1 242 ? 115.900 140.771 136.534 1.00 21.48 742 GLU B C 1
ATOM 4695 O O . GLU B 1 242 ? 115.894 139.928 135.609 1.00 22.01 742 GLU B O 1
ATOM 4701 N N . ALA B 1 243 ? 115.604 140.446 137.791 1.00 20.19 743 ALA B N 1
ATOM 4702 C CA . ALA B 1 243 ? 115.265 139.085 138.134 1.00 22.26 743 ALA B CA 1
ATOM 4703 C C . ALA B 1 243 ? 113.920 138.680 137.528 1.00 22.01 743 ALA B C 1
ATOM 4704 O O . ALA B 1 243 ? 113.789 137.569 137.013 1.00 22.90 743 ALA B O 1
ATOM 4706 N N . VAL B 1 244 ? 112.979 139.624 137.452 1.00 19.75 744 VAL B N 1
ATOM 4707 C CA . VAL B 1 244 ? 111.707 139.317 136.817 1.00 21.41 744 VAL B CA 1
ATOM 4708 C C . VAL B 1 244 ? 111.872 139.003 135.316 1.00 18.63 744 VAL B C 1
ATOM 4709 O O . VAL B 1 244 ? 111.248 138.072 134.796 1.00 19.71 744 VAL B O 1
ATOM 4713 N N . ILE B 1 245 ? 112.714 139.782 134.639 1.00 19.15 745 ILE B N 1
ATOM 4714 C CA . ILE B 1 245 ? 113.050 139.529 133.252 1.00 19.74 745 ILE B CA 1
ATOM 4715 C C . ILE B 1 245 ? 113.622 138.125 133.082 1.00 19.63 745 ILE B C 1
ATOM 4716 O O . ILE B 1 245 ? 113.169 137.391 132.204 1.00 19.47 745 ILE B O 1
ATOM 4721 N N . GLU B 1 246 ? 114.528 137.706 133.964 1.00 21.38 746 GLU B N 1
ATOM 4722 C CA . GLU B 1 246 ? 115.108 136.381 133.824 1.00 23.56 746 GLU B CA 1
ATOM 4723 C C . GLU B 1 246 ? 114.054 135.303 134.067 1.00 19.56 746 GLU B C 1
ATOM 4724 O O . GLU B 1 246 ? 114.053 134.255 133.397 1.00 23.98 746 GLU B O 1
ATOM 4730 N N . GLY B 1 247 ? 113.129 135.554 134.989 1.00 20.92 747 GLY B N 1
ATOM 4731 C CA . GLY B 1 247 ? 111.996 134.678 135.264 1.00 22.17 747 GLY B CA 1
ATOM 4732 C C . GLY B 1 247 ? 111.045 134.525 134.082 1.00 22.54 747 GLY B C 1
ATOM 4733 O O . GLY B 1 247 ? 110.618 133.415 133.753 1.00 24.34 747 GLY B O 1
ATOM 4734 N N . ILE B 1 248 ? 110.780 135.633 133.389 1.00 20.96 748 ILE B N 1
ATOM 4735 C CA . ILE B 1 248 ? 109.989 135.604 132.152 1.00 20.38 748 ILE B CA 1
ATOM 4736 C C . ILE B 1 248 ? 110.676 134.839 131.039 1.00 19.15 748 ILE B C 1
ATOM 4737 O O . ILE B 1 248 ? 110.038 134.025 130.345 1.00 19.64 748 ILE B O 1
ATOM 4742 N N . LEU B 1 249 ? 111.989 135.016 130.873 1.00 19.54 749 LEU B N 1
ATOM 4743 C CA . LEU B 1 249 ? 112.713 134.233 129.879 1.00 20.79 749 LEU B CA 1
ATOM 4744 C C . LEU B 1 249 ? 112.667 132.746 130.229 1.00 20.89 749 LEU B C 1
ATOM 4745 O O . LEU B 1 249 ? 112.597 131.907 129.336 1.00 20.95 749 LEU B O 1
ATOM 4750 N N . ASP B 1 250 ? 112.818 132.417 131.506 1.00 24.04 750 ASP B N 1
ATOM 4751 C CA . ASP B 1 250 ? 112.726 131.014 131.932 1.00 25.35 750 ASP B CA 1
ATOM 4752 C C . ASP B 1 250 ? 111.331 130.413 131.598 1.00 20.91 750 ASP B C 1
ATOM 4753 O O . ASP B 1 250 ? 111.235 129.314 131.021 1.00 24.30 750 ASP B O 1
ATOM 4758 N N . ALA B 1 251 ? 110.265 131.193 131.807 1.00 21.68 751 ALA B N 1
ATOM 4759 C CA . ALA B 1 251 ? 108.905 130.761 131.509 1.00 19.36 751 ALA B CA 1
ATOM 4760 C C . ALA B 1 251 ? 108.672 130.590 130.014 1.00 17.70 751 ALA B C 1
ATOM 4761 O O . ALA B 1 251 ? 108.040 129.648 129.573 1.00 16.58 751 ALA B O 1
ATOM 4763 N N . TYR B 1 252 ? 109.297 131.459 129.216 1.00 18.49 752 TYR B N 1
ATOM 4764 C CA . TYR B 1 252 ? 109.239 131.319 127.763 1.00 18.22 752 TYR B CA 1
ATOM 4765 C C . TYR B 1 252 ? 109.941 130.040 127.315 1.00 16.63 752 TYR B C 1
ATOM 4766 O O . TYR B 1 252 ? 109.428 129.285 126.501 1.00 16.35 752 TYR B O 1
ATOM 4775 N N . ALA B 1 253 ? 111.145 129.782 127.865 1.00 17.72 753 ALA B N 1
ATOM 4776 C CA . ALA B 1 253 ? 111.884 128.555 127.505 1.00 17.54 753 ALA B CA 1
ATOM 4777 C C . ALA B 1 253 ? 111.135 127.274 127.844 1.00 15.38 753 ALA B C 1
ATOM 4778 O O . ALA B 1 253 ? 111.102 126.307 127.101 1.00 17.09 753 ALA B O 1
ATOM 4780 N N . PHE B 1 254 ? 110.405 127.326 128.958 1.00 17.51 754 PHE B N 1
ATOM 4781 C CA . PHE B 1 254 ? 109.554 126.239 129.410 1.00 17.74 754 PHE B CA 1
ATOM 4782 C C . PHE B 1 254 ? 108.443 126.004 128.392 1.00 14.37 754 PHE B C 1
ATOM 4783 O O . PHE B 1 254 ? 108.254 124.883 127.901 1.00 16.21 754 PHE B O 1
ATOM 4791 N N . ALA B 1 255 ? 107.765 127.079 127.942 1.00 15.11 755 ALA B N 1
ATOM 4792 C CA . ALA B 1 255 ? 106.800 126.925 126.870 1.00 14.89 755 ALA B CA 1
ATOM 4793 C C . ALA B 1 255 ? 107.406 126.343 125.581 1.00 15.65 755 ALA B C 1
ATOM 4794 O O . ALA B 1 255 ? 106.728 125.611 124.840 1.00 16.05 755 ALA B O 1
ATOM 4796 N N . ALA B 1 256 ? 108.602 126.825 125.247 1.00 16.34 756 ALA B N 1
ATOM 4797 C CA . ALA B 1 256 ? 109.220 126.439 124.000 1.00 17.03 756 ALA B CA 1
ATOM 4798 C C . ALA B 1 256 ? 109.608 124.975 123.925 1.00 17.50 756 ALA B C 1
ATOM 4799 O O . ALA B 1 256 ? 109.622 124.414 122.843 1.00 19.38 756 ALA B O 1
ATOM 4801 N N A VAL B 1 257 ? 109.819 124.341 125.074 0.50 17.32 757 VAL B N 1
ATOM 4802 N N B VAL B 1 257 ? 109.829 124.351 125.081 0.50 16.90 757 VAL B N 1
ATOM 4803 C CA A VAL B 1 257 ? 110.202 122.930 125.079 0.50 17.84 757 VAL B CA 1
ATOM 4804 C CA B VAL B 1 257 ? 110.218 122.941 125.108 0.50 17.54 757 VAL B CA 1
ATOM 4805 C C A VAL B 1 257 ? 109.061 121.956 125.410 0.50 16.97 757 VAL B C 1
ATOM 4806 C C B VAL B 1 257 ? 109.127 121.948 125.521 0.50 16.86 757 VAL B C 1
ATOM 4807 O O A VAL B 1 257 ? 108.982 120.853 124.821 0.50 16.01 757 VAL B O 1
ATOM 4808 O O B VAL B 1 257 ? 109.246 120.755 125.272 0.50 19.90 757 VAL B O 1
ATOM 4815 N N . ASP B 1 258 ? 108.090 122.424 126.208 1.00 15.67 758 ASP B N 1
ATOM 4816 C CA . ASP B 1 258 ? 107.063 121.528 126.739 1.00 16.12 758 ASP B CA 1
ATOM 4817 C C . ASP B 1 258 ? 105.698 121.885 126.161 1.00 14.34 758 ASP B C 1
ATOM 4818 O O . ASP B 1 258 ? 105.101 122.889 126.630 1.00 15.09 758 ASP B O 1
ATOM 4823 N N . PRO B 1 259 ? 105.101 121.055 125.314 1.00 14.08 759 PRO B N 1
ATOM 4824 C CA . PRO B 1 259 ? 103.774 121.325 124.818 1.00 14.71 759 PRO B CA 1
ATOM 4825 C C . PRO B 1 259 ? 102.711 121.495 125.904 1.00 14.29 759 PRO B C 1
ATOM 4826 O O . PRO B 1 259 ? 101.723 122.216 125.696 1.00 14.48 759 PRO B O 1
ATOM 4830 N N . TYR B 1 260 ? 102.855 120.818 127.028 1.00 14.81 760 TYR B N 1
ATOM 4831 C CA . TYR B 1 260 ? 101.865 120.982 128.114 1.00 13.23 760 TYR B CA 1
ATOM 4832 C C . TYR B 1 260 ? 101.903 122.388 128.633 1.00 15.12 760 TYR B C 1
ATOM 4833 O O . TYR B 1 260 ? 100.843 122.926 128.999 1.00 17.52 760 TYR B O 1
ATOM 4842 N N . ARG B 1 261 ? 103.067 123.028 128.568 1.00 14.03 761 ARG B N 1
ATOM 4843 C CA . ARG B 1 261 ? 103.189 124.440 128.918 1.00 13.60 761 ARG B CA 1
ATOM 4844 C C . ARG B 1 261 ? 102.789 125.377 127.768 1.00 14.98 761 ARG B C 1
ATOM 4845 O O . ARG B 1 261 ? 102.151 126.405 127.995 1.00 14.32 761 ARG B O 1
ATOM 4853 N N . ALA B 1 262 ? 103.168 125.023 126.541 1.00 14.13 762 ALA B N 1
ATOM 4854 C CA . ALA B 1 262 ? 102.898 125.871 125.361 1.00 13.56 762 ALA B CA 1
ATOM 4855 C C . ALA B 1 262 ? 101.391 126.014 125.149 1.00 13.37 762 ALA B C 1
ATOM 4856 O O . ALA B 1 262 ? 100.955 127.087 124.726 1.00 14.53 762 ALA B O 1
ATOM 4858 N N . ALA B 1 263 ? 100.603 124.960 125.350 1.00 14.25 763 ALA B N 1
ATOM 4859 C CA . ALA B 1 263 ? 99.155 125.033 125.094 1.00 14.50 763 ALA B CA 1
ATOM 4860 C C . ALA B 1 263 ? 98.563 126.118 125.974 1.00 14.07 763 ALA B C 1
ATOM 4861 O O . ALA B 1 263 ? 97.727 126.895 125.506 1.00 14.52 763 ALA B O 1
ATOM 4863 N N . THR B 1 264 ? 99.001 126.187 127.228 1.00 12.90 764 THR B N 1
ATOM 4864 C CA . THR B 1 264 ? 98.459 127.117 128.239 1.00 12.29 764 THR B CA 1
ATOM 4865 C C . THR B 1 264 ? 98.974 128.520 127.981 1.00 14.87 764 THR B C 1
ATOM 4866 O O . THR B 1 264 ? 98.236 129.530 128.047 1.00 13.60 764 THR B O 1
ATOM 4870 N N . HIS B 1 265 ? 100.232 128.641 127.636 1.00 13.65 765 HIS B N 1
ATOM 4871 C CA . HIS B 1 265 ? 100.890 129.873 127.248 1.00 12.98 765 HIS B CA 1
ATOM 4872 C C . HIS B 1 265 ? 100.148 130.485 126.044 1.00 13.11 765 HIS B C 1
ATOM 4873 O O . HIS B 1 265 ? 99.789 131.696 126.050 1.00 13.04 765 HIS B O 1
ATOM 4880 N N . ASN B 1 266 ? 99.874 129.676 125.030 1.00 11.64 766 ASN B N 1
ATOM 4881 C CA . ASN B 1 266 ? 99.167 130.149 123.850 1.00 12.48 766 ASN B CA 1
ATOM 4882 C C . ASN B 1 266 ? 97.708 130.459 124.141 1.00 13.74 766 ASN B C 1
ATOM 4883 O O . ASN B 1 266 ? 97.166 131.421 123.570 1.00 14.32 766 ASN B O 1
ATOM 4888 N N . LYS B 1 267 ? 97.109 129.718 125.064 1.00 13.36 767 LYS B N 1
ATOM 4889 C CA . LYS B 1 267 ? 95.737 130.003 125.510 1.00 13.11 767 LYS B CA 1
ATOM 4890 C C . LYS B 1 267 ? 95.725 131.404 126.057 1.00 12.04 767 LYS B C 1
ATOM 4891 O O . LYS B 1 267 ? 94.759 132.158 125.765 1.00 13.26 767 LYS B O 1
ATOM 4897 N N . GLY B 1 268 ? 96.727 131.831 126.794 1.00 13.67 768 GLY B N 1
ATOM 4898 C CA . GLY B 1 268 ? 96.753 133.182 127.339 1.00 12.92 768 GLY B CA 1
ATOM 4899 C C . GLY B 1 268 ? 96.846 134.245 126.239 1.00 13.63 768 GLY B C 1
ATOM 4900 O O . GLY B 1 268 ? 96.194 135.296 126.332 1.00 13.83 768 GLY B O 1
ATOM 4901 N N . ILE B 1 269 ? 97.566 134.005 125.146 1.00 13.03 769 ILE B N 1
ATOM 4902 C CA . ILE B 1 269 ? 97.532 134.876 123.975 1.00 13.64 769 ILE B CA 1
ATOM 4903 C C . ILE B 1 269 ? 96.126 135.011 123.468 1.00 12.94 769 ILE B C 1
ATOM 4904 O O . ILE B 1 269 ? 95.652 136.142 123.194 1.00 13.75 769 ILE B O 1
ATOM 4909 N N . MET B 1 270 ? 95.404 133.902 123.348 1.00 12.11 770 MET B N 1
ATOM 4910 C CA . MET B 1 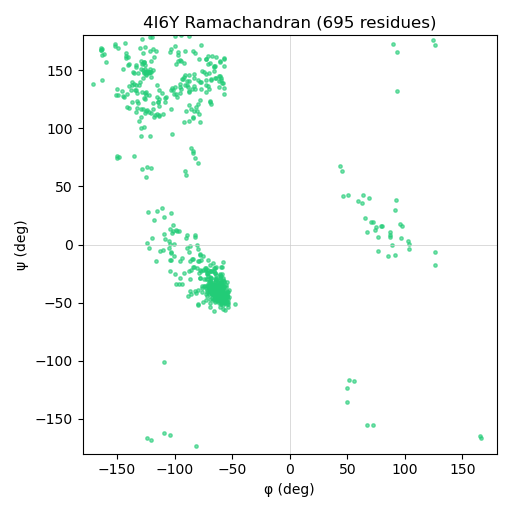270 ? 94.090 133.881 122.771 1.00 12.51 770 MET B CA 1
ATOM 4911 C C . MET B 1 270 ? 93.044 134.510 123.709 1.00 13.05 770 MET B C 1
ATOM 4912 O O . MET B 1 270 ? 92.059 135.057 123.218 1.00 14.26 770 MET B O 1
ATOM 4917 N N . ASN B 1 271 ? 93.332 134.563 124.992 1.00 12.98 771 ASN B N 1
ATOM 4918 C CA . ASN B 1 271 ? 92.491 135.330 125.923 1.00 11.96 771 ASN B CA 1
ATOM 4919 C C . ASN B 1 271 ? 92.508 136.800 125.477 1.00 16.04 771 ASN B C 1
ATOM 4920 O O . ASN B 1 271 ? 91.545 137.529 125.744 1.00 13.94 771 ASN B O 1
ATOM 4925 N N . GLY B 1 272 ? 93.630 137.293 124.970 1.00 14.02 772 GLY B N 1
ATOM 4926 C CA . GLY B 1 272 ? 93.755 138.671 124.484 1.00 14.11 772 GLY B CA 1
ATOM 4927 C C . GLY B 1 272 ? 93.035 138.870 123.176 1.00 16.36 772 GLY B C 1
ATOM 4928 O O . GLY B 1 272 ? 92.356 139.881 122.956 1.00 16.66 772 GLY B O 1
ATOM 4929 N N . ILE B 1 273 ? 93.259 137.955 122.248 1.00 14.44 773 ILE B N 1
ATOM 4930 C CA . ILE B 1 273 ? 92.840 138.118 120.865 1.00 13.99 773 ILE B CA 1
ATOM 4931 C C . ILE B 1 273 ? 91.370 137.803 120.676 1.00 13.76 773 ILE B C 1
ATOM 4932 O O . ILE B 1 273 ? 90.619 138.580 120.043 1.00 14.45 773 ILE B O 1
ATOM 4937 N N . ASP B 1 274 ? 90.895 136.646 121.129 1.00 13.33 774 ASP B N 1
ATOM 4938 C CA . ASP B 1 274 ? 89.559 136.199 120.785 1.00 14.10 774 ASP B CA 1
ATOM 4939 C C . ASP B 1 274 ? 88.501 137.270 121.212 1.00 14.37 774 ASP B C 1
ATOM 4940 O O . ASP B 1 274 ? 87.528 137.430 120.509 1.00 13.25 774 ASP B O 1
ATOM 4945 N N . PRO B 1 275 ? 88.670 137.908 122.367 1.00 13.08 775 PRO B N 1
ATOM 4946 C CA . PRO B 1 275 ? 87.582 138.856 122.758 1.00 14.55 775 PRO B CA 1
ATOM 4947 C C . PRO B 1 275 ? 87.499 140.064 121.843 1.00 15.00 775 PRO B C 1
ATOM 4948 O O . PRO B 1 275 ? 86.405 140.632 121.709 1.00 14.91 775 PRO B O 1
ATOM 4952 N N . LEU B 1 276 ? 88.555 140.415 121.144 1.00 13.81 776 LEU B N 1
ATOM 4953 C CA . LEU B 1 276 ? 88.521 141.454 120.116 1.00 14.24 776 LEU B CA 1
ATOM 4954 C C . LEU B 1 276 ? 87.865 140.937 118.845 1.00 16.36 776 LEU B C 1
ATOM 4955 O O . LEU B 1 276 ? 87.116 141.643 118.145 1.00 15.59 776 LEU B O 1
ATOM 4960 N N . ILE B 1 277 ? 88.078 139.673 118.518 1.00 13.46 777 ILE B N 1
ATOM 4961 C CA . ILE B 1 277 ? 87.412 139.034 117.405 1.00 13.97 777 ILE B CA 1
ATOM 4962 C C . ILE B 1 277 ? 85.901 139.013 117.654 1.00 14.79 777 ILE B C 1
ATOM 4963 O O . ILE B 1 277 ? 85.128 139.365 116.761 1.00 15.09 777 ILE B O 1
ATOM 4968 N N . VAL B 1 278 ? 85.475 138.592 118.839 1.00 15.22 778 VAL B N 1
ATOM 4969 C CA . VAL B 1 278 ? 84.055 138.618 119.181 1.00 15.84 778 VAL B CA 1
ATOM 4970 C C . VAL B 1 278 ? 83.480 140.045 119.140 1.00 14.12 778 VAL B C 1
ATOM 4971 O O . VAL B 1 278 ? 82.429 140.241 118.507 1.00 15.28 778 VAL B O 1
ATOM 4975 N N . ALA B 1 279 ? 84.189 141.003 119.682 1.00 14.13 779 ALA B N 1
ATOM 4976 C CA . ALA B 1 279 ? 83.702 142.409 119.728 1.00 14.23 779 ALA B CA 1
ATOM 4977 C C . ALA B 1 279 ? 83.475 142.947 118.339 1.00 16.13 779 ALA B C 1
ATOM 4978 O O . ALA B 1 279 ? 82.670 143.891 118.172 1.00 16.97 779 ALA B O 1
ATOM 4980 N N . THR B 1 280 ? 84.208 142.461 117.336 1.00 15.70 780 THR B N 1
ATOM 4981 C CA . THR B 1 280 ? 84.085 142.929 115.964 1.00 15.76 780 THR B CA 1
ATOM 4982 C C . THR B 1 280 ? 83.273 141.999 115.073 1.00 14.27 780 THR B C 1
ATOM 4983 O O . THR B 1 280 ? 83.266 142.199 113.863 1.00 17.07 780 THR B O 1
ATOM 4987 N N . GLY B 1 281 ? 82.495 141.091 115.639 1.00 14.39 781 GLY B N 1
ATOM 4988 C CA . GLY B 1 281 ? 81.623 140.21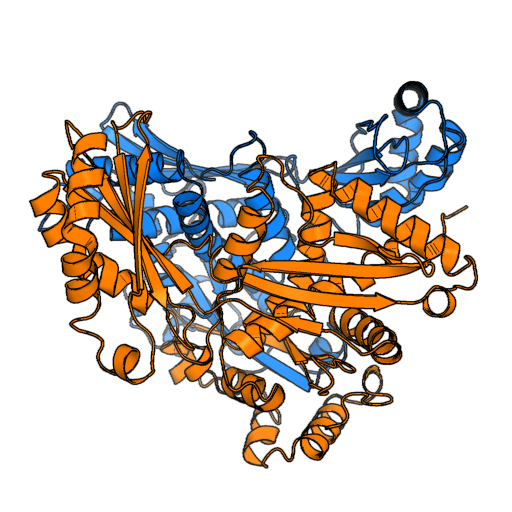6 114.900 1.00 16.24 781 GLY B CA 1
ATOM 4989 C C . GLY B 1 281 ? 82.320 139.224 113.991 1.00 15.71 781 GLY B C 1
ATOM 4990 O O . GLY B 1 281 ? 81.636 138.511 113.255 1.00 17.77 781 GLY B O 1
ATOM 4991 N N . ASN B 1 282 ? 83.589 138.949 114.314 1.00 16.42 782 ASN B N 1
ATOM 4992 C CA . ASN B 1 282 ? 84.404 138.065 113.489 1.00 16.29 782 ASN B CA 1
ATOM 4993 C C . ASN B 1 282 ? 84.411 136.639 114.069 1.00 15.42 782 ASN B C 1
ATOM 4994 O O . ASN B 1 282 ? 83.988 136.380 115.168 1.00 15.73 782 ASN B O 1
ATOM 4999 N N . ASP B 1 283 ? 84.880 135.721 113.231 1.00 16.19 783 ASP B N 1
ATOM 5000 C CA . ASP B 1 283 ? 84.879 134.279 113.495 1.00 14.26 783 ASP B CA 1
ATOM 5001 C C . ASP B 1 283 ? 86.108 133.908 114.326 1.00 14.71 783 ASP B C 1
ATOM 5002 O O . ASP B 1 283 ? 87.225 133.860 113.835 1.00 15.82 783 ASP B O 1
ATOM 5007 N N . TRP B 1 284 ? 85.890 133.579 115.588 1.00 14.04 784 TRP B N 1
ATOM 5008 C CA . TRP B 1 284 ? 86.989 133.291 116.476 1.00 13.98 784 TRP B CA 1
ATOM 5009 C C . TRP B 1 284 ? 87.426 131.836 116.303 1.00 14.60 784 TRP B C 1
ATOM 5010 O O . TRP B 1 284 ? 88.587 131.533 116.640 1.00 14.68 784 TRP B O 1
ATOM 5021 N N . ARG B 1 285 ? 86.611 130.939 115.748 1.00 14.14 785 ARG B N 1
ATOM 5022 C CA . ARG B 1 285 ? 87.094 129.556 115.498 1.00 13.50 785 ARG B CA 1
ATOM 5023 C C . ARG B 1 285 ? 88.177 129.622 114.410 1.00 14.31 785 ARG B C 1
ATOM 5024 O O . ARG B 1 285 ? 89.204 128.919 114.513 1.00 14.43 785 ARG B O 1
ATOM 5032 N N . ALA B 1 286 ? 87.998 130.478 113.413 1.00 13.05 786 ALA B N 1
ATOM 5033 C CA . ALA B 1 286 ? 89.001 130.583 112.340 1.00 13.45 786 ALA B CA 1
ATOM 5034 C C . ALA B 1 286 ? 90.304 131.078 112.914 1.00 14.58 786 ALA B C 1
ATOM 5035 O O . ALA B 1 286 ? 91.383 130.588 112.537 1.00 15.50 786 ALA B O 1
ATOM 5037 N N . VAL B 1 287 ? 90.284 132.109 113.722 1.00 13.27 787 VAL B N 1
ATOM 5038 C CA . VAL B 1 287 ? 91.468 132.696 114.290 1.00 13.93 787 VAL B CA 1
ATOM 5039 C C . VAL B 1 287 ? 92.186 131.676 115.191 1.00 14.22 787 VAL B C 1
ATOM 5040 O O . VAL B 1 287 ? 93.405 131.515 115.150 1.00 15.29 787 VAL B O 1
ATOM 5044 N N . GLU B 1 288 ? 91.424 130.941 115.984 1.00 14.04 788 GLU B N 1
ATOM 5045 C CA . GLU B 1 288 ? 91.972 129.905 116.844 1.00 13.93 788 GLU B CA 1
ATOM 5046 C C . GLU B 1 288 ? 92.688 128.861 116.020 1.00 13.50 788 GLU B C 1
ATOM 5047 O O . GLU B 1 288 ? 93.753 128.360 116.452 1.00 14.55 788 GLU B O 1
ATOM 5053 N N . ALA B 1 289 ? 92.008 128.349 115.010 1.00 14.35 789 ALA B N 1
ATOM 5054 C CA . ALA B 1 289 ? 92.610 127.254 114.216 1.00 13.43 789 ALA B CA 1
ATOM 5055 C C . ALA B 1 289 ? 93.907 127.693 113.578 1.00 15.46 789 ALA B C 1
ATOM 5056 O O . ALA B 1 289 ? 94.909 126.933 113.549 1.00 15.88 789 ALA B O 1
ATOM 5058 N N . GLY B 1 290 ? 93.883 128.851 112.956 1.00 14.81 790 GLY B N 1
ATOM 5059 C CA . GLY B 1 290 ? 95.085 129.408 112.365 1.00 15.95 790 GLY B CA 1
ATOM 5060 C C . GLY B 1 290 ? 96.215 129.505 113.375 1.00 16.37 790 GLY B C 1
ATOM 5061 O O . GLY B 1 290 ? 97.371 129.173 113.083 1.00 16.42 790 GLY B O 1
ATOM 5062 N N . ALA B 1 291 ? 95.916 129.962 114.570 1.00 15.04 791 ALA B N 1
ATOM 5063 C CA . ALA B 1 291 ? 96.904 130.239 115.582 1.00 13.61 791 ALA B CA 1
ATOM 5064 C C . ALA B 1 291 ? 97.577 128.936 116.005 1.00 14.21 791 ALA B C 1
ATOM 5065 O O . ALA B 1 291 ? 98.815 128.832 116.042 1.00 15.18 791 ALA B O 1
ATOM 5067 N N . HIS B 1 292 ? 96.760 127.997 116.457 1.00 14.18 792 HIS B N 1
ATOM 5068 C CA . HIS B 1 292 ? 97.324 126.776 117.019 1.00 13.93 792 HIS B CA 1
ATOM 5069 C C . HIS B 1 292 ? 97.979 125.889 115.958 1.00 15.47 792 HIS B C 1
ATOM 5070 O O . HIS B 1 292 ? 98.978 125.225 116.260 1.00 15.33 792 HIS B O 1
ATOM 5077 N N . ALA B 1 293 ? 97.421 125.809 114.772 1.00 14.18 793 ALA B N 1
ATOM 5078 C CA . ALA B 1 293 ? 98.088 125.032 113.710 1.00 15.35 793 ALA B CA 1
ATOM 5079 C C . ALA B 1 293 ? 99.417 125.675 113.325 1.00 18.58 793 ALA B C 1
ATOM 5080 O O . ALA B 1 293 ? 100.445 124.976 113.140 1.00 17.39 793 ALA B O 1
ATOM 5082 N N . TYR B 1 294 ? 99.475 126.997 113.303 1.00 14.88 794 TYR B N 1
ATOM 5083 C CA . TYR B 1 294 ? 100.747 127.662 113.021 1.00 15.41 794 TYR B CA 1
ATOM 5084 C C . TYR B 1 294 ? 101.781 127.356 114.091 1.00 16.50 794 TYR B C 1
ATOM 5085 O O . TYR B 1 294 ? 102.978 127.171 113.781 1.00 16.42 794 TYR B O 1
ATOM 5094 N N . ALA B 1 295 ? 101.348 127.253 115.342 1.00 16.04 795 ALA B N 1
ATOM 5095 C CA . ALA B 1 295 ? 102.245 127.013 116.451 1.00 14.79 795 ALA B CA 1
ATOM 5096 C C . ALA B 1 295 ? 103.003 125.683 116.301 1.00 14.71 795 ALA B C 1
ATOM 5097 O O . ALA B 1 295 ? 104.005 125.513 117.009 1.00 16.99 795 ALA B O 1
ATOM 5099 N N . CYS B 1 296 ? 102.419 124.742 115.572 1.00 15.58 796 CYS B N 1
ATOM 5100 C CA A CYS B 1 296 ? 103.025 123.426 115.411 0.50 18.67 796 CYS B CA 1
ATOM 5101 C CA B CYS B 1 296 ? 102.983 123.374 115.390 0.50 19.30 796 CYS B CA 1
ATOM 5102 C C . CYS B 1 296 ? 103.486 123.145 113.985 1.00 25.72 796 CYS B C 1
ATOM 5103 O O . CYS B 1 296 ? 103.815 122.014 113.623 1.00 27.67 796 CYS B O 1
ATOM 5108 N N . ARG B 1 297 ? 103.774 124.194 113.253 1.00 21.67 797 ARG B N 1
ATOM 5109 C CA . ARG B 1 297 ? 104.154 123.953 111.863 1.00 27.72 797 ARG B CA 1
ATOM 5110 C C . ARG B 1 297 ? 105.542 123.307 111.745 1.00 29.96 797 ARG B C 1
ATOM 5111 O O . ARG B 1 297 ? 105.857 122.729 110.696 1.00 34.52 797 ARG B O 1
ATOM 5119 N N . SER B 1 298 ? 106.371 123.461 112.783 1.00 26.40 798 SER B N 1
ATOM 5120 C CA . SER B 1 298 ? 107.785 123.011 112.771 1.00 35.60 798 SER B CA 1
ATOM 5121 C C . SER B 1 298 ? 107.900 121.527 112.954 1.00 35.81 798 SER B C 1
ATOM 5122 O O . SER B 1 298 ? 109.024 121.002 112.950 1.00 36.04 798 SER B O 1
ATOM 5125 N N . GLY B 1 299 ? 106.808 120.908 113.371 1.00 26.12 799 GLY B N 1
ATOM 5126 C CA . GLY B 1 299 ? 106.839 119.559 113.896 1.00 36.72 799 GLY B CA 1
ATOM 5127 C C . GLY B 1 299 ? 106.722 119.445 115.411 1.00 35.86 799 GLY B C 1
ATOM 5128 O O . GLY B 1 299 ? 106.853 118.377 115.950 1.00 31.81 799 GLY B O 1
ATOM 5129 N N . HIS B 1 300 ? 106.685 120.566 116.106 1.00 22.67 800 HIS B N 1
ATOM 5130 C CA . HIS B 1 300 ? 106.669 120.571 117.559 1.00 20.68 800 HIS B CA 1
ATOM 5131 C C . HIS B 1 300 ? 105.776 121.751 117.992 1.00 19.30 800 HIS B C 1
ATOM 5132 O O . HIS B 1 300 ? 105.978 122.860 117.517 1.00 19.93 800 HIS B O 1
ATOM 5139 N N . TYR B 1 301 ? 104.809 121.476 118.847 1.00 17.88 801 TYR B N 1
ATOM 5140 C CA . TYR B 1 301 ? 103.820 122.532 119.267 1.00 14.93 801 TYR B CA 1
ATOM 5141 C C . TYR B 1 301 ? 104.463 123.438 120.294 1.00 13.87 801 TYR B C 1
ATOM 5142 O O . TYR B 1 301 ? 104.809 122.994 121.399 1.00 16.37 801 TYR B O 1
ATOM 5151 N N . GLY B 1 302 ? 104.817 124.660 119.868 1.00 14.78 802 GLY B N 1
ATOM 5152 C CA . GLY B 1 302 ? 105.541 125.611 120.657 1.00 13.76 802 GLY B CA 1
ATOM 5153 C C . GLY B 1 302 ? 104.790 126.927 120.873 1.00 15.28 802 GLY B C 1
ATOM 5154 O O . GLY B 1 302 ? 103.594 126.990 120.668 1.00 16.32 802 GLY B O 1
ATOM 5155 N N . SER B 1 303 ? 105.538 127.891 121.391 1.00 14.85 803 SER B N 1
ATOM 5156 C CA . SER B 1 303 ? 105.015 129.212 121.716 1.00 14.02 803 SER B CA 1
ATOM 5157 C C . SER B 1 303 ? 104.841 130.063 120.483 1.00 14.87 803 SER B C 1
ATOM 5158 O O . SER B 1 303 ? 105.794 130.271 119.713 1.00 15.88 803 SER B O 1
ATOM 5161 N N . LEU B 1 304 ? 103.689 130.730 120.362 1.00 13.92 804 LEU B N 1
ATOM 5162 C CA . LEU B 1 304 ? 103.530 131.727 119.327 1.00 14.22 804 LEU B CA 1
ATOM 5163 C C . LEU B 1 304 ? 104.320 133.003 119.529 1.00 13.64 804 LEU B C 1
ATOM 5164 O O . LEU B 1 304 ? 104.737 133.641 118.555 1.00 15.00 804 LEU B O 1
ATOM 5169 N N . THR B 1 305 ? 104.461 133.428 120.772 1.00 13.27 805 THR B N 1
ATOM 5170 C CA . THR B 1 305 ? 105.282 134.558 121.080 1.00 12.94 805 THR B CA 1
ATOM 5171 C C . THR B 1 305 ? 106.753 134.183 121.189 1.00 16.06 805 THR B C 1
ATOM 5172 O O . THR B 1 305 ? 107.113 133.006 121.297 1.00 15.85 805 THR B O 1
ATOM 5176 N N . THR B 1 306 ? 107.614 135.195 121.163 1.00 15.33 806 THR B N 1
ATOM 5177 C CA . THR B 1 306 ? 109.000 135.049 121.583 1.00 14.88 806 THR B CA 1
ATOM 5178 C C . THR B 1 306 ? 109.330 136.063 122.653 1.00 14.33 806 THR B C 1
ATOM 5179 O O . THR B 1 306 ? 108.761 137.160 122.654 1.00 16.09 806 THR B O 1
ATOM 5183 N N . TRP B 1 307 ? 110.217 135.730 123.573 1.00 15.19 807 TRP B N 1
ATOM 5184 C CA . TRP B 1 307 ? 110.697 136.627 124.554 1.00 14.11 807 TRP B CA 1
ATOM 5185 C C . TRP B 1 307 ? 112.196 136.519 124.663 1.00 17.29 807 TRP B C 1
ATOM 5186 O O . TRP B 1 307 ? 112.715 135.408 124.760 1.00 17.30 807 TRP B O 1
ATOM 5197 N N . GLU B 1 308 ? 112.855 137.673 124.682 1.00 15.74 808 GLU B N 1
ATOM 5198 C CA . GLU B 1 308 ? 114.301 137.769 124.747 1.00 15.42 808 GLU B CA 1
ATOM 5199 C C . GLU B 1 308 ? 114.692 138.945 125.620 1.00 16.37 808 GLU B C 1
ATOM 5200 O O . GLU B 1 308 ? 113.886 139.861 125.860 1.00 17.61 808 GLU B O 1
ATOM 5206 N N . LYS B 1 309 ? 115.984 139.078 125.878 1.00 18.82 809 LYS B N 1
ATOM 5207 C CA . LYS B 1 309 ? 116.539 140.280 126.445 1.00 20.13 809 LYS B CA 1
ATOM 5208 C C . LYS B 1 309 ? 117.438 140.918 125.400 1.00 21.94 809 LYS B C 1
ATOM 5209 O O . LYS B 1 309 ? 118.187 140.191 124.739 1.00 27.83 809 LYS B O 1
ATOM 5215 N N . ASP B 1 310 ? 117.325 142.205 125.168 1.00 21.60 810 ASP B N 1
ATOM 5216 C CA . ASP B 1 310 ? 118.178 142.824 124.170 1.00 22.66 810 ASP B CA 1
ATOM 5217 C C . ASP B 1 310 ? 119.507 143.254 124.815 1.00 23.40 810 ASP B C 1
ATOM 5218 O O . ASP B 1 310 ? 119.800 142.910 125.958 1.00 23.82 810 ASP B O 1
ATOM 5223 N N . ASN B 1 311 ? 120.378 143.816 123.990 1.00 25.66 811 ASN B N 1
ATOM 5224 C CA . ASN B 1 311 ? 121.741 144.098 124.430 1.00 24.79 811 ASN B CA 1
ATOM 5225 C C . ASN B 1 311 ? 121.770 145.168 125.519 1.00 27.11 811 ASN B C 1
ATOM 5226 O O . ASN B 1 311 ? 122.774 145.288 126.216 1.00 28.83 811 ASN B O 1
ATOM 5231 N N . ASN B 1 312 ? 120.670 145.919 125.686 1.00 24.61 812 ASN B N 1
ATOM 5232 C CA . ASN B 1 312 ? 120.517 146.871 126.808 1.00 23.07 812 ASN B CA 1
ATOM 5233 C C . ASN B 1 312 ? 119.903 146.260 128.064 1.00 27.51 812 ASN B C 1
ATOM 5234 O O . ASN B 1 312 ? 119.674 146.989 129.046 1.00 26.72 812 ASN B O 1
ATOM 5239 N N . GLY B 1 313 ? 119.534 144.982 127.986 1.00 24.92 813 GLY B N 1
ATOM 5240 C CA . GLY B 1 313 ? 118.959 144.261 129.117 1.00 22.31 813 GLY B CA 1
ATOM 5241 C C . GLY B 1 313 ? 117.441 144.430 129.189 1.00 22.52 813 GLY B C 1
ATOM 5242 O O . GLY B 1 313 ? 116.791 144.006 130.151 1.00 23.53 813 GLY B O 1
ATOM 5243 N N . HIS B 1 314 ? 116.860 144.990 128.152 1.00 20.39 814 HIS B N 1
ATOM 5244 C CA . HIS B 1 314 ? 115.400 145.181 128.084 1.00 19.21 814 HIS B CA 1
ATOM 5245 C C . HIS B 1 314 ? 114.686 143.929 127.615 1.00 21.43 814 HIS B C 1
ATOM 5246 O O . HIS B 1 314 ? 115.180 143.198 126.757 1.00 20.12 814 HIS B O 1
ATOM 5253 N N . LEU B 1 315 ? 113.509 143.672 128.173 1.00 16.97 815 LEU B N 1
ATOM 5254 C CA . LEU B 1 315 ? 112.689 142.561 127.735 1.00 17.70 815 LEU B CA 1
ATOM 5255 C C . LEU B 1 315 ? 112.009 142.939 126.454 1.00 16.74 815 LEU B C 1
ATOM 5256 O O . LEU B 1 315 ? 111.310 143.952 126.360 1.00 18.64 815 LEU B O 1
ATOM 5261 N N . VAL B 1 316 ? 112.201 142.116 125.428 1.00 15.78 816 VAL B N 1
ATOM 5262 C CA . VAL B 1 316 ? 111.560 142.351 124.166 1.00 14.98 816 VAL B CA 1
ATOM 5263 C C . VAL B 1 316 ? 110.764 141.136 123.714 1.00 15.88 816 VAL B C 1
ATOM 5264 O O . VAL B 1 316 ? 111.251 139.993 123.727 1.00 16.27 816 VAL B O 1
ATOM 5268 N N . GLY B 1 317 ? 109.532 141.364 123.325 1.00 13.58 817 GLY B N 1
ATOM 5269 C CA . GLY B 1 317 ? 108.647 140.284 122.897 1.00 15.83 817 GLY B CA 1
ATOM 5270 C C . GLY B 1 317 ? 108.113 140.485 121.505 1.00 15.57 817 GLY B C 1
ATOM 5271 O O . GLY B 1 317 ? 107.955 141.617 121.016 1.00 15.77 817 GLY B O 1
ATOM 5272 N N . THR B 1 318 ? 107.877 139.382 120.818 1.00 14.70 818 THR B N 1
ATOM 5273 C CA . THR B 1 318 ? 107.217 139.389 119.533 1.00 14.37 818 THR B CA 1
ATOM 5274 C C . THR B 1 318 ? 106.010 138.477 119.487 1.00 14.76 818 THR B C 1
ATOM 5275 O O . THR B 1 318 ? 105.924 137.494 120.206 1.00 14.37 818 THR B O 1
ATOM 5279 N N . LEU B 1 319 ? 105.077 138.793 118.592 1.00 13.87 819 LEU B N 1
ATOM 5280 C CA . LEU B 1 319 ? 104.036 137.863 118.176 1.00 13.50 819 LEU B CA 1
ATOM 5281 C C . LEU B 1 319 ? 103.831 137.986 116.690 1.00 15.85 819 LEU B C 1
ATOM 5282 O O . LEU B 1 319 ? 103.399 139.046 116.209 1.00 17.15 819 LEU B O 1
ATOM 5287 N N . GLU B 1 320 ? 104.091 136.908 115.943 1.00 15.52 820 GLU B N 1
ATOM 5288 C CA . GLU B 1 320 ? 103.758 136.823 114.536 1.00 14.92 820 GLU B CA 1
ATOM 5289 C C . GLU B 1 320 ? 102.905 135.601 114.341 1.00 15.83 820 GLU B C 1
ATOM 5290 O O . GLU B 1 320 ? 103.261 134.487 114.765 1.00 16.30 820 GLU B O 1
ATOM 5296 N N . MET B 1 321 ? 101.763 135.773 113.695 1.00 13.85 821 MET B N 1
ATOM 5297 C CA . MET B 1 321 ? 100.849 134.684 113.499 1.00 13.93 821 MET B CA 1
ATOM 5298 C C . MET B 1 321 ? 99.829 134.949 112.426 1.00 12.82 821 MET B C 1
ATOM 5299 O O . MET B 1 321 ? 99.595 136.116 112.063 1.00 14.00 821 MET B O 1
ATOM 5304 N N . PRO B 1 322 ? 99.170 133.923 111.920 1.00 13.55 822 PRO B N 1
ATOM 5305 C CA . PRO B 1 322 ? 98.061 134.160 111.024 1.00 13.39 822 PRO B CA 1
ATOM 5306 C C . PRO B 1 322 ? 96.998 134.979 111.712 1.00 13.39 822 PRO B C 1
ATOM 5307 O O . PRO B 1 322 ? 96.676 134.742 112.897 1.00 15.09 822 PRO B O 1
ATOM 5311 N N . MET B 1 323 ? 96.384 135.899 110.968 1.00 15.43 823 MET B N 1
ATOM 5312 C CA . MET B 1 323 ? 95.308 136.727 111.528 1.00 13.61 823 MET B CA 1
ATOM 5313 C C . MET B 1 323 ? 94.296 137.144 110.491 1.00 13.63 823 MET B C 1
ATOM 5314 O O . MET B 1 323 ? 94.291 138.294 110.085 1.00 16.61 823 MET B O 1
ATOM 5319 N N . PRO B 1 324 ? 93.420 136.211 110.106 1.00 14.93 824 PRO B N 1
ATOM 5320 C CA . PRO B 1 324 ? 92.377 136.509 109.132 1.00 15.63 824 PRO B CA 1
ATOM 5321 C C . PRO B 1 324 ? 91.169 137.111 109.866 1.00 18.50 824 PRO B C 1
ATOM 5322 O O . PRO B 1 324 ? 90.490 136.411 110.611 1.00 18.17 824 PRO B O 1
ATOM 5326 N N . VAL B 1 325 ? 90.860 138.368 109.544 1.00 17.24 825 VAL B N 1
ATOM 5327 C CA . VAL B 1 325 ? 89.738 139.082 110.156 1.00 15.37 825 VAL B CA 1
ATOM 5328 C C . VAL B 1 325 ? 89.107 139.921 109.057 1.00 17.53 825 VAL B C 1
ATOM 5329 O O . VAL B 1 325 ? 89.747 140.236 108.048 1.00 19.04 825 VAL B O 1
ATOM 5333 N N . GLY B 1 326 ? 87.894 140.403 109.325 1.00 17.32 826 GLY B N 1
ATOM 5334 C CA . GLY B 1 326 ? 87.208 141.266 108.369 1.00 17.50 826 GLY B CA 1
ATOM 5335 C C . GLY B 1 326 ? 86.755 142.561 108.997 1.00 18.54 826 GLY B C 1
ATOM 5336 O O . GLY B 1 326 ? 86.461 142.635 110.176 1.00 18.43 826 GLY B O 1
ATOM 5337 N N . LEU B 1 327 ? 86.578 143.563 108.131 1.00 18.08 827 LEU B N 1
ATOM 5338 C CA . LEU B 1 327 ? 85.737 144.754 108.448 1.00 18.37 827 LEU B CA 1
ATOM 5339 C C . LEU B 1 327 ? 84.379 144.623 107.806 1.00 19.90 827 LEU B C 1
ATOM 5340 O O . LEU B 1 327 ? 83.494 145.489 108.033 1.00 21.58 827 LEU B O 1
ATOM 5345 N N . VAL B 1 328 ? 84.202 143.642 106.939 1.00 20.26 828 VAL B N 1
ATOM 5346 C CA . VAL B 1 328 ? 82.956 143.403 106.249 1.00 25.08 828 VAL B CA 1
ATOM 5347 C C . VAL B 1 328 ? 82.592 141.939 106.384 1.00 28.52 828 VAL B C 1
ATOM 5348 O O . VAL B 1 328 ? 83.409 141.136 106.884 1.00 27.70 828 VAL B O 1
ATOM 5352 N N . GLY B 1 329 ? 81.372 141.583 106.009 1.00 24.48 829 GLY B N 1
ATOM 5353 C CA . GLY B 1 329 ? 80.902 140.214 106.086 1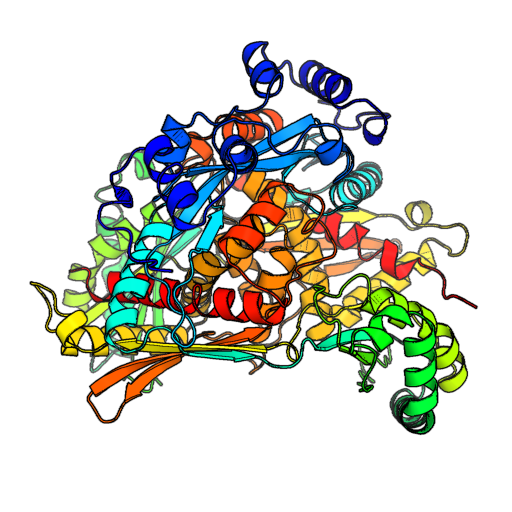.00 26.67 829 GLY B CA 1
ATOM 5354 C C . GLY B 1 329 ? 80.171 139.881 107.365 1.00 26.31 829 GLY B C 1
ATOM 5355 O O . GLY B 1 329 ? 80.667 140.127 108.471 1.00 26.66 829 GLY B O 1
ATOM 5356 N N . GLY B 1 330 ? 79.018 139.246 107.201 1.00 27.05 830 GLY B N 1
ATOM 5357 C CA . GLY B 1 330 ? 78.268 138.665 108.285 1.00 27.33 830 GLY B CA 1
ATOM 5358 C C . GLY B 1 330 ? 78.054 139.603 109.436 1.00 27.56 830 GLY B C 1
ATOM 5359 O O . GLY B 1 330 ? 77.787 140.786 109.261 1.00 25.85 830 GLY B O 1
ATOM 5360 N N . ALA B 1 331 ? 78.251 139.080 110.645 1.00 23.89 831 ALA B N 1
ATOM 5361 C CA . ALA B 1 331 ? 77.955 139.808 111.839 1.00 21.64 831 ALA B CA 1
ATOM 5362 C C . ALA B 1 331 ? 78.758 141.093 111.972 1.00 20.11 831 ALA B C 1
ATOM 5363 O O . ALA B 1 331 ? 78.371 141.989 112.700 1.00 20.77 831 ALA B O 1
ATOM 5365 N N . THR B 1 332 ? 79.953 141.148 111.378 1.00 19.42 832 THR B N 1
ATOM 5366 C CA . THR B 1 332 ? 80.770 142.347 111.459 1.00 19.57 832 THR B CA 1
ATOM 5367 C C . THR B 1 332 ? 80.032 143.547 110.864 1.00 22.07 832 THR B C 1
ATOM 5368 O O . THR B 1 332 ? 80.124 144.634 111.384 1.00 22.01 832 THR B O 1
ATOM 5372 N N . LYS B 1 333 ? 79.250 143.271 109.832 1.00 21.09 833 LYS B N 1
ATOM 5373 C CA . LYS B 1 333 ? 78.388 144.305 109.235 1.00 27.92 833 LYS B CA 1
ATOM 5374 C C . LYS B 1 333 ? 77.053 144.428 109.936 1.00 22.85 833 LYS B C 1
ATOM 5375 O O . LYS B 1 333 ? 76.585 145.538 110.119 1.00 25.93 833 LYS B O 1
ATOM 5381 N N . THR B 1 334 ? 76.419 143.316 110.273 1.00 20.54 834 THR B N 1
ATOM 5382 C CA . THR B 1 334 ? 75.015 143.375 110.733 1.00 21.14 834 THR B CA 1
ATOM 5383 C C . THR B 1 334 ? 74.814 143.611 112.199 1.00 22.91 834 THR B C 1
ATOM 5384 O O . THR B 1 334 ? 73.731 144.019 112.619 1.00 23.31 834 THR B O 1
ATOM 5388 N N . HIS B 1 335 ? 75.814 143.301 113.028 1.00 19.62 835 HIS B N 1
ATOM 5389 C CA . HIS B 1 335 ? 75.679 143.557 114.443 1.00 18.56 835 HIS B CA 1
ATOM 5390 C C . HIS B 1 335 ? 75.994 145.010 114.735 1.00 18.64 835 HIS B C 1
ATOM 5391 O O . HIS B 1 335 ? 77.099 145.455 114.546 1.00 18.11 835 HIS B O 1
ATOM 5398 N N . PRO B 1 336 ? 75.009 145.767 115.274 1.00 20.09 836 PRO B N 1
ATOM 5399 C CA . PRO B 1 336 ? 75.310 147.143 115.587 1.00 22.15 836 PRO B CA 1
ATOM 5400 C C . PRO B 1 336 ? 76.514 147.420 116.481 1.00 18.85 836 PRO B C 1
ATOM 5401 O O . PRO B 1 336 ? 77.191 148.411 116.287 1.00 19.62 836 PRO B O 1
ATOM 5405 N N . LEU B 1 337 ? 76.826 146.515 117.425 1.00 17.24 837 LEU B N 1
ATOM 5406 C CA . LEU B 1 337 ? 77.955 146.703 118.303 1.00 18.36 837 LEU B CA 1
ATOM 5407 C C . LEU B 1 337 ? 79.292 146.227 117.676 1.00 16.08 837 LEU B C 1
ATOM 5408 O O . LEU B 1 337 ? 80.311 146.752 118.015 1.00 18.36 837 LEU B O 1
ATOM 5413 N N . ALA B 1 338 ? 79.231 145.388 116.656 1.00 17.70 838 ALA B N 1
ATOM 5414 C CA . ALA B 1 338 ? 80.435 145.116 115.871 1.00 15.73 838 ALA B CA 1
ATOM 5415 C C . ALA B 1 338 ? 80.857 146.334 115.072 1.00 18.23 838 ALA B C 1
ATOM 5416 O O . ALA B 1 338 ? 81.996 146.725 115.104 1.00 18.72 838 ALA B O 1
ATOM 5418 N N . GLN B 1 339 ? 79.863 147.066 114.538 1.00 20.33 839 GLN B N 1
ATOM 5419 C CA . GLN B 1 339 ? 80.140 148.328 113.873 1.00 21.46 839 GLN B CA 1
ATOM 5420 C C . GLN B 1 339 ? 80.584 149.392 114.860 1.00 18.37 839 GLN B C 1
ATOM 5421 O O . GLN B 1 339 ? 81.540 150.105 114.608 1.00 20.86 839 GLN B O 1
ATOM 5427 N N . LEU B 1 340 ? 79.958 149.452 116.037 1.00 18.05 840 LEU B N 1
ATOM 5428 C CA . LEU B 1 340 ? 80.440 150.337 117.097 1.00 20.48 840 LEU B CA 1
ATOM 5429 C C . LEU B 1 340 ? 81.912 150.013 117.428 1.00 22.13 840 LEU B C 1
ATOM 5430 O O . LEU B 1 340 ? 82.724 150.910 117.622 1.00 19.92 840 LEU B O 1
ATOM 5435 N N . SER B 1 341 ? 82.241 148.720 117.582 1.00 20.02 841 SER B N 1
ATOM 5436 C CA . SER B 1 341 ? 83.600 148.352 117.936 1.00 19.82 841 SER B CA 1
ATOM 5437 C C . SER B 1 341 ? 84.605 148.848 116.911 1.00 16.41 841 SER B C 1
ATOM 5438 O O . SER B 1 341 ? 85.638 149.400 117.273 1.00 18.35 841 SER B O 1
ATOM 5441 N N . LEU B 1 342 ? 84.258 148.701 115.653 1.00 17.51 842 LEU B N 1
ATOM 5442 C CA . LEU B 1 342 ? 85.120 149.205 114.586 1.00 18.09 842 LEU B CA 1
ATOM 5443 C C . LEU B 1 342 ? 85.273 150.721 114.649 1.00 22.87 842 LEU B C 1
ATOM 5444 O O . LEU B 1 342 ? 86.355 151.237 114.436 1.00 20.96 842 LEU B O 1
ATOM 5449 N N . ARG B 1 343 ? 84.187 151.408 114.989 1.00 21.64 843 ARG B N 1
ATOM 5450 C CA . ARG B 1 343 ? 84.260 152.863 115.231 1.00 24.37 843 ARG B CA 1
ATOM 5451 C C . ARG B 1 343 ? 85.177 153.243 116.368 1.00 18.56 843 ARG B C 1
ATOM 5452 O O . ARG B 1 343 ? 85.954 154.201 116.281 1.00 24.99 843 ARG B O 1
ATOM 5460 N N . ILE B 1 344 ? 85.056 152.535 117.487 1.00 20.13 844 ILE B N 1
ATOM 5461 C CA . ILE B 1 344 ? 85.903 152.732 118.621 1.00 18.43 844 ILE B CA 1
ATOM 5462 C C . ILE B 1 344 ? 87.392 152.515 118.265 1.00 21.17 844 ILE B C 1
ATOM 5463 O O . ILE B 1 344 ? 88.270 153.255 118.731 1.00 21.81 844 ILE B O 1
ATOM 5468 N N . LEU B 1 345 ? 87.656 151.462 117.489 1.00 18.88 845 LEU B N 1
ATOM 5469 C CA . LEU B 1 345 ? 89.043 151.108 117.128 1.00 19.00 845 LEU B CA 1
ATOM 5470 C C . LEU B 1 345 ? 89.648 152.124 116.166 1.00 17.87 845 LEU B C 1
ATOM 5471 O O . LEU B 1 345 ? 90.830 152.324 116.154 1.00 21.54 845 LEU B O 1
ATOM 5476 N N . GLY B 1 346 ? 88.823 152.609 115.242 1.00 19.77 846 GLY B N 1
ATOM 5477 C CA . GLY B 1 346 ? 89.276 153.532 114.178 1.00 20.29 846 GLY B CA 1
ATOM 5478 C C . GLY B 1 346 ? 89.974 152.885 112.998 1.00 22.72 846 GLY B C 1
ATOM 5479 O O . GLY B 1 346 ? 90.582 153.569 112.163 1.00 22.57 846 GLY B O 1
ATOM 5480 N N . VAL B 1 347 ? 89.825 151.576 112.865 1.00 20.24 847 VAL B N 1
ATOM 5481 C CA . VAL B 1 347 ? 90.558 150.853 111.836 1.00 21.13 847 VAL B CA 1
ATOM 5482 C C . VAL B 1 347 ? 89.947 151.178 110.461 1.00 20.84 847 VAL B C 1
ATOM 5483 O O . VAL B 1 347 ? 88.724 151.113 110.280 1.00 22.98 847 VAL B O 1
ATOM 5487 N N . LYS B 1 348 ? 90.830 151.202 109.466 1.00 22.11 848 LYS B N 1
ATOM 5488 C CA . LYS B 1 348 ? 90.440 151.537 108.101 1.00 26.67 848 LYS B CA 1
ATOM 5489 C C . LYS B 1 348 ? 90.649 150.375 107.136 1.00 22.74 848 LYS B C 1
ATOM 5490 O O . LYS B 1 348 ? 90.075 150.362 106.056 1.00 24.76 848 LYS B O 1
ATOM 5496 N N . THR B 1 349 ? 91.415 149.353 107.573 1.00 21.98 849 THR B N 1
ATOM 5497 C CA . THR B 1 349 ? 91.591 148.129 106.804 1.00 19.57 849 THR B CA 1
ATOM 5498 C C . THR B 1 349 ? 91.572 146.914 107.727 1.00 16.53 849 THR B C 1
ATOM 5499 O O . THR B 1 349 ? 91.765 147.062 108.939 1.00 19.01 849 THR B O 1
ATOM 5503 N N . ALA B 1 350 ? 91.223 145.756 107.180 1.00 18.37 850 ALA B N 1
ATOM 5504 C CA . ALA B 1 350 ? 91.259 144.520 107.985 1.00 17.26 850 ALA B CA 1
ATOM 5505 C C . ALA B 1 350 ? 92.661 144.257 108.531 1.00 17.39 850 ALA B C 1
ATOM 5506 O O . ALA B 1 350 ? 92.815 143.783 109.655 1.00 18.37 850 ALA B O 1
ATOM 5508 N N . GLN B 1 351 ? 93.711 144.583 107.770 1.00 17.93 851 GLN B N 1
ATOM 5509 C CA . GLN B 1 351 ? 95.035 144.294 108.268 1.00 18.53 851 GLN B CA 1
ATOM 5510 C C . GLN B 1 351 ? 95.411 145.196 109.416 1.00 19.05 851 GLN B C 1
ATOM 5511 O O . GLN B 1 351 ? 96.073 144.765 110.354 1.00 18.60 851 GLN B O 1
ATOM 5517 N N . ALA B 1 352 ? 94.804 146.372 109.514 1.00 18.81 852 ALA B N 1
ATOM 5518 C CA . ALA B 1 352 ? 95.045 147.231 110.688 1.00 16.58 852 ALA B CA 1
ATOM 5519 C C . ALA B 1 352 ? 94.389 146.638 111.975 1.00 15.41 852 ALA B C 1
ATOM 5520 O O . ALA B 1 352 ? 94.970 146.710 113.044 1.00 18.03 852 ALA B O 1
ATOM 5522 N N . LEU B 1 353 ? 93.233 146.027 111.790 1.00 16.89 853 LEU B N 1
ATOM 5523 C CA . LEU B 1 353 ? 92.543 145.314 112.868 1.00 15.27 853 LEU B CA 1
ATOM 5524 C C . LEU B 1 353 ? 93.453 144.140 113.300 1.00 15.76 853 LEU B C 1
ATOM 5525 O O . LEU B 1 353 ? 93.594 143.845 114.485 1.00 15.90 853 LEU B O 1
ATOM 5530 N N . ALA B 1 354 ? 93.975 143.419 112.323 1.00 17.26 854 ALA B N 1
ATOM 5531 C CA . ALA B 1 354 ? 94.857 142.255 112.625 1.00 15.57 854 ALA B CA 1
ATOM 5532 C C . ALA B 1 354 ? 96.043 142.689 113.441 1.00 14.67 854 ALA B C 1
ATOM 5533 O O . ALA B 1 354 ? 96.489 141.954 114.354 1.00 15.04 854 ALA B O 1
ATOM 5535 N N . GLU B 1 355 ? 96.663 143.807 113.097 1.00 14.77 855 GLU B N 1
ATOM 5536 C CA . GLU B 1 355 ? 97.766 144.344 113.823 1.00 13.27 855 GLU B CA 1
ATOM 5537 C C . GLU B 1 355 ? 97.448 144.665 115.292 1.00 15.21 855 GLU B C 1
ATOM 5538 O O . GLU B 1 355 ? 98.210 144.401 116.193 1.00 15.46 855 GLU B O 1
ATOM 5544 N N . ILE B 1 356 ? 96.256 145.207 115.523 1.00 16.67 856 ILE B N 1
ATOM 5545 C CA . ILE B 1 356 ? 95.838 145.462 116.899 1.00 16.47 856 ILE B CA 1
ATOM 5546 C C . ILE B 1 356 ? 95.623 144.147 117.650 1.00 15.06 856 ILE B C 1
ATOM 5547 O O . ILE B 1 356 ? 96.057 144.028 118.799 1.00 15.79 856 ILE B O 1
ATOM 5552 N N . ALA B 1 357 ? 95.040 143.171 116.959 1.00 13.93 857 ALA B N 1
ATOM 5553 C CA . ALA B 1 357 ? 94.833 141.851 117.533 1.00 13.61 857 ALA B CA 1
ATOM 5554 C C . ALA B 1 357 ? 96.138 141.295 118.073 1.00 14.09 857 ALA B C 1
ATOM 5555 O O . ALA B 1 357 ? 96.195 140.753 119.182 1.00 14.84 857 ALA B O 1
ATOM 5557 N N . VAL B 1 358 ? 97.199 141.297 117.270 1.00 14.82 858 VAL B N 1
ATOM 5558 C CA . VAL B 1 358 ? 98.408 140.672 117.760 1.00 14.99 858 VAL B CA 1
ATOM 5559 C C . VAL B 1 358 ? 99.063 141.475 118.839 1.00 13.03 858 VAL B C 1
ATOM 5560 O O . VAL B 1 358 ? 99.720 140.937 119.720 1.00 15.32 858 VAL B O 1
ATOM 5564 N N . ALA B 1 359 ? 98.925 142.802 118.839 1.00 14.38 859 ALA B N 1
ATOM 5565 C CA . ALA B 1 359 ? 99.445 143.613 119.917 1.00 14.17 859 ALA B CA 1
ATOM 5566 C C . ALA B 1 359 ? 98.756 143.199 121.251 1.00 15.30 859 ALA B C 1
ATOM 5567 O O . ALA B 1 359 ? 99.394 143.108 122.296 1.00 14.82 859 ALA B O 1
ATOM 5569 N N A VAL B 1 360 ? 97.445 142.989 121.219 0.50 15.49 860 VAL B N 1
ATOM 5570 N N B VAL B 1 360 ? 97.436 143.060 121.177 0.50 14.55 860 VAL B N 1
ATOM 5571 C CA A VAL B 1 360 ? 96.727 142.655 122.454 0.50 16.29 860 VAL B CA 1
ATOM 5572 C CA B VAL B 1 360 ? 96.651 142.677 122.339 0.50 14.07 860 VAL B CA 1
ATOM 5573 C C A VAL B 1 360 ? 96.933 141.190 122.883 0.50 15.64 860 VAL B C 1
ATOM 5574 C C B VAL B 1 360 ? 97.092 141.300 122.849 0.50 14.14 860 VAL B C 1
ATOM 5575 O O A VAL B 1 360 ? 96.989 140.847 124.053 0.50 12.85 860 VAL B O 1
ATOM 5576 O O B VAL B 1 360 ? 97.427 141.160 124.034 0.50 14.24 860 VAL B O 1
ATOM 5583 N N . GLY B 1 361 ? 97.192 140.321 121.922 1.00 15.08 861 GLY B N 1
ATOM 5584 C CA . GLY B 1 361 ? 97.680 138.979 122.283 1.00 13.55 861 GLY B CA 1
ATOM 5585 C C . GLY B 1 361 ? 99.038 138.969 122.965 1.00 13.27 861 GLY B C 1
ATOM 5586 O O . GLY B 1 361 ? 99.278 138.303 123.965 1.00 14.17 861 GLY B O 1
ATOM 5587 N N . LEU B 1 362 ? 99.951 139.758 122.403 1.00 13.49 862 LEU B N 1
ATOM 5588 C CA . LEU B 1 362 ? 101.266 139.916 122.973 1.00 13.01 862 LEU B CA 1
ATOM 5589 C C . LEU B 1 362 ? 101.255 140.490 124.395 1.00 14.51 862 LEU B C 1
ATOM 5590 O O . LEU B 1 362 ? 101.891 139.979 125.314 1.00 14.69 862 LEU B O 1
ATOM 5595 N N . ALA B 1 363 ? 100.455 141.547 124.565 1.00 14.88 863 ALA B N 1
ATOM 5596 C CA . ALA B 1 363 ? 100.252 142.167 125.876 1.00 14.37 863 ALA B CA 1
ATOM 5597 C C . ALA B 1 363 ? 99.656 141.201 126.908 1.00 12.95 863 ALA B C 1
ATOM 5598 O O . ALA B 1 363 ? 100.118 141.125 128.028 1.00 14.82 863 ALA B O 1
ATOM 5600 N N . GLN B 1 364 ? 98.716 140.384 126.459 1.00 14.00 864 GLN B N 1
ATOM 5601 C CA . GLN B 1 364 ? 98.078 139.422 127.360 1.00 13.69 864 GLN B CA 1
ATOM 5602 C C . GLN B 1 364 ? 99.050 138.361 127.815 1.00 12.77 864 GLN B C 1
ATOM 5603 O O . GLN B 1 364 ? 99.118 138.013 128.976 1.00 14.68 864 GLN B O 1
ATOM 5609 N N . ASN B 1 365 ? 99.817 137.809 126.853 1.00 13.63 865 ASN B N 1
ATOM 5610 C CA . ASN B 1 365 ? 100.818 136.798 127.243 1.00 14.49 865 ASN B CA 1
ATOM 5611 C C . ASN B 1 365 ? 101.844 137.406 128.207 1.00 13.73 865 ASN B C 1
ATOM 5612 O O . ASN B 1 365 ? 102.243 136.792 129.185 1.00 15.10 865 ASN B O 1
ATOM 5617 N N . LEU B 1 366 ? 102.300 138.614 127.931 1.00 13.35 866 LEU B N 1
ATOM 5618 C CA . LEU B 1 366 ? 103.200 139.309 128.832 1.00 15.27 866 LEU B CA 1
ATOM 5619 C C . LEU B 1 366 ? 102.606 139.432 130.257 1.00 15.17 866 LEU B C 1
ATOM 5620 O O . LEU B 1 366 ? 103.254 139.140 131.246 1.00 16.05 866 LEU B O 1
ATOM 5625 N N . GLY B 1 367 ? 101.337 139.815 130.316 1.00 15.01 867 GLY B N 1
ATOM 5626 C CA . GLY B 1 367 ? 100.697 139.992 131.619 1.00 16.37 867 GLY B CA 1
ATOM 5627 C C . GLY B 1 367 ? 100.586 138.691 132.382 1.00 14.59 867 GLY B C 1
ATOM 5628 O O . GLY B 1 367 ? 100.860 138.626 133.556 1.00 16.87 867 GLY B O 1
ATOM 5629 N N . ALA B 1 368 ? 100.265 137.623 131.676 1.00 15.36 868 ALA B N 1
ATOM 5630 C CA . ALA B 1 368 ? 100.123 136.313 132.292 1.00 14.20 868 ALA B CA 1
ATOM 5631 C C . ALA B 1 368 ? 101.467 135.848 132.829 1.00 16.63 868 ALA B C 1
ATOM 5632 O O . ALA B 1 368 ? 101.590 135.395 133.960 1.00 17.95 868 ALA B O 1
ATOM 5634 N N A MET B 1 369 ? 102.467 135.865 131.953 0.50 16.35 869 MET B N 1
ATOM 5635 N N B MET B 1 369 ? 102.502 135.898 131.999 0.50 16.88 869 MET B N 1
ATOM 5636 C CA A MET B 1 369 ? 103.802 135.444 132.341 0.50 17.63 869 MET B CA 1
ATOM 5637 C CA B MET B 1 369 ? 103.812 135.423 132.440 0.50 18.05 869 MET B CA 1
ATOM 5638 C C A MET B 1 369 ? 104.303 136.264 133.525 0.50 16.21 869 MET B C 1
ATOM 5639 C C B MET B 1 369 ? 104.363 136.296 133.563 0.50 17.24 869 MET B C 1
ATOM 5640 O O A MET B 1 369 ? 104.810 135.669 134.474 0.50 14.65 869 MET B O 1
ATOM 5641 O O B MET B 1 369 ? 105.151 135.842 134.388 0.50 17.71 869 MET B O 1
ATOM 5650 N N . ARG B 1 370 ? 104.091 137.589 133.503 1.00 15.90 870 ARG B N 1
ATOM 5651 C CA . ARG B 1 370 ? 104.590 138.468 134.564 1.00 16.45 870 ARG B CA 1
ATOM 5652 C C . ARG B 1 370 ? 103.980 138.066 135.929 1.00 16.62 870 ARG B C 1
ATOM 5653 O O . ARG B 1 370 ? 104.677 137.944 136.936 1.00 17.43 870 ARG B O 1
ATOM 5661 N N . ALA B 1 371 ? 102.688 137.788 135.906 1.00 16.54 871 ALA B N 1
ATOM 5662 C CA . ALA B 1 371 ? 101.999 137.400 137.139 1.00 16.46 871 ALA B CA 1
ATOM 5663 C C . ALA B 1 371 ? 102.564 136.052 137.643 1.00 16.91 871 ALA B C 1
ATOM 5664 O O . ALA B 1 371 ? 102.873 135.892 138.818 1.00 18.24 871 ALA B O 1
ATOM 5666 N N . LEU B 1 372 ? 102.739 135.089 136.731 1.00 16.07 872 LEU B N 1
ATOM 5667 C CA . LEU B 1 372 ? 103.213 133.761 137.125 1.00 17.39 872 LEU B CA 1
ATOM 5668 C C . LEU B 1 372 ? 104.675 133.845 137.619 1.00 17.32 872 LEU B C 1
ATOM 5669 O O . LEU B 1 372 ? 105.060 133.119 138.532 1.00 19.32 872 LEU B O 1
ATOM 5674 N N . ALA B 1 373 ? 105.469 134.721 137.013 1.00 17.95 873 ALA B N 1
ATOM 5675 C CA . ALA B 1 373 ? 106.885 134.861 137.337 1.00 22.31 873 ALA B CA 1
ATOM 5676 C C . ALA B 1 373 ? 107.132 135.582 138.650 1.00 22.10 873 ALA B C 1
ATOM 5677 O O . ALA B 1 373 ? 108.247 135.537 139.180 1.00 26.92 873 ALA B O 1
ATOM 5679 N N . THR B 1 374 ? 106.159 136.358 139.101 1.00 18.02 874 THR B N 1
ATOM 5680 C CA . THR B 1 374 ? 106.410 137.199 140.268 1.00 22.59 874 THR B CA 1
ATOM 5681 C C . THR B 1 374 ? 105.648 136.744 141.498 1.00 22.62 874 THR B C 1
ATOM 5682 O O . THR B 1 374 ? 105.940 137.215 142.600 1.00 25.16 874 THR B O 1
ATOM 5686 N N . GLU B 1 375 ? 104.799 135.744 141.365 1.00 19.22 875 GLU B N 1
ATOM 5687 C CA . GLU B 1 375 ? 104.036 135.254 142.522 1.00 17.23 875 GLU B CA 1
ATOM 5688 C C . GLU B 1 375 ? 104.959 134.565 143.505 1.00 18.68 875 GLU B C 1
ATOM 5689 O O . GLU B 1 375 ? 105.652 133.579 143.175 1.00 17.76 875 GLU B O 1
ATOM 5695 N N . GLY B 1 376 ? 104.989 135.027 144.741 1.00 19.59 876 GLY B N 1
ATOM 5696 C CA . GLY B 1 376 ? 105.823 134.372 145.747 1.00 18.68 876 GLY B CA 1
ATOM 5697 C C . GLY B 1 376 ? 105.436 132.932 145.966 1.00 19.19 876 GLY B C 1
ATOM 5698 O O . GLY B 1 376 ? 104.281 132.555 145.822 1.00 18.90 876 GLY B O 1
ATOM 5699 N N . ILE B 1 377 ? 106.398 132.159 146.493 1.00 21.94 877 ILE B N 1
ATOM 5700 C CA . ILE B 1 377 ? 106.141 130.800 146.931 1.00 22.07 877 ILE B CA 1
ATOM 5701 C C . ILE B 1 377 ? 105.611 130.922 148.320 1.00 29.16 877 ILE B C 1
ATOM 5702 O O . ILE B 1 377 ? 106.188 131.644 149.157 1.00 30.54 877 ILE B O 1
ATOM 5707 N N . GLN B 1 378 ? 104.542 130.205 148.595 1.00 26.55 878 GLN B N 1
ATOM 5708 C CA . GLN B 1 378 ? 104.044 130.108 149.969 1.00 34.19 878 GLN B CA 1
ATOM 5709 C C . GLN B 1 378 ? 105.104 129.498 150.881 1.00 47.08 878 GLN B C 1
ATOM 5710 O O . GLN B 1 378 ? 105.905 128.671 150.439 1.00 38.75 878 GLN B O 1
ATOM 5716 N N . ARG B 1 379 ? 105.005 129.766 152.179 1.00 63.02 879 ARG B N 1
ATOM 5717 C CA . ARG B 1 379 ? 105.898 129.132 153.150 1.00 64.42 879 ARG B CA 1
ATOM 5718 C C . ARG B 1 379 ? 105.207 127.962 153.853 1.00 77.76 879 ARG B C 1
ATOM 5719 O O . ARG B 1 379 ? 105.695 126.828 153.829 1.00 67.73 879 ARG B O 1
#

B-factor: mean 24.42, std 10.67, range [10.35, 145.28]

CATH classification: 3.90.770.10 (+1 more: 3.30.70.420)

Nearest PDB structures (foldseek):
  4i4b-assembly1_A  TM=1.001E+00  e=6.752E-71  Pseudomonas sp. 'mevalonii'
  8sz6-assembly1_B  TM=9.992E-01  e=3.362E-69  Pseudomonas sp. 'mevalonii'
  1qax-assembly1_A  TM=9.982E-01  e=1.765E-66  Pseudomonas sp. 'mevalonii'
  6p7k-assembly1_A  TM=9.979E-01  e=6.344E-59  Burkholderia cenocepacia
  6dio-assembly1_A  TM=9.945E-01  e=7.859E-59  Delftia acidovorans